Protein 8WWW (pdb70)

Structure (mmCIF, N/CA/C/O backbone):
data_8WWW
#
_entry.id   8WWW
#
_cell.length_a   189.998
_cell.length_b   77.308
_cell.length_c   102.648
_cell.angle_alpha   90.00
_cell.angle_beta   118.86
_cell.angle_gamma   90.00
#
_symmetry.space_group_name_H-M   'C 1 2 1'
#
loop_
_entity.id
_entity.type
_entity.pdbx_description
1 polymer 'Carrier domain-containing protein'
2 non-polymer '[(2R,3S,4R,5R)-5-(6-aminopurin-9-yl)-3,4-bis(oxidanyl)oxolan-2-yl]methyl N-[(2R)-2-azanylpropanoyl]sulfamate'
3 non-polymer 'DIMETHYL SULFOXIDE'
4 non-polymer 'SULFATE ION'
5 non-polymer GLYCEROL
6 water water
#
loop_
_atom_site.group_PDB
_atom_site.id
_atom_site.type_symbol
_atom_site.label_atom_id
_atom_site.label_alt_id
_atom_site.label_comp_id
_atom_site.label_asym_id
_atom_site.label_entity_id
_atom_site.label_seq_id
_atom_site.pdbx_PDB_ins_code
_atom_site.Cartn_x
_atom_site.Cartn_y
_atom_site.Cartn_z
_atom_site.occupancy
_atom_site.B_iso_or_equiv
_atom_site.auth_seq_id
_atom_site.auth_comp_id
_atom_site.auth_asym_id
_atom_site.auth_atom_id
_atom_site.pdbx_PDB_model_num
ATOM 1 N N . VAL A 1 1 ? 18.654 -39.635 -43.997 1.00 80.78 8 VAL A N 1
ATOM 2 C CA . VAL A 1 1 ? 18.219 -38.904 -42.799 1.00 87.82 8 VAL A CA 1
ATOM 3 C C . VAL A 1 1 ? 16.984 -39.565 -42.169 1.00 82.30 8 VAL A C 1
ATOM 4 O O . VAL A 1 1 ? 16.618 -39.260 -41.028 1.00 77.83 8 VAL A O 1
ATOM 8 N N . ASN A 1 2 ? 16.341 -40.466 -42.920 1.00 83.83 9 ASN A N 1
ATOM 9 C CA . ASN A 1 2 ? 15.274 -41.304 -42.370 1.00 77.30 9 ASN A CA 1
ATOM 10 C C . ASN A 1 2 ? 15.946 -42.506 -41.721 1.00 64.76 9 ASN A C 1
ATOM 11 O O . ASN A 1 2 ? 16.189 -43.540 -42.351 1.00 61.10 9 ASN A O 1
ATOM 16 N N . MET A 1 3 ? 16.280 -42.349 -40.446 1.00 63.28 10 MET A N 1
ATOM 17 C CA . MET A 1 3 ? 16.854 -43.455 -39.702 1.00 65.57 10 MET A CA 1
ATOM 18 C C . MET A 1 3 ? 15.820 -44.521 -39.378 1.00 60.53 10 MET A C 1
ATOM 19 O O . MET A 1 3 ? 16.192 -45.676 -39.133 1.00 52.55 10 MET A O 1
ATOM 24 N N . LEU A 1 4 ? 14.534 -44.161 -39.386 1.00 56.80 11 LEU A N 1
ATOM 25 C CA . LEU A 1 4 ? 13.497 -45.129 -39.075 1.00 48.65 11 LEU A CA 1
ATOM 26 C C . LEU A 1 4 ? 13.544 -46.291 -40.049 1.00 49.48 11 LEU A C 1
ATOM 27 O O . LEU A 1 4 ? 13.646 -47.455 -39.638 1.00 50.92 11 LEU A O 1
ATOM 32 N N . VAL A 1 5 ? 13.473 -45.999 -41.350 1.00 44.53 12 VAL A N 1
ATOM 33 C CA . VAL A 1 5 ? 13.437 -47.095 -42.309 1.00 47.08 12 VAL A CA 1
ATOM 34 C C . VAL A 1 5 ? 14.750 -47.854 -42.282 1.00 47.45 12 VAL A C 1
ATOM 35 O O . VAL A 1 5 ? 14.768 -49.092 -42.329 1.00 47.16 12 VAL A O 1
ATOM 39 N N . LYS A 1 6 ? 15.863 -47.130 -42.137 1.00 49.51 13 LYS A N 1
ATOM 40 C CA . LYS A 1 6 ? 17.161 -47.788 -42.053 1.00 51.35 13 LYS A CA 1
ATOM 41 C C . LYS A 1 6 ? 17.241 -48.704 -40.830 1.00 52.16 13 LYS A C 1
ATOM 42 O O . LYS A 1 6 ? 17.747 -49.828 -40.927 1.00 54.49 13 LYS A O 1
ATOM 48 N N . ALA A 1 7 ? 16.713 -48.269 -39.682 1.00 48.43 14 ALA A N 1
ATOM 49 C CA . ALA A 1 7 ? 16.680 -49.155 -38.520 1.00 42.88 14 ALA A CA 1
ATOM 50 C C . ALA A 1 7 ? 15.771 -50.341 -38.767 1.00 45.82 14 ALA A C 1
ATOM 51 O O . ALA A 1 7 ? 16.159 -51.484 -38.517 1.00 50.56 14 ALA A O 1
ATOM 53 N N . LEU A 1 8 ? 14.537 -50.085 -39.228 1.00 44.17 15 LEU A N 1
ATOM 54 C CA . LEU A 1 8 ? 13.628 -51.179 -39.551 1.00 42.45 15 LEU A CA 1
ATOM 55 C C . LEU A 1 8 ? 14.315 -52.209 -40.440 1.00 47.11 15 LEU A C 1
ATOM 56 O O . LEU A 1 8 ? 14.220 -53.421 -40.210 1.00 41.50 15 LEU A O 1
ATOM 61 N N . GLU A 1 9 ? 15.040 -51.738 -41.446 1.00 43.53 16 GLU A N 1
ATOM 62 C CA . GLU A 1 9 ? 15.620 -52.669 -42.392 1.00 47.79 16 GLU A CA 1
ATOM 63 C C . GLU A 1 9 ? 16.872 -53.322 -41.825 1.00 49.42 16 GLU A C 1
ATOM 64 O O . GLU A 1 9 ? 17.084 -54.527 -42.010 1.00 48.84 16 GLU A O 1
ATOM 70 N N . GLU A 1 10 ? 17.697 -52.546 -41.120 1.00 48.62 17 GLU A N 1
ATOM 71 C CA . GLU A 1 10 ? 18.776 -53.130 -40.334 1.00 49.57 17 GLU A CA 1
ATOM 72 C C . GLU A 1 10 ? 18.274 -54.301 -39.505 1.00 47.91 17 GLU A C 1
ATOM 73 O O . GLU A 1 10 ? 18.972 -55.308 -39.349 1.00 50.90 17 GLU A O 1
ATOM 79 N N . ARG A 1 11 ? 17.053 -54.199 -38.980 1.00 46.18 18 ARG A N 1
ATOM 80 C CA . ARG A 1 11 ? 16.529 -55.274 -38.151 1.00 46.42 18 ARG A CA 1
ATOM 81 C C . ARG A 1 11 ? 16.164 -56.488 -38.997 1.00 49.94 18 ARG A C 1
ATOM 82 O O . ARG A 1 11 ? 16.510 -57.624 -38.649 1.00 49.96 18 ARG A O 1
ATOM 90 N N . ALA A 1 12 ? 15.487 -56.262 -40.129 1.00 47.56 19 ALA A N 1
ATOM 91 C CA . ALA A 1 12 ? 15.057 -57.370 -40.973 1.00 44.98 19 ALA A CA 1
ATOM 92 C C . ALA A 1 12 ? 16.234 -58.113 -41.565 1.00 46.01 19 ALA A C 1
ATOM 93 O O . ALA A 1 12 ? 16.130 -59.311 -41.851 1.00 42.15 19 ALA A O 1
ATOM 95 N N . ASP A 1 13 ? 17.344 -57.414 -41.788 1.00 44.61 20 ASP A N 1
ATOM 96 C CA . ASP A 1 13 ? 18.529 -58.060 -42.325 1.00 49.72 20 ASP A CA 1
ATOM 97 C C . ASP A 1 13 ? 19.256 -58.879 -41.272 1.00 48.14 20 ASP A C 1
ATOM 98 O O . ASP A 1 13 ? 20.018 -59.784 -41.620 1.00 52.29 20 ASP A O 1
ATOM 103 N N . ALA A 1 14 ? 19.009 -58.604 -40.002 1.00 43.80 21 ALA A N 1
ATOM 104 C CA . ALA A 1 14 ? 19.669 -59.298 -38.918 1.00 44.16 21 ALA A CA 1
ATOM 105 C C . ALA A 1 14 ? 18.824 -60.411 -38.329 1.00 55.80 21 ALA A C 1
ATOM 106 O O . ALA A 1 14 ? 19.332 -61.167 -37.484 1.00 56.62 21 ALA A O 1
ATOM 108 N N . VAL A 1 15 ? 17.553 -60.508 -38.719 1.00 49.37 22 VAL A N 1
ATOM 109 C CA . VAL A 1 15 ? 16.727 -61.653 -38.347 1.00 45.97 22 VAL A CA 1
ATOM 110 C C . VAL A 1 15 ? 15.844 -62.038 -39.523 1.00 46.82 22 VAL A C 1
ATOM 111 O O . VAL A 1 15 ? 14.625 -62.149 -39.348 1.00 48.15 22 VAL A O 1
ATOM 115 N N . PRO A 1 16 ? 16.391 -62.279 -40.717 1.00 49.84 23 PRO A N 1
ATOM 116 C CA . PRO A 1 16 ? 15.501 -62.487 -41.874 1.00 49.28 23 PRO A CA 1
ATOM 117 C C . PRO A 1 16 ? 14.504 -63.618 -41.674 1.00 49.79 23 PRO A C 1
ATOM 118 O O . PRO A 1 16 ? 13.351 -63.483 -42.092 1.00 49.99 23 PRO A O 1
ATOM 122 N N . ASP A 1 17 ? 14.892 -64.703 -41.001 1.00 50.99 24 ASP A N 1
ATOM 123 C CA . ASP A 1 17 ? 14.089 -65.920 -40.944 1.00 51.26 24 ASP A CA 1
ATOM 124 C C . ASP A 1 17 ? 13.330 -66.090 -39.629 1.00 53.13 24 ASP A C 1
ATOM 125 O O . ASP A 1 17 ? 12.786 -67.170 -39.383 1.00 59.93 24 ASP A O 1
ATOM 130 N N . LEU A 1 18 ? 13.288 -65.073 -38.773 1.00 47.18 25 LEU A N 1
ATOM 131 C CA . LEU A 1 18 ? 12.385 -65.128 -37.634 1.00 42.55 25 LEU A CA 1
ATOM 132 C C . LEU A 1 18 ? 10.967 -64.721 -38.063 1.00 45.02 25 LEU A C 1
ATOM 133 O O . LEU A 1 18 ? 10.734 -64.183 -39.147 1.00 44.24 25 LEU A O 1
ATOM 138 N N . THR A 1 19 ? 9.994 -64.988 -37.214 1.00 43.57 26 THR A N 1
ATOM 139 C CA . THR A 1 19 ? 8.641 -64.551 -37.516 1.00 42.95 26 THR A CA 1
ATOM 140 C C . THR A 1 19 ? 8.420 -63.116 -37.018 1.00 49.69 26 THR A C 1
ATOM 141 O O . THR A 1 19 ? 8.720 -62.787 -35.858 1.00 49.37 26 THR A O 1
ATOM 145 N N . ALA A 1 20 ? 7.910 -62.260 -37.902 1.00 41.57 27 ALA A N 1
ATOM 146 C CA . ALA A 1 20 ? 7.549 -60.904 -37.536 1.00 42.13 27 ALA A CA 1
ATOM 147 C C . ALA A 1 20 ? 6.047 -60.669 -37.413 1.00 46.15 27 ALA A C 1
ATOM 148 O O . ALA A 1 20 ? 5.641 -59.768 -36.672 1.00 47.09 27 ALA A O 1
ATOM 150 N N . LEU A 1 21 ? 5.210 -61.421 -38.135 1.00 42.17 28 LEU A N 1
ATOM 151 C CA . LEU A 1 21 ? 3.758 -61.334 -37.971 1.00 42.32 28 LEU A CA 1
ATOM 152 C C . LEU A 1 21 ? 3.178 -62.730 -37.899 1.00 43.17 28 LEU A C 1
ATOM 153 O O . LEU A 1 21 ? 3.716 -63.679 -38.477 1.00 44.78 28 LEU A O 1
ATOM 158 N N . GLU A 1 22 ? 2.064 -62.831 -37.193 1.00 41.70 29 GLU A N 1
ATOM 159 C CA . GLU A 1 22 ? 1.339 -64.081 -37.034 1.00 40.80 29 GLU A CA 1
ATOM 160 C C . GLU A 1 22 ? -0.133 -63.736 -36.903 1.00 47.32 29 GLU A C 1
ATOM 161 O O . GLU A 1 22 ? -0.512 -62.967 -36.012 1.00 49.90 29 GLU A O 1
ATOM 167 N N . CYS A 1 23 ? -0.967 -64.280 -37.780 1.00 45.63 30 CYS A N 1
ATOM 168 C CA . CYS A 1 23 ? -2.394 -63.997 -37.708 1.00 46.05 30 CYS A CA 1
ATOM 169 C C . CYS A 1 23 ? -3.176 -65.233 -38.096 1.00 46.61 30 CYS A C 1
ATOM 170 O O . CYS A 1 23 ? -3.225 -65.574 -39.282 1.00 45.72 30 CYS A O 1
ATOM 173 N N . GLU A 1 24 ? -3.791 -65.885 -37.097 1.00 53.74 31 GLU A N 1
ATOM 174 C CA . GLU A 1 24 ? -4.712 -67.005 -37.314 1.00 53.12 31 GLU A CA 1
ATOM 175 C C . GLU A 1 24 ? -3.958 -68.209 -37.899 1.00 52.24 31 GLU A C 1
ATOM 176 O O . GLU A 1 24 ? -4.280 -68.723 -38.979 1.00 46.74 31 GLU A O 1
ATOM 182 N N . GLY A 1 25 ? -2.912 -68.628 -37.198 1.00 44.85 32 GLY A N 1
ATOM 183 C CA . GLY A 1 25 ? -2.111 -69.736 -37.672 1.00 43.39 32 GLY A CA 1
ATOM 184 C C . GLY A 1 25 ? -1.290 -69.474 -38.918 1.00 44.60 32 GLY A C 1
ATOM 185 O O . GLY A 1 25 ? -0.698 -70.422 -39.457 1.00 40.02 32 GLY A O 1
ATOM 186 N N . VAL A 1 26 ? -1.251 -68.239 -39.411 1.00 41.36 33 VAL A N 1
ATOM 187 C CA . VAL A 1 26 ? -0.364 -67.853 -40.497 1.00 36.61 33 VAL A CA 1
ATOM 188 C C . VAL A 1 26 ? 0.771 -67.044 -39.908 1.00 43.36 33 VAL A C 1
ATOM 189 O O . VAL A 1 26 ? 0.530 -66.114 -39.135 1.00 48.17 33 VAL A O 1
ATOM 193 N N . GLU A 1 27 ? 2.002 -67.366 -40.283 1.00 44.26 34 GLU A N 1
ATOM 194 C CA . GLU A 1 27 ? 3.143 -66.575 -39.864 1.00 41.28 34 GLU A CA 1
ATOM 195 C C . GLU A 1 27 ? 3.871 -66.077 -41.096 1.00 42.92 34 GLU A C 1
ATOM 196 O O . GLU A 1 27 ? 3.920 -66.760 -42.117 1.00 43.99 34 GLU A O 1
ATOM 202 N N . LEU A 1 28 ? 4.426 -64.875 -40.983 1.00 44.23 35 LEU A N 1
ATOM 203 C CA . LEU A 1 28 ? 5.308 -64.283 -41.973 1.00 40.10 35 LEU A CA 1
ATOM 204 C C . LEU A 1 28 ? 6.683 -64.040 -41.357 1.00 44.81 35 LEU A C 1
ATOM 205 O O . LEU A 1 28 ? 6.805 -63.750 -40.164 1.00 46.91 35 LEU A O 1
ATOM 210 N N . THR A 1 29 ? 7.724 -64.172 -42.168 1.00 42.92 36 THR A N 1
ATOM 211 C CA . THR A 1 29 ? 9.064 -63.919 -41.673 1.00 38.88 36 THR A CA 1
ATOM 212 C C . THR A 1 29 ? 9.414 -62.472 -41.940 1.00 41.12 36 THR A C 1
ATOM 213 O O . THR A 1 29 ? 8.698 -61.753 -42.641 1.00 42.55 36 THR A O 1
ATOM 217 N N . PHE A 1 30 ? 10.531 -62.038 -41.362 1.00 41.98 37 PHE A N 1
ATOM 218 C CA . PHE A 1 30 ? 10.977 -60.675 -41.593 1.00 40.59 37 PHE A CA 1
ATOM 219 C C . PHE A 1 30 ? 11.296 -60.473 -43.063 1.00 42.77 37 PHE A C 1
ATOM 220 O O . PHE A 1 30 ? 10.849 -59.498 -43.680 1.00 46.79 37 PHE A O 1
ATOM 228 N N . ARG A 1 31 ? 12.020 -61.419 -43.661 1.00 44.14 38 ARG A N 1
ATOM 229 C CA . ARG A 1 31 ? 12.302 -61.313 -45.085 1.00 42.70 38 ARG A CA 1
ATOM 230 C C . ARG A 1 31 ? 11.004 -61.254 -45.887 1.00 43.30 38 ARG A C 1
ATOM 231 O O . ARG A 1 31 ? 10.866 -60.420 -46.785 1.00 45.79 38 ARG A O 1
ATOM 239 N N . ALA A 1 32 ? 10.017 -62.089 -45.537 1.00 39.01 39 ALA A N 1
ATOM 240 C CA . ALA A 1 32 ? 8.759 -62.096 -46.283 1.00 37.76 39 ALA A CA 1
ATOM 241 C C . ALA A 1 32 ? 7.999 -60.790 -46.103 1.00 45.03 39 ALA A C 1
ATOM 242 O O . ALA A 1 32 ? 7.488 -60.230 -47.083 1.00 45.88 39 ALA A O 1
ATOM 244 N N . VAL A 1 33 ? 7.909 -60.288 -44.860 1.00 43.69 40 VAL A N 1
ATOM 245 C CA . VAL A 1 33 ? 7.201 -59.030 -44.611 1.00 42.82 40 VAL A CA 1
ATOM 246 C C . VAL A 1 33 ? 7.773 -57.909 -45.467 1.00 45.09 40 VAL A C 1
ATOM 247 O O . VAL A 1 33 ? 7.025 -57.120 -46.063 1.00 42.95 40 VAL A O 1
ATOM 251 N N . HIS A 1 34 ? 9.110 -57.831 -45.555 1.00 44.70 41 HIS A N 1
ATOM 252 C CA . HIS A 1 34 ? 9.764 -56.703 -46.212 1.00 44.63 41 HIS A CA 1
ATOM 253 C C . HIS A 1 34 ? 9.750 -56.816 -47.730 1.00 42.48 41 HIS A C 1
ATOM 254 O O . HIS A 1 34 ? 9.566 -55.811 -48.431 1.00 39.75 41 HIS A O 1
ATOM 261 N N . GLU A 1 35 ? 9.988 -58.016 -48.246 1.00 43.85 42 GLU A N 1
ATOM 262 C CA . GLU A 1 35 ? 9.834 -58.253 -49.670 1.00 44.25 42 GLU A CA 1
ATOM 263 C C . GLU A 1 35 ? 8.448 -57.835 -50.122 1.00 43.83 42 GLU A C 1
ATOM 264 O O . GLU A 1 35 ? 8.287 -57.112 -51.113 1.00 38.29 42 GLU A O 1
ATOM 270 N N . ARG A 1 36 ? 7.435 -58.284 -49.385 1.00 45.15 43 ARG A N 1
ATOM 271 C CA . ARG A 1 36 ? 6.058 -57.924 -49.689 1.00 45.60 43 ARG A CA 1
ATOM 272 C C . ARG A 1 36 ? 5.863 -56.410 -49.624 1.00 43.82 43 ARG A C 1
ATOM 273 O O . ARG A 1 36 ? 5.298 -55.804 -50.543 1.00 40.96 43 ARG A O 1
ATOM 281 N N . ALA A 1 37 ? 6.369 -55.780 -48.554 1.00 40.76 44 ALA A N 1
ATOM 282 C CA . ALA A 1 37 ? 6.244 -54.339 -48.382 1.00 38.29 44 ALA A CA 1
ATOM 283 C C . ALA A 1 37 ? 7.095 -53.567 -49.390 1.00 41.59 44 ALA A C 1
ATOM 284 O O . ALA A 1 37 ? 6.659 -52.529 -49.897 1.00 39.99 44 ALA A O 1
ATOM 286 N N . ASN A 1 38 ? 8.312 -54.037 -49.693 1.00 44.00 45 ASN A N 1
ATOM 287 C CA . ASN A 1 38 ? 9.115 -53.350 -50.712 1.00 43.84 45 ASN A CA 1
ATOM 288 C C . ASN A 1 38 ? 8.384 -53.242 -52.041 1.00 34.15 45 ASN A C 1
ATOM 289 O O . ASN A 1 38 ? 8.449 -52.206 -52.707 1.00 34.47 45 ASN A O 1
ATOM 294 N N . ARG A 1 39 ? 7.697 -54.297 -52.454 1.00 36.65 46 ARG A N 1
ATOM 295 C CA . ARG A 1 39 ? 7.052 -54.262 -53.759 1.00 38.05 46 ARG A CA 1
ATOM 296 C C . ARG A 1 39 ? 5.968 -53.189 -53.803 1.00 41.53 46 ARG A C 1
ATOM 297 O O . ARG A 1 39 ? 5.942 -52.355 -54.722 1.00 35.99 46 ARG A O 1
ATOM 305 N N . LEU A 1 40 ? 5.100 -53.163 -52.777 1.00 38.53 47 LEU A N 1
ATOM 306 C CA . LEU A 1 40 ? 4.113 -52.097 -52.639 1.00 34.46 47 LEU A CA 1
ATOM 307 C C . LEU A 1 40 ? 4.769 -50.717 -52.617 1.00 37.08 47 LEU A C 1
ATOM 308 O O . LEU A 1 40 ? 4.288 -49.781 -53.274 1.00 35.68 47 LEU A O 1
ATOM 313 N N . ALA A 1 41 ? 5.872 -50.577 -51.874 1.00 38.75 48 ALA A N 1
ATOM 314 C CA . ALA A 1 41 ? 6.544 -49.285 -51.759 1.00 35.45 48 ALA A CA 1
ATOM 315 C C . ALA A 1 41 ? 6.978 -48.767 -53.114 1.00 35.42 48 ALA A C 1
ATOM 316 O O . ALA A 1 41 ? 6.930 -47.562 -53.359 1.00 41.36 48 ALA A O 1
ATOM 318 N N . ARG A 1 42 ? 7.408 -49.654 -54.010 1.00 36.09 49 ARG A N 1
ATOM 319 C CA . ARG A 1 42 ? 7.737 -49.223 -55.368 1.00 34.28 49 ARG A CA 1
ATOM 320 C C . ARG A 1 42 ? 6.477 -48.814 -56.122 1.00 35.60 49 ARG A C 1
ATOM 321 O O . ARG A 1 42 ? 6.425 -47.744 -56.750 1.00 31.63 49 ARG A O 1
ATOM 329 N N . HIS A 1 43 ? 5.447 -49.667 -56.063 1.00 35.98 50 HIS A N 1
ATOM 330 C CA . HIS A 1 43 ? 4.170 -49.357 -56.695 1.00 35.89 50 HIS A CA 1
ATOM 331 C C . HIS A 1 43 ? 3.565 -48.068 -56.146 1.00 41.28 50 HIS A C 1
ATOM 332 O O . HIS A 1 43 ? 2.941 -47.296 -56.887 1.00 35.70 50 HIS A O 1
ATOM 339 N N . LEU A 1 44 ? 3.707 -47.836 -54.837 1.00 39.84 51 LEU A N 1
ATOM 340 C CA . LEU A 1 44 ? 3.277 -46.564 -54.280 1.00 38.43 51 LEU A CA 1
ATOM 341 C C . LEU A 1 44 ? 4.060 -45.417 -54.903 1.00 39.03 51 LEU A C 1
ATOM 342 O O . LEU A 1 44 ? 3.478 -44.423 -55.354 1.00 40.31 51 LEU A O 1
ATOM 347 N N . VAL A 1 45 ? 5.387 -45.545 -54.957 1.00 37.25 52 VAL A N 1
ATOM 348 C CA . VAL A 1 45 ? 6.198 -44.446 -55.474 1.00 39.71 52 VAL A CA 1
ATOM 349 C C . VAL A 1 45 ? 5.756 -44.097 -56.888 1.00 35.85 52 VAL A C 1
ATOM 350 O O . VAL A 1 45 ? 5.757 -42.923 -57.281 1.00 33.42 52 VAL A O 1
ATOM 354 N N . ALA A 1 46 ? 5.297 -45.098 -57.638 1.00 38.84 53 ALA A N 1
ATOM 355 C CA . ALA A 1 46 ? 4.708 -44.869 -58.948 1.00 35.35 53 ALA A CA 1
ATOM 356 C C . ALA A 1 46 ? 3.298 -44.286 -58.860 1.00 37.15 53 ALA A C 1
ATOM 357 O O . ALA A 1 46 ? 2.802 -43.733 -59.847 1.00 40.65 53 ALA A O 1
ATOM 359 N N . SER A 1 47 ? 2.639 -44.390 -57.712 1.00 35.23 54 SER A N 1
ATOM 360 C CA . SER A 1 47 ? 1.297 -43.850 -57.549 1.00 36.34 54 SER A CA 1
ATOM 361 C C . SER A 1 47 ? 1.299 -42.431 -56.981 1.00 43.89 54 SER A C 1
ATOM 362 O O . SER A 1 47 ? 0.251 -41.955 -56.531 1.00 45.24 54 SER A O 1
ATOM 365 N N . GLY A 1 48 ? 2.451 -41.759 -56.959 1.00 42.50 55 GLY A N 1
ATOM 366 C CA . GLY A 1 48 ? 2.522 -40.389 -56.504 1.00 43.15 55 GLY A CA 1
ATOM 367 C C . GLY A 1 48 ? 2.889 -40.193 -55.048 1.00 45.41 55 GLY A C 1
ATOM 368 O O . GLY A 1 48 ? 2.656 -39.100 -54.507 1.00 40.87 55 GLY A O 1
ATOM 369 N N . VAL A 1 49 ? 3.450 -41.198 -54.391 1.00 41.42 56 VAL A N 1
ATOM 370 C CA . VAL A 1 49 ? 3.875 -41.009 -53.013 1.00 37.27 56 VAL A CA 1
ATOM 371 C C . VAL A 1 49 ? 5.275 -40.428 -53.006 1.00 39.75 56 VAL A C 1
ATOM 372 O O . VAL A 1 49 ? 6.119 -40.791 -53.832 1.00 42.44 56 VAL A O 1
ATOM 376 N N . GLY A 1 50 ? 5.494 -39.476 -52.110 1.00 42.51 57 GLY A N 1
ATOM 377 C CA . GLY A 1 50 ? 6.772 -38.854 -51.883 1.00 39.61 57 GLY A CA 1
ATOM 378 C C . GLY A 1 50 ? 6.786 -38.340 -50.461 1.00 43.72 57 GLY A C 1
ATOM 379 O O . GLY A 1 50 ? 5.850 -38.595 -49.690 1.00 44.10 57 GLY A O 1
ATOM 380 N N . PRO A 1 51 ? 7.837 -37.615 -50.073 1.00 44.88 58 PRO A N 1
ATOM 381 C CA . PRO A 1 51 ? 7.878 -37.068 -48.713 1.00 49.00 58 PRO A CA 1
ATOM 382 C C . PRO A 1 51 ? 6.709 -36.120 -48.471 1.00 53.08 58 PRO A C 1
ATOM 383 O O . PRO A 1 51 ? 6.277 -35.389 -49.371 1.00 50.38 58 PRO A O 1
ATOM 387 N N . ASP A 1 52 ? 6.175 -36.174 -47.249 1.00 49.28 59 ASP A N 1
ATOM 388 C CA . ASP A 1 52 ? 5.035 -35.353 -46.844 1.00 49.03 59 ASP A CA 1
ATOM 389 C C . ASP A 1 52 ? 3.825 -35.559 -47.763 1.00 52.67 59 ASP A C 1
ATOM 390 O O . ASP A 1 52 ? 3.076 -34.618 -48.055 1.00 49.54 59 ASP A O 1
ATOM 395 N N . ARG A 1 53 ? 3.619 -36.776 -48.252 1.00 46.84 60 ARG A N 1
ATOM 396 C CA . ARG A 1 53 ? 2.403 -37.082 -48.988 1.00 44.85 60 ARG A CA 1
ATOM 397 C C . ARG A 1 53 ? 1.681 -38.231 -48.313 1.00 47.00 60 ARG A C 1
ATOM 398 O O . ARG A 1 53 ? 2.304 -39.183 -47.817 1.00 42.87 60 ARG A O 1
ATOM 406 N N . VAL A 1 54 ? 0.357 -38.117 -48.294 1.00 48.46 61 VAL A N 1
ATOM 407 C CA . VAL A 1 54 ? -0.488 -38.937 -47.442 1.00 49.32 61 VAL A CA 1
ATOM 408 C C . VAL A 1 54 ? -1.078 -40.066 -48.266 1.00 43.43 61 VAL A C 1
ATOM 409 O O . VAL A 1 54 ? -1.631 -39.837 -49.346 1.00 41.97 61 VAL A O 1
ATOM 413 N N . VAL A 1 55 ? -0.947 -41.278 -47.743 1.00 37.46 62 VAL A N 1
ATOM 414 C CA . VAL A 1 55 ? -1.423 -42.500 -48.358 1.00 36.37 62 VAL A CA 1
ATOM 415 C C . VAL A 1 55 ? -2.567 -43.014 -47.497 1.00 40.58 62 VAL A C 1
ATOM 416 O O . VAL A 1 55 ? -2.332 -43.529 -46.393 1.00 37.88 62 VAL A O 1
ATOM 420 N N . ALA A 1 56 ? -3.805 -42.892 -47.979 1.00 31.66 63 ALA A N 1
ATOM 421 C CA . ALA A 1 56 ? -4.917 -43.379 -47.183 1.00 30.60 63 ALA A CA 1
ATOM 422 C C . ALA A 1 56 ? -4.950 -44.907 -47.202 1.00 39.35 63 ALA A C 1
ATOM 423 O O . ALA A 1 56 ? -4.695 -45.541 -48.230 1.00 36.15 63 ALA A O 1
ATOM 425 N N . VAL A 1 57 ? -5.241 -45.508 -46.048 1.00 39.21 64 VAL A N 1
ATOM 426 C CA . VAL A 1 57 ? -5.202 -46.955 -45.903 1.00 34.12 64 VAL A CA 1
ATOM 427 C C . VAL A 1 57 ? -6.482 -47.415 -45.244 1.00 36.96 64 VAL A C 1
ATOM 428 O O . VAL A 1 57 ? -6.759 -47.032 -44.104 1.00 39.74 64 VAL A O 1
ATOM 432 N N . MET A 1 58 ? -7.240 -48.272 -45.933 1.00 41.20 65 MET A N 1
ATOM 433 C CA . MET A 1 58 ? -8.505 -48.806 -45.417 1.00 41.78 65 MET A CA 1
ATOM 434 C C . MET A 1 58 ? -8.476 -50.328 -45.498 1.00 42.63 65 MET A C 1
ATOM 435 O O . MET A 1 58 ? -8.880 -50.919 -46.504 1.00 38.53 65 MET A O 1
ATOM 440 N N . LEU A 1 59 ? -8.007 -50.961 -44.423 1.00 38.73 66 LEU A N 1
ATOM 441 C CA . LEU A 1 59 ? -7.840 -52.389 -44.442 1.00 41.58 66 LEU A CA 1
ATOM 442 C C . LEU A 1 59 ? -8.245 -52.939 -43.087 1.00 44.44 66 LEU A C 1
ATOM 443 O O . LEU A 1 59 ? -7.919 -52.344 -42.053 1.00 50.31 66 LEU A O 1
ATOM 448 N N . PRO A 1 60 ? -8.940 -54.050 -43.062 1.00 42.41 67 PRO A N 1
ATOM 449 C CA . PRO A 1 60 ? -9.161 -54.755 -41.799 1.00 45.78 67 PRO A CA 1
ATOM 450 C C . PRO A 1 60 ? -7.871 -55.041 -41.057 1.00 53.74 67 PRO A C 1
ATOM 451 O O . PRO A 1 60 ? -6.786 -55.064 -41.650 1.00 52.86 67 PRO A O 1
ATOM 455 N N . ARG A 1 61 ? -7.988 -55.242 -39.746 1.00 58.00 68 ARG A N 1
ATOM 456 C CA . ARG A 1 61 ? -6.879 -55.716 -38.929 1.00 55.93 68 ARG A CA 1
ATOM 457 C C . ARG A 1 61 ? -6.433 -57.071 -39.463 1.00 55.15 68 ARG A C 1
ATOM 458 O O . ARG A 1 61 ? -7.203 -58.035 -39.466 1.00 49.98 68 ARG A O 1
ATOM 466 N N . SER A 1 62 ? -5.194 -57.139 -39.935 1.00 52.23 69 SER A N 1
ATOM 467 C CA . SER A 1 62 ? -4.689 -58.271 -40.698 1.00 50.43 69 SER A CA 1
ATOM 468 C C . SER A 1 62 ? -3.204 -58.044 -40.932 1.00 53.07 69 SER A C 1
ATOM 469 O O . SER A 1 62 ? -2.710 -56.922 -40.800 1.00 49.41 69 SER A O 1
ATOM 472 N N . THR A 1 63 ? -2.492 -59.122 -41.286 1.00 53.96 70 THR A N 1
ATOM 473 C CA . THR A 1 63 ? -1.116 -58.949 -41.730 1.00 43.83 70 THR A CA 1
ATOM 474 C C . THR A 1 63 ? -1.069 -58.027 -42.934 1.00 44.49 70 THR A C 1
ATOM 475 O O . THR A 1 63 ? -0.117 -57.258 -43.102 1.00 42.51 70 THR A O 1
ATOM 479 N N . ASP A 1 64 ? -2.115 -58.075 -43.754 1.00 45.03 71 ASP A N 1
ATOM 480 C CA . ASP A 1 64 ? -2.233 -57.198 -44.905 1.00 46.07 71 ASP A CA 1
ATOM 481 C C . ASP A 1 64 ? -2.198 -55.724 -44.506 1.00 45.49 71 ASP A C 1
ATOM 482 O O . ASP A 1 64 ? -1.722 -54.881 -45.280 1.00 44.22 71 ASP A O 1
ATOM 487 N N . LEU A 1 65 ? -2.697 -55.383 -43.313 1.00 43.39 72 LEU A N 1
ATOM 488 C CA . LEU A 1 65 ? -2.614 -53.989 -42.876 1.00 44.50 72 LEU A CA 1
ATOM 489 C C . LEU A 1 65 ? -1.213 -53.646 -42.380 1.00 42.98 72 LEU A C 1
ATOM 490 O O . LEU A 1 65 ? -0.637 -52.630 -42.784 1.00 44.82 72 LEU A O 1
ATOM 495 N N . LEU A 1 66 ? -0.647 -54.494 -41.518 1.00 40.47 73 LEU A N 1
ATOM 496 C CA . LEU A 1 66 ? 0.679 -54.229 -40.968 1.00 43.50 73 LEU A CA 1
ATOM 497 C C . LEU A 1 66 ? 1.750 -54.143 -42.048 1.00 46.20 73 LEU A C 1
ATOM 498 O O . LEU A 1 66 ? 2.728 -53.407 -41.879 1.00 44.75 73 LEU A O 1
ATOM 503 N N . VAL A 1 67 ? 1.588 -54.864 -43.165 1.00 45.51 74 VAL A N 1
ATOM 504 C CA . VAL A 1 67 ? 2.590 -54.801 -44.231 1.00 40.84 74 VAL A CA 1
ATOM 505 C C . VAL A 1 67 ? 2.508 -53.471 -44.955 1.00 38.03 74 VAL A C 1
ATOM 506 O O . VAL A 1 67 ? 3.535 -52.858 -45.268 1.00 38.52 74 VAL A O 1
ATOM 510 N N . THR A 1 68 ? 1.279 -52.992 -45.187 1.00 42.39 75 THR A N 1
ATOM 511 C CA . THR A 1 68 ? 1.017 -51.749 -45.918 1.00 38.93 75 THR A CA 1
ATOM 512 C C . THR A 1 68 ? 1.605 -50.520 -45.219 1.00 41.78 75 THR A C 1
ATOM 513 O O . THR A 1 68 ? 2.261 -49.680 -45.860 1.00 36.83 75 THR A O 1
ATOM 517 N N . LEU A 1 69 ? 1.336 -50.368 -43.911 1.00 37.85 76 LEU A N 1
ATOM 518 C CA . LEU A 1 69 ? 1.901 -49.235 -43.177 1.00 40.54 76 LEU A CA 1
ATOM 519 C C . LEU A 1 69 ? 3.421 -49.207 -43.287 1.00 40.50 76 LEU A C 1
ATOM 520 O O . LEU A 1 69 ? 4.025 -48.150 -43.505 1.00 36.89 76 LEU A O 1
ATOM 525 N N . LEU A 1 70 ? 4.052 -50.368 -43.132 1.00 40.35 77 LEU A N 1
ATOM 526 C CA . LEU A 1 70 ? 5.487 -50.461 -43.337 1.00 39.53 77 LEU A CA 1
ATOM 527 C C . LEU A 1 70 ? 5.857 -50.030 -44.744 1.00 40.32 77 LEU A C 1
ATOM 528 O O . LEU A 1 70 ? 6.861 -49.329 -44.948 1.00 39.40 77 LEU A O 1
ATOM 533 N N . ALA A 1 71 ? 5.061 -50.442 -45.732 1.00 36.57 78 ALA A N 1
ATOM 534 C CA . ALA A 1 71 ? 5.375 -50.050 -47.095 1.00 36.22 78 ALA A CA 1
ATOM 535 C C . ALA A 1 71 ? 5.352 -48.540 -47.227 1.00 37.25 78 ALA A C 1
ATOM 536 O O . ALA A 1 71 ? 6.253 -47.953 -47.840 1.00 36.40 78 ALA A O 1
ATOM 538 N N . VAL A 1 72 ? 4.369 -47.889 -46.589 1.00 37.38 79 VAL A N 1
ATOM 539 C CA . VAL A 1 72 ? 4.189 -46.446 -46.758 1.00 35.82 79 VAL A CA 1
ATOM 540 C C . VAL A 1 72 ? 5.428 -45.697 -46.302 1.00 31.97 79 VAL A C 1
ATOM 541 O O . VAL A 1 72 ? 5.906 -44.786 -46.985 1.00 32.33 79 VAL A O 1
ATOM 545 N N . LEU A 1 73 ? 5.989 -46.101 -45.162 1.00 37.12 80 LEU A N 1
ATOM 546 C CA . LEU A 1 73 ? 7.230 -45.514 -44.663 1.00 35.16 80 LEU A CA 1
ATOM 547 C C . LEU A 1 73 ? 8.383 -45.752 -45.624 1.00 41.73 80 LEU A C 1
ATOM 548 O O . LEU A 1 73 ? 9.140 -44.825 -45.949 1.00 38.78 80 LEU A O 1
ATOM 553 N N . LYS A 1 74 ? 8.546 -47.005 -46.068 1.00 42.81 81 LYS A N 1
ATOM 554 C CA . LYS A 1 74 ? 9.590 -47.330 -47.033 1.00 35.73 81 LYS A CA 1
ATOM 555 C C . LYS A 1 74 ? 9.480 -46.456 -48.268 1.00 34.67 81 LYS A C 1
ATOM 556 O O . LYS A 1 74 ? 10.493 -46.007 -48.819 1.00 36.18 81 LYS A O 1
ATOM 562 N N . ALA A 1 75 ? 8.249 -46.177 -48.697 1.00 32.70 82 ALA A N 1
ATOM 563 C CA . ALA A 1 75 ? 8.003 -45.291 -49.825 1.00 34.44 82 ALA A CA 1
ATOM 564 C C . ALA A 1 75 ? 8.286 -43.833 -49.501 1.00 38.58 82 ALA A C 1
ATOM 565 O O . ALA A 1 75 ? 8.197 -42.987 -50.397 1.00 38.46 82 ALA A O 1
ATOM 567 N N . GLY A 1 76 ? 8.577 -43.511 -48.245 1.00 39.85 83 GLY A N 1
ATOM 568 C CA . GLY A 1 76 ? 8.789 -42.136 -47.857 1.00 42.72 83 GLY A CA 1
ATOM 569 C C . GLY A 1 76 ? 7.532 -41.329 -47.642 1.00 44.15 83 GLY A C 1
ATOM 570 O O . GLY A 1 76 ? 7.623 -40.110 -47.452 1.00 48.60 83 GLY A O 1
ATOM 571 N N . GLY A 1 77 ? 6.363 -41.964 -47.679 1.00 41.02 84 GLY A N 1
ATOM 572 C CA . GLY A 1 77 ? 5.109 -41.273 -47.499 1.00 40.73 84 GLY A CA 1
ATOM 573 C C . GLY A 1 77 ? 4.645 -41.321 -46.062 1.00 44.05 84 GLY A C 1
ATOM 574 O O . GLY A 1 77 ? 5.351 -41.770 -45.156 1.00 48.39 84 GLY A O 1
ATOM 575 N N . ALA A 1 78 ? 3.432 -40.838 -45.856 1.00 40.69 85 ALA A N 1
ATOM 576 C CA . ALA A 1 78 ? 2.821 -40.840 -44.538 1.00 45.15 85 ALA A CA 1
ATOM 577 C C . ALA A 1 78 ? 1.413 -41.389 -44.670 1.00 46.03 85 ALA A C 1
ATOM 578 O O . ALA A 1 78 ? 0.704 -41.075 -45.629 1.00 47.76 85 ALA A O 1
ATOM 580 N N . TYR A 1 79 ? 1.004 -42.201 -43.706 1.00 44.80 86 TYR A N 1
ATOM 581 C CA . TYR A 1 79 ? -0.217 -42.983 -43.837 1.00 43.99 86 TYR A CA 1
ATOM 582 C C . TYR A 1 79 ? -1.344 -42.393 -43.003 1.00 40.47 86 TYR A C 1
ATOM 583 O O . TYR A 1 79 ? -1.131 -41.956 -41.873 1.00 45.84 86 TYR A O 1
ATOM 592 N N . LEU A 1 80 ? -2.541 -42.390 -43.568 1.00 39.04 87 LEU A N 1
ATOM 593 C CA . LEU A 1 80 ? -3.760 -42.049 -42.853 1.00 35.13 87 LEU A CA 1
ATOM 594 C C . LEU A 1 80 ? -4.648 -43.290 -42.845 1.00 38.28 87 LEU A C 1
ATOM 595 O O . LEU A 1 80 ? -5.139 -43.727 -43.897 1.00 32.86 87 LEU A O 1
ATOM 600 N N . ALA A 1 81 ? -4.817 -43.872 -41.658 1.00 37.40 88 ALA A N 1
ATOM 601 C CA . ALA A 1 81 ? -5.595 -45.090 -41.495 1.00 38.86 88 ALA A CA 1
ATOM 602 C C . ALA A 1 81 ? -7.078 -44.753 -41.382 1.00 41.54 88 ALA A C 1
ATOM 603 O O . ALA A 1 81 ? -7.503 -44.071 -40.443 1.00 46.64 88 ALA A O 1
ATOM 605 N N . LEU A 1 82 ? -7.854 -45.226 -42.344 1.00 40.65 89 LEU A N 1
ATOM 606 C CA . LEU A 1 82 ? -9.296 -45.114 -42.349 1.00 40.82 89 LEU A CA 1
ATOM 607 C C . LEU A 1 82 ? -9.905 -46.381 -41.753 1.00 44.60 89 LEU A C 1
ATOM 608 O O . LEU A 1 82 ? -9.237 -47.396 -41.584 1.00 51.40 89 LEU A O 1
ATOM 613 N N . ASP A 1 83 ? -11.197 -46.324 -41.449 1.00 50.53 90 ASP A N 1
ATOM 614 C CA . ASP A 1 83 ? -11.905 -47.422 -40.798 1.00 48.36 90 ASP A CA 1
ATOM 615 C C . ASP A 1 83 ? -13.010 -47.934 -41.712 1.00 53.57 90 ASP A C 1
ATOM 616 O O . ASP A 1 83 ? -13.962 -47.192 -42.010 1.00 52.91 90 ASP A O 1
ATOM 621 N N . PRO A 1 84 ? -12.952 -49.190 -42.159 1.00 56.96 91 PRO A N 1
ATOM 622 C CA . PRO A 1 84 ? -13.934 -49.673 -43.134 1.00 56.30 91 PRO A CA 1
ATOM 623 C C . PRO A 1 84 ? -15.328 -49.888 -42.560 1.00 57.21 91 PRO A C 1
ATOM 624 O O . PRO A 1 84 ? -16.260 -50.194 -43.314 1.00 62.05 91 PRO A O 1
ATOM 628 N N . GLU A 1 85 ? -15.525 -49.730 -41.262 1.00 57.03 92 GLU A N 1
ATOM 629 C CA . GLU A 1 85 ? -16.870 -49.734 -40.718 1.00 60.94 92 GLU A CA 1
ATOM 630 C C . GLU A 1 85 ? -17.358 -48.336 -40.392 1.00 59.38 92 GLU A C 1
ATOM 631 O O . GLU A 1 85 ? -18.473 -48.179 -39.886 1.00 60.16 92 GLU A O 1
ATOM 637 N N . HIS A 1 86 ? -16.571 -47.335 -40.686 1.00 54.30 93 HIS A N 1
ATOM 638 C CA . HIS A 1 86 ? -16.977 -45.992 -40.346 1.00 53.98 93 HIS A CA 1
ATOM 639 C C . HIS A 1 86 ? -17.977 -45.471 -41.370 1.00 58.79 93 HIS A C 1
ATOM 640 O O . HIS A 1 86 ? -17.821 -45.735 -42.566 1.00 60.64 93 HIS A O 1
ATOM 647 N N . PRO A 1 87 ? -19.014 -44.759 -40.912 1.00 58.51 94 PRO A N 1
ATOM 648 C CA . PRO A 1 87 ? -19.903 -44.035 -41.832 1.00 52.84 94 PRO A CA 1
ATOM 649 C C . PRO A 1 87 ? -19.127 -43.227 -42.859 1.00 47.07 94 PRO A C 1
ATOM 650 O O . PRO A 1 87 ? -18.072 -42.665 -42.570 1.00 49.23 94 PRO A O 1
ATOM 654 N N . ALA A 1 88 ? -19.681 -43.150 -44.066 1.00 43.09 95 ALA A N 1
ATOM 655 C CA . ALA A 1 88 ? -18.984 -42.459 -45.143 1.00 48.30 95 ALA A CA 1
ATOM 656 C C . ALA A 1 88 ? -18.520 -41.072 -44.720 1.00 50.40 95 ALA A C 1
ATOM 657 O O . ALA A 1 88 ? -17.468 -40.613 -45.178 1.00 52.26 95 ALA A O 1
ATOM 659 N N . GLU A 1 89 ? -19.252 -40.402 -43.821 1.00 50.03 96 GLU A N 1
ATOM 660 C CA . GLU A 1 89 ? -18.910 -39.013 -43.536 1.00 51.24 96 GLU A CA 1
ATOM 661 C C . GLU A 1 89 ? -17.645 -38.904 -42.684 1.00 48.76 96 GLU A C 1
ATOM 662 O O . GLU A 1 89 ? -16.777 -38.078 -42.983 1.00 48.89 96 GLU A O 1
ATOM 668 N N . ARG A 1 90 ? -17.517 -39.693 -41.606 1.00 47.83 97 ARG A N 1
ATOM 669 C CA . ARG A 1 90 ? -16.262 -39.637 -40.845 1.00 55.88 97 ARG A CA 1
ATOM 670 C C . ARG A 1 90 ? -15.079 -39.779 -41.794 1.00 53.25 97 ARG A C 1
ATOM 671 O O . ARG A 1 90 ? -14.167 -38.944 -41.803 1.00 56.16 97 ARG A O 1
ATOM 679 N N . VAL A 1 91 ? -15.158 -40.758 -42.694 1.00 49.01 98 VAL A N 1
ATOM 680 C CA . VAL A 1 91 ? -14.093 -41.023 -43.650 1.00 50.25 98 VAL A CA 1
ATOM 681 C C . VAL A 1 91 ? -13.982 -39.918 -44.705 1.00 50.86 98 VAL A C 1
ATOM 682 O O . VAL A 1 91 ? -12.875 -39.611 -45.164 1.00 53.79 98 VAL A O 1
ATOM 686 N N . ALA A 1 92 ? -15.103 -39.304 -45.107 1.00 44.91 99 ALA A N 1
ATOM 687 C CA . ALA A 1 92 ? -15.059 -38.280 -46.149 1.00 42.00 99 ALA A CA 1
ATOM 688 C C . ALA A 1 92 ? -14.465 -36.974 -45.647 1.00 49.18 99 ALA A C 1
ATOM 689 O O . ALA A 1 92 ? -13.817 -36.253 -46.418 1.00 50.85 99 ALA A O 1
ATOM 691 N N . PHE A 1 93 ? -14.683 -36.636 -44.376 1.00 52.85 100 PHE A N 1
ATOM 692 C CA . PHE A 1 93 ? -14.010 -35.468 -43.821 1.00 57.85 100 PHE A CA 1
ATOM 693 C C . PHE A 1 93 ? -12.501 -35.645 -43.873 1.00 53.97 100 PHE A C 1
ATOM 694 O O . PHE A 1 93 ? -11.773 -34.758 -44.330 1.00 48.95 100 PHE A O 1
ATOM 702 N N . GLN A 1 94 ? -12.018 -36.801 -43.407 1.00 52.12 101 GLN A N 1
ATOM 703 C CA . GLN A 1 94 ? -10.584 -37.030 -43.331 1.00 48.66 101 GLN A CA 1
ATOM 704 C C . GLN A 1 94 ? -9.950 -36.992 -44.710 1.00 48.36 101 GLN A C 1
ATOM 705 O O . GLN A 1 94 ? -8.857 -36.437 -44.889 1.00 43.53 101 GLN A O 1
ATOM 711 N N . VAL A 1 95 ? -10.626 -37.556 -45.704 1.00 44.28 102 VAL A N 1
ATOM 712 C CA . VAL A 1 95 ? -10.048 -37.531 -47.035 1.00 49.67 102 VAL A CA 1
ATOM 713 C C . VAL A 1 95 ? -10.024 -36.108 -47.574 1.00 49.62 102 VAL A C 1
ATOM 714 O O . VAL A 1 95 ? -9.041 -35.695 -48.198 1.00 51.27 102 VAL A O 1
ATOM 718 N N . ARG A 1 96 ? -11.074 -35.320 -47.325 1.00 53.65 103 ARG A N 1
ATOM 719 C CA . ARG A 1 96 ? -11.048 -33.958 -47.858 1.00 54.89 103 ARG A CA 1
ATOM 720 C C . ARG A 1 96 ? -9.951 -33.142 -47.191 1.00 53.47 103 ARG A C 1
ATOM 721 O O . ARG A 1 96 ? -9.282 -32.338 -47.851 1.00 51.43 103 ARG A O 1
ATOM 729 N N . ASP A 1 97 ? -9.723 -33.370 -45.895 1.00 54.29 104 ASP A N 1
ATOM 730 C CA . ASP A 1 97 ? -8.799 -32.537 -45.140 1.00 47.49 104 ASP A CA 1
ATOM 731 C C . ASP A 1 97 ? -7.351 -32.868 -45.495 1.00 53.07 104 ASP A C 1
ATOM 732 O O . ASP A 1 97 ? -6.546 -31.965 -45.748 1.00 64.09 104 ASP A O 1
ATOM 737 N N . ALA A 1 98 ? -7.007 -34.149 -45.576 1.00 48.62 105 ALA A N 1
ATOM 738 C CA . ALA A 1 98 ? -5.610 -34.546 -45.665 1.00 45.63 105 ALA A CA 1
ATOM 739 C C . ALA A 1 98 ? -5.085 -34.677 -47.092 1.00 47.35 105 ALA A C 1
ATOM 740 O O . ALA A 1 98 ? -3.875 -34.881 -47.272 1.00 46.62 105 ALA A O 1
ATOM 742 N N . ALA A 1 99 ? -5.956 -34.561 -48.100 1.00 46.57 106 ALA A N 1
ATOM 743 C CA . ALA A 1 99 ? -5.691 -34.767 -49.527 1.00 47.13 106 ALA A CA 1
ATOM 744 C C . ALA A 1 99 ? -4.772 -35.961 -49.778 1.00 47.50 106 ALA A C 1
ATOM 745 O O . ALA A 1 99 ? -3.631 -35.783 -50.240 1.00 43.33 106 ALA A O 1
ATOM 747 N N . PRO A 1 100 ? -5.241 -37.189 -49.514 1.00 44.30 107 PRO A N 1
ATOM 748 C CA . PRO A 1 100 ? -4.420 -38.365 -49.806 1.00 43.92 107 PRO A CA 1
ATOM 749 C C . PRO A 1 100 ? -4.217 -38.552 -51.299 1.00 44.04 107 PRO A C 1
ATOM 750 O O . PRO A 1 100 ? -5.116 -38.317 -52.116 1.00 44.18 107 PRO A O 1
ATOM 754 N N . VAL A 1 101 ? -2.996 -38.955 -51.634 1.00 40.16 108 VAL A N 1
ATOM 755 C CA . VAL A 1 101 ? -2.598 -39.204 -53.005 1.00 40.47 108 VAL A CA 1
ATOM 756 C C . VAL A 1 101 ? -3.170 -40.527 -53.505 1.00 42.16 108 VAL A C 1
ATOM 757 O O . VAL A 1 101 ? -3.584 -40.648 -54.665 1.00 42.86 108 VAL A O 1
ATOM 761 N N . VAL A 1 102 ? -3.212 -41.533 -52.638 1.00 37.21 109 VAL A N 1
ATOM 762 C CA . VAL A 1 102 ? -3.619 -42.872 -53.026 1.00 44.04 109 VAL A CA 1
ATOM 763 C C . VAL A 1 102 ? -4.264 -43.505 -51.814 1.00 41.59 109 VAL A C 1
ATOM 764 O O . VAL A 1 102 ? -3.854 -43.253 -50.677 1.00 43.26 109 VAL A O 1
ATOM 768 N N . LEU A 1 103 ? -5.288 -44.317 -52.070 1.00 38.74 110 LEU A N 1
ATOM 769 C CA . LEU A 1 103 ? -5.911 -45.183 -51.080 1.00 37.24 110 LEU A CA 1
ATOM 770 C C . LEU A 1 103 ? -5.480 -46.630 -51.301 1.00 38.71 110 LEU A C 1
ATOM 771 O O . LEU A 1 103 ? -5.802 -47.218 -52.339 1.00 44.25 110 LEU A O 1
ATOM 776 N N . VAL A 1 104 ? -4.788 -47.217 -50.324 1.00 36.39 111 VAL A N 1
ATOM 777 C CA . VAL A 1 104 ? -4.500 -48.651 -50.349 1.00 38.16 111 VAL A CA 1
ATOM 778 C C . VAL A 1 104 ? -5.663 -49.370 -49.696 1.00 36.37 111 VAL A C 1
ATOM 779 O O . VAL A 1 104 ? -6.012 -49.081 -48.553 1.00 39.41 111 VAL A O 1
ATOM 783 N N . THR A 1 105 ? -6.260 -50.322 -50.393 1.00 38.30 112 THR A N 1
ATOM 784 C CA . THR A 1 105 ? -7.442 -50.929 -49.808 1.00 41.46 112 THR A CA 1
ATOM 785 C C . THR A 1 105 ? -7.609 -52.350 -50.349 1.00 43.31 112 THR A C 1
ATOM 786 O O . THR A 1 105 ? -6.694 -52.926 -50.946 1.00 42.47 112 THR A O 1
ATOM 790 N N . SER A 1 106 ? -8.781 -52.920 -50.093 1.00 44.04 113 SER A N 1
ATOM 791 C CA . SER A 1 106 ? -9.084 -54.321 -50.323 1.00 46.75 113 SER A CA 1
ATOM 792 C C . SER A 1 106 ? -10.418 -54.429 -51.035 1.00 52.78 113 SER A C 1
ATOM 793 O O . SER A 1 106 ? -11.346 -53.667 -50.759 1.00 51.88 113 SER A O 1
ATOM 796 N N . ALA A 1 107 ? -10.520 -55.413 -51.926 1.00 56.31 114 ALA A N 1
ATOM 797 C CA . ALA A 1 107 ? -11.715 -55.571 -52.742 1.00 55.81 114 ALA A CA 1
ATOM 798 C C . ALA A 1 107 ? -12.852 -56.308 -52.031 1.00 57.65 114 ALA A C 1
ATOM 799 O O . ALA A 1 107 ? -13.944 -56.407 -52.607 1.00 58.65 114 ALA A O 1
ATOM 801 N N . ARG A 1 108 ? -12.639 -56.806 -50.800 1.00 56.61 115 ARG A N 1
ATOM 802 C CA . ARG A 1 108 ? -13.689 -57.464 -50.016 1.00 53.02 115 ARG A CA 1
ATOM 803 C C . ARG A 1 108 ? -14.507 -56.484 -49.185 1.00 56.76 115 ARG A C 1
ATOM 804 O O . ARG A 1 108 ? -15.597 -56.847 -48.726 1.00 63.45 115 ARG A O 1
ATOM 812 N N . ILE A 1 109 ? -13.991 -55.267 -48.973 1.00 57.91 116 ILE A N 1
ATOM 813 C CA . ILE A 1 109 ? -14.780 -54.140 -48.475 1.00 53.35 116 ILE A CA 1
ATOM 814 C C . ILE A 1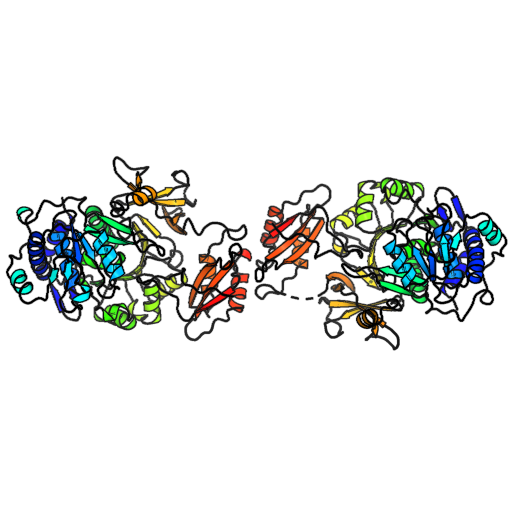 109 ? -15.724 -53.687 -49.580 1.00 54.74 116 ILE A C 1
ATOM 815 O O . ILE A 1 109 ? -15.354 -53.700 -50.761 1.00 59.12 116 ILE A O 1
ATOM 820 N N . ASP A 1 110 ? -16.948 -53.283 -49.216 1.00 59.88 117 ASP A N 1
ATOM 821 C CA . ASP A 1 110 ? -17.927 -52.860 -50.228 1.00 60.35 117 ASP A CA 1
ATOM 822 C C . ASP A 1 110 ? -17.354 -51.732 -51.069 1.00 56.62 117 ASP A C 1
ATOM 823 O O . ASP A 1 110 ? -16.853 -50.741 -50.534 1.00 58.40 117 ASP A O 1
ATOM 828 N N . ALA A 1 111 ? -17.445 -51.880 -52.393 1.00 50.61 118 ALA A N 1
ATOM 829 C CA . ALA A 1 111 ? -16.803 -50.924 -53.295 1.00 61.98 118 ALA A CA 1
ATOM 830 C C . ALA A 1 111 ? -17.253 -49.484 -53.072 1.00 64.09 118 ALA A C 1
ATOM 831 O O . ALA A 1 111 ? -16.551 -48.564 -53.514 1.00 62.55 118 ALA A O 1
ATOM 833 N N . ASP A 1 112 ? -18.402 -49.267 -52.407 1.00 66.20 119 ASP A N 1
ATOM 834 C CA . ASP A 1 112 ? -18.888 -47.919 -52.119 1.00 67.11 119 ASP A CA 1
ATOM 835 C C . ASP A 1 112 ? -18.172 -47.270 -50.948 1.00 59.67 119 ASP A C 1
ATOM 836 O O . ASP A 1 112 ? -18.100 -46.038 -50.889 1.00 55.14 119 ASP A O 1
ATOM 841 N N . ARG A 1 113 ? -17.649 -48.070 -50.024 1.00 54.98 120 ARG A N 1
ATOM 842 C CA . ARG A 1 113 ? -16.848 -47.529 -48.939 1.00 51.93 120 ARG A CA 1
ATOM 843 C C . ARG A 1 113 ? -15.493 -47.039 -49.415 1.00 47.15 120 ARG A C 1
ATOM 844 O O . ARG A 1 113 ? -14.870 -46.231 -48.725 1.00 46.26 120 ARG A O 1
ATOM 852 N N . THR A 1 114 ? -15.022 -47.506 -50.568 1.00 46.13 121 THR A N 1
ATOM 853 C CA . THR A 1 114 ? -13.711 -47.120 -51.061 1.00 49.93 121 THR A CA 1
ATOM 854 C C . THR A 1 114 ? -13.802 -46.141 -52.223 1.00 52.52 121 THR A C 1
ATOM 855 O O . THR A 1 114 ? -12.772 -45.598 -52.649 1.00 48.21 121 THR A O 1
ATOM 859 N N . ASP A 1 115 ? -15.012 -45.886 -52.723 1.00 57.66 122 ASP A N 1
ATOM 860 C CA . ASP A 1 115 ? -15.276 -44.883 -53.755 1.00 56.33 122 ASP A CA 1
ATOM 861 C C . ASP A 1 115 ? -15.217 -43.506 -53.106 1.00 53.23 122 ASP A C 1
ATOM 862 O O . ASP A 1 115 ? -16.238 -42.899 -52.776 1.00 54.46 122 ASP A O 1
ATOM 867 N N . LEU A 1 116 ? -13.993 -43.001 -52.922 1.00 47.46 123 LEU A N 1
ATOM 868 C CA . LEU A 1 116 ? -13.802 -41.750 -52.202 1.00 45.99 123 LEU A CA 1
ATOM 869 C C . LEU A 1 116 ? -13.200 -40.617 -53.027 1.00 46.28 123 LEU A C 1
ATOM 870 O O . LEU A 1 116 ? -12.959 -39.536 -52.479 1.00 49.40 123 LEU A O 1
ATOM 875 N N . GLY A 1 117 ? -12.958 -40.807 -54.314 1.00 47.52 124 GLY A N 1
ATOM 876 C CA . GLY A 1 117 ? -12.350 -39.753 -55.095 1.00 52.19 124 GLY A CA 1
ATOM 877 C C . GLY A 1 117 ? -10.845 -39.835 -55.225 1.00 50.95 124 GLY A C 1
ATOM 878 O O . GLY A 1 117 ? -10.250 -38.990 -55.916 1.00 55.22 124 GLY A O 1
ATOM 879 N N . ILE A 1 118 ? -10.213 -40.827 -54.607 1.00 43.93 125 ILE A N 1
ATOM 880 C CA . ILE A 1 118 ? -8.782 -41.008 -54.706 1.00 49.86 125 ILE A CA 1
ATOM 881 C C . ILE A 1 118 ? -8.505 -42.145 -55.676 1.00 44.59 125 ILE A C 1
ATOM 882 O O . ILE A 1 118 ? -9.333 -43.034 -55.881 1.00 42.45 125 ILE A O 1
ATOM 887 N N . ALA A 1 119 ? -7.299 -42.133 -56.249 1.00 46.09 126 ALA A N 1
ATOM 888 C CA . ALA A 1 119 ? -6.761 -43.318 -56.901 1.00 44.51 126 ALA A CA 1
ATOM 889 C C . ALA A 1 119 ? -6.745 -44.481 -55.920 1.00 47.67 126 ALA A C 1
ATOM 890 O O . ALA A 1 119 ? -6.571 -44.300 -54.713 1.00 46.55 126 ALA A O 1
ATOM 892 N N . ARG A 1 120 ? -6.940 -45.689 -56.436 1.00 51.95 127 ARG A N 1
ATOM 893 C CA . ARG A 1 120 ? -6.985 -46.880 -55.595 1.00 48.42 127 ARG A CA 1
ATOM 894 C C . ARG A 1 120 ? -5.837 -47.813 -55.948 1.00 45.66 127 ARG A C 1
ATOM 895 O O . ARG A 1 120 ? -5.582 -48.077 -57.128 1.00 50.66 127 ARG A O 1
ATOM 903 N N . VAL A 1 121 ? -5.149 -48.306 -54.937 1.00 38.52 128 VAL A N 1
ATOM 904 C CA . VAL A 1 121 ? -4.279 -49.464 -55.079 1.00 42.40 128 VAL A CA 1
ATOM 905 C C . VAL A 1 121 ? -4.925 -50.575 -54.262 1.00 41.45 128 VAL A C 1
ATOM 906 O O . VAL A 1 121 ? -4.894 -50.556 -53.024 1.00 41.21 128 VAL A O 1
ATOM 910 N N . VAL A 1 122 ? -5.546 -51.528 -54.948 1.00 40.99 129 VAL A N 1
ATOM 911 C CA . VAL A 1 122 ? -6.322 -52.577 -54.297 1.00 44.25 129 VAL A CA 1
ATOM 912 C C . VAL A 1 122 ? -5.519 -53.874 -54.314 1.00 49.73 129 VAL A C 1
ATOM 913 O O . VAL A 1 122 ? -5.311 -54.478 -55.370 1.00 52.28 129 VAL A O 1
ATOM 917 N N . LEU A 1 123 ? -5.121 -54.321 -53.118 1.00 46.59 130 LEU A N 1
ATOM 918 C CA . LEU A 1 123 ? -4.138 -55.389 -52.971 1.00 50.88 130 LEU A CA 1
ATOM 919 C C . LEU A 1 123 ? -4.648 -56.719 -53.517 1.00 51.52 130 LEU A C 1
ATOM 920 O O . LEU A 1 123 ? -3.904 -57.444 -54.190 1.00 49.49 130 LEU A O 1
ATOM 925 N N . ASP A 1 124 ? -5.928 -56.996 -53.274 1.00 52.09 131 ASP A N 1
ATOM 926 C CA . ASP A 1 124 ? -6.536 -58.294 -53.664 1.00 51.76 131 ASP A CA 1
ATOM 927 C C . ASP A 1 124 ? -7.183 -58.214 -55.041 1.00 53.07 131 ASP A C 1
ATOM 928 O O . ASP A 1 124 ? -8.041 -59.056 -55.330 1.00 58.43 131 ASP A O 1
ATOM 933 N N . ASP A 1 125 ? -6.785 -57.247 -55.855 1.00 53.24 132 ASP A N 1
ATOM 934 C CA . ASP A 1 125 ? -7.319 -57.211 -57.235 1.00 57.18 132 ASP A CA 1
ATOM 935 C C . ASP A 1 125 ? -6.433 -58.060 -58.131 1.00 60.83 132 ASP A C 1
ATOM 936 O O . ASP A 1 125 ? -5.224 -57.787 -58.212 1.00 54.84 132 ASP A O 1
ATOM 941 N N . PRO A 1 126 ? -6.986 -59.094 -58.786 1.00 64.47 133 PRO A N 1
ATOM 942 C CA . PRO A 1 126 ? -6.210 -59.841 -59.753 1.00 62.03 133 PRO A CA 1
ATOM 943 C C . PRO A 1 126 ? -5.719 -58.808 -60.746 1.00 64.05 133 PRO A C 1
ATOM 944 O O . PRO A 1 126 ? -6.531 -58.234 -61.491 1.00 70.82 133 PRO A O 1
ATOM 948 N N . GLY A 1 127 ? -4.417 -58.547 -60.758 1.00 58.51 134 GLY A N 1
ATOM 949 C CA . GLY A 1 127 ? -3.873 -57.499 -61.637 1.00 55.72 134 GLY A CA 1
ATOM 950 C C . GLY A 1 127 ? -2.989 -56.593 -60.830 1.00 52.35 134 GLY A C 1
ATOM 951 O O . GLY A 1 127 ? -1.796 -56.505 -61.143 1.00 52.31 134 GLY A O 1
ATOM 952 N N . THR A 1 128 ? -3.561 -55.915 -59.847 1.00 48.92 135 THR A N 1
ATOM 953 C CA . THR A 1 128 ? -2.716 -55.144 -58.937 1.00 47.83 135 THR A CA 1
ATOM 954 C C . THR A 1 128 ? -1.846 -56.172 -58.275 1.00 47.50 135 THR A C 1
ATOM 955 O O . THR A 1 128 ? -0.640 -55.949 -58.201 1.00 43.74 135 THR A O 1
ATOM 959 N N . ALA A 1 129 ? -2.433 -57.295 -57.864 1.00 51.92 136 ALA A N 1
ATOM 960 C CA . ALA A 1 129 ? -1.642 -58.399 -57.319 1.00 50.96 136 ALA A CA 1
ATOM 961 C C . ALA A 1 129 ? -0.564 -58.869 -58.286 1.00 51.78 136 ALA A C 1
ATOM 962 O O . ALA A 1 129 ? 0.558 -59.181 -57.867 1.00 48.16 136 ALA A O 1
ATOM 964 N N . GLU A 1 130 ? -0.888 -58.917 -59.569 1.00 53.93 137 GLU A N 1
ATOM 965 C CA . GLU A 1 130 ? 0.102 -59.372 -60.570 1.00 52.13 137 GLU A CA 1
ATOM 966 C C . GLU A 1 130 ? 1.202 -58.312 -60.689 1.00 49.75 137 GLU A C 1
ATOM 967 O O . GLU A 1 130 ? 2.377 -58.674 -60.552 1.00 52.66 137 GLU A O 1
ATOM 973 N N . THR A 1 131 ? 0.823 -57.055 -60.922 1.00 44.87 138 THR A N 1
ATOM 974 C CA . THR A 1 131 ? 1.827 -55.998 -61.010 1.00 47.80 138 THR A CA 1
ATOM 975 C C . THR A 1 131 ? 2.672 -55.945 -59.744 1.00 44.29 138 THR A C 1
ATOM 976 O O . THR A 1 131 ? 3.907 -55.871 -59.805 1.00 36.41 138 THR A O 1
ATOM 980 N N . LEU A 1 132 ? 2.011 -55.986 -58.587 1.00 41.44 139 LEU A N 1
ATOM 981 C CA . LEU A 1 132 ? 2.718 -55.951 -57.318 1.00 41.74 139 LEU A CA 1
ATOM 982 C C . LEU A 1 132 ? 3.718 -57.088 -57.220 1.00 45.33 139 LEU A C 1
ATOM 983 O O . LEU A 1 132 ? 4.922 -56.859 -57.032 1.00 42.04 139 LEU A O 1
ATOM 988 N N . ALA A 1 133 ? 3.237 -58.331 -57.365 1.00 48.75 140 ALA A N 1
ATOM 989 C CA . ALA A 1 133 ? 4.117 -59.478 -57.159 1.00 47.17 140 ALA A CA 1
ATOM 990 C C . ALA A 1 133 ? 5.196 -59.570 -58.220 1.00 48.58 140 ALA A C 1
ATOM 991 O O . ALA A 1 133 ? 6.148 -60.338 -58.038 1.00 51.28 140 ALA A O 1
ATOM 993 N N . ALA A 1 134 ? 5.096 -58.772 -59.287 1.00 48.64 141 ALA A N 1
ATOM 994 C CA . ALA A 1 134 ? 6.107 -58.736 -60.333 1.00 43.86 141 ALA A CA 1
ATOM 995 C C . ALA A 1 134 ? 7.203 -57.709 -60.085 1.00 42.11 141 ALA A C 1
ATOM 996 O O . ALA A 1 134 ? 8.259 -57.806 -60.712 1.00 48.03 141 ALA A O 1
ATOM 998 N N . LEU A 1 135 ? 6.991 -56.729 -59.204 1.00 43.38 142 LEU A N 1
ATOM 999 C CA . LEU A 1 135 ? 7.979 -55.666 -59.027 1.00 44.49 142 LEU A CA 1
ATOM 1000 C C . LEU A 1 135 ? 9.229 -56.209 -58.341 1.00 40.22 142 LEU A C 1
ATOM 1001 O O . LEU A 1 135 ? 9.164 -57.202 -57.616 1.00 41.12 142 LEU A O 1
ATOM 1006 N N . PRO A 1 136 ? 10.382 -55.585 -58.561 1.00 35.75 143 PRO A N 1
ATOM 1007 C CA . PRO A 1 136 ? 11.564 -55.943 -57.764 1.00 36.76 143 PRO A CA 1
ATOM 1008 C C . PRO A 1 136 ? 11.278 -55.758 -56.275 1.00 44.63 143 PRO A C 1
ATOM 1009 O O . PRO A 1 136 ? 10.649 -54.777 -55.859 1.00 45.22 143 PRO A O 1
ATOM 1013 N N . ALA A 1 137 ? 11.749 -56.713 -55.465 1.00 41.61 144 ALA A N 1
ATOM 1014 C CA . ALA A 1 137 ? 11.359 -56.823 -54.062 1.00 41.73 144 ALA A CA 1
ATOM 1015 C C . ALA A 1 137 ? 12.495 -56.513 -53.076 1.00 40.60 144 ALA A C 1
ATOM 1016 O O . ALA A 1 137 ? 12.387 -56.861 -51.893 1.00 39.13 144 ALA A O 1
ATOM 1018 N N . GLY A 1 138 ? 13.577 -55.852 -53.526 1.00 35.04 145 GLY A N 1
ATOM 1019 C CA . GLY A 1 138 ? 14.645 -55.486 -52.613 1.00 44.51 145 GLY A CA 1
ATOM 1020 C C . GLY A 1 138 ? 14.358 -54.202 -51.839 1.00 47.02 145 GLY A C 1
ATOM 1021 O O . GLY A 1 138 ? 13.466 -53.419 -52.184 1.00 48.26 145 GLY A O 1
ATOM 1022 N N . HIS A 1 139 ? 15.113 -53.990 -50.758 1.00 40.10 146 HIS A N 1
ATOM 1023 C CA . HIS A 1 139 ? 15.008 -52.707 -50.075 1.00 42.74 146 HIS A CA 1
ATOM 1024 C C . HIS A 1 139 ? 15.292 -51.581 -51.064 1.00 45.86 146 HIS A C 1
ATOM 1025 O O . HIS A 1 139 ? 16.057 -51.741 -52.020 1.00 48.06 146 HIS A O 1
ATOM 1032 N N . LEU A 1 140 ? 14.643 -50.442 -50.847 1.00 44.16 147 LEU A N 1
ATOM 1033 C CA . LEU A 1 140 ? 14.694 -49.352 -51.809 1.00 42.29 147 LEU A CA 1
ATOM 1034 C C . LEU A 1 140 ? 15.938 -48.515 -51.580 1.00 45.99 147 LEU A C 1
ATOM 1035 O O . LEU A 1 140 ? 16.203 -48.071 -50.458 1.00 44.70 147 LEU A O 1
ATOM 1040 N N . THR A 1 141 ? 16.700 -48.293 -52.639 1.00 48.36 148 THR A N 1
ATOM 1041 C CA . THR A 1 141 ? 17.649 -47.202 -52.580 1.00 44.87 148 THR A CA 1
ATOM 1042 C C . THR A 1 141 ? 16.868 -45.901 -52.635 1.00 48.53 148 THR A C 1
ATOM 1043 O O . THR A 1 141 ? 15.710 -45.876 -53.060 1.00 52.44 148 THR A O 1
ATOM 1047 N N . ASP A 1 142 ? 17.493 -44.808 -52.190 1.00 49.47 149 ASP A N 1
ATOM 1048 C CA . ASP A 1 142 ? 16.835 -43.516 -52.346 1.00 51.18 149 ASP A CA 1
ATOM 1049 C C . ASP A 1 142 ? 16.681 -43.131 -53.812 1.00 48.66 149 ASP A C 1
ATOM 1050 O O . ASP A 1 142 ? 15.842 -42.281 -54.133 1.00 46.89 149 ASP A O 1
ATOM 1055 N N . ALA A 1 143 ? 17.453 -43.755 -54.710 1.00 49.16 150 ALA A N 1
ATOM 1056 C CA . ALA A 1 143 ? 17.219 -43.572 -56.142 1.00 46.76 150 ALA A CA 1
ATOM 1057 C C . ALA A 1 143 ? 15.836 -44.076 -56.551 1.00 48.33 150 ALA A C 1
ATOM 1058 O O . ALA A 1 143 ? 15.187 -43.503 -57.434 1.00 51.02 150 ALA A O 1
ATOM 1060 N N . GLU A 1 144 ? 15.367 -45.143 -55.926 1.00 44.78 151 GLU A N 1
ATOM 1061 C CA . GLU A 1 144 ? 14.043 -45.645 -56.233 1.00 45.26 151 GLU A CA 1
ATOM 1062 C C . GLU A 1 144 ? 12.948 -44.914 -55.476 1.00 43.04 151 GLU A C 1
ATOM 1063 O O . GLU A 1 144 ? 11.764 -45.188 -55.711 1.00 40.39 151 GLU A O 1
ATOM 1069 N N . ARG A 1 145 ? 13.305 -44.008 -54.573 1.00 44.27 152 ARG A N 1
ATOM 1070 C CA . ARG A 1 145 ? 12.294 -43.168 -53.953 1.00 42.81 152 ARG A CA 1
ATOM 1071 C C . ARG A 1 145 ? 11.967 -41.993 -54.875 1.00 41.99 152 ARG A C 1
ATOM 1072 O O . ARG A 1 145 ? 12.566 -41.815 -55.943 1.00 41.26 152 ARG A O 1
ATOM 1080 N N . ALA A 1 146 ? 10.977 -41.201 -54.468 1.00 43.68 153 ALA A N 1
ATOM 1081 C CA . ALA A 1 146 ? 10.691 -39.962 -55.187 1.00 42.69 153 ALA A CA 1
ATOM 1082 C C . ALA A 1 146 ? 11.705 -38.879 -54.833 1.00 45.10 153 ALA A C 1
ATOM 1083 O O . ALA A 1 146 ? 12.092 -38.069 -55.689 1.00 36.76 153 ALA A O 1
ATOM 1085 N N . ALA A 1 147 ? 12.143 -38.870 -53.575 1.00 47.78 154 ALA A N 1
ATOM 1086 C CA . ALA A 1 147 ? 13.117 -37.927 -53.049 1.00 47.76 154 ALA A CA 1
ATOM 1087 C C . ALA A 1 147 ? 13.597 -38.451 -51.713 1.00 49.75 154 ALA A C 1
ATOM 1088 O O . ALA A 1 147 ? 12.886 -39.223 -51.057 1.00 47.07 154 ALA A O 1
ATOM 1090 N N . PRO A 1 148 ? 14.790 -38.055 -51.286 1.00 54.79 155 PRO A N 1
ATOM 1091 C CA . PRO A 1 148 ? 15.275 -38.452 -49.960 1.00 58.51 155 PRO A CA 1
ATOM 1092 C C . PRO A 1 148 ? 14.297 -38.044 -48.870 1.00 61.39 155 PRO A C 1
ATOM 1093 O O . PRO A 1 148 ? 13.632 -37.011 -48.955 1.00 62.30 155 PRO A O 1
ATOM 1097 N N . ALA A 1 149 ? 14.204 -38.874 -47.844 1.00 60.36 156 ALA A N 1
ATOM 1098 C CA . ALA A 1 149 ? 13.266 -38.634 -46.764 1.00 67.06 156 ALA A CA 1
ATOM 1099 C C . ALA A 1 149 ? 13.989 -37.963 -45.606 1.00 69.56 156 ALA A C 1
ATOM 1100 O O . ALA A 1 149 ? 14.998 -38.480 -45.116 1.00 75.03 156 ALA A O 1
ATOM 1102 N N . GLY A 1 150 ? 13.474 -36.811 -45.177 1.00 72.42 157 GLY A N 1
ATOM 1103 C CA . GLY A 1 150 ? 14.032 -36.088 -44.059 1.00 71.61 157 GLY A CA 1
ATOM 1104 C C . GLY A 1 150 ? 13.537 -36.576 -42.704 1.00 75.15 157 GLY A C 1
ATOM 1105 O O . GLY A 1 150 ? 12.656 -37.444 -42.594 1.00 67.00 157 GLY A O 1
ATOM 1106 N N . PRO A 1 151 ? 14.108 -36.014 -41.633 1.00 76.45 158 PRO A N 1
ATOM 1107 C CA . PRO A 1 151 ? 13.617 -36.343 -40.293 1.00 66.66 158 PRO A CA 1
ATOM 1108 C C . PRO A 1 151 ? 12.324 -35.620 -39.981 1.00 66.43 158 PRO A C 1
ATOM 1109 O O . PRO A 1 151 ? 11.551 -36.084 -39.126 1.00 60.26 158 PRO A O 1
ATOM 1113 N N . GLU A 1 152 ? 12.072 -34.502 -40.666 1.00 61.74 159 GLU A N 1
ATOM 1114 C CA . GLU A 1 152 ? 10.834 -33.765 -40.533 1.00 57.62 159 GLU A CA 1
ATOM 1115 C C . GLU A 1 152 ? 9.703 -34.355 -41.351 1.00 57.68 159 GLU A C 1
ATOM 1116 O O . GLU A 1 152 ? 8.552 -33.971 -41.130 1.00 56.89 159 GLU A O 1
ATOM 1122 N N . ASP A 1 153 ? 9.999 -35.265 -42.277 1.00 61.01 160 ASP A N 1
ATOM 1123 C CA . ASP A 1 153 ? 8.963 -35.853 -43.114 1.00 53.00 160 ASP A CA 1
ATOM 1124 C C . ASP A 1 153 ? 7.919 -36.530 -42.240 1.00 50.05 160 ASP A C 1
ATOM 1125 O O . ASP A 1 153 ? 8.243 -37.127 -41.210 1.00 46.83 160 ASP A O 1
ATOM 1130 N N . LEU A 1 154 ? 6.660 -36.406 -42.639 1.00 47.06 161 LEU A N 1
ATOM 1131 C CA . LEU A 1 154 ? 5.577 -37.009 -41.879 1.00 41.46 161 LEU A CA 1
ATOM 1132 C C . LEU A 1 154 ? 5.678 -38.530 -41.886 1.00 41.49 161 LEU A C 1
ATOM 1133 O O . LEU A 1 154 ? 6.046 -39.145 -42.887 1.00 45.18 161 LEU A O 1
ATOM 1138 N N . ALA A 1 155 ? 5.372 -39.139 -40.747 1.00 41.21 162 ALA A N 1
ATOM 1139 C CA . ALA A 1 155 ? 5.157 -40.579 -40.710 1.00 38.86 162 ALA A CA 1
ATOM 1140 C C . ALA A 1 155 ? 3.677 -40.910 -40.878 1.00 43.94 162 ALA A C 1
ATOM 1141 O O . ALA A 1 155 ? 3.309 -41.849 -41.608 1.00 43.25 162 ALA A O 1
ATOM 1143 N N . TYR A 1 156 ? 2.817 -40.143 -40.218 1.00 37.62 163 TYR A N 1
ATOM 1144 C CA . TYR A 1 156 ? 1.408 -40.472 -40.212 1.00 37.60 163 TYR A CA 1
ATOM 1145 C C . TYR A 1 156 ? 0.602 -39.281 -39.746 1.00 40.16 163 TYR A C 1
ATOM 1146 O O . TYR A 1 156 ? 1.107 -38.373 -39.077 1.00 39.96 163 TYR A O 1
ATOM 1155 N N . VAL A 1 157 ? -0.667 -39.309 -40.117 1.00 37.56 164 VAL A N 1
ATOM 1156 C CA . VAL A 1 157 ? -1.626 -38.309 -39.717 1.00 35.84 164 VAL A CA 1
ATOM 1157 C C . VAL A 1 157 ? -2.719 -39.065 -38.995 1.00 39.15 164 VAL A C 1
ATOM 1158 O O . VAL A 1 157 ? -3.428 -39.884 -39.596 1.00 41.90 164 VAL A O 1
ATOM 1162 N N . ILE A 1 158 ? -2.813 -38.842 -37.717 1.00 41.19 165 ILE A N 1
ATOM 1163 C CA . ILE A 1 158 ? -3.904 -39.353 -36.911 1.00 45.87 165 ILE A CA 1
ATOM 1164 C C . ILE A 1 158 ? -4.886 -38.209 -36.713 1.00 45.64 165 ILE A C 1
ATOM 1165 O O . ILE A 1 158 ? -4.494 -37.034 -36.662 1.00 42.90 165 ILE A O 1
ATOM 1170 N N . TYR A 1 159 ? -6.176 -38.534 -36.638 1.00 46.86 166 TYR A N 1
ATOM 1171 C CA . TYR A 1 159 ? -7.189 -37.505 -36.445 1.00 51.01 166 TYR A CA 1
ATOM 1172 C C . TYR A 1 159 ? -7.710 -37.513 -35.013 1.00 51.22 166 TYR A C 1
ATOM 1173 O O . TYR A 1 159 ? -7.783 -38.558 -34.354 1.00 44.29 166 TYR A O 1
ATOM 1182 N N . THR A 1 160 ? -8.036 -36.319 -34.519 1.00 56.82 167 THR A N 1
ATOM 1183 C CA . THR A 1 160 ? -8.405 -36.183 -33.099 1.00 66.40 167 THR A CA 1
ATOM 1184 C C . THR A 1 160 ? -9.884 -36.335 -32.885 1.00 73.59 167 THR A C 1
ATOM 1185 O O . THR A 1 160 ? -10.659 -36.075 -33.822 1.00 71.47 167 THR A O 1
ATOM 1189 N N . SER A 1 161 ? -10.249 -36.769 -31.683 1.00 83.19 168 SER A N 1
ATOM 1190 C CA . SER A 1 161 ? -11.673 -36.909 -31.319 1.00 87.79 168 SER A CA 1
ATOM 1191 C C . SER A 1 161 ? -12.116 -35.606 -30.654 1.00 92.50 168 SER A C 1
ATOM 1192 O O . SER A 1 161 ? -12.026 -35.512 -29.417 1.00 90.18 168 SER A O 1
ATOM 1195 N N . GLY A 1 162 ? -12.544 -34.633 -31.457 1.00 97.27 169 GLY A N 1
ATOM 1196 C CA . GLY A 1 162 ? -12.978 -33.337 -30.912 1.00 98.39 169 GLY A CA 1
ATOM 1197 C C . GLY A 1 162 ? -14.255 -33.481 -30.117 1.00 107.82 169 GLY A C 1
ATOM 1198 O O . GLY A 1 162 ? -15.082 -34.343 -30.473 1.00 102.79 169 GLY A O 1
ATOM 1199 N N . SER A 1 163 ? -14.408 -32.686 -29.060 1.00 114.51 170 SER A N 1
ATOM 1200 C CA . SER A 1 163 ? -15.678 -32.708 -28.296 1.00 115.87 170 SER A CA 1
ATOM 1201 C C . SER A 1 163 ? -16.782 -32.242 -29.244 1.00 123.28 170 SER A C 1
ATOM 1202 O O . SER A 1 163 ? -16.920 -31.014 -29.406 1.00 129.15 170 SER A O 1
ATOM 1205 N N . THR A 1 164 ? -17.498 -33.176 -29.875 1.00 124.66 171 THR A N 1
ATOM 1206 C CA . THR A 1 164 ? -18.528 -32.834 -30.888 1.00 124.50 171 THR A CA 1
ATOM 1207 C C . THR A 1 164 ? -18.067 -31.622 -31.680 1.00 124.21 171 THR A C 1
ATOM 1208 O O . THR A 1 164 ? -18.903 -30.744 -31.984 1.00 123.50 171 THR A O 1
ATOM 1212 N N . GLY A 1 165 ? -16.786 -31.593 -32.054 1.00 119.14 172 GLY A N 1
ATOM 1213 C CA . GLY A 1 165 ? -16.228 -30.445 -32.787 1.00 109.28 172 GLY A CA 1
ATOM 1214 C C . GLY A 1 165 ? -15.411 -30.912 -33.968 1.00 104.05 172 GLY A C 1
ATOM 1215 O O . GLY A 1 165 ? -15.055 -32.106 -34.002 1.00 101.47 172 GLY A O 1
ATOM 1216 N N . THR A 1 166 ? -15.129 -30.010 -34.909 1.00 101.51 173 THR A N 1
ATOM 1217 C CA . THR A 1 166 ? -14.380 -30.391 -36.119 1.00 89.48 173 THR A CA 1
ATOM 1218 C C . THR A 1 166 ? -13.211 -31.247 -35.701 1.00 91.57 173 THR A C 1
ATOM 1219 O O . THR A 1 166 ? -12.416 -30.796 -34.853 1.00 92.43 173 THR A O 1
ATOM 1223 N N . PRO A 1 167 ? -13.072 -32.473 -36.239 1.00 83.87 174 PRO A N 1
ATOM 1224 C CA . PRO A 1 167 ? -11.917 -33.292 -35.931 1.00 79.74 174 PRO A CA 1
ATOM 1225 C C . PRO A 1 167 ? -10.648 -32.580 -36.335 1.00 73.30 174 PRO A C 1
ATOM 1226 O O . PRO A 1 167 ? -10.590 -32.014 -37.436 1.00 66.27 174 PRO A O 1
ATOM 1230 N N . LYS A 1 168 ? -9.646 -32.602 -35.459 1.00 72.75 175 LYS A N 1
ATOM 1231 C CA . LYS A 1 168 ? -8.338 -31.986 -35.782 1.00 67.79 175 LYS A CA 1
ATOM 1232 C C . LYS A 1 168 ? -7.386 -33.083 -36.265 1.00 58.04 175 LYS A C 1
ATOM 1233 O O . LYS A 1 168 ? -7.424 -34.175 -35.698 1.00 61.24 175 LYS A O 1
ATOM 1239 N N . GLY A 1 169 ? -6.567 -32.783 -37.270 1.00 51.69 176 GLY A N 1
ATOM 1240 C CA . GLY A 1 169 ? -5.598 -33.774 -37.758 1.00 49.45 176 GLY A CA 1
ATOM 1241 C C . GLY A 1 169 ? -4.215 -33.505 -37.225 1.00 44.05 176 GLY A C 1
ATOM 1242 O O . GLY A 1 169 ? -3.697 -32.413 -37.471 1.00 45.70 176 GLY A O 1
ATOM 1243 N N . VAL A 1 170 ? -3.635 -34.484 -36.540 1.00 38.24 177 VAL A N 1
ATOM 1244 C CA . VAL A 1 170 ? -2.278 -34.307 -35.955 1.00 41.60 177 VAL A CA 1
ATOM 1245 C C . VAL A 1 170 ? -1.237 -34.865 -36.932 1.00 39.79 177 VAL A C 1
ATOM 1246 O O . VAL A 1 170 ? -1.454 -35.959 -37.455 1.00 43.99 177 VAL A O 1
ATOM 1250 N N . GLU A 1 171 ? -0.169 -34.111 -37.165 1.00 42.12 178 GLU A N 1
ATOM 1251 C CA . GLU A 1 171 ? 0.911 -34.499 -38.083 1.00 41.49 178 GLU A CA 1
ATOM 1252 C C . GLU A 1 171 ? 2.131 -34.930 -37.285 1.00 35.89 178 GLU A C 1
ATOM 1253 O O . GLU A 1 171 ? 2.822 -34.090 -36.715 1.00 39.98 178 GLU A O 1
ATOM 1259 N N . ILE A 1 172 ? 2.442 -36.216 -37.319 1.00 37.94 179 ILE A N 1
ATOM 1260 C CA . ILE A 1 172 ? 3.528 -36.793 -36.536 1.00 33.31 179 ILE A CA 1
ATOM 1261 C C . ILE A 1 172 ? 4.733 -36.986 -37.449 1.00 37.99 179 ILE A C 1
ATOM 1262 O O . ILE A 1 172 ? 4.630 -37.734 -38.433 1.00 38.83 179 ILE A O 1
ATOM 1267 N N . PRO A 1 173 ? 5.878 -36.361 -37.164 1.00 42.87 180 PRO A N 1
ATOM 1268 C CA . PRO A 1 173 ? 7.065 -36.562 -38.003 1.00 43.23 180 PRO A CA 1
ATOM 1269 C C . PRO A 1 173 ? 7.696 -37.932 -37.790 1.00 41.43 180 PRO A C 1
ATOM 1270 O O . PRO A 1 173 ? 7.381 -38.671 -36.859 1.00 42.88 180 PRO A O 1
ATOM 1274 N N . VAL A 1 174 ? 8.627 -38.265 -38.685 1.00 48.23 181 VAL A N 1
ATOM 1275 C CA . VAL A 1 174 ? 9.367 -39.517 -38.540 1.00 44.57 181 VAL A CA 1
ATOM 1276 C C . VAL A 1 174 ? 10.274 -39.460 -37.312 1.00 39.40 181 VAL A C 1
ATOM 1277 O O . VAL A 1 174 ? 10.378 -40.433 -36.563 1.00 39.31 181 VAL A O 1
ATOM 1281 N N . ARG A 1 175 ? 10.937 -38.326 -37.073 1.00 36.72 182 ARG A N 1
ATOM 1282 C CA . ARG A 1 175 ? 11.837 -38.274 -35.925 1.00 44.50 182 ARG A CA 1
ATOM 1283 C C . ARG A 1 175 ? 11.092 -38.503 -34.618 1.00 44.88 182 ARG A C 1
ATOM 1284 O O . ARG A 1 175 ? 11.703 -38.905 -33.614 1.00 37.27 182 ARG A O 1
ATOM 1292 N N . ALA A 1 176 ? 9.781 -38.278 -34.621 1.00 41.09 183 ALA A N 1
ATOM 1293 C CA . ALA A 1 176 ? 8.989 -38.400 -33.410 1.00 41.12 183 ALA A CA 1
ATOM 1294 C C . ALA A 1 176 ? 8.561 -39.846 -33.175 1.00 39.31 183 ALA A C 1
ATOM 1295 O O . ALA A 1 176 ? 8.660 -40.367 -32.054 1.00 37.94 183 ALA A O 1
ATOM 1297 N N . LEU A 1 177 ? 8.066 -40.500 -34.224 1.00 36.81 184 LEU A N 1
ATOM 1298 C CA . LEU A 1 177 ? 7.766 -41.920 -34.133 1.00 38.33 184 LEU A CA 1
ATOM 1299 C C . LEU A 1 177 ? 9.036 -42.746 -33.922 1.00 39.83 184 LEU A C 1
ATOM 1300 O O . LEU A 1 177 ? 9.053 -43.672 -33.101 1.00 38.76 184 LEU A O 1
ATOM 1305 N N . HIS A 1 178 ? 10.109 -42.435 -34.657 1.00 38.72 185 HIS A N 1
ATOM 1306 C CA . HIS A 1 178 ? 11.379 -43.112 -34.407 1.00 40.08 185 HIS A CA 1
ATOM 1307 C C . HIS A 1 178 ? 11.808 -42.943 -32.958 1.00 40.00 185 HIS A C 1
ATOM 1308 O O . HIS A 1 178 ? 12.257 -43.897 -32.317 1.00 39.93 185 HIS A O 1
ATOM 1315 N N . ASN A 1 179 ? 11.649 -41.744 -32.411 1.00 41.32 186 ASN A N 1
ATOM 1316 C CA . ASN A 1 179 ? 12.066 -41.521 -31.031 1.00 43.80 186 ASN A CA 1
ATOM 1317 C C . ASN A 1 179 ? 11.237 -42.344 -30.056 1.00 40.91 186 ASN A C 1
ATOM 1318 O O . ASN A 1 179 ? 11.779 -42.940 -29.118 1.00 40.10 186 ASN A O 1
ATOM 1323 N N . LEU A 1 180 ? 9.920 -42.381 -30.253 1.00 40.18 187 LEU A N 1
ATOM 1324 C CA . LEU A 1 180 ? 9.068 -43.112 -29.326 1.00 41.54 187 LEU A CA 1
ATOM 1325 C C . LEU A 1 180 ? 9.422 -44.599 -29.302 1.00 44.72 187 LEU A C 1
ATOM 1326 O O . LEU A 1 180 ? 9.579 -45.196 -28.226 1.00 43.95 187 LEU A O 1
ATOM 1331 N N . LEU A 1 181 ? 9.568 -45.208 -30.488 1.00 42.06 188 LEU A N 1
ATOM 1332 C CA . LEU A 1 181 ? 9.857 -46.639 -30.575 1.00 42.53 188 LEU A CA 1
ATOM 1333 C C . LEU A 1 181 ? 11.201 -46.975 -29.943 1.00 43.00 188 LEU A C 1
ATOM 1334 O O . LEU A 1 181 ? 11.371 -48.050 -29.356 1.00 42.80 188 LEU A O 1
ATOM 1339 N N . GLU A 1 182 ? 12.185 -46.096 -30.104 1.00 44.19 189 GLU A N 1
ATOM 1340 C CA . GLU A 1 182 ? 13.489 -46.357 -29.507 1.00 48.33 189 GLU A CA 1
ATOM 1341 C C . GLU A 1 182 ? 13.393 -46.338 -27.995 1.00 44.30 189 GLU A C 1
ATOM 1342 O O . GLU A 1 182 ? 13.939 -47.217 -27.326 1.00 46.70 189 GLU A O 1
ATOM 1348 N N . ALA A 1 183 ? 12.661 -45.368 -27.445 1.00 45.01 190 ALA A N 1
ATOM 1349 C CA . ALA A 1 183 ? 12.422 -45.349 -26.007 1.00 47.63 190 ALA A CA 1
ATOM 1350 C C . ALA A 1 183 ? 11.673 -46.593 -25.564 1.00 43.77 190 ALA A C 1
ATOM 1351 O O . ALA A 1 183 ? 11.964 -47.173 -24.513 1.00 45.53 190 ALA A O 1
ATOM 1353 N N . MET A 1 184 ? 10.705 -47.022 -26.353 1.00 44.39 191 MET A N 1
ATOM 1354 C CA . MET A 1 184 ? 9.914 -48.159 -25.928 1.00 44.98 191 MET A CA 1
ATOM 1355 C C . MET A 1 184 ? 10.716 -49.450 -26.005 1.00 45.22 191 MET A C 1
ATOM 1356 O O . MET A 1 184 ? 10.561 -50.321 -25.142 1.00 52.74 191 MET A O 1
ATOM 1361 N N . ARG A 1 185 ? 11.602 -49.582 -26.990 1.00 45.66 192 ARG A N 1
ATOM 1362 C CA . ARG A 1 185 ? 12.495 -50.737 -26.993 1.00 52.20 192 ARG A CA 1
ATOM 1363 C C . ARG A 1 185 ? 13.322 -50.783 -25.725 1.00 53.01 192 ARG A C 1
ATOM 1364 O O . ARG A 1 185 ? 13.505 -51.853 -25.136 1.00 53.91 192 ARG A O 1
ATOM 1372 N N . GLU A 1 186 ? 13.807 -49.618 -25.284 1.00 53.04 193 GLU A N 1
ATOM 1373 C CA . GLU A 1 186 ? 14.705 -49.535 -24.138 1.00 54.59 193 GLU A CA 1
ATOM 1374 C C . GLU A 1 186 ? 13.964 -49.777 -22.827 1.00 59.21 193 GLU A C 1
ATOM 1375 O O . GLU A 1 186 ? 14.466 -50.483 -21.943 1.00 60.00 193 GLU A O 1
ATOM 1381 N N . ARG A 1 187 ? 12.767 -49.205 -22.679 1.00 57.95 194 ARG A N 1
ATOM 1382 C CA . ARG A 1 187 ? 12.037 -49.393 -21.436 1.00 54.75 194 ARG A CA 1
ATOM 1383 C C . ARG A 1 187 ? 11.526 -50.815 -21.285 1.00 51.96 194 ARG A C 1
ATOM 1384 O O . ARG A 1 187 ? 11.390 -51.299 -20.159 1.00 54.63 194 ARG A O 1
ATOM 1392 N N . LEU A 1 188 ? 11.239 -51.501 -22.386 1.00 48.83 195 LEU A N 1
ATOM 1393 C CA . LEU A 1 188 ? 10.621 -52.816 -22.312 1.00 48.29 195 LEU A CA 1
ATOM 1394 C C . LEU A 1 188 ? 11.612 -53.951 -22.499 1.00 51.11 195 LEU A C 1
ATOM 1395 O O . LEU A 1 188 ? 11.261 -55.106 -22.232 1.00 50.29 195 LEU A O 1
ATOM 1400 N N . SER A 1 189 ? 12.832 -53.639 -22.938 1.00 53.70 196 SER A N 1
ATOM 1401 C CA . SER A 1 189 ? 13.849 -54.622 -23.326 1.00 51.22 196 SER A CA 1
ATOM 1402 C C . SER A 1 189 ? 13.327 -55.596 -24.374 1.00 49.28 196 SER A C 1
ATOM 1403 O O . SER A 1 189 ? 13.557 -56.806 -24.309 1.00 55.39 196 SER A O 1
ATOM 1406 N N . LEU A 1 190 ? 12.653 -55.043 -25.377 1.00 48.89 197 LEU A N 1
ATOM 1407 C CA . LEU A 1 190 ? 11.920 -55.844 -26.341 1.00 47.80 197 LEU A CA 1
ATOM 1408 C C . LEU A 1 190 ? 12.849 -56.279 -27.459 1.00 44.76 197 LEU A C 1
ATOM 1409 O O . LEU A 1 190 ? 13.603 -55.471 -28.010 1.00 49.70 197 LEU A O 1
ATOM 1414 N N . GLY A 1 191 ? 12.795 -57.559 -27.786 1.00 48.25 198 GLY A N 1
ATOM 1415 C CA . GLY A 1 191 ? 13.561 -58.081 -28.888 1.00 49.23 198 GLY A CA 1
ATOM 1416 C C . GLY A 1 191 ? 13.065 -59.425 -29.387 1.00 53.99 198 GLY A C 1
ATOM 1417 O O . GLY A 1 191 ? 11.912 -59.843 -29.167 1.00 50.75 198 GLY A O 1
ATOM 1418 N N . PRO A 1 192 ? 13.946 -60.116 -30.103 1.00 48.07 199 PRO A N 1
ATOM 1419 C CA . PRO A 1 192 ? 13.621 -61.455 -30.589 1.00 43.54 199 PRO A CA 1
ATOM 1420 C C . PRO A 1 192 ? 13.240 -62.403 -29.459 1.00 48.64 199 PRO A C 1
ATOM 1421 O O . PRO A 1 192 ? 13.750 -62.327 -28.340 1.00 50.06 199 PRO A O 1
ATOM 1425 N N . GLY A 1 193 ? 12.307 -63.293 -29.764 1.00 49.73 200 GLY A N 1
ATOM 1426 C CA . GLY A 1 193 ? 11.751 -64.165 -28.759 1.00 47.49 200 GLY A CA 1
ATOM 1427 C C . GLY A 1 193 ? 10.429 -63.610 -28.285 1.00 53.67 200 GLY A C 1
ATOM 1428 O O . GLY A 1 193 ? 9.427 -64.328 -28.241 1.00 56.13 200 GLY A O 1
ATOM 1429 N N . ASP A 1 194 ? 10.418 -62.318 -27.965 1.00 52.39 201 ASP A N 1
ATOM 1430 C CA . ASP A 1 194 ? 9.259 -61.692 -27.346 1.00 50.20 201 ASP A CA 1
ATOM 1431 C C . ASP A 1 194 ? 8.078 -61.602 -28.307 1.00 52.85 201 ASP A C 1
ATOM 1432 O O . ASP A 1 194 ? 8.235 -61.346 -29.508 1.00 51.39 201 ASP A O 1
ATOM 1437 N N . ARG A 1 195 ? 6.886 -61.799 -27.764 1.00 45.64 202 ARG A N 1
ATOM 1438 C CA . ARG A 1 195 ? 5.653 -61.657 -28.515 1.00 43.61 202 ARG A CA 1
ATOM 1439 C C . ARG A 1 195 ? 4.846 -60.502 -27.943 1.00 46.03 202 ARG A C 1
ATOM 1440 O O . ARG A 1 195 ? 4.686 -60.381 -26.720 1.00 43.03 202 ARG A O 1
ATOM 1448 N N . MET A 1 196 ? 4.346 -59.651 -28.826 1.00 45.14 203 MET A N 1
ATOM 1449 C CA . MET A 1 196 ? 3.481 -58.557 -28.435 1.00 44.28 203 MET A CA 1
ATOM 1450 C C . MET A 1 196 ? 2.130 -58.765 -29.093 1.00 40.50 203 MET A C 1
ATOM 1451 O O . MET A 1 196 ? 2.039 -59.403 -30.137 1.00 47.93 203 MET A O 1
ATOM 1456 N N . LEU A 1 197 ? 1.067 -58.311 -28.450 1.00 39.79 204 LEU A N 1
ATOM 1457 C CA . LEU A 1 197 ? -0.258 -58.458 -29.035 1.00 42.57 204 LEU A CA 1
ATOM 1458 C C . LEU A 1 197 ? -0.626 -57.181 -29.783 1.00 45.60 204 LEU A C 1
ATOM 1459 O O . LEU A 1 197 ? -0.531 -56.080 -29.231 1.00 49.19 204 LEU A O 1
ATOM 1464 N N . SER A 1 198 ? -1.013 -57.330 -31.046 1.00 44.72 205 SER A N 1
ATOM 1465 C CA . SER A 1 198 ? -1.498 -56.225 -31.867 1.00 44.53 205 SER A CA 1
ATOM 1466 C C . SER A 1 198 ? -3.019 -56.349 -32.003 1.00 53.02 205 SER A C 1
ATOM 1467 O O . SER A 1 198 ? -3.516 -57.199 -32.760 1.00 50.21 205 SER A O 1
ATOM 1470 N N . VAL A 1 199 ? -3.758 -55.496 -31.275 1.00 50.44 206 VAL A N 1
ATOM 1471 C CA . VAL A 1 199 ? -5.222 -55.592 -31.239 1.00 54.15 206 VAL A CA 1
ATOM 1472 C C . VAL A 1 199 ? -5.915 -54.246 -31.466 1.00 47.96 206 VAL A C 1
ATOM 1473 O O . VAL A 1 199 ? -7.029 -54.198 -31.998 1.00 53.48 206 VAL A O 1
ATOM 1477 N N . THR A 1 200 ? -5.260 -53.153 -31.089 1.00 47.31 207 THR A N 1
ATOM 1478 C CA . THR A 1 200 ? -5.894 -51.839 -31.069 1.00 45.63 207 THR A CA 1
ATOM 1479 C C . THR A 1 200 ? -6.145 -51.299 -32.481 1.00 46.21 207 THR A C 1
ATOM 1480 O O . THR A 1 200 ? -5.342 -51.491 -33.400 1.00 47.95 207 THR A O 1
ATOM 1484 N N . THR A 1 201 ? -7.278 -50.629 -32.656 1.00 44.17 208 THR A N 1
ATOM 1485 C CA . THR A 1 201 ? -7.654 -50.107 -33.965 1.00 48.12 208 THR A CA 1
ATOM 1486 C C . THR A 1 201 ? -6.665 -49.037 -34.453 1.00 44.62 208 THR A C 1
ATOM 1487 O O . THR A 1 201 ? -6.211 -48.182 -33.692 1.00 45.04 208 THR A O 1
ATOM 1491 N N . ALA A 1 202 ? -6.349 -49.086 -35.746 1.00 38.62 209 ALA A N 1
ATOM 1492 C CA . ALA A 1 202 ? -5.327 -48.238 -36.341 1.00 39.01 209 ALA A CA 1
ATOM 1493 C C . ALA A 1 202 ? -5.675 -46.754 -36.333 1.00 45.29 209 ALA A C 1
ATOM 1494 O O . ALA A 1 202 ? -4.772 -45.920 -36.482 1.00 41.06 209 ALA A O 1
ATOM 1496 N N . THR A 1 203 ? -6.956 -46.405 -36.204 1.00 46.93 210 THR A N 1
ATOM 1497 C CA . THR A 1 203 ? -7.372 -45.003 -36.134 1.00 49.75 210 THR A CA 1
ATOM 1498 C C . THR A 1 203 ? -7.160 -44.395 -34.750 1.00 51.84 210 THR A C 1
ATOM 1499 O O . THR A 1 203 ? -7.328 -43.180 -34.584 1.00 48.02 210 THR A O 1
ATOM 1503 N N . PHE A 1 204 ? -6.819 -45.231 -33.769 1.00 49.64 211 PHE A N 1
ATOM 1504 C CA . PHE A 1 204 ? -6.433 -44.842 -32.421 1.00 48.70 211 PHE A CA 1
ATOM 1505 C C . PHE A 1 204 ? -4.910 -44.903 -32.343 1.00 54.22 211 PHE A C 1
ATOM 1506 O O . PHE A 1 204 ? -4.313 -45.947 -32.638 1.00 54.24 211 PHE A O 1
ATOM 1514 N N . ASP A 1 205 ? -4.272 -43.794 -31.961 1.00 56.49 212 ASP A N 1
ATOM 1515 C CA . ASP A 1 205 ? -2.811 -43.776 -32.028 1.00 54.22 212 ASP A CA 1
ATOM 1516 C C . ASP A 1 205 ? -2.151 -44.722 -31.017 1.00 49.81 212 ASP A C 1
ATOM 1517 O O . ASP A 1 205 ? -0.954 -44.996 -31.142 1.00 45.50 212 ASP A O 1
ATOM 1522 N N . MET A 1 206 ? -2.890 -45.245 -30.034 1.00 51.21 213 MET A N 1
ATOM 1523 C CA . MET A 1 206 ? -2.311 -46.261 -29.162 1.00 51.36 213 MET A CA 1
ATOM 1524 C C . MET A 1 206 ? -1.917 -47.510 -29.937 1.00 50.67 213 MET A C 1
ATOM 1525 O O . MET A 1 206 ? -1.084 -48.296 -29.466 1.00 49.09 213 MET A O 1
ATOM 1530 N N . SER A 1 207 ? -2.477 -47.694 -31.131 1.00 50.82 214 SER A N 1
ATOM 1531 C CA . SER A 1 207 ? -2.101 -48.831 -31.956 1.00 46.65 214 SER A CA 1
ATOM 1532 C C . SER A 1 207 ? -0.669 -48.710 -32.464 1.00 43.82 214 SER A C 1
ATOM 1533 O O . SER A 1 207 ? 0.019 -49.725 -32.586 1.00 46.05 214 SER A O 1
ATOM 1536 N N . VAL A 1 208 ? -0.203 -47.483 -32.713 1.00 42.98 215 VAL A N 1
ATOM 1537 C CA . VAL A 1 208 ? 1.092 -47.273 -33.372 1.00 43.29 215 VAL A CA 1
ATOM 1538 C C . VAL A 1 208 ? 2.231 -48.091 -32.743 1.00 45.52 215 VAL A C 1
ATOM 1539 O O . VAL A 1 208 ? 2.987 -48.730 -33.490 1.00 42.39 215 VAL A O 1
ATOM 1543 N N . PRO A 1 209 ? 2.408 -48.121 -31.417 1.00 46.30 216 PRO A N 1
ATOM 1544 C CA . PRO A 1 209 ? 3.382 -49.084 -30.863 1.00 40.72 216 PRO A CA 1
ATOM 1545 C C . PRO A 1 209 ? 3.068 -50.539 -31.191 1.00 40.83 216 PRO A C 1
ATOM 1546 O O . PRO A 1 209 ? 3.988 -51.315 -31.458 1.00 46.34 216 PRO A O 1
ATOM 1550 N N . GLU A 1 210 ? 1.805 -50.954 -31.194 1.00 42.64 217 GLU A N 1
ATOM 1551 C CA . GLU A 1 210 ? 1.520 -52.351 -31.524 1.00 45.30 217 GLU A CA 1
ATOM 1552 C C . GLU A 1 210 ? 1.794 -52.688 -32.992 1.00 46.71 217 GLU A C 1
ATOM 1553 O O . GLU A 1 210 ? 1.890 -53.870 -33.346 1.00 43.14 217 GLU A O 1
ATOM 1559 N N . LEU A 1 211 ? 1.926 -51.681 -33.849 1.00 48.29 218 LEU A N 1
ATOM 1560 C CA . LEU A 1 211 ? 2.161 -51.877 -35.273 1.00 43.06 218 LEU A CA 1
ATOM 1561 C C . LEU A 1 211 ? 3.635 -51.861 -35.638 1.00 43.03 218 LEU A C 1
ATOM 1562 O O . LEU A 1 211 ? 4.076 -52.724 -36.399 1.00 51.26 218 LEU A O 1
ATOM 1567 N N . PHE A 1 212 ? 4.424 -50.919 -35.115 1.00 41.62 219 PHE A N 1
ATOM 1568 C CA . PHE A 1 212 ? 5.819 -50.810 -35.538 1.00 40.78 219 PHE A CA 1
ATOM 1569 C C . PHE A 1 212 ? 6.830 -51.333 -34.529 1.00 40.46 219 PHE A C 1
ATOM 1570 O O . PHE A 1 212 ? 7.958 -51.630 -34.928 1.00 39.19 219 PHE A O 1
ATOM 1578 N N . LEU A 1 213 ? 6.466 -51.491 -33.257 1.00 40.27 220 LEU A N 1
ATOM 1579 C CA . LEU A 1 213 ? 7.479 -51.872 -32.275 1.00 46.81 220 LEU A CA 1
ATOM 1580 C C . LEU A 1 213 ? 8.013 -53.294 -32.495 1.00 48.82 220 LEU A C 1
ATOM 1581 O O . LEU A 1 213 ? 9.224 -53.524 -32.333 1.00 44.99 220 LEU A O 1
ATOM 1586 N N . PRO A 1 214 ? 7.176 -54.274 -32.860 1.00 45.97 221 PRO A N 1
ATOM 1587 C CA . PRO A 1 214 ? 7.745 -55.564 -33.276 1.00 48.54 221 PRO A CA 1
ATOM 1588 C C . PRO A 1 214 ? 8.690 -55.444 -34.460 1.00 50.88 221 PRO A C 1
ATOM 1589 O O . PRO A 1 214 ? 9.795 -56.003 -34.407 1.00 52.48 221 PRO A O 1
ATOM 1593 N N . TYR A 1 215 ? 8.310 -54.707 -35.515 1.00 44.08 222 TYR A N 1
ATOM 1594 C CA . TYR A 1 215 ? 9.243 -54.468 -36.616 1.00 41.37 222 TYR A CA 1
ATOM 1595 C C . TYR A 1 215 ? 10.559 -53.881 -36.126 1.00 50.22 222 TYR A C 1
ATOM 1596 O O . TYR A 1 215 ? 11.638 -54.251 -36.605 1.00 50.02 222 TYR A O 1
ATOM 1605 N N . TYR A 1 216 ? 10.482 -52.943 -35.182 1.00 49.94 223 TYR A N 1
ATOM 1606 C CA . TYR A 1 216 ? 11.644 -52.159 -34.791 1.00 46.61 223 TYR A CA 1
ATOM 1607 C C . TYR A 1 216 ? 12.599 -52.959 -33.919 1.00 48.60 223 TYR A C 1
ATOM 1608 O O . TYR A 1 216 ? 13.799 -52.653 -33.859 1.00 45.93 223 TYR A O 1
ATOM 1617 N N . THR A 1 217 ? 12.096 -53.977 -33.233 1.00 48.23 224 THR A N 1
ATOM 1618 C CA . THR A 1 217 ? 12.894 -54.665 -32.235 1.00 47.89 224 THR A CA 1
ATOM 1619 C C . THR A 1 217 ? 13.188 -56.110 -32.585 1.00 51.14 224 THR A C 1
ATOM 1620 O O . THR A 1 217 ? 14.016 -56.733 -31.904 1.00 49.77 224 THR A O 1
ATOM 1624 N N . GLY A 1 218 ? 12.540 -56.652 -33.620 1.00 47.76 225 GLY A N 1
ATOM 1625 C CA . GLY A 1 218 ? 12.634 -58.066 -33.910 1.00 45.43 225 GLY A CA 1
ATOM 1626 C C . GLY A 1 218 ? 11.753 -58.943 -33.054 1.00 43.83 225 GLY A C 1
ATOM 1627 O O . GLY A 1 218 ? 12.010 -60.145 -32.937 1.00 44.36 225 GLY A O 1
ATOM 1628 N N . ALA A 1 219 ? 10.734 -58.373 -32.420 1.00 43.68 226 ALA A N 1
ATOM 1629 C CA . ALA A 1 219 ? 9.768 -59.191 -31.712 1.00 44.53 226 ALA A CA 1
ATOM 1630 C C . ALA A 1 219 ? 8.771 -59.700 -32.736 1.00 47.38 226 ALA A C 1
ATOM 1631 O O . ALA A 1 219 ? 9.036 -59.644 -33.937 1.00 49.49 226 ALA A O 1
ATOM 1633 N N . ARG A 1 220 ? 7.620 -60.181 -32.279 1.00 53.95 227 ARG A N 1
ATOM 1634 C CA . ARG A 1 220 ? 6.599 -60.768 -33.140 1.00 41.71 227 ARG A CA 1
ATOM 1635 C C . ARG A 1 220 ? 5.259 -60.148 -32.787 1.00 38.32 227 ARG A C 1
ATOM 1636 O O . ARG A 1 220 ? 4.773 -60.309 -31.667 1.00 41.13 227 ARG A O 1
ATOM 1644 N N . ALA A 1 221 ? 4.674 -59.430 -33.726 1.00 39.23 228 ALA A N 1
ATOM 1645 C CA . ALA A 1 221 ? 3.279 -59.041 -33.591 1.00 40.91 228 ALA A CA 1
ATOM 1646 C C . ALA A 1 221 ? 2.376 -60.268 -33.747 1.00 38.15 228 ALA A C 1
ATOM 1647 O O . ALA A 1 221 ? 2.375 -60.920 -34.797 1.00 40.00 228 ALA A O 1
ATOM 1649 N N . VAL A 1 222 ? 1.612 -60.592 -32.711 1.00 38.67 229 VAL A N 1
ATOM 1650 C CA . VAL A 1 222 ? 0.560 -61.596 -32.807 1.00 43.80 229 VAL A CA 1
ATOM 1651 C C . VAL A 1 222 ? -0.743 -60.847 -33.077 1.00 46.51 229 VAL A C 1
ATOM 1652 O O . VAL A 1 222 ? -1.376 -60.300 -32.163 1.00 49.58 229 VAL A O 1
ATOM 1656 N N . ILE A 1 223 ? -1.148 -60.802 -34.342 1.00 44.74 230 ILE A N 1
ATOM 1657 C CA . ILE A 1 223 ? -2.319 -60.020 -34.736 1.00 47.66 230 ILE A CA 1
ATOM 1658 C C . ILE A 1 223 ? -3.596 -60.735 -34.305 1.00 47.01 230 ILE A C 1
ATOM 1659 O O . ILE A 1 223 ? -3.857 -61.871 -34.707 1.00 49.03 230 ILE A O 1
ATOM 1664 N N . ALA A 1 224 ? -4.388 -60.078 -33.504 1.00 51.23 231 ALA A N 1
ATOM 1665 C CA . ALA A 1 224 ? -5.710 -60.620 -33.237 1.00 54.92 231 ALA A CA 1
ATOM 1666 C C . ALA A 1 224 ? -6.631 -60.354 -34.427 1.00 64.30 231 ALA A C 1
ATOM 1667 O O . ALA A 1 224 ? -6.631 -59.250 -34.980 1.00 66.52 231 ALA A O 1
ATOM 1669 N N . PRO A 1 225 ? -7.410 -61.343 -34.853 1.00 62.98 232 PRO A N 1
ATOM 1670 C CA . PRO A 1 225 ? -8.364 -61.111 -35.939 1.00 67.58 232 PRO A CA 1
ATOM 1671 C C . PRO A 1 225 ? -9.416 -60.097 -35.521 1.00 80.39 232 PRO A C 1
ATOM 1672 O O . PRO A 1 225 ? -9.582 -59.783 -34.341 1.00 85.70 232 PRO A O 1
ATOM 1676 N N . ARG A 1 226 ? -10.125 -59.564 -36.518 1.00 84.27 233 ARG A N 1
ATOM 1677 C CA . ARG A 1 226 ? -11.036 -58.448 -36.256 1.00 92.50 233 ARG A CA 1
ATOM 1678 C C . ARG A 1 226 ? -12.117 -58.832 -35.249 1.00 93.81 233 ARG A C 1
ATOM 1679 O O . ARG A 1 226 ? -12.490 -58.024 -34.384 1.00 90.99 233 ARG A O 1
ATOM 1687 N N . ALA A 1 227 ? -12.613 -60.073 -35.337 1.00 89.79 234 ALA A N 1
ATOM 1688 C CA . ALA A 1 227 ? -13.657 -60.537 -34.431 1.00 92.43 234 ALA A CA 1
ATOM 1689 C C . ALA A 1 227 ? -13.178 -60.550 -32.980 1.00 95.66 234 ALA A C 1
ATOM 1690 O O . ALA A 1 227 ? -13.927 -60.178 -32.068 1.00 99.90 234 ALA A O 1
ATOM 1692 N N . THR A 1 228 ? -11.935 -60.974 -32.740 1.00 95.97 235 THR A N 1
ATOM 1693 C CA . THR A 1 228 ? -11.408 -60.982 -31.375 1.00 98.20 235 THR A CA 1
ATOM 1694 C C . THR A 1 228 ? -11.206 -59.575 -30.804 1.00 93.13 235 THR A C 1
ATOM 1695 O O . THR A 1 228 ? -10.929 -59.459 -29.604 1.00 86.41 235 THR A O 1
ATOM 1699 N N . GLY A 1 229 ? -11.348 -58.518 -31.624 1.00 90.19 236 GLY A N 1
ATOM 1700 C CA . GLY A 1 229 ? -11.155 -57.161 -31.128 1.00 80.12 236 GLY A CA 1
ATOM 1701 C C . GLY A 1 229 ? -12.086 -56.810 -29.981 1.00 85.71 236 GLY A C 1
ATOM 1702 O O . GLY A 1 229 ? -11.676 -56.183 -29.001 1.00 80.50 236 GLY A O 1
ATOM 1703 N N . GLN A 1 230 ? -13.346 -57.228 -30.074 1.00 97.22 237 GLN A N 1
ATOM 1704 C CA . GLN A 1 230 ? -14.342 -56.890 -29.066 1.00 97.15 237 GLN A CA 1
ATOM 1705 C C . GLN A 1 230 ? -14.685 -58.045 -28.123 1.00 97.23 237 GLN A C 1
ATOM 1706 O O . GLN A 1 230 ? -15.338 -57.798 -27.103 1.00 98.26 237 GLN A O 1
ATOM 1712 N N . ASP A 1 231 ? -14.266 -59.298 -28.427 1.00 89.73 238 ASP A N 1
ATOM 1713 C CA . ASP A 1 231 ? -14.554 -60.420 -27.531 1.00 87.04 238 ASP A CA 1
ATOM 1714 C C . ASP A 1 231 ? -13.433 -60.601 -26.513 1.00 80.44 238 ASP A C 1
ATOM 1715 O O . ASP A 1 231 ? -12.374 -61.158 -26.835 1.00 75.96 238 ASP A O 1
ATOM 1720 N N . PRO A 1 232 ? -13.636 -60.167 -25.269 1.00 74.90 239 PRO A N 1
ATOM 1721 C CA . PRO A 1 232 ? -12.555 -60.262 -24.286 1.00 78.25 239 PRO A CA 1
ATOM 1722 C C . PRO A 1 232 ? -12.264 -61.683 -23.841 1.00 74.01 239 PRO A C 1
ATOM 1723 O O . PRO A 1 232 ? -11.166 -61.931 -23.329 1.00 75.06 239 PRO A O 1
ATOM 1727 N N . ARG A 1 233 ? -13.194 -62.623 -24.011 1.00 78.15 240 ARG A N 1
ATOM 1728 C CA . ARG A 1 233 ? -12.861 -64.024 -23.771 1.00 74.86 240 ARG A CA 1
ATOM 1729 C C . ARG A 1 233 ? -11.854 -64.507 -24.804 1.00 73.41 240 ARG A C 1
ATOM 1730 O O . ARG A 1 233 ? -10.777 -65.010 -24.461 1.00 69.14 240 ARG A O 1
ATOM 1738 N N . GLU A 1 234 ? -12.201 -64.348 -26.084 1.00 73.79 241 GLU A N 1
ATOM 1739 C CA . GLU A 1 234 ? -11.353 -64.818 -27.170 1.00 74.74 241 GLU A CA 1
ATOM 1740 C C . GLU A 1 234 ? -9.948 -64.236 -27.072 1.00 70.89 241 GLU A C 1
ATOM 1741 O O . GLU A 1 234 ? -8.958 -64.956 -27.252 1.00 65.92 241 GLU A O 1
ATOM 1747 N N . LEU A 1 235 ? -9.842 -62.941 -26.751 1.00 71.72 242 LEU A N 1
ATOM 1748 C CA . LEU A 1 235 ? -8.536 -62.322 -26.543 1.00 65.00 242 LEU A CA 1
ATOM 1749 C C . LEU A 1 235 ? -7.773 -63.001 -25.414 1.00 64.27 242 LEU A C 1
ATOM 1750 O O . LEU A 1 235 ? -6.587 -63.320 -25.555 1.00 64.70 242 LEU A O 1
ATOM 1755 N N . GLY A 1 236 ? -8.428 -63.214 -24.277 1.00 63.48 243 GLY A N 1
ATOM 1756 C CA . GLY A 1 236 ? -7.778 -63.952 -23.209 1.00 65.79 243 GLY A CA 1
ATOM 1757 C C . GLY A 1 236 ? -7.265 -65.297 -23.679 1.00 65.50 243 GLY A C 1
ATOM 1758 O O . GLY A 1 236 ? -6.148 -65.702 -23.341 1.00 62.89 243 GLY A O 1
ATOM 1759 N N . ASP A 1 237 ? -8.063 -65.997 -24.491 1.00 64.61 244 ASP A N 1
ATOM 1760 C CA . ASP A 1 237 ? -7.651 -67.305 -24.990 1.00 65.41 244 ASP A CA 1
ATOM 1761 C C . ASP A 1 237 ? -6.495 -67.176 -25.968 1.00 62.98 244 ASP A C 1
ATOM 1762 O O . ASP A 1 237 ? -5.587 -68.012 -25.977 1.00 60.09 244 ASP A O 1
ATOM 1767 N N . LEU A 1 238 ? -6.510 -66.130 -26.798 1.00 63.94 245 LEU A N 1
ATOM 1768 C CA . LEU A 1 238 ? -5.406 -65.886 -27.720 1.00 58.05 245 LEU A CA 1
ATOM 1769 C C . LEU A 1 238 ? -4.126 -65.547 -26.967 1.00 56.22 245 LEU A C 1
ATOM 1770 O O . LEU A 1 238 ? -3.048 -66.063 -27.286 1.00 52.66 245 LEU A O 1
ATOM 1775 N N . ILE A 1 239 ? -4.232 -64.671 -25.963 1.00 55.66 246 ILE A N 1
ATOM 1776 C CA . ILE A 1 239 ? -3.083 -64.318 -25.132 1.00 53.05 246 ILE A CA 1
ATOM 1777 C C . ILE A 1 239 ? -2.447 -65.563 -24.542 1.00 56.00 246 ILE A C 1
ATOM 1778 O O . ILE A 1 239 ? -1.217 -65.695 -24.515 1.00 57.71 246 ILE A O 1
ATOM 1783 N N . VAL A 1 240 ? -3.268 -66.509 -24.089 1.00 57.37 247 VAL A N 1
ATOM 1784 C CA . VAL A 1 240 ? -2.731 -67.711 -23.464 1.00 54.91 247 VAL A CA 1
ATOM 1785 C C . VAL A 1 240 ? -2.246 -68.707 -24.509 1.00 56.31 247 VAL A C 1
ATOM 1786 O O . VAL A 1 240 ? -1.144 -69.257 -24.393 1.00 60.53 247 VAL A O 1
ATOM 1790 N N . ARG A 1 241 ? -3.061 -68.969 -25.535 1.00 65.25 248 ARG A N 1
ATOM 1791 C CA . ARG A 1 241 ? -2.696 -69.984 -26.525 1.00 66.23 248 ARG A CA 1
ATOM 1792 C C . ARG A 1 241 ? -1.368 -69.648 -27.187 1.00 60.36 248 ARG A C 1
ATOM 1793 O O . ARG A 1 241 ? -0.484 -70.503 -27.291 1.00 63.43 248 ARG A O 1
ATOM 1801 N N . ARG A 1 242 ? -1.190 -68.399 -27.611 1.00 56.01 249 ARG A N 1
ATOM 1802 C CA . ARG A 1 242 ? 0.023 -68.042 -28.324 1.00 55.65 249 ARG A CA 1
ATOM 1803 C C . ARG A 1 242 ? 1.057 -67.340 -27.454 1.00 55.09 249 ARG A C 1
ATOM 1804 O O . ARG A 1 242 ? 1.953 -66.690 -27.998 1.00 59.28 249 ARG A O 1
ATOM 1812 N N . GLU A 1 243 ? 0.954 -67.459 -26.126 1.00 55.19 250 GLU A N 1
ATOM 1813 C CA . GLU A 1 243 ? 2.037 -67.113 -25.193 1.00 51.34 250 GLU A CA 1
ATOM 1814 C C . GLU A 1 243 ? 2.522 -65.683 -25.384 1.00 47.88 250 GLU A C 1
ATOM 1815 O O . GLU A 1 243 ? 3.712 -65.420 -25.575 1.00 47.39 250 GLU A O 1
ATOM 1821 N N . ILE A 1 244 ? 1.584 -64.747 -25.325 1.00 49.87 251 ILE A N 1
ATOM 1822 C CA . ILE A 1 244 ? 1.892 -63.344 -25.579 1.00 48.65 251 ILE A CA 1
ATOM 1823 C C . ILE A 1 244 ? 2.438 -62.699 -24.305 1.00 47.58 251 ILE A C 1
ATOM 1824 O O . ILE A 1 244 ? 1.745 -62.615 -23.285 1.00 47.32 251 ILE A O 1
ATOM 1829 N N . GLY A 1 245 ? 3.685 -62.233 -24.364 1.00 40.89 252 GLY A N 1
ATOM 1830 C CA . GLY A 1 245 ? 4.271 -61.602 -23.198 1.00 44.08 252 GLY A CA 1
ATOM 1831 C C . GLY A 1 245 ? 3.702 -60.226 -22.885 1.00 48.62 252 GLY A C 1
ATOM 1832 O O . GLY A 1 245 ? 3.507 -59.879 -21.718 1.00 51.00 252 GLY A O 1
ATOM 1833 N N . THR A 1 246 ? 3.435 -59.418 -23.911 1.00 49.77 253 THR A N 1
ATOM 1834 C CA . THR A 1 246 ? 3.139 -58.001 -23.722 1.00 46.16 253 THR A CA 1
ATOM 1835 C C . THR A 1 246 ? 1.884 -57.582 -24.486 1.00 48.17 253 THR A C 1
ATOM 1836 O O . THR A 1 246 ? 1.738 -57.892 -25.672 1.00 51.22 253 THR A O 1
ATOM 1840 N N . ALA A 1 247 ? 0.981 -56.870 -23.813 1.00 45.77 254 ALA A N 1
ATOM 1841 C CA . ALA A 1 247 ? -0.200 -56.321 -24.464 1.00 44.18 254 ALA A CA 1
ATOM 1842 C C . ALA A 1 247 ? -0.484 -54.935 -23.903 1.00 44.36 254 ALA A C 1
ATOM 1843 O O . ALA A 1 247 ? 0.008 -54.560 -22.840 1.00 46.99 254 ALA A O 1
ATOM 1845 N N . GLN A 1 248 ? -1.297 -54.176 -24.636 1.00 47.25 255 GLN A N 1
ATOM 1846 C CA . GLN A 1 248 ? -1.498 -52.757 -24.374 1.00 44.84 255 GLN A CA 1
ATOM 1847 C C . GLN A 1 248 ? -2.963 -52.422 -24.586 1.00 45.08 255 GLN A C 1
ATOM 1848 O O . GLN A 1 248 ? -3.490 -52.626 -25.680 1.00 44.90 255 GLN A O 1
ATOM 1854 N N . ALA A 1 249 ? -3.623 -51.899 -23.560 1.00 45.79 256 ALA A N 1
ATOM 1855 C CA . ALA A 1 249 ? -5.010 -51.492 -23.727 1.00 46.56 256 ALA A CA 1
ATOM 1856 C C . ALA A 1 249 ? -5.312 -50.338 -22.792 1.00 47.80 256 ALA A C 1
ATOM 1857 O O . ALA A 1 249 ? -4.568 -50.077 -21.841 1.00 47.60 256 ALA A O 1
ATOM 1859 N N . THR A 1 250 ? -6.428 -49.649 -23.080 1.00 48.17 257 THR A N 1
ATOM 1860 C CA . THR A 1 250 ? -7.020 -48.698 -22.138 1.00 47.38 257 THR A CA 1
ATOM 1861 C C . THR A 1 250 ? -7.398 -49.407 -20.841 1.00 46.62 257 THR A C 1
ATOM 1862 O O . THR A 1 250 ? -7.578 -50.627 -20.829 1.00 50.85 257 THR A O 1
ATOM 1866 N N . PRO A 1 251 ? -7.570 -48.660 -19.738 1.00 50.38 258 PRO A N 1
ATOM 1867 C CA . PRO A 1 251 ? -8.050 -49.307 -18.493 1.00 50.32 258 PRO A CA 1
ATOM 1868 C C . PRO A 1 251 ? -9.441 -49.911 -18.606 1.00 50.72 258 PRO A C 1
ATOM 1869 O O . PRO A 1 251 ? -9.678 -50.992 -18.052 1.00 54.66 258 PRO A O 1
ATOM 1873 N N . THR A 1 252 ? -10.370 -49.240 -19.294 1.00 47.21 259 THR A N 1
ATOM 1874 C CA . THR A 1 252 ? -11.680 -49.825 -19.567 1.00 47.03 259 THR A CA 1
ATOM 1875 C C . THR A 1 252 ? -11.553 -51.229 -20.148 1.00 54.81 259 THR A C 1
ATOM 1876 O O . THR A 1 252 ? -12.263 -52.151 -19.724 1.00 57.47 259 THR A O 1
ATOM 1880 N N . HIS A 1 253 ? -10.654 -51.406 -21.139 1.00 52.95 260 HIS A N 1
ATOM 1881 C CA . HIS A 1 253 ? -10.472 -52.719 -21.756 1.00 45.95 260 HIS A CA 1
ATOM 1882 C C . HIS A 1 253 ? -9.735 -53.664 -20.822 1.00 44.53 260 HIS A C 1
ATOM 1883 O O . HIS A 1 253 ? -10.072 -54.847 -20.738 1.00 47.95 260 HIS A O 1
ATOM 1890 N N . TRP A 1 254 ? -8.719 -53.172 -20.115 1.00 46.80 261 TRP A N 1
ATOM 1891 C CA . TRP A 1 254 ? -8.029 -54.046 -19.173 1.00 49.28 261 TRP A CA 1
ATOM 1892 C C . TRP A 1 254 ? -8.985 -54.526 -18.093 1.00 57.73 261 TRP A C 1
ATOM 1893 O O . TRP A 1 254 ? -8.873 -55.668 -17.624 1.00 58.26 261 TRP A O 1
ATOM 1904 N N . HIS A 1 255 ? -9.949 -53.681 -17.713 1.00 56.28 262 HIS A N 1
ATOM 1905 C CA . HIS A 1 255 ? -10.986 -54.103 -16.781 1.00 56.43 262 HIS A CA 1
ATOM 1906 C C . HIS A 1 255 ? -11.749 -55.305 -17.331 1.00 56.91 262 HIS A C 1
ATOM 1907 O O . HIS A 1 255 ? -11.737 -56.384 -16.731 1.00 61.73 262 HIS A O 1
ATOM 1914 N N . MET A 1 256 ? -12.403 -55.137 -18.486 1.00 55.66 263 MET A N 1
ATOM 1915 C CA . MET A 1 256 ? -13.104 -56.236 -19.157 1.00 61.91 263 MET A CA 1
ATOM 1916 C C . MET A 1 256 ? -12.305 -57.539 -19.161 1.00 62.52 263 MET A C 1
ATOM 1917 O O . MET A 1 256 ? -12.837 -58.615 -18.855 1.00 58.55 263 MET A O 1
ATOM 1922 N N . LEU A 1 257 ? -11.015 -57.445 -19.513 1.00 57.77 264 LEU A N 1
ATOM 1923 C CA . LEU A 1 257 ? -10.164 -58.626 -19.581 1.00 59.33 264 LEU A CA 1
ATOM 1924 C C . LEU A 1 257 ? -10.028 -59.300 -18.227 1.00 55.22 264 LEU A C 1
ATOM 1925 O O . LEU A 1 257 ? -9.959 -60.527 -18.151 1.00 58.25 264 LEU A O 1
ATOM 1930 N N . ALA A 1 258 ? -9.954 -58.521 -17.150 1.00 57.41 265 ALA A N 1
ATOM 1931 C CA . ALA A 1 258 ? -9.870 -59.127 -15.824 1.00 61.11 265 ALA A CA 1
ATOM 1932 C C . ALA A 1 258 ? -11.196 -59.773 -15.438 1.00 60.21 265 ALA A C 1
ATOM 1933 O O . ALA A 1 258 ? -11.226 -60.915 -14.967 1.00 60.15 265 ALA A O 1
ATOM 1935 N N . THR A 1 259 ? -12.307 -59.059 -15.662 1.00 61.88 266 THR A N 1
ATOM 1936 C CA . THR A 1 259 ? -13.636 -59.576 -15.337 1.00 58.79 266 THR A CA 1
ATOM 1937 C C . THR A 1 259 ? -13.888 -60.944 -15.957 1.00 60.38 266 THR A C 1
ATOM 1938 O O . THR A 1 259 ? -14.427 -61.837 -15.295 1.00 59.18 266 THR A O 1
ATOM 1942 N N . VAL A 1 260 ? -13.505 -61.134 -17.219 1.00 59.28 267 VAL A N 1
ATOM 1943 C CA . VAL A 1 260 ? -13.870 -62.338 -17.957 1.00 61.74 267 VAL A CA 1
ATOM 1944 C C . VAL A 1 260 ? -12.709 -63.324 -18.073 1.00 64.55 267 VAL A C 1
ATOM 1945 O O . VAL A 1 260 ? -12.931 -64.534 -18.017 1.00 74.15 267 VAL A O 1
ATOM 1949 N N . SER A 1 261 ? -11.466 -62.863 -18.220 1.00 62.97 268 SER A N 1
ATOM 1950 C CA . SER A 1 261 ? -10.314 -63.745 -18.440 1.00 63.71 268 SER A CA 1
ATOM 1951 C C . SER A 1 261 ? -9.230 -63.543 -17.387 1.00 64.02 268 SER A C 1
ATOM 1952 O O . SER A 1 261 ? -8.083 -63.220 -17.723 1.00 63.10 268 SER A O 1
ATOM 1955 N N . PRO A 1 262 ? -9.546 -63.779 -16.108 1.00 64.89 269 PRO A N 1
ATOM 1956 C CA . PRO A 1 262 ? -8.533 -63.565 -15.056 1.00 68.50 269 PRO A CA 1
ATOM 1957 C C . PRO A 1 262 ? -7.233 -64.314 -15.302 1.00 70.31 269 PRO A C 1
ATOM 1958 O O . PRO A 1 262 ? -6.148 -63.784 -15.026 1.00 65.84 269 PRO A O 1
ATOM 1962 N N . GLU A 1 263 ? -7.319 -65.539 -15.828 1.00 67.78 270 GLU A N 1
ATOM 1963 C CA . GLU A 1 263 ? -6.124 -66.358 -15.971 1.00 69.33 270 GLU A CA 1
ATOM 1964 C C . GLU A 1 263 ? -5.147 -65.748 -16.960 1.00 66.21 270 GLU A C 1
ATOM 1965 O O . GLU A 1 263 ? -3.938 -65.981 -16.851 1.00 64.93 270 GLU A O 1
ATOM 1971 N N . ALA A 1 264 ? -5.644 -64.969 -17.925 1.00 62.68 271 ALA A N 1
ATOM 1972 C CA . ALA A 1 264 ? -4.782 -64.485 -18.997 1.00 61.77 271 ALA A CA 1
ATOM 1973 C C . ALA A 1 264 ? -3.718 -63.522 -18.486 1.00 60.48 271 ALA A C 1
ATOM 1974 O O . ALA A 1 264 ? -2.647 -63.405 -19.095 1.00 55.17 271 ALA A O 1
ATOM 1976 N N . LEU A 1 265 ? -3.975 -62.862 -17.363 1.00 56.90 272 LEU A N 1
ATOM 1977 C CA . LEU A 1 265 ? -3.060 -61.859 -16.843 1.00 59.48 272 LEU A CA 1
ATOM 1978 C C . LEU A 1 265 ? -1.923 -62.457 -16.013 1.00 58.96 272 LEU A C 1
ATOM 1979 O O . LEU A 1 265 ? -0.995 -61.718 -15.658 1.00 56.67 272 LEU A O 1
ATOM 1984 N N . ARG A 1 266 ? -1.974 -63.759 -15.696 1.00 58.58 273 ARG A N 1
ATOM 1985 C CA . ARG A 1 266 ? -0.842 -64.463 -15.097 1.00 56.85 273 ARG A CA 1
ATOM 1986 C C . ARG A 1 266 ? 0.409 -64.215 -15.926 1.00 61.06 273 ARG A C 1
ATOM 1987 O O . ARG A 1 266 ? 0.453 -64.567 -17.112 1.00 55.45 273 ARG A O 1
ATOM 1995 N N . GLY A 1 267 ? 1.403 -63.569 -15.304 1.00 63.56 274 GLY A N 1
ATOM 1996 C CA . GLY A 1 267 ? 2.709 -63.350 -15.914 1.00 55.07 274 GLY A CA 1
ATOM 1997 C C . GLY A 1 267 ? 2.694 -62.494 -17.160 1.00 58.55 274 GLY A C 1
ATOM 1998 O O . GLY A 1 267 ? 3.546 -62.669 -18.040 1.00 61.07 274 GLY A O 1
ATOM 1999 N N . LEU A 1 268 ? 1.751 -61.562 -17.253 1.00 58.67 275 LEU A N 1
ATOM 2000 C CA . LEU A 1 268 ? 1.512 -60.773 -18.453 1.00 53.51 275 LEU A CA 1
ATOM 2001 C C . LEU A 1 268 ? 1.929 -59.325 -18.214 1.00 53.91 275 LEU A C 1
ATOM 2002 O O . LEU A 1 268 ? 1.536 -58.714 -17.211 1.00 52.35 275 LEU A O 1
ATOM 2007 N N . ARG A 1 269 ? 2.719 -58.776 -19.135 1.00 51.28 276 ARG A N 1
ATOM 2008 C CA . ARG A 1 269 ? 3.194 -57.400 -19.010 1.00 51.68 276 ARG A CA 1
ATOM 2009 C C . ARG A 1 269 ? 2.157 -56.463 -19.615 1.00 52.06 276 ARG A C 1
ATOM 2010 O O . ARG A 1 269 ? 2.162 -56.169 -20.810 1.00 52.22 276 ARG A O 1
ATOM 2018 N N . ILE A 1 270 ? 1.266 -55.985 -18.783 1.00 49.95 277 ILE A N 1
ATOM 2019 C CA . ILE A 1 270 ? 0.246 -55.057 -19.231 1.00 46.02 277 ILE A CA 1
ATOM 2020 C C . ILE A 1 270 ? 0.870 -53.686 -19.456 1.00 48.28 277 ILE A C 1
ATOM 2021 O O . ILE A 1 270 ? 1.656 -53.203 -18.635 1.00 47.08 277 ILE A O 1
ATOM 2026 N N . LEU A 1 271 ? 0.544 -53.064 -20.582 1.00 46.10 278 LEU A N 1
ATOM 2027 C CA . LEU A 1 271 ? 0.787 -51.640 -20.793 1.00 48.26 278 LEU A CA 1
ATOM 2028 C C . LEU A 1 271 ? -0.570 -50.941 -20.757 1.00 48.53 278 LEU A C 1
ATOM 2029 O O . LEU A 1 271 ? -1.416 -51.165 -21.634 1.00 49.36 278 LEU A O 1
ATOM 2034 N N . ILE A 1 272 ? -0.775 -50.100 -19.743 1.00 43.69 279 ILE A N 1
ATOM 2035 C CA . ILE A 1 272 ? -2.035 -49.403 -19.532 1.00 39.75 279 ILE A CA 1
ATOM 2036 C C . ILE A 1 272 ? -1.810 -47.895 -19.664 1.00 47.19 279 ILE A C 1
ATOM 2037 O O . ILE A 1 272 ? -0.750 -47.372 -19.294 1.00 47.13 279 ILE A O 1
ATOM 2042 N N . GLY A 1 273 ? -2.792 -47.206 -20.232 1.00 47.43 280 GLY A N 1
ATOM 2043 C CA . GLY A 1 273 ? -2.710 -45.765 -20.426 1.00 47.74 280 GLY A CA 1
ATOM 2044 C C . GLY A 1 273 ? -3.906 -45.314 -21.236 1.00 50.11 280 GLY A C 1
ATOM 2045 O O . GLY A 1 273 ? -4.580 -46.121 -21.879 1.00 48.16 280 GLY A O 1
ATOM 2046 N N . GLY A 1 274 ? -4.176 -44.011 -21.175 1.00 52.83 281 GLY A N 1
ATOM 2047 C CA . GLY A 1 274 ? -5.293 -43.472 -21.939 1.00 52.47 281 GLY A CA 1
ATOM 2048 C C . GLY A 1 274 ? -6.387 -42.820 -21.114 1.00 53.78 281 GLY A C 1
ATOM 2049 O O . GLY A 1 274 ? -6.953 -41.791 -21.499 1.00 57.64 281 GLY A O 1
ATOM 2050 N N . GLU A 1 275 ? -6.716 -43.427 -19.984 1.00 51.43 282 GLU A N 1
ATOM 2051 C CA . GLU A 1 275 ? -7.542 -42.805 -18.970 1.00 49.23 282 GLU A CA 1
ATOM 2052 C C . GLU A 1 275 ? -6.839 -42.947 -17.634 1.00 52.54 282 GLU A C 1
ATOM 2053 O O . GLU A 1 275 ? -5.791 -43.589 -17.526 1.00 55.19 282 GLU A O 1
ATOM 2059 N N . ALA A 1 276 ? -7.430 -42.374 -16.595 1.00 51.01 283 ALA A N 1
ATOM 2060 C CA . ALA A 1 276 ? -6.897 -42.612 -15.269 1.00 46.80 283 ALA A CA 1
ATOM 2061 C C . ALA A 1 276 ? -7.070 -44.080 -14.902 1.00 49.43 283 ALA A C 1
ATOM 2062 O O . ALA A 1 276 ? -8.030 -44.740 -15.308 1.00 49.80 283 ALA A O 1
ATOM 2064 N N . LEU A 1 277 ? -6.108 -44.596 -14.156 1.00 48.03 284 LEU A N 1
ATOM 2065 C CA . LEU A 1 277 ? -6.154 -45.950 -13.618 1.00 49.57 284 LEU A CA 1
ATOM 2066 C C . LEU A 1 277 ? -6.606 -45.885 -12.160 1.00 56.90 284 LEU A C 1
ATOM 2067 O O . LEU A 1 277 ? -5.884 -45.352 -11.307 1.00 54.16 284 LEU A O 1
ATOM 2072 N N . SER A 1 278 ? -7.796 -46.416 -11.867 1.00 57.36 285 SER A N 1
ATOM 2073 C CA . SER A 1 278 ? -8.254 -46.421 -10.480 1.00 57.15 285 SER A CA 1
ATOM 2074 C C . SER A 1 278 ? -7.360 -47.327 -9.620 1.00 55.17 285 SER A C 1
ATOM 2075 O O . SER A 1 278 ? -6.675 -48.234 -10.116 1.00 50.62 285 SER A O 1
ATOM 2078 N N . GLU A 1 279 ? -7.346 -47.039 -8.312 1.00 49.98 286 GLU A N 1
ATOM 2079 C CA . GLU A 1 279 ? -6.606 -47.883 -7.380 1.00 54.00 286 GLU A CA 1
ATOM 2080 C C . GLU A 1 279 ? -7.184 -49.289 -7.339 1.00 55.83 286 GLU A C 1
ATOM 2081 O O . GLU A 1 279 ? -6.433 -50.268 -7.231 1.00 54.87 286 GLU A O 1
ATOM 2087 N N . LYS A 1 280 ? -8.521 -49.403 -7.400 1.00 52.44 287 LYS A N 1
ATOM 2088 C CA . LYS A 1 280 ? -9.180 -50.712 -7.416 1.00 55.67 287 LYS A CA 1
ATOM 2089 C C . LYS A 1 280 ? -8.683 -51.555 -8.586 1.00 55.95 287 LYS A C 1
ATOM 2090 O O . LYS A 1 280 ? -8.157 -52.658 -8.392 1.00 58.70 287 LYS A O 1
ATOM 2096 N N . LEU A 1 281 ? -8.836 -51.040 -9.812 1.00 51.46 288 LEU A N 1
ATOM 2097 C CA . LEU A 1 281 ? -8.305 -51.719 -10.990 1.00 52.09 288 LEU A CA 1
ATOM 2098 C C . LEU A 1 281 ? -6.831 -52.082 -10.798 1.00 51.64 288 LEU A C 1
ATOM 2099 O O . LEU A 1 281 ? -6.429 -53.235 -11.002 1.00 48.28 288 LEU A O 1
ATOM 2104 N N . ALA A 1 282 ? -6.020 -51.108 -10.360 1.00 53.07 289 ALA A N 1
ATOM 2105 C CA . ALA A 1 282 ? -4.583 -51.328 -10.202 1.00 53.11 289 ALA A CA 1
ATOM 2106 C C . ALA A 1 282 ? -4.284 -52.503 -9.278 1.00 50.73 289 ALA A C 1
ATOM 2107 O O . ALA A 1 282 ? -3.307 -53.230 -9.490 1.00 41.55 289 ALA A O 1
ATOM 2109 N N . ALA A 1 283 ? -5.108 -52.699 -8.240 1.00 55.37 290 ALA A N 1
ATOM 2110 C CA . ALA A 1 283 ? -4.905 -53.832 -7.337 1.00 60.64 290 ALA A CA 1
ATOM 2111 C C . ALA A 1 283 ? -5.333 -55.137 -7.997 1.00 57.41 290 ALA A C 1
ATOM 2112 O O . ALA A 1 283 ? -4.606 -56.137 -7.940 1.00 56.65 290 ALA A O 1
ATOM 2114 N N . THR A 1 284 ? -6.506 -55.129 -8.642 1.00 50.14 291 THR A N 1
ATOM 2115 C CA . THR A 1 284 ? -6.994 -56.286 -9.382 1.00 50.71 291 THR A CA 1
ATOM 2116 C C . THR A 1 284 ? -5.953 -56.799 -10.368 1.00 52.55 291 THR A C 1
ATOM 2117 O O . THR A 1 284 ? -5.613 -57.987 -10.366 1.00 56.23 291 THR A O 1
ATOM 2121 N N . LEU A 1 285 ? -5.430 -55.910 -11.221 1.00 53.44 292 LEU A N 1
ATOM 2122 C CA . LEU A 1 285 ? -4.386 -56.305 -12.167 1.00 54.11 292 LEU A CA 1
ATOM 2123 C C . LEU A 1 285 ? -3.203 -56.953 -11.464 1.00 52.67 292 LEU A C 1
ATOM 2124 O O . LEU A 1 285 ? -2.638 -57.939 -11.947 1.00 55.07 292 LEU A O 1
ATOM 2129 N N . LEU A 1 286 ? -2.814 -56.413 -10.323 1.00 52.35 293 LEU A N 1
ATOM 2130 C CA . LEU A 1 286 ? -1.650 -56.942 -9.639 1.00 57.52 293 LEU A CA 1
ATOM 2131 C C . LEU A 1 286 ? -1.970 -58.248 -8.936 1.00 61.33 293 LEU A C 1
ATOM 2132 O O . LEU A 1 286 ? -1.103 -59.129 -8.851 1.00 62.78 293 LEU A O 1
ATOM 2137 N N . ASP A 1 287 ? -3.206 -58.384 -8.437 1.00 61.38 294 ASP A N 1
ATOM 2138 C CA . ASP A 1 287 ? -3.627 -59.628 -7.800 1.00 57.73 294 ASP A CA 1
ATOM 2139 C C . ASP A 1 287 ? -3.595 -60.775 -8.790 1.00 58.49 294 ASP A C 1
ATOM 2140 O O . ASP A 1 287 ? -3.157 -61.883 -8.457 1.00 65.95 294 ASP A O 1
ATOM 2145 N N . LEU A 1 288 ? -4.035 -60.523 -10.021 1.00 58.36 295 LEU A N 1
ATOM 2146 C CA . LEU A 1 288 ? -4.051 -61.551 -11.051 1.00 58.17 295 LEU A CA 1
ATOM 2147 C C . LEU A 1 288 ? -2.655 -61.889 -11.583 1.00 61.52 295 LEU A C 1
ATOM 2148 O O . LEU A 1 288 ? -2.543 -62.808 -12.403 1.00 63.69 295 LEU A O 1
ATOM 2153 N N . GLY A 1 289 ? -1.605 -61.200 -11.136 1.00 61.30 296 GLY A N 1
ATOM 2154 C CA . GLY A 1 289 ? -0.239 -61.526 -11.510 1.00 62.82 296 GLY A CA 1
ATOM 2155 C C . GLY A 1 289 ? 0.365 -60.725 -12.651 1.00 57.57 296 GLY A C 1
ATOM 2156 O O . GLY A 1 289 ? 1.397 -61.144 -13.203 1.00 50.81 296 GLY A O 1
ATOM 2157 N N . ALA A 1 290 ? -0.236 -59.599 -13.024 1.00 54.96 297 ALA A N 1
ATOM 2158 C CA . ALA A 1 290 ? 0.248 -58.842 -14.166 1.00 58.62 297 ALA A CA 1
ATOM 2159 C C . ALA A 1 290 ? 1.389 -57.922 -13.760 1.00 53.25 297 ALA A C 1
ATOM 2160 O O . ALA A 1 290 ? 1.439 -57.424 -12.633 1.00 60.87 297 ALA A O 1
ATOM 2162 N N . GLU A 1 291 ? 2.323 -57.717 -14.683 1.00 45.91 298 GLU A N 1
ATOM 2163 C CA . GLU A 1 291 ? 3.293 -56.635 -14.560 1.00 53.22 298 GLU A CA 1
ATOM 2164 C C . GLU A 1 291 ? 2.690 -55.403 -15.217 1.00 53.51 298 GLU A C 1
ATOM 2165 O O . GLU A 1 291 ? 2.346 -55.444 -16.406 1.00 54.86 298 GLU A O 1
ATOM 2171 N N . VAL A 1 292 ? 2.531 -54.319 -14.459 1.00 47.97 299 VAL A N 1
ATOM 2172 C CA . VAL A 1 292 ? 1.807 -53.155 -14.955 1.00 48.49 299 VAL A CA 1
ATOM 2173 C C . VAL A 1 292 ? 2.774 -52.000 -15.187 1.00 46.98 299 VAL A C 1
ATOM 2174 O O . VAL A 1 292 ? 3.551 -51.646 -14.295 1.00 53.10 299 VAL A O 1
ATOM 2178 N N . VAL A 1 293 ? 2.736 -51.431 -16.396 1.00 40.70 300 VAL A N 1
ATOM 2179 C CA . VAL A 1 293 ? 3.565 -50.301 -16.807 1.00 38.74 300 VAL A CA 1
ATOM 2180 C C . VAL A 1 293 ? 2.627 -49.223 -17.362 1.00 46.61 300 VAL A C 1
ATOM 2181 O O . VAL A 1 293 ? 1.858 -49.481 -18.303 1.00 41.36 300 VAL A O 1
ATOM 2185 N N . GLN A 1 294 ? 2.620 -48.068 -16.697 1.00 45.32 301 GLN A N 1
ATOM 2186 C CA . GLN A 1 294 ? 1.649 -47.006 -17.054 1.00 46.11 301 GLN A CA 1
ATOM 2187 C C . GLN A 1 294 ? 2.261 -45.991 -18.009 1.00 46.79 301 GLN A C 1
ATOM 2188 O O . GLN A 1 294 ? 3.387 -45.549 -17.779 1.00 47.32 301 GLN A O 1
ATOM 2194 N N . TRP A 1 295 ? 1.489 -45.629 -19.022 1.00 48.15 302 TRP A N 1
ATOM 2195 C CA . TRP A 1 295 ? 1.982 -44.690 -20.044 1.00 43.79 302 TRP A CA 1
ATOM 2196 C C . TRP A 1 295 ? 1.022 -43.517 -20.143 1.00 47.29 302 TRP A C 1
ATOM 2197 O O . TRP A 1 295 ? -0.193 -43.735 -20.141 1.00 53.99 302 TRP A O 1
ATOM 2208 N N . TYR A 1 296 ? 1.557 -42.304 -20.181 1.00 46.40 303 TYR A N 1
ATOM 2209 C CA . TYR A 1 296 ? 0.701 -41.114 -20.378 1.00 48.73 303 TYR A CA 1
ATOM 2210 C C . TYR A 1 296 ? 1.220 -40.375 -21.577 1.00 51.87 303 TYR A C 1
ATOM 2211 O O . TYR A 1 296 ? 2.436 -40.357 -21.815 1.00 51.93 303 TYR A O 1
ATOM 2220 N N . GLY A 1 297 ? 0.318 -39.774 -22.336 1.00 45.46 304 GLY A N 1
ATOM 2221 C CA . GLY A 1 297 ? 0.803 -38.941 -23.434 1.00 44.39 304 GLY A CA 1
ATOM 2222 C C . GLY A 1 297 ? -0.288 -38.508 -24.366 1.00 52.85 304 GLY A C 1
ATOM 2223 O O . GLY A 1 297 ? -1.166 -39.331 -24.670 1.00 57.00 304 GLY A O 1
ATOM 2224 N N . PRO A 1 298 ? -0.305 -37.235 -24.792 1.00 47.83 305 PRO A N 1
ATOM 2225 C CA . PRO A 1 298 ? -1.240 -36.805 -25.814 1.00 50.57 305 PRO A CA 1
ATOM 2226 C C . PRO A 1 298 ? -0.838 -37.277 -27.204 1.00 51.68 305 PRO A C 1
ATOM 2227 O O . PRO A 1 298 ? 0.339 -37.593 -27.420 1.00 49.37 305 PRO A O 1
ATOM 2231 N N . THR A 1 299 ? -1.793 -37.316 -28.133 1.00 53.22 306 THR A N 1
ATOM 2232 C CA . THR A 1 299 ? -1.503 -37.707 -29.527 1.00 50.54 306 THR A CA 1
ATOM 2233 C C . THR A 1 299 ? -0.672 -36.638 -30.181 1.00 48.47 306 THR A C 1
ATOM 2234 O O . THR A 1 299 ? 0.026 -36.957 -31.149 1.00 49.56 306 THR A O 1
ATOM 2238 N N . GLU A 1 300 ? -0.731 -35.421 -29.654 1.00 48.76 307 GLU A N 1
ATOM 2239 C CA . GLU A 1 300 ? -0.005 -34.269 -30.240 1.00 50.88 307 GLU A CA 1
ATOM 2240 C C . GLU A 1 300 ? 1.467 -34.331 -29.826 1.00 51.60 307 GLU A C 1
ATOM 2241 O O . GLU A 1 300 ? 2.199 -33.375 -30.120 1.00 45.95 307 GLU A O 1
ATOM 2247 N N . THR A 1 301 ? 1.869 -35.416 -29.173 1.00 49.52 308 THR A N 1
ATOM 2248 C CA . THR A 1 301 ? 3.283 -35.625 -28.812 1.00 48.84 308 THR A CA 1
ATOM 2249 C C . THR A 1 301 ? 3.556 -37.089 -29.047 1.00 49.45 308 THR A C 1
ATOM 2250 O O . THR A 1 301 ? 3.956 -37.765 -28.084 1.00 56.61 308 THR A O 1
ATOM 2254 N N . THR A 1 302 ? 3.332 -37.562 -30.276 1.00 51.50 309 THR A N 1
ATOM 2255 C CA . THR A 1 302 ? 3.493 -38.992 -30.655 1.00 56.67 309 THR A CA 1
ATOM 2256 C C . THR A 1 302 ? 2.398 -39.820 -30.016 1.00 54.25 309 THR A C 1
ATOM 2257 O O . THR A 1 302 ? 1.239 -39.647 -30.415 1.00 59.18 309 THR A O 1
ATOM 2261 N N . VAL A 1 303 ? 2.747 -40.723 -29.104 1.00 43.57 310 VAL A N 1
ATOM 2262 C CA . VAL A 1 303 ? 1.735 -41.626 -28.482 1.00 47.71 310 VAL A CA 1
ATOM 2263 C C . VAL A 1 303 ? 1.837 -41.500 -26.958 1.00 48.45 310 VAL A C 1
ATOM 2264 O O . VAL A 1 303 ? 0.852 -41.094 -26.327 1.00 47.92 310 VAL A O 1
ATOM 2268 N N . TRP A 1 304 ? 2.991 -41.849 -26.404 1.00 55.37 311 TRP A N 1
ATOM 2269 C CA . TRP A 1 304 ? 3.225 -41.706 -24.953 1.00 49.68 311 TRP A CA 1
ATOM 2270 C C . TRP A 1 304 ? 4.402 -40.766 -24.757 1.00 51.23 311 TRP A C 1
ATOM 2271 O O . TRP A 1 304 ? 5.236 -40.665 -25.669 1.00 50.75 311 TRP A O 1
ATOM 2282 N N . SER A 1 305 ? 4.463 -40.105 -23.602 1.00 52.72 312 SER A N 1
ATOM 2283 C CA . SER A 1 305 ? 5.574 -39.168 -23.307 1.00 48.65 312 SER A CA 1
ATOM 2284 C C . SER A 1 305 ? 6.161 -39.493 -21.930 1.00 49.02 312 SER A C 1
ATOM 2285 O O . SER A 1 305 ? 7.298 -39.082 -21.672 1.00 51.27 312 SER A O 1
ATOM 2288 N N . THR A 1 306 ? 5.415 -40.220 -21.098 1.00 45.70 313 THR A N 1
ATOM 2289 C CA . THR A 1 306 ? 5.916 -40.578 -19.777 1.00 48.95 313 THR A CA 1
ATOM 2290 C C . THR A 1 306 ? 5.590 -42.035 -19.525 1.00 47.89 313 THR A C 1
ATOM 2291 O O . THR A 1 306 ? 4.655 -42.585 -20.106 1.00 43.53 313 THR A O 1
ATOM 2295 N N . VAL A 1 307 ? 6.368 -42.654 -18.642 1.00 48.46 314 VAL A N 1
ATOM 2296 C CA . VAL A 1 307 ? 6.162 -44.053 -18.290 1.00 50.30 314 VAL A CA 1
ATOM 2297 C C . VAL A 1 307 ? 6.388 -44.212 -16.792 1.00 49.91 314 VAL A C 1
ATOM 2298 O O . VAL A 1 307 ? 7.271 -43.570 -16.218 1.00 56.69 314 VAL A O 1
ATOM 2302 N N . HIS A 1 308 ? 5.559 -45.030 -16.149 1.00 49.85 315 HIS A N 1
ATOM 2303 C CA . HIS A 1 308 ? 5.780 -45.388 -14.754 1.00 50.30 315 HIS A CA 1
ATOM 2304 C C . HIS A 1 308 ? 5.441 -46.848 -14.557 1.00 51.27 315 HIS A C 1
ATOM 2305 O O . HIS A 1 308 ? 4.304 -47.259 -14.828 1.00 55.33 315 HIS A O 1
ATOM 2312 N N . PRO A 1 309 ? 6.385 -47.659 -14.096 1.00 50.80 316 PRO A N 1
ATOM 2313 C CA . PRO A 1 309 ? 6.027 -48.989 -13.575 1.00 50.42 316 PRO A CA 1
ATOM 2314 C C . PRO A 1 309 ? 5.159 -48.850 -12.329 1.00 59.18 316 PRO A C 1
ATOM 2315 O O . PRO A 1 309 ? 5.538 -48.184 -11.355 1.00 62.50 316 PRO A O 1
ATOM 2319 N N . VAL A 1 310 ? 3.978 -49.465 -12.365 1.00 48.21 317 VAL A N 1
ATOM 2320 C CA . VAL A 1 310 ? 3.074 -49.474 -11.212 1.00 56.07 317 VAL A CA 1
ATOM 2321 C C . VAL A 1 310 ? 3.476 -50.635 -10.297 1.00 62.34 317 VAL A C 1
ATOM 2322 O O . VAL A 1 310 ? 3.066 -51.780 -10.504 1.00 60.23 317 VAL A O 1
ATOM 2326 N N . THR A 1 311 ? 4.272 -50.340 -9.260 1.00 67.51 318 THR A N 1
ATOM 2327 C CA . THR A 1 311 ? 4.686 -51.382 -8.314 1.00 68.01 318 THR A CA 1
ATOM 2328 C C . THR A 1 311 ? 3.541 -51.792 -7.387 1.00 65.21 318 THR A C 1
ATOM 2329 O O . THR A 1 311 ? 3.468 -52.952 -6.966 1.00 62.04 318 THR A O 1
ATOM 2333 N N . GLY A 1 312 ? 2.641 -50.868 -7.069 1.00 64.55 319 GLY A N 1
ATOM 2334 C CA . GLY A 1 312 ? 1.513 -51.166 -6.220 1.00 66.11 319 GLY A CA 1
ATOM 2335 C C . GLY A 1 312 ? 0.411 -50.128 -6.346 1.00 64.65 319 GLY A C 1
ATOM 2336 O O . GLY A 1 312 ? 0.587 -49.079 -6.973 1.00 60.12 319 GLY A O 1
ATOM 2337 N N . PRO A 1 313 ? -0.739 -50.388 -5.716 1.00 65.47 320 PRO A N 1
ATOM 2338 C CA . PRO A 1 313 ? -1.910 -49.505 -5.917 1.00 60.80 320 PRO A CA 1
ATOM 2339 C C . PRO A 1 313 ? -1.662 -48.044 -5.597 1.00 61.51 320 PRO A C 1
ATOM 2340 O O . PRO A 1 313 ? -2.429 -47.198 -6.063 1.00 61.18 320 PRO A O 1
ATOM 2344 N N . ALA A 1 314 ? -0.629 -47.711 -4.824 1.00 62.49 321 ALA A N 1
ATOM 2345 C CA . ALA A 1 314 ? -0.325 -46.300 -4.584 1.00 64.32 321 ALA A CA 1
ATOM 2346 C C . ALA A 1 314 ? -0.069 -45.550 -5.890 1.00 67.45 321 ALA A C 1
ATOM 2347 O O . ALA A 1 314 ? -0.535 -44.416 -6.066 1.00 63.69 321 ALA A O 1
ATOM 2349 N N . ASP A 1 315 ? 0.646 -46.183 -6.828 1.00 66.14 322 ASP A N 1
ATOM 2350 C CA . ASP A 1 315 ? 1.203 -45.548 -8.020 1.00 63.52 322 ASP A CA 1
ATOM 2351 C C . ASP A 1 315 ? 0.178 -45.293 -9.127 1.00 54.89 322 ASP A C 1
ATOM 2352 O O . ASP A 1 315 ? 0.563 -44.876 -10.226 1.00 51.47 322 ASP A O 1
ATOM 2357 N N . ALA A 1 316 ? -1.106 -45.482 -8.842 1.00 50.23 323 ALA A N 1
ATOM 2358 C CA . ALA A 1 316 ? -2.116 -45.470 -9.888 1.00 53.87 323 ALA A CA 1
ATOM 2359 C C . ALA A 1 316 ? -2.169 -44.141 -10.638 1.00 57.04 323 ALA A C 1
ATOM 2360 O O . ALA A 1 316 ? -2.458 -44.124 -11.846 1.00 59.72 323 ALA A O 1
ATOM 2362 N N . ALA A 1 317 ? -1.918 -43.021 -9.967 1.00 45.80 324 ALA A N 1
ATOM 2363 C CA . ALA A 1 317 ? -1.896 -41.754 -10.684 1.00 45.61 324 ALA A CA 1
ATOM 2364 C C . ALA A 1 317 ? -0.488 -41.186 -10.811 1.00 49.12 324 ALA A C 1
ATOM 2365 O O . ALA A 1 317 ? -0.328 -40.031 -11.207 1.00 52.30 324 ALA A O 1
ATOM 2367 N N . VAL A 1 318 ? 0.538 -41.974 -10.510 1.00 45.88 325 VAL A N 1
ATOM 2368 C CA . VAL A 1 318 ? 1.908 -41.578 -10.803 1.00 46.20 325 VAL A CA 1
ATOM 2369 C C . VAL A 1 318 ? 2.189 -41.889 -12.269 1.00 54.33 325 VAL A C 1
ATOM 2370 O O . VAL A 1 318 ? 2.325 -43.055 -12.657 1.00 56.51 325 VAL A O 1
ATOM 2374 N N . ILE A 1 319 ? 2.273 -40.850 -13.103 1.00 46.64 326 ILE A N 1
ATOM 2375 C CA . ILE A 1 319 ? 2.546 -41.096 -14.510 1.00 44.35 326 ILE A CA 1
ATOM 2376 C C . ILE A 1 319 ? 4.042 -41.110 -14.802 1.00 51.05 326 ILE A C 1
ATOM 2377 O O . ILE A 1 319 ? 4.440 -41.382 -15.941 1.00 52.59 326 ILE A O 1
ATOM 2382 N N . GLY A 1 320 ? 4.883 -40.862 -13.807 1.00 48.03 327 GLY A N 1
ATOM 2383 C CA . GLY A 1 320 ? 6.246 -41.374 -13.810 1.00 51.89 327 GLY A CA 1
ATOM 2384 C C . GLY A 1 320 ? 7.263 -40.337 -14.277 1.00 55.23 327 GLY A C 1
ATOM 2385 O O . GLY A 1 320 ? 7.339 -39.243 -13.726 1.00 63.50 327 GLY A O 1
ATOM 2386 N N . LYS A 1 321 ? 8.058 -40.701 -15.281 1.00 53.27 328 LYS A N 1
ATOM 2387 C CA . LYS A 1 321 ? 9.181 -39.915 -15.777 1.00 51.21 328 LYS A CA 1
ATOM 2388 C C . LYS A 1 321 ? 9.141 -39.795 -17.295 1.00 47.80 328 LYS A C 1
ATOM 2389 O O . LYS A 1 321 ? 8.610 -40.680 -17.979 1.00 48.00 328 LYS A O 1
ATOM 2395 N N . PRO A 1 322 ? 9.701 -38.713 -17.850 1.00 52.33 329 PRO A N 1
ATOM 2396 C CA . PRO A 1 322 ? 9.643 -38.508 -19.302 1.00 50.24 329 PRO A CA 1
ATOM 2397 C C . PRO A 1 322 ? 10.417 -39.566 -20.065 1.00 50.20 329 PRO A C 1
ATOM 2398 O O . PRO A 1 322 ? 11.461 -40.048 -19.613 1.00 47.37 329 PRO A O 1
ATOM 2402 N N . LEU A 1 323 ? 9.884 -39.919 -21.241 1.00 46.79 330 LEU A N 1
ATOM 2403 C CA . LEU A 1 323 ? 10.572 -40.822 -22.153 1.00 48.69 330 LEU A CA 1
ATOM 2404 C C . LEU A 1 323 ? 11.760 -40.100 -22.777 1.00 54.91 330 LEU A C 1
ATOM 2405 O O . LEU A 1 323 ? 11.972 -38.900 -22.571 1.00 58.03 330 LEU A O 1
ATOM 2410 N N . ARG A 1 324 ? 12.540 -40.844 -23.558 1.00 55.71 331 ARG A N 1
ATOM 2411 C CA . ARG A 1 324 ? 13.765 -40.306 -24.138 1.00 52.18 331 ARG A CA 1
ATOM 2412 C C . ARG A 1 324 ? 13.513 -39.015 -24.906 1.00 52.88 331 ARG A C 1
ATOM 2413 O O . ARG A 1 324 ? 12.497 -38.868 -25.591 1.00 43.85 331 ARG A O 1
ATOM 2421 N N . ASN A 1 325 ? 14.436 -38.057 -24.745 1.00 53.69 332 ASN A N 1
ATOM 2422 C CA . ASN A 1 325 ? 14.417 -36.802 -25.491 1.00 46.50 332 ASN A CA 1
ATOM 2423 C C . ASN A 1 325 ? 13.097 -36.066 -25.354 1.00 46.56 332 ASN A C 1
ATOM 2424 O O . ASN A 1 325 ? 12.766 -35.236 -26.200 1.00 47.95 332 ASN A O 1
ATOM 2429 N N . THR A 1 326 ? 12.312 -36.381 -24.333 1.00 46.95 333 THR A N 1
ATOM 2430 C CA . THR A 1 326 ? 11.142 -35.593 -23.969 1.00 49.44 333 THR A CA 1
ATOM 2431 C C . THR A 1 326 ? 11.492 -34.682 -22.792 1.00 48.31 333 THR A C 1
ATOM 2432 O O . THR A 1 326 ? 12.328 -35.022 -21.951 1.00 51.17 333 THR A O 1
ATOM 2436 N N . ARG A 1 327 ? 10.880 -33.500 -22.757 1.00 47.57 334 ARG A N 1
ATOM 2437 C CA . ARG A 1 327 ? 10.964 -32.607 -21.602 1.00 45.56 334 ARG A CA 1
ATOM 2438 C C . ARG A 1 327 ? 9.562 -32.274 -21.118 1.00 45.54 334 ARG A C 1
ATOM 2439 O O . ARG A 1 327 ? 8.680 -31.942 -21.923 1.00 49.28 334 ARG A O 1
ATOM 2447 N N . LEU A 1 328 ? 9.362 -32.356 -19.809 1.00 42.83 335 LEU A N 1
ATOM 2448 C CA . LEU A 1 328 ? 8.082 -32.048 -19.187 1.00 43.35 335 LEU A CA 1
ATOM 2449 C C . LEU A 1 328 ? 8.228 -30.801 -18.324 1.00 48.31 335 LEU A C 1
ATOM 2450 O O . LEU A 1 328 ? 8.867 -30.844 -17.260 1.00 42.44 335 LEU A O 1
ATOM 2455 N N . TYR A 1 329 ? 7.617 -29.701 -18.771 1.00 47.12 336 TYR A N 1
ATOM 2456 C CA . TYR A 1 329 ? 7.452 -28.509 -17.946 1.00 51.79 336 TYR A CA 1
ATOM 2457 C C . TYR A 1 329 ? 6.069 -28.512 -17.292 1.00 53.61 336 TYR A C 1
ATOM 2458 O O . TYR A 1 329 ? 5.051 -28.706 -17.969 1.00 55.12 336 TYR A O 1
ATOM 2467 N N . VAL A 1 330 ? 6.029 -28.314 -15.981 1.00 50.67 337 VAL A N 1
ATOM 2468 C CA . VAL A 1 330 ? 4.781 -28.026 -15.283 1.00 55.22 337 VAL A CA 1
ATOM 2469 C C . VAL A 1 330 ? 4.855 -26.566 -14.852 1.00 48.49 337 VAL A C 1
ATOM 2470 O O . VAL A 1 330 ? 5.668 -26.196 -13.997 1.00 48.27 337 VAL A O 1
ATOM 2474 N N . LEU A 1 331 ? 4.111 -25.730 -15.569 1.00 46.16 338 LEU A N 1
ATOM 2475 C CA . LEU A 1 331 ? 4.265 -24.275 -15.362 1.00 50.55 338 LEU A CA 1
ATOM 2476 C C . LEU A 1 331 ? 3.011 -23.632 -14.780 1.00 52.72 338 LEU A C 1
ATOM 2477 O O . LEU A 1 331 ? 1.984 -24.315 -14.671 1.00 54.28 338 LEU A O 1
ATOM 2482 N N . ASP A 1 332 ? 3.117 -22.347 -14.450 1.00 55.58 339 ASP A N 1
ATOM 2483 C CA . ASP A 1 332 ? 1.977 -21.597 -13.873 1.00 57.77 339 ASP A CA 1
ATOM 2484 C C . ASP A 1 332 ? 1.189 -20.939 -14.997 1.00 60.44 339 ASP A C 1
ATOM 2485 O O . ASP A 1 332 ? 1.344 -21.356 -16.155 1.00 61.49 339 ASP A O 1
ATOM 2490 N N . GLU A 1 333 ? 0.408 -19.921 -14.660 1.00 60.57 340 GLU A N 1
ATOM 2491 C CA . GLU A 1 333 ? -0.450 -19.249 -15.660 1.00 64.31 340 GLU A CA 1
ATOM 2492 C C . GLU A 1 333 ? 0.383 -18.258 -16.470 1.00 65.99 340 GLU A C 1
ATOM 2493 O O . GLU A 1 333 ? -0.118 -17.766 -17.493 1.00 63.57 340 GLU A O 1
ATOM 2499 N N . ASP A 1 334 ? 1.608 -17.990 -16.025 1.00 67.12 341 ASP A N 1
ATOM 2500 C CA . ASP A 1 334 ? 2.489 -17.020 -16.723 1.00 64.81 341 ASP A CA 1
ATOM 2501 C C . ASP A 1 334 ? 3.672 -17.776 -17.325 1.00 65.77 341 ASP A C 1
ATOM 2502 O O . ASP A 1 334 ? 4.670 -17.109 -17.649 1.00 70.08 341 ASP A O 1
ATOM 2507 N N . LEU A 1 335 ? 3.572 -19.104 -17.438 1.00 63.94 342 LEU A N 1
ATOM 2508 C CA . LEU A 1 335 ? 4.615 -19.937 -18.099 1.00 62.32 342 LEU A CA 1
ATOM 2509 C C . LEU A 1 335 ? 5.896 -19.942 -17.262 1.00 61.89 342 LEU A C 1
ATOM 2510 O O . LEU A 1 335 ? 6.987 -19.990 -17.847 1.00 58.12 342 LEU A O 1
ATOM 2515 N N . VAL A 1 336 ? 5.750 -19.933 -15.943 1.00 59.55 343 VAL A N 1
ATOM 2516 C CA . VAL A 1 336 ? 6.896 -19.940 -15.040 1.00 56.22 343 VAL A CA 1
ATOM 2517 C C . VAL A 1 336 ? 6.873 -21.248 -14.262 1.00 55.22 343 VAL A C 1
ATOM 2518 O O . VAL A 1 336 ? 5.823 -21.610 -13.722 1.00 54.44 343 VAL A O 1
ATOM 2522 N N . PRO A 1 337 ? 7.990 -21.977 -14.185 1.00 53.51 344 PRO A N 1
ATOM 2523 C CA . PRO A 1 337 ? 7.999 -23.265 -13.482 1.00 48.45 344 PRO A CA 1
ATOM 2524 C C . PRO A 1 337 ? 7.670 -23.117 -12.008 1.00 54.22 344 PRO A C 1
ATOM 2525 O O . PRO A 1 337 ? 8.113 -22.182 -11.337 1.00 55.29 344 PRO A O 1
ATOM 2529 N N . VAL A 1 338 ? 6.923 -24.091 -11.506 1.00 53.59 345 VAL A N 1
ATOM 2530 C CA . VAL A 1 338 ? 6.459 -24.119 -10.137 1.00 47.79 345 VAL A CA 1
ATOM 2531 C C . VAL A 1 338 ? 7.452 -24.899 -9.286 1.00 48.81 345 VAL A C 1
ATOM 2532 O O . VAL A 1 338 ? 8.280 -25.658 -9.783 1.00 50.10 345 VAL A O 1
ATOM 2536 N N . GLU A 1 339 ? 7.351 -24.719 -7.974 1.00 55.80 346 GLU A N 1
ATOM 2537 C CA . GLU A 1 339 ? 8.213 -25.417 -7.034 1.00 58.35 346 GLU A CA 1
ATOM 2538 C C . GLU A 1 339 ? 7.716 -26.847 -6.830 1.00 56.86 346 GLU A C 1
ATOM 2539 O O . GLU A 1 339 ? 6.516 -27.123 -6.946 1.00 52.86 346 GLU A O 1
ATOM 2545 N N . GLN A 1 340 ? 8.646 -27.760 -6.519 1.00 51.29 347 GLN A N 1
ATOM 2546 C CA . GLN A 1 340 ? 8.306 -29.182 -6.446 1.00 52.14 347 GLN A CA 1
ATOM 2547 C C . GLN A 1 340 ? 7.198 -29.422 -5.428 1.00 56.49 347 GLN A C 1
ATOM 2548 O O . GLN A 1 340 ? 7.325 -29.041 -4.261 1.00 62.29 347 GLN A O 1
ATOM 2554 N N . GLY A 1 341 ? 6.115 -30.061 -5.871 1.00 55.30 348 GLY A N 1
ATOM 2555 C CA . GLY A 1 341 ? 4.949 -30.294 -5.048 1.00 52.88 348 GLY A CA 1
ATOM 2556 C C . GLY A 1 341 ? 3.773 -29.395 -5.363 1.00 47.27 348 GLY A C 1
ATOM 2557 O O . GLY A 1 341 ? 2.655 -29.686 -4.930 1.00 54.32 348 GLY A O 1
ATOM 2558 N N . THR A 1 342 ? 3.995 -28.305 -6.074 1.00 49.19 349 THR A N 1
ATOM 2559 C CA . THR A 1 342 ? 2.924 -27.392 -6.436 1.00 53.19 349 THR A CA 1
ATOM 2560 C C . THR A 1 342 ? 2.307 -27.849 -7.747 1.00 54.84 349 THR A C 1
ATOM 2561 O O . THR A 1 342 ? 2.989 -28.408 -8.618 1.00 52.55 349 THR A O 1
ATOM 2565 N N . GLU A 1 343 ? 1.003 -27.632 -7.874 1.00 52.68 350 GLU A N 1
ATOM 2566 C CA . GLU A 1 343 ? 0.307 -28.050 -9.077 1.00 52.26 350 GLU A CA 1
ATOM 2567 C C . GLU A 1 343 ? 0.491 -27.031 -10.194 1.00 59.20 350 GLU A C 1
ATOM 2568 O O . GLU A 1 343 ? 0.718 -25.838 -9.951 1.00 59.83 350 GLU A O 1
ATOM 2574 N N . GLY A 1 344 ? 0.402 -27.518 -11.429 1.00 56.97 351 GLY A N 1
ATOM 2575 C CA . GLY A 1 344 ? 0.570 -26.655 -12.586 1.00 56.47 351 GLY A CA 1
ATOM 2576 C C . GLY A 1 344 ? 0.187 -27.396 -13.844 1.00 54.18 351 GLY A C 1
ATOM 2577 O O . GLY A 1 344 ? 0.022 -28.618 -13.845 1.00 55.64 351 GLY A O 1
ATOM 2578 N N . GLU A 1 345 ? 0.025 -26.634 -14.917 1.00 55.22 352 GLU A N 1
ATOM 2579 C CA . GLU A 1 345 ? -0.325 -27.221 -16.202 1.00 57.17 352 GLU A CA 1
ATOM 2580 C C . GLU A 1 345 ? 0.911 -27.852 -16.835 1.00 57.02 352 GLU A C 1
ATOM 2581 O O . GLU A 1 345 ? 2.008 -27.289 -16.784 1.00 54.54 352 GLU A O 1
ATOM 2587 N N . LEU A 1 346 ? 0.732 -29.043 -17.408 1.00 57.45 353 LEU A N 1
ATOM 2588 C CA . LEU A 1 346 ? 1.832 -29.810 -17.986 1.00 52.54 353 LEU A CA 1
ATOM 2589 C C . LEU A 1 346 ? 2.048 -29.391 -19.435 1.00 52.66 353 LEU A C 1
ATOM 2590 O O . LEU A 1 346 ? 1.120 -29.450 -20.253 1.00 51.54 353 LEU A O 1
ATOM 2595 N N . PHE A 1 347 ? 3.264 -28.949 -19.738 1.00 52.15 354 PHE A N 1
ATOM 2596 C CA . PHE A 1 347 ? 3.702 -28.653 -21.093 1.00 49.85 354 PHE A CA 1
ATOM 2597 C C . PHE A 1 347 ? 4.751 -29.680 -21.472 1.00 49.33 354 PHE A C 1
ATOM 2598 O O . PHE A 1 347 ? 5.608 -30.030 -20.652 1.00 52.40 354 PHE A O 1
ATOM 2606 N N . ILE A 1 348 ? 4.668 -30.177 -22.700 1.00 47.25 355 ILE A N 1
ATOM 2607 C CA . ILE A 1 348 ? 5.532 -31.243 -23.184 1.00 45.45 355 ILE A CA 1
ATOM 2608 C C . ILE A 1 348 ? 6.364 -30.690 -24.334 1.00 51.31 355 ILE A C 1
ATOM 2609 O O . ILE A 1 348 ? 5.818 -30.076 -25.265 1.00 47.08 355 ILE A O 1
ATOM 2614 N N . ALA A 1 349 ? 7.687 -30.881 -24.252 1.00 47.94 356 ALA A N 1
ATOM 2615 C CA . ALA A 1 349 ? 8.618 -30.456 -25.293 1.00 45.49 356 ALA A CA 1
ATOM 2616 C C . ALA A 1 349 ? 9.591 -31.586 -25.623 1.00 49.20 356 ALA A C 1
ATOM 2617 O O . ALA A 1 349 ? 9.703 -32.587 -24.904 1.00 44.43 356 ALA A O 1
ATOM 2619 N N . GLY A 1 350 ? 10.298 -31.422 -26.732 1.00 46.44 357 GLY A N 1
ATOM 2620 C CA . GLY A 1 350 ? 11.274 -32.392 -27.156 1.00 36.99 357 GLY A CA 1
ATOM 2621 C C . GLY A 1 350 ? 10.880 -33.106 -28.436 1.00 41.50 357 GLY A C 1
ATOM 2622 O O . GLY A 1 350 ? 10.019 -32.661 -29.211 1.00 41.43 357 GLY A O 1
ATOM 2623 N N . ALA A 1 351 ? 11.525 -34.255 -28.646 1.00 37.21 358 ALA A N 1
ATOM 2624 C CA . ALA A 1 351 ? 11.500 -34.920 -29.943 1.00 40.74 358 ALA A CA 1
ATOM 2625 C C . ALA A 1 351 ? 10.104 -35.385 -30.342 1.00 46.92 358 ALA A C 1
ATOM 2626 O O . ALA A 1 351 ? 9.792 -35.433 -31.538 1.00 49.69 358 ALA A O 1
ATOM 2628 N N . GLY A 1 352 ? 9.261 -35.744 -29.377 1.00 41.80 359 GLY A N 1
ATOM 2629 C CA . GLY A 1 352 ? 7.984 -36.323 -29.725 1.00 42.48 359 GLY A CA 1
ATOM 2630 C C . GLY A 1 352 ? 6.915 -35.345 -30.169 1.00 49.63 359 GLY A C 1
ATOM 2631 O O . GLY A 1 352 ? 5.900 -35.786 -30.718 1.00 49.25 359 GLY A O 1
ATOM 2632 N N . VAL A 1 353 ? 7.120 -34.037 -29.958 1.00 48.83 360 VAL A N 1
ATOM 2633 C CA . VAL A 1 353 ? 6.109 -33.038 -30.298 1.00 40.14 360 VAL A CA 1
ATOM 2634 C C . VAL A 1 353 ? 5.771 -33.085 -31.781 1.00 38.58 360 VAL A C 1
ATOM 2635 O O . VAL A 1 353 ? 6.654 -33.138 -32.648 1.00 37.34 360 VAL A O 1
ATOM 2639 N N . ALA A 1 354 ? 4.473 -33.038 -32.073 1.00 41.27 361 ALA A N 1
ATOM 2640 C CA . ALA A 1 354 ? 3.984 -33.061 -33.440 1.00 39.50 361 ALA A CA 1
ATOM 2641 C C . ALA A 1 354 ? 4.383 -31.792 -34.183 1.00 44.82 361 ALA A C 1
ATOM 2642 O O . ALA A 1 354 ? 4.913 -30.827 -33.619 1.00 41.87 361 ALA A O 1
ATOM 2644 N N . ARG A 1 355 ? 4.121 -31.810 -35.483 1.00 47.55 362 ARG A N 1
ATOM 2645 C CA . ARG A 1 355 ? 4.394 -30.660 -36.318 1.00 47.03 362 ARG A CA 1
ATOM 2646 C C . ARG A 1 355 ? 3.299 -29.604 -36.195 1.00 50.63 362 ARG A C 1
ATOM 2647 O O . ARG A 1 355 ? 3.514 -28.445 -36.563 1.00 58.11 362 ARG A O 1
ATOM 2655 N N . GLY A 1 356 ? 2.164 -29.947 -35.603 1.00 47.04 363 GLY A N 1
ATOM 2656 C CA . GLY A 1 356 ? 1.020 -29.063 -35.561 1.00 48.41 363 GLY A CA 1
ATOM 2657 C C . GLY A 1 356 ? -0.209 -29.757 -36.106 1.00 51.89 363 GLY A C 1
ATOM 2658 O O . GLY A 1 356 ? -0.159 -30.886 -36.585 1.00 49.61 363 GLY A O 1
ATOM 2659 N N . TYR A 1 357 ? -1.336 -29.060 -35.988 1.00 53.40 364 TYR A N 1
ATOM 2660 C CA . TYR A 1 357 ? -2.576 -29.551 -36.567 1.00 50.25 364 TYR A CA 1
ATOM 2661 C C . TYR A 1 357 ? -2.603 -29.295 -38.073 1.00 57.66 364 TYR A C 1
ATOM 2662 O O . TYR A 1 357 ? -1.968 -28.368 -38.585 1.00 59.58 364 TYR A O 1
ATOM 2671 N N . LEU A 1 358 ? -3.344 -30.141 -38.784 1.00 57.91 365 LEU A N 1
ATOM 2672 C CA . LEU A 1 358 ? -3.339 -30.145 -40.245 1.00 61.55 365 LEU A CA 1
ATOM 2673 C C . LEU A 1 358 ? -4.257 -29.044 -40.760 1.00 65.59 365 LEU A C 1
ATOM 2674 O O . LEU A 1 358 ? -5.484 -29.125 -40.598 1.00 69.18 365 LEU A O 1
ATOM 2679 N N . ASN A 1 359 ? -3.665 -28.025 -41.394 1.00 62.18 366 ASN A N 1
ATOM 2680 C CA . ASN A 1 359 ? -4.402 -26.949 -42.070 1.00 73.72 366 ASN A CA 1
ATOM 2681 C C . ASN A 1 359 ? -5.445 -26.299 -41.159 1.00 77.76 366 ASN A C 1
ATOM 2682 O O . ASN A 1 359 ? -6.394 -25.666 -41.642 1.00 80.11 366 ASN A O 1
ATOM 2687 N N . ARG A 1 360 ? -5.302 -26.480 -39.844 1.00 74.03 367 ARG A N 1
ATOM 2688 C CA . ARG A 1 360 ? -6.002 -25.672 -38.859 1.00 72.08 367 ARG A CA 1
ATOM 2689 C C . ARG A 1 360 ? -4.954 -24.800 -38.183 1.00 77.88 367 ARG A C 1
ATOM 2690 O O . ARG A 1 360 ? -4.680 -24.983 -36.989 1.00 75.12 367 ARG A O 1
ATOM 2698 N N . PRO A 1 361 ? -4.345 -23.845 -38.908 1.00 75.74 368 PRO A N 1
ATOM 2699 C CA . PRO A 1 361 ? -3.174 -23.143 -38.361 1.00 71.83 368 PRO A CA 1
ATOM 2700 C C . PRO A 1 361 ? -3.517 -22.154 -37.258 1.00 72.99 368 PRO A C 1
ATOM 2701 O O . PRO A 1 361 ? -2.593 -21.633 -36.612 1.00 72.26 368 PRO A O 1
ATOM 2705 N N . GLU A 1 362 ? -4.806 -21.890 -37.007 1.00 70.58 369 GLU A N 1
ATOM 2706 C CA . GLU A 1 362 ? -5.167 -21.010 -35.900 1.00 69.64 369 GLU A CA 1
ATOM 2707 C C . GLU A 1 362 ? -5.033 -21.735 -34.568 1.00 61.64 369 GLU A C 1
ATOM 2708 O O . GLU A 1 362 ? -4.277 -21.301 -33.693 1.00 57.89 369 GLU A O 1
ATOM 2714 N N . LEU A 1 363 ? -5.719 -22.875 -34.425 1.00 67.71 370 LEU A N 1
ATOM 2715 C CA . LEU A 1 363 ? -5.660 -23.683 -33.213 1.00 64.02 370 LEU A CA 1
ATOM 2716 C C . LEU A 1 363 ? -4.266 -24.260 -32.983 1.00 61.11 370 LEU A C 1
ATOM 2717 O O . LEU A 1 363 ? -3.913 -24.558 -31.840 1.00 58.83 370 LEU A O 1
ATOM 2722 N N . THR A 1 364 ? -3.465 -24.420 -34.041 1.00 60.92 371 THR A N 1
ATOM 2723 C CA . THR A 1 364 ? -2.058 -24.755 -33.860 1.00 59.86 371 THR A CA 1
ATOM 2724 C C . THR A 1 364 ? -1.392 -23.769 -32.914 1.00 60.03 371 THR A C 1
ATOM 2725 O O . THR A 1 364 ? -0.737 -24.162 -31.942 1.00 55.25 371 THR A O 1
ATOM 2729 N N . ALA A 1 365 ? -1.575 -22.474 -33.175 1.00 62.51 372 ALA A N 1
ATOM 2730 C CA . ALA A 1 365 ? -0.875 -21.460 -32.400 1.00 60.25 372 ALA A CA 1
ATOM 2731 C C . ALA A 1 365 ? -1.315 -21.445 -30.939 1.00 59.18 372 ALA A C 1
ATOM 2732 O O . ALA A 1 365 ? -0.508 -21.122 -30.059 1.00 59.60 372 ALA A O 1
ATOM 2734 N N . GLU A 1 366 ? -2.565 -21.828 -30.659 1.00 56.86 373 GLU A N 1
ATOM 2735 C CA . GLU A 1 366 ? -3.100 -21.800 -29.298 1.00 53.57 373 GLU A CA 1
ATOM 2736 C C . GLU A 1 366 ? -2.628 -22.989 -28.431 1.00 58.26 373 GLU A C 1
ATOM 2737 O O . GLU A 1 366 ? -2.503 -22.843 -27.206 1.00 61.04 373 GLU A O 1
ATOM 2743 N N . ARG A 1 367 ? -2.314 -24.148 -29.028 1.00 58.72 374 ARG A N 1
ATOM 2744 C CA . ARG A 1 367 ? -1.886 -25.329 -28.272 1.00 55.54 374 ARG A CA 1
ATOM 2745 C C . ARG A 1 367 ? -0.409 -25.703 -28.445 1.00 52.04 374 ARG A C 1
ATOM 2746 O O . ARG A 1 367 ? 0.166 -26.300 -27.532 1.00 47.03 374 ARG A O 1
ATOM 2754 N N . PHE A 1 368 ? 0.219 -25.374 -29.584 1.00 52.56 375 PHE A N 1
ATOM 2755 C CA . PHE A 1 368 ? 1.661 -25.578 -29.804 1.00 49.01 375 PHE A CA 1
ATOM 2756 C C . PHE A 1 368 ? 2.376 -24.238 -29.656 1.00 51.55 375 PHE A C 1
ATOM 2757 O O . PHE A 1 368 ? 2.656 -23.533 -30.627 1.00 52.71 375 PHE A O 1
ATOM 2765 N N . LEU A 1 369 ? 2.667 -23.885 -28.413 1.00 49.10 376 LEU A N 1
ATOM 2766 C CA . LEU A 1 369 ? 3.351 -22.645 -28.131 1.00 45.35 376 LEU A CA 1
ATOM 2767 C C . LEU A 1 369 ? 4.818 -22.769 -28.534 1.00 52.74 376 LEU A C 1
ATOM 2768 O O . LEU A 1 369 ? 5.332 -23.879 -28.719 1.00 54.82 376 LEU A O 1
ATOM 2773 N N . PRO A 1 370 ? 5.505 -21.645 -28.729 1.00 49.89 377 PRO A N 1
ATOM 2774 C CA . PRO A 1 370 ? 6.966 -21.703 -28.860 1.00 50.56 377 PRO A CA 1
ATOM 2775 C C . PRO A 1 370 ? 7.578 -22.298 -27.603 1.00 49.14 377 PRO A C 1
ATOM 2776 O O . PRO A 1 370 ? 7.206 -21.928 -26.492 1.00 55.50 377 PRO A O 1
ATOM 2780 N N . ASP A 1 371 ? 8.495 -23.252 -27.778 1.00 51.88 378 ASP A N 1
ATOM 2781 C CA . ASP A 1 371 ? 9.143 -23.871 -26.623 1.00 53.71 378 ASP A CA 1
ATOM 2782 C C . ASP A 1 371 ? 9.917 -22.820 -25.835 1.00 57.40 378 ASP A C 1
ATOM 2783 O O . ASP A 1 371 ? 11.007 -22.400 -26.251 1.00 51.36 378 ASP A O 1
ATOM 2788 N N . ARG A 1 372 ? 9.343 -22.420 -24.685 1.00 55.26 379 ARG A N 1
ATOM 2789 C CA . ARG A 1 372 ? 9.889 -21.342 -23.862 1.00 62.36 379 ARG A CA 1
ATOM 2790 C C . ARG A 1 372 ? 11.278 -21.677 -23.339 1.00 61.34 379 ARG A C 1
ATOM 2791 O O . ARG A 1 372 ? 12.096 -20.776 -23.106 1.00 64.09 379 ARG A O 1
ATOM 2799 N N . PHE A 1 373 ? 11.569 -22.955 -23.141 1.00 54.49 380 PHE A N 1
ATOM 2800 C CA . PHE A 1 373 ? 12.906 -23.347 -22.731 1.00 58.19 380 PHE A CA 1
ATOM 2801 C C . PHE A 1 373 ? 13.630 -24.088 -23.850 1.00 56.62 380 PHE A C 1
ATOM 2802 O O . PHE A 1 373 ? 14.551 -24.862 -23.586 1.00 51.72 380 PHE A O 1
ATOM 2810 N N . GLY A 1 374 ? 13.226 -23.845 -25.103 1.00 60.84 381 GLY A N 1
ATOM 2811 C CA . GLY A 1 374 ? 13.900 -24.357 -26.285 1.00 64.45 381 GLY A CA 1
ATOM 2812 C C . GLY A 1 374 ? 14.407 -23.261 -27.211 1.00 65.47 381 GLY A C 1
ATOM 2813 O O . GLY A 1 374 ? 14.387 -22.079 -26.853 1.00 61.64 381 GLY A O 1
ATOM 2814 N N . THR A 1 375 ? 14.857 -23.633 -28.407 1.00 68.44 382 THR A N 1
ATOM 2815 C CA . THR A 1 375 ? 15.518 -22.700 -29.308 1.00 73.78 382 THR A CA 1
ATOM 2816 C C . THR A 1 375 ? 14.906 -22.756 -30.699 1.00 71.24 382 THR A C 1
ATOM 2817 O O . THR A 1 375 ? 14.342 -23.776 -31.111 1.00 71.02 382 THR A O 1
ATOM 2821 N N . GLY A 1 376 ? 15.048 -21.645 -31.417 1.00 68.77 383 GLY A N 1
ATOM 2822 C CA . GLY A 1 376 ? 14.686 -21.604 -32.821 1.00 66.01 383 GLY A CA 1
ATOM 2823 C C . GLY A 1 376 ? 13.216 -21.899 -33.007 1.00 67.58 383 GLY A C 1
ATOM 2824 O O . GLY A 1 376 ? 12.339 -21.237 -32.440 1.00 63.44 383 GLY A O 1
ATOM 2825 N N . ASP A 1 377 ? 12.923 -22.926 -33.794 1.00 72.67 384 ASP A N 1
ATOM 2826 C CA . ASP A 1 377 ? 11.547 -23.227 -34.154 1.00 71.00 384 ASP A CA 1
ATOM 2827 C C . ASP A 1 377 ? 10.935 -24.306 -33.276 1.00 62.69 384 ASP A C 1
ATOM 2828 O O . ASP A 1 377 ? 9.804 -24.724 -33.536 1.00 58.99 384 ASP A O 1
ATOM 2833 N N . ALA A 1 378 ? 11.646 -24.751 -32.232 1.00 58.06 385 ALA A N 1
ATOM 2834 C CA . ALA A 1 378 ? 11.116 -25.755 -31.312 1.00 55.15 385 ALA A CA 1
ATOM 2835 C C . ALA A 1 378 ? 9.765 -25.326 -30.756 1.00 57.84 385 ALA A C 1
ATOM 2836 O O . ALA A 1 378 ? 9.442 -24.131 -30.723 1.00 62.64 385 ALA A O 1
ATOM 2838 N N . LEU A 1 379 ? 8.966 -26.294 -30.329 1.00 54.33 386 LEU A N 1
ATOM 2839 C CA . LEU A 1 379 ? 7.584 -26.059 -29.939 1.00 53.33 386 LEU A CA 1
ATOM 2840 C C . LEU A 1 379 ? 7.266 -26.924 -28.721 1.00 51.44 386 LEU A C 1
ATOM 2841 O O . LEU A 1 379 ? 7.923 -27.937 -28.469 1.00 51.18 386 LEU A O 1
ATOM 2846 N N . MET A 1 380 ? 6.271 -26.512 -27.939 1.00 50.47 387 MET A N 1
ATOM 2847 C CA . MET A 1 380 ? 5.871 -27.278 -26.760 1.00 49.46 387 MET A CA 1
ATOM 2848 C C . MET A 1 380 ? 4.363 -27.438 -26.772 1.00 49.77 387 MET A C 1
ATOM 2849 O O . MET A 1 380 ? 3.645 -26.515 -27.159 1.00 51.41 387 MET A O 1
ATOM 2854 N N . TYR A 1 381 ? 3.874 -28.616 -26.393 1.00 51.11 388 TYR A N 1
ATOM 2855 C CA . TYR A 1 381 ? 2.442 -28.867 -26.463 1.00 44.28 388 TYR A CA 1
ATOM 2856 C C . TYR A 1 381 ? 1.818 -28.524 -25.128 1.00 51.51 388 TYR A C 1
ATOM 2857 O O . TYR A 1 381 ? 2.305 -28.955 -24.075 1.00 51.00 388 TYR A O 1
ATOM 2866 N N . ARG A 1 382 ? 0.700 -27.805 -25.183 1.00 50.86 389 ARG A N 1
ATOM 2867 C CA . ARG A 1 382 ? -0.068 -27.497 -23.958 1.00 49.54 389 ARG A CA 1
ATOM 2868 C C . ARG A 1 382 ? -1.070 -28.633 -23.768 1.00 54.58 389 ARG A C 1
ATOM 2869 O O . ARG A 1 382 ? -2.103 -28.630 -24.457 1.00 54.59 389 ARG A O 1
ATOM 2877 N N . THR A 1 383 ? -0.770 -29.565 -22.870 1.00 52.25 390 THR A N 1
ATOM 2878 C CA . THR A 1 383 ? -1.611 -30.758 -22.672 1.00 54.12 390 THR A CA 1
ATOM 2879 C C . THR A 1 383 ? -2.992 -30.393 -22.204 1.00 59.05 390 THR A C 1
ATOM 2880 O O . THR A 1 383 ? -3.960 -31.007 -22.689 1.00 62.36 390 THR A O 1
ATOM 2884 N N . GLY A 1 384 ? -3.093 -29.456 -21.271 1.00 60.03 391 GLY A N 1
ATOM 2885 C CA . GLY A 1 384 ? -4.405 -29.149 -20.689 1.00 62.06 391 GLY A CA 1
ATOM 2886 C C . GLY A 1 384 ? -4.625 -30.068 -19.520 1.00 61.65 391 GLY A C 1
ATOM 2887 O O . GLY A 1 384 ? -5.788 -30.303 -19.158 1.00 64.11 391 GLY A O 1
ATOM 2888 N N . ASP A 1 385 ? -3.533 -30.578 -18.958 1.00 62.86 392 ASP A N 1
ATOM 2889 C CA . ASP A 1 385 ? -3.625 -31.528 -17.823 1.00 66.09 392 ASP A CA 1
ATOM 2890 C C . ASP A 1 385 ? -2.811 -30.977 -16.654 1.00 59.23 392 ASP A C 1
ATOM 2891 O O . ASP A 1 385 ? -1.700 -30.481 -16.885 1.00 54.30 392 ASP A O 1
ATOM 2896 N N . VAL A 1 386 ? -3.363 -31.070 -15.447 1.00 61.83 393 VAL A N 1
ATOM 2897 C CA . VAL A 1 386 ? -2.673 -30.527 -14.243 1.00 59.50 393 VAL A CA 1
ATOM 2898 C C . VAL A 1 386 ? -1.884 -31.659 -13.582 1.00 54.68 393 VAL A C 1
ATOM 2899 O O . VAL A 1 386 ? -2.438 -32.759 -13.447 1.00 51.42 393 VAL A O 1
ATOM 2903 N N . VAL A 1 387 ? -0.637 -31.376 -13.203 1.00 57.56 394 VAL A N 1
ATOM 2904 C CA . VAL A 1 387 ? 0.247 -32.411 -12.602 1.00 53.76 394 VAL A CA 1
ATOM 2905 C C . VAL A 1 387 ? 1.009 -31.818 -11.412 1.00 45.35 394 VAL A C 1
ATOM 2906 O O . VAL A 1 387 ? 1.078 -30.589 -11.314 1.00 51.52 394 VAL A O 1
ATOM 2910 N N . ARG A 1 388 ? 1.540 -32.675 -10.548 1.00 44.86 395 ARG A N 1
ATOM 2911 C CA . ARG A 1 388 ? 2.372 -32.230 -9.403 1.00 50.18 395 ARG A CA 1
ATOM 2912 C C . ARG A 1 388 ? 3.597 -33.149 -9.381 1.00 53.49 395 ARG A C 1
ATOM 2913 O O . ARG A 1 388 ? 3.449 -34.321 -9.761 1.00 52.14 395 ARG A O 1
ATOM 2921 N N . MET A 1 389 ? 4.761 -32.624 -8.998 1.00 53.09 396 MET A N 1
ATOM 2922 C CA . MET A 1 389 ? 5.972 -33.471 -8.901 1.00 49.03 396 MET A CA 1
ATOM 2923 C C . MET A 1 389 ? 6.159 -33.909 -7.454 1.00 52.40 396 MET A C 1
ATOM 2924 O O . MET A 1 389 ? 6.124 -33.048 -6.567 1.00 58.44 396 MET A O 1
ATOM 2929 N N . ARG A 1 390 ? 6.327 -35.209 -7.249 1.00 49.30 397 ARG A N 1
ATOM 2930 C CA . ARG A 1 390 ? 6.597 -35.729 -5.894 1.00 54.94 397 ARG A CA 1
ATOM 2931 C C . ARG A 1 390 ? 8.100 -35.617 -5.660 1.00 54.33 397 ARG A C 1
ATOM 2932 O O . ARG A 1 390 ? 8.845 -35.474 -6.639 1.00 55.00 397 ARG A O 1
ATOM 2940 N N . PRO A 1 391 ? 8.578 -35.665 -4.407 1.00 58.80 398 PRO A N 1
ATOM 2941 C CA . PRO A 1 391 ? 9.996 -35.484 -4.151 1.00 62.36 398 PRO A CA 1
ATOM 2942 C C . PRO A 1 391 ? 10.919 -36.386 -4.957 1.00 65.80 398 PRO A C 1
ATOM 2943 O O . PRO A 1 391 ? 12.069 -35.981 -5.187 1.00 63.94 398 PRO A O 1
ATOM 2947 N N . ASP A 1 392 ? 10.435 -37.548 -5.403 1.00 62.28 399 ASP A N 1
ATOM 2948 C CA . ASP A 1 392 ? 11.293 -38.536 -6.112 1.00 58.34 399 ASP A CA 1
ATOM 2949 C C . ASP A 1 392 ? 11.473 -38.167 -7.588 1.00 59.56 399 ASP A C 1
ATOM 2950 O O . ASP A 1 392 ? 12.143 -38.926 -8.308 1.00 64.31 399 ASP A O 1
ATOM 2955 N N . GLY A 1 393 ? 10.885 -37.061 -8.029 1.00 55.03 400 GLY A N 1
ATOM 2956 C CA . GLY A 1 393 ? 11.037 -36.628 -9.427 1.00 53.80 400 GLY A CA 1
ATOM 2957 C C . GLY A 1 393 ? 9.928 -37.174 -10.292 1.00 55.91 400 GLY A C 1
ATOM 2958 O O . GLY A 1 393 ? 9.764 -36.692 -11.424 1.00 61.29 400 GLY A O 1
ATOM 2959 N N . ASP A 1 394 ? 9.192 -38.153 -9.781 1.00 56.89 401 ASP A N 1
ATOM 2960 C CA . ASP A 1 394 ? 8.048 -38.724 -10.531 1.00 57.40 401 ASP A CA 1
ATOM 2961 C C . ASP A 1 394 ? 6.937 -37.675 -10.572 1.00 52.30 401 ASP A C 1
ATOM 2962 O O . ASP A 1 394 ? 6.964 -36.741 -9.762 1.00 52.37 401 ASP A O 1
ATOM 2967 N N . LEU A 1 395 ? 5.993 -37.837 -11.488 1.00 52.42 402 LEU A N 1
ATOM 2968 C CA . LEU A 1 395 ? 4.886 -36.865 -11.614 1.00 47.16 402 LEU A CA 1
ATOM 2969 C C . LEU A 1 395 ? 3.561 -37.564 -11.299 1.00 52.21 402 LEU A C 1
ATOM 2970 O O . LEU A 1 395 ? 3.464 -38.773 -11.534 1.00 53.22 402 LEU A O 1
ATOM 2975 N N . GLU A 1 396 ? 2.593 -36.819 -10.772 1.00 52.91 403 GLU A N 1
ATOM 2976 C CA . GLU A 1 396 ? 1.252 -37.390 -10.499 1.00 52.16 403 GLU A CA 1
ATOM 2977 C C . GLU A 1 396 ? 0.202 -36.556 -11.237 1.00 50.60 403 GLU A C 1
ATOM 2978 O O . GLU A 1 396 ? 0.225 -35.325 -11.112 1.00 49.64 403 GLU A O 1
ATOM 2984 N N . TYR A 1 397 ? -0.675 -37.222 -11.982 1.00 52.20 404 TYR A N 1
ATOM 2985 C CA . TYR A 1 397 ? -1.770 -36.505 -12.676 1.00 53.73 404 TYR A CA 1
ATOM 2986 C C . TYR A 1 397 ? -2.761 -36.058 -11.635 1.00 58.38 404 TYR A C 1
ATOM 2987 O O . TYR A 1 397 ? -3.086 -36.827 -10.720 1.00 62.70 404 TYR A O 1
ATOM 2996 N N . VAL A 1 398 ? -3.222 -34.821 -11.767 1.00 61.06 405 VAL A N 1
ATOM 2997 C CA . VAL A 1 398 ? -4.188 -34.261 -10.786 1.00 62.61 405 VAL A CA 1
ATOM 2998 C C . VAL A 1 398 ? -5.540 -34.134 -11.496 1.00 63.35 405 VAL A C 1
ATOM 2999 O O . VAL A 1 398 ? -6.559 -34.536 -10.913 1.00 72.23 405 VAL A O 1
ATOM 3003 N N . GLY A 1 399 ? -5.534 -33.614 -12.716 1.00 57.65 406 GLY A N 1
ATOM 3004 C CA . GLY A 1 399 ? -6.800 -33.528 -13.452 1.00 61.77 406 GLY A CA 1
ATOM 3005 C C . GLY A 1 399 ? -6.719 -32.586 -14.623 1.00 67.43 406 GLY A C 1
ATOM 3006 O O . GLY A 1 399 ? -5.607 -32.175 -14.979 1.00 68.10 406 GLY A O 1
ATOM 3007 N N . ARG A 1 400 ? -7.868 -32.261 -15.203 1.00 69.33 407 ARG A N 1
ATOM 3008 C CA . ARG A 1 400 ? -7.876 -31.402 -16.407 1.00 77.42 407 ARG A CA 1
ATOM 3009 C C . ARG A 1 400 ? -8.040 -29.942 -15.981 1.00 78.60 407 ARG A C 1
ATOM 3010 O O . ARG A 1 400 ? -8.954 -29.643 -15.195 1.00 80.37 407 ARG A O 1
ATOM 3018 N N . ALA A 1 401 ? -7.176 -29.079 -16.499 1.00 81.87 408 ALA A N 1
ATOM 3019 C CA . ALA A 1 401 ? -7.198 -27.652 -16.127 1.00 75.35 408 ALA A CA 1
ATOM 3020 C C . ALA A 1 401 ? -8.626 -27.123 -16.090 1.00 86.35 408 ALA A C 1
ATOM 3021 O O . ALA A 1 401 ? -8.927 -26.299 -15.213 1.00 96.59 408 ALA A O 1
ATOM 3023 N N . ASP A 1 402 ? -9.477 -27.571 -17.007 1.00 91.28 409 ASP A N 1
ATOM 3024 C CA . ASP A 1 402 ? -10.821 -26.999 -17.077 1.00 96.94 409 ASP A CA 1
ATOM 3025 C C . ASP A 1 402 ? -11.698 -27.467 -15.922 1.00 98.35 409 ASP A C 1
ATOM 3026 O O . ASP A 1 402 ? -12.308 -26.651 -15.219 1.00 91.69 409 ASP A O 1
ATOM 3031 N N . HIS A 1 403 ? -11.782 -28.782 -15.729 1.00 101.96 410 HIS A N 1
ATOM 3032 C CA . HIS A 1 403 ? -12.637 -29.375 -14.704 1.00 100.89 410 HIS A CA 1
ATOM 3033 C C . HIS A 1 403 ? -11.997 -29.232 -13.320 1.00 101.15 410 HIS A C 1
ATOM 3034 O O . HIS A 1 403 ? -11.766 -30.199 -12.592 1.00 101.21 410 HIS A O 1
ATOM 3041 N N . GLN A 1 404 ? -11.733 -27.973 -12.958 1.00 102.25 411 GLN A N 1
ATOM 3042 C CA . GLN A 1 404 ? -11.056 -27.670 -11.707 1.00 106.62 411 GLN A CA 1
ATOM 3043 C C . GLN A 1 404 ? -11.603 -26.449 -10.971 1.00 110.09 411 GLN A C 1
ATOM 3044 O O . GLN A 1 404 ? -11.158 -26.194 -9.845 1.00 107.91 411 GLN A O 1
ATOM 3050 N N . VAL A 1 405 ? -12.547 -25.693 -11.544 1.00 106.20 412 VAL A N 1
ATOM 3051 C CA . VAL A 1 405 ? -13.190 -24.618 -10.792 1.00 107.23 412 VAL A CA 1
ATOM 3052 C C . VAL A 1 405 ? -14.052 -25.222 -9.687 1.00 106.84 412 VAL A C 1
ATOM 3053 O O . VAL A 1 405 ? -14.697 -26.266 -9.866 1.00 106.37 412 VAL A O 1
ATOM 3057 N N . LYS A 1 406 ? -14.046 -24.571 -8.527 1.00 99.02 413 LYS A N 1
ATOM 3058 C CA . LYS A 1 406 ? -14.626 -25.131 -7.316 1.00 88.26 413 LYS A CA 1
ATOM 3059 C C . LYS A 1 406 ? -16.130 -25.335 -7.463 1.00 83.93 413 LYS A C 1
ATOM 3060 O O . LYS A 1 406 ? -16.807 -24.621 -8.205 1.00 89.19 413 LYS A O 1
ATOM 3066 N N . LEU A 1 407 ? -16.651 -26.327 -6.746 1.00 76.58 414 LEU A N 1
ATOM 3067 C CA . LEU A 1 407 ? -18.088 -26.592 -6.675 1.00 77.91 414 LEU A CA 1
ATOM 3068 C C . LEU A 1 407 ? -18.602 -26.113 -5.316 1.00 78.19 414 LEU A C 1
ATOM 3069 O O . LEU A 1 407 ? -18.352 -26.752 -4.284 1.00 75.91 414 LEU A O 1
ATOM 3074 N N . HIS A 1 408 ? -19.315 -24.980 -5.327 1.00 77.00 415 HIS A N 1
ATOM 3075 C CA . HIS A 1 408 ? -19.923 -24.376 -4.129 1.00 76.09 415 HIS A CA 1
ATOM 3076 C C . HIS A 1 408 ? -18.875 -23.921 -3.109 1.00 68.67 415 HIS A C 1
ATOM 3077 O O . HIS A 1 408 ? -19.021 -24.156 -1.911 1.00 62.44 415 HIS A O 1
ATOM 3084 N N . GLY A 1 409 ? -17.828 -23.249 -3.582 1.00 67.31 416 GLY A N 1
ATOM 3085 C CA . GLY A 1 409 ? -16.773 -22.762 -2.722 1.00 64.17 416 GLY A CA 1
ATOM 3086 C C . GLY A 1 409 ? -15.729 -23.784 -2.326 1.00 71.17 416 GLY A C 1
ATOM 3087 O O . GLY A 1 409 ? -14.900 -23.497 -1.454 1.00 70.51 416 GLY A O 1
ATOM 3088 N N . PHE A 1 410 ? -15.736 -24.969 -2.926 1.00 70.16 417 PHE A N 1
ATOM 3089 C CA . PHE A 1 410 ? -14.814 -26.011 -2.503 1.00 74.32 417 PHE A CA 1
ATOM 3090 C C . PHE A 1 410 ? -14.245 -26.747 -3.703 1.00 74.38 417 PHE A C 1
ATOM 3091 O O . PHE A 1 410 ? -14.964 -27.040 -4.660 1.00 73.48 417 PHE A O 1
ATOM 3099 N N . ARG A 1 411 ? -12.949 -27.045 -3.630 1.00 75.13 418 ARG A N 1
ATOM 3100 C CA . ARG A 1 411 ? -12.309 -27.906 -4.612 1.00 78.20 418 ARG A CA 1
ATOM 3101 C C . ARG A 1 411 ? -12.772 -29.340 -4.408 1.00 76.59 418 ARG A C 1
ATOM 3102 O O . ARG A 1 411 ? -12.690 -29.879 -3.296 1.00 72.62 418 ARG A O 1
ATOM 3110 N N . VAL A 1 412 ? -13.263 -29.959 -5.479 1.00 73.27 419 VAL A N 1
ATOM 3111 C CA . VAL A 1 412 ? -13.749 -31.331 -5.439 1.00 74.98 419 VAL A CA 1
ATOM 3112 C C . VAL A 1 412 ? -12.794 -32.197 -6.239 1.00 72.93 419 VAL A C 1
ATOM 3113 O O . VAL A 1 412 ? -12.494 -31.896 -7.400 1.00 72.09 419 VAL A O 1
ATOM 3117 N N . GLU A 1 413 ? -12.302 -33.257 -5.614 1.00 73.94 420 GLU A N 1
ATOM 3118 C CA . GLU A 1 413 ? -11.484 -34.249 -6.303 1.00 76.50 420 GLU A CA 1
ATOM 3119 C C . GLU A 1 413 ? -12.420 -35.389 -6.685 1.00 66.90 420 GLU A C 1
ATOM 3120 O O . GLU A 1 413 ? -12.748 -36.241 -5.856 1.00 65.71 420 GLU A O 1
ATOM 3126 N N . LEU A 1 414 ? -12.869 -35.395 -7.939 1.00 61.27 421 LEU A N 1
ATOM 3127 C CA . LEU A 1 414 ? -13.871 -36.375 -8.335 1.00 57.29 421 LEU A CA 1
ATOM 3128 C C . LEU A 1 414 ? -13.338 -37.803 -8.324 1.00 65.25 421 LEU A C 1
ATOM 3129 O O . LEU A 1 414 ? -14.141 -38.743 -8.403 1.00 63.04 421 LEU A O 1
ATOM 3134 N N . GLY A 1 415 ? -12.017 -37.988 -8.230 1.00 63.24 422 GLY A N 1
ATOM 3135 C CA . GLY A 1 415 ? -11.437 -39.306 -8.088 1.00 58.62 422 GLY A CA 1
ATOM 3136 C C . GLY A 1 415 ? -11.617 -39.852 -6.686 1.00 61.86 422 GLY A C 1
ATOM 3137 O O . GLY A 1 415 ? -11.980 -41.020 -6.516 1.00 60.84 422 GLY A O 1
ATOM 3138 N N . GLU A 1 416 ? -11.360 -39.006 -5.679 1.00 67.21 423 GLU A N 1
ATOM 3139 C CA . GLU A 1 416 ? -11.592 -39.371 -4.280 1.00 64.38 423 GLU A CA 1
ATOM 3140 C C . GLU A 1 416 ? -12.985 -39.958 -4.082 1.00 58.73 423 GLU A C 1
ATOM 3141 O O . GLU A 1 416 ? -13.155 -40.969 -3.391 1.00 54.20 423 GLU A O 1
ATOM 3147 N N . ILE A 1 417 ? -13.998 -39.316 -4.671 1.00 58.40 424 ILE A N 1
ATOM 3148 C CA . ILE A 1 417 ? -15.364 -39.828 -4.590 1.00 55.18 424 ILE A CA 1
ATOM 3149 C C . ILE A 1 417 ? -15.454 -41.219 -5.203 1.00 57.85 424 ILE A C 1
ATOM 3150 O O . ILE A 1 417 ? -16.124 -42.109 -4.664 1.00 55.69 424 ILE A O 1
ATOM 3155 N N . GLU A 1 418 ? -14.800 -41.428 -6.350 1.00 56.68 425 GLU A N 1
ATOM 3156 C CA . GLU A 1 418 ? -14.887 -42.730 -6.991 1.00 51.47 425 GLU A CA 1
ATOM 3157 C C . GLU A 1 418 ? -14.202 -43.783 -6.143 1.00 51.66 425 GLU A C 1
ATOM 3158 O O . GLU A 1 418 ? -14.767 -44.852 -5.901 1.00 59.02 425 GLU A O 1
ATOM 3164 N N . ALA A 1 419 ? -12.999 -43.477 -5.646 1.00 51.88 426 ALA A N 1
ATOM 3165 C CA . ALA A 1 419 ? -12.286 -44.403 -4.764 1.00 53.29 426 ALA A CA 1
ATOM 3166 C C . ALA A 1 419 ? -13.095 -44.709 -3.509 1.00 58.02 426 ALA A C 1
ATOM 3167 O O . ALA A 1 419 ? -13.081 -45.842 -3.008 1.00 55.58 426 ALA A O 1
ATOM 3169 N N . ALA A 1 420 ? -13.792 -43.698 -2.983 1.00 56.94 427 ALA A N 1
ATOM 3170 C CA . ALA A 1 420 ? -14.742 -43.910 -1.902 1.00 53.54 427 ALA A CA 1
ATOM 3171 C C . ALA A 1 420 ? -15.827 -44.878 -2.328 1.00 55.76 427 ALA A C 1
ATOM 3172 O O . ALA A 1 420 ? -16.042 -45.914 -1.693 1.00 61.43 427 ALA A O 1
ATOM 3174 N N . LEU A 1 421 ? -16.520 -44.550 -3.415 1.00 56.99 428 LEU A N 1
ATOM 3175 C CA . LEU A 1 421 ? -17.603 -45.396 -3.895 1.00 53.97 428 LEU A CA 1
ATOM 3176 C C . LEU A 1 421 ? -17.116 -46.803 -4.191 1.00 57.80 428 LEU A C 1
ATOM 3177 O O . LEU A 1 421 ? -17.774 -47.782 -3.826 1.00 61.44 428 LEU A O 1
ATOM 3182 N N . GLU A 1 422 ? -15.946 -46.924 -4.820 1.00 62.07 429 GLU A N 1
ATOM 3183 C CA . GLU A 1 422 ? -15.403 -48.218 -5.217 1.00 60.88 429 GLU A CA 1
ATOM 3184 C C . GLU A 1 422 ? -14.938 -49.069 -4.036 1.00 61.44 429 GLU A C 1
ATOM 3185 O O . GLU A 1 422 ? -14.494 -50.199 -4.249 1.00 60.73 429 GLU A O 1
ATOM 3191 N N . ARG A 1 423 ? -15.048 -48.578 -2.802 1.00 61.54 430 ARG A N 1
ATOM 3192 C CA . ARG A 1 423 ? -14.757 -49.398 -1.635 1.00 60.41 430 ARG A CA 1
ATOM 3193 C C . ARG A 1 423 ? -15.963 -50.206 -1.156 1.00 64.90 430 ARG A C 1
ATOM 3194 O O . ARG A 1 423 ? -15.788 -51.163 -0.394 1.00 64.45 430 ARG A O 1
ATOM 3202 N N . SER A 1 424 ? -17.174 -49.860 -1.589 1.00 67.65 431 SER A N 1
ATOM 3203 C CA . SER A 1 424 ? -18.363 -50.618 -1.228 1.00 65.32 431 SER A CA 1
ATOM 3204 C C . SER A 1 424 ? -18.434 -51.893 -2.055 1.00 71.38 431 SER A C 1
ATOM 3205 O O . SER A 1 424 ? -18.283 -51.853 -3.280 1.00 70.56 431 SER A O 1
ATOM 3208 N N . GLU A 1 425 ? -18.683 -53.027 -1.389 1.00 78.13 432 GLU A N 1
ATOM 3209 C CA . GLU A 1 425 ? -18.603 -54.316 -2.070 1.00 78.22 432 GLU A CA 1
ATOM 3210 C C . GLU A 1 425 ? -19.736 -54.539 -3.067 1.00 75.65 432 GLU A C 1
ATOM 3211 O O . GLU A 1 425 ? -19.707 -55.535 -3.793 1.00 78.10 432 GLU A O 1
ATOM 3217 N N . ASP A 1 426 ? -20.715 -53.640 -3.131 1.00 77.35 433 ASP A N 1
ATOM 3218 C CA . ASP A 1 426 ? -21.828 -53.736 -4.072 1.00 79.63 433 ASP A CA 1
ATOM 3219 C C . ASP A 1 426 ? -21.546 -53.033 -5.392 1.00 71.10 433 ASP A C 1
ATOM 3220 O O . ASP A 1 426 ? -22.440 -52.944 -6.235 1.00 68.34 433 ASP A O 1
ATOM 3225 N N . VAL A 1 427 ? -20.339 -52.519 -5.586 1.00 72.69 434 VAL A N 1
ATOM 3226 C CA . VAL A 1 427 ? -20.039 -51.663 -6.722 1.00 68.89 434 VAL A CA 1
ATOM 3227 C C . VAL A 1 427 ? -18.775 -52.163 -7.408 1.00 65.20 434 VAL A C 1
ATOM 3228 O O . VAL A 1 427 ? -17.830 -52.621 -6.752 1.00 65.94 434 VAL A O 1
ATOM 3232 N N . ASP A 1 428 ? -18.779 -52.108 -8.738 1.00 61.29 435 ASP A N 1
ATOM 3233 C CA . ASP A 1 428 ? -17.595 -52.449 -9.509 1.00 63.66 435 ASP A CA 1
ATOM 3234 C C . ASP A 1 428 ? -16.822 -51.197 -9.890 1.00 68.01 435 ASP A C 1
ATOM 3235 O O . ASP A 1 428 ? -15.674 -51.001 -9.465 1.00 64.76 435 ASP A O 1
ATOM 3240 N N . GLN A 1 429 ? -17.448 -50.357 -10.708 1.00 59.88 436 GLN A N 1
ATOM 3241 C CA . GLN A 1 429 ? -16.852 -49.122 -11.170 1.00 56.26 436 GLN A CA 1
ATOM 3242 C C . GLN A 1 429 ? -17.714 -47.943 -10.758 1.00 60.14 436 GLN A C 1
ATOM 3243 O O . GLN A 1 429 ? -18.937 -48.054 -10.623 1.00 61.61 436 GLN A O 1
ATOM 3249 N N . ALA A 1 430 ? -17.056 -46.806 -10.582 1.00 58.96 437 ALA A N 1
ATOM 3250 C CA . ALA A 1 430 ? -17.709 -45.561 -10.232 1.00 52.78 437 ALA A CA 1
ATOM 3251 C C . ALA A 1 430 ? -17.199 -44.463 -11.153 1.00 52.48 437 ALA A C 1
ATOM 3252 O O . ALA A 1 430 ? -16.012 -44.421 -11.480 1.00 53.65 437 ALA A O 1
ATOM 3254 N N . SER A 1 431 ? -18.097 -43.586 -11.582 1.00 49.04 438 SER A N 1
ATOM 3255 C CA . SER A 1 431 ? -17.708 -42.363 -12.267 1.00 55.08 438 SER A CA 1
ATOM 3256 C C . SER A 1 431 ? -18.468 -41.204 -11.638 1.00 55.07 438 SER A C 1
ATOM 3257 O O . SER A 1 431 ? -19.685 -41.295 -11.446 1.00 54.91 438 SER A O 1
ATOM 3260 N N . ALA A 1 432 ? -17.750 -40.133 -11.303 1.00 52.88 439 ALA A N 1
ATOM 3261 C CA . ALA A 1 432 ? -18.332 -38.907 -10.776 1.00 54.28 439 ALA A CA 1
ATOM 3262 C C . ALA A 1 432 ? -18.234 -37.795 -11.814 1.00 60.64 439 ALA A C 1
ATOM 3263 O O . ALA A 1 432 ? -17.345 -37.806 -12.670 1.00 64.41 439 ALA A O 1
ATOM 3265 N N . THR A 1 433 ? -19.147 -36.826 -11.728 1.00 61.77 440 THR A N 1
ATOM 3266 C CA . THR A 1 433 ? -19.163 -35.718 -12.677 1.00 64.15 440 THR A CA 1
ATOM 3267 C C . THR A 1 433 ? -19.964 -34.555 -12.097 1.00 60.58 440 THR A C 1
ATOM 3268 O O . THR A 1 433 ? -20.951 -34.767 -11.391 1.00 67.15 440 THR A O 1
ATOM 3272 N N . VAL A 1 434 ? -19.527 -33.332 -12.376 1.00 58.07 441 VAL A N 1
ATOM 3273 C CA . VAL A 1 434 ? -20.318 -32.149 -12.049 1.00 63.07 441 VAL A CA 1
ATOM 3274 C C . VAL A 1 434 ? -21.255 -31.875 -13.227 1.00 68.35 441 VAL A C 1
ATOM 3275 O O . VAL A 1 434 ? -20.798 -31.609 -14.346 1.00 64.37 441 VAL A O 1
ATOM 3279 N N . ARG A 1 435 ? -22.566 -31.959 -12.973 1.00 74.49 442 ARG A N 1
ATOM 3280 C CA . ARG A 1 435 ? -23.637 -31.768 -13.946 1.00 66.21 442 A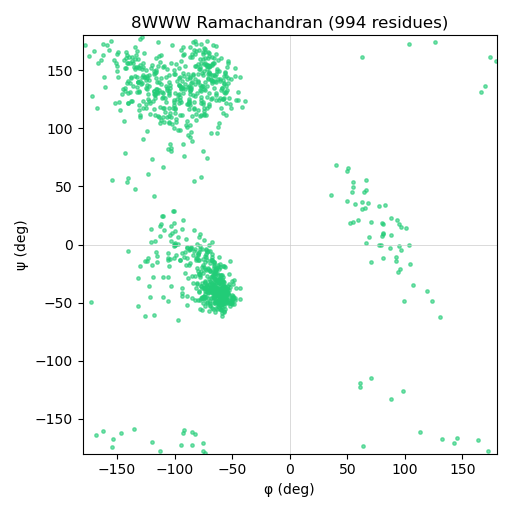RG A CA 1
ATOM 3281 C C . ARG A 1 435 ? -24.136 -30.326 -13.928 1.00 71.92 442 ARG A C 1
ATOM 3282 O O . ARG A 1 435 ? -23.981 -29.607 -12.945 1.00 73.05 442 ARG A O 1
ATOM 3290 N N . GLU A 1 436 ? -24.764 -29.906 -15.041 1.00 82.93 443 GLU A N 1
ATOM 3291 C CA . GLU A 1 436 ? -25.481 -28.621 -15.112 1.00 84.70 443 GLU A CA 1
ATOM 3292 C C . GLU A 1 436 ? -26.731 -28.834 -15.973 1.00 90.81 443 GLU A C 1
ATOM 3293 O O . GLU A 1 436 ? -26.776 -28.464 -17.148 1.00 93.80 443 GLU A O 1
ATOM 3299 N N . ASP A 1 437 ? -27.764 -29.436 -15.371 1.00 92.14 444 ASP A N 1
ATOM 3300 C CA . ASP A 1 437 ? -28.968 -29.782 -16.126 1.00 96.92 444 ASP A CA 1
ATOM 3301 C C . ASP A 1 437 ? -29.940 -28.610 -16.247 1.00 100.65 444 ASP A C 1
ATOM 3302 O O . ASP A 1 437 ? -30.650 -28.497 -17.252 1.00 103.78 444 ASP A O 1
ATOM 3307 N N . ARG A 1 438 ? -30.009 -27.756 -15.243 1.00 100.15 445 ARG A N 1
ATOM 3308 C CA . ARG A 1 438 ? -30.524 -26.408 -15.401 1.00 103.13 445 ARG A CA 1
ATOM 3309 C C . ARG A 1 438 ? -29.362 -25.459 -15.179 1.00 106.03 445 ARG A C 1
ATOM 3310 O O . ARG A 1 438 ? -28.603 -25.657 -14.222 1.00 104.21 445 ARG A O 1
ATOM 3318 N N . PRO A 1 439 ? -29.152 -24.457 -16.028 1.00 107.88 446 PRO A N 1
ATOM 3319 C CA . PRO A 1 439 ? -27.957 -23.613 -15.867 1.00 107.62 446 PRO A CA 1
ATOM 3320 C C . PRO A 1 439 ? -27.996 -22.856 -14.545 1.00 104.05 446 PRO A C 1
ATOM 3321 O O . PRO A 1 439 ? -28.996 -22.217 -14.200 1.00 104.78 446 PRO A O 1
ATOM 3325 N N . GLY A 1 440 ? -26.898 -22.964 -13.785 1.00 102.00 447 GLY A N 1
ATOM 3326 C CA . GLY A 1 440 ? -26.780 -22.392 -12.451 1.00 100.28 447 GLY A CA 1
ATOM 3327 C C . GLY A 1 440 ? -26.826 -23.418 -11.328 1.00 96.36 447 GLY A C 1
ATOM 3328 O O . GLY A 1 440 ? -26.156 -23.231 -10.304 1.00 90.42 447 GLY A O 1
ATOM 3329 N N . ASP A 1 441 ? -27.610 -24.488 -11.492 1.00 97.17 448 ASP A N 1
ATOM 3330 C CA . ASP A 1 441 ? -27.685 -25.557 -10.497 1.00 90.04 448 ASP A CA 1
ATOM 3331 C C . ASP A 1 441 ? -26.663 -26.624 -10.863 1.00 86.59 448 ASP A C 1
ATOM 3332 O O . ASP A 1 441 ? -26.984 -27.688 -11.396 1.00 91.11 448 ASP A O 1
ATOM 3337 N N . ARG A 1 442 ? -25.401 -26.315 -10.582 1.00 85.90 449 ARG A N 1
ATOM 3338 C CA . ARG A 1 442 ? -24.343 -27.311 -10.680 1.00 80.87 449 ARG A CA 1
ATOM 3339 C C . ARG A 1 442 ? -24.451 -28.290 -9.516 1.00 74.76 449 ARG A C 1
ATOM 3340 O O . ARG A 1 442 ? -24.648 -27.880 -8.372 1.00 81.26 449 ARG A O 1
ATOM 3348 N N . ARG A 1 443 ? -24.365 -29.591 -9.806 1.00 71.73 450 ARG A N 1
ATOM 3349 C CA . ARG A 1 443 ? -24.504 -30.608 -8.770 1.00 75.78 450 ARG A CA 1
ATOM 3350 C C . ARG A 1 443 ? -23.565 -31.777 -9.024 1.00 69.42 450 ARG A C 1
ATOM 3351 O O . ARG A 1 443 ? -23.218 -32.081 -10.165 1.00 67.01 450 ARG A O 1
ATOM 3359 N N . LEU A 1 444 ? -23.166 -32.436 -7.939 1.00 69.03 451 LEU A N 1
ATOM 3360 C CA . LEU A 1 444 ? -22.402 -33.674 -8.032 1.00 67.24 451 LEU A CA 1
ATOM 3361 C C . LEU A 1 444 ? -23.321 -34.867 -8.256 1.00 63.77 451 LEU A C 1
ATOM 3362 O O . LEU A 1 444 ? -24.273 -35.082 -7.505 1.00 65.24 451 LEU A O 1
ATOM 3367 N N . VAL A 1 445 ? -23.026 -35.648 -9.284 1.00 60.01 452 VAL A N 1
ATOM 3368 C CA . VAL A 1 445 ? -23.673 -36.931 -9.504 1.00 58.79 452 VAL A CA 1
ATOM 3369 C C . VAL A 1 445 ? -22.590 -37.983 -9.645 1.00 56.15 452 VAL A C 1
ATOM 3370 O O . VAL A 1 445 ? -21.524 -37.719 -10.208 1.00 57.96 452 VAL A O 1
ATOM 3374 N N . ALA A 1 446 ? -22.861 -39.174 -9.141 1.00 56.94 453 ALA A N 1
ATOM 3375 C CA . ALA A 1 446 ? -21.932 -40.277 -9.259 1.00 50.22 453 ALA A CA 1
ATOM 3376 C C . ALA A 1 446 ? -22.644 -41.454 -9.904 1.00 56.28 453 ALA A C 1
ATOM 3377 O O . ALA A 1 446 ? -23.861 -41.613 -9.776 1.00 58.01 453 ALA A O 1
ATOM 3379 N N . TYR A 1 447 ? -21.880 -42.267 -10.619 1.00 55.09 454 TYR A N 1
ATOM 3380 C CA . TYR A 1 447 ? -22.432 -43.397 -11.341 1.00 50.32 454 TYR A CA 1
ATOM 3381 C C . TYR A 1 447 ? -21.700 -44.659 -10.923 1.00 52.79 454 TYR A C 1
ATOM 3382 O O . TYR A 1 447 ? -20.504 -44.636 -10.623 1.00 51.52 454 TYR A O 1
ATOM 3391 N N . VAL A 1 448 ? -22.438 -45.752 -10.851 1.00 57.61 455 VAL A N 1
ATOM 3392 C CA . VAL A 1 448 ? -21.915 -46.988 -10.295 1.00 57.82 455 VAL A CA 1
ATOM 3393 C C . VAL A 1 448 ? -22.382 -48.139 -11.167 1.00 58.39 455 VAL A C 1
ATOM 3394 O O . VAL A 1 448 ? -23.486 -48.115 -11.725 1.00 54.24 455 VAL A O 1
ATOM 3398 N N . THR A 1 449 ? -21.519 -49.127 -11.318 1.00 63.27 456 THR A N 1
ATOM 3399 C CA . THR A 1 449 ? -21.922 -50.420 -11.837 1.00 66.06 456 THR A CA 1
ATOM 3400 C C . THR A 1 449 ? -22.035 -51.369 -10.664 1.00 62.40 456 THR A C 1
ATOM 3401 O O . THR A 1 449 ? -21.667 -51.037 -9.537 1.00 65.67 456 THR A O 1
ATOM 3405 N N . ALA A 1 450 ? -22.554 -52.556 -10.935 1.00 63.79 457 ALA A N 1
ATOM 3406 C CA . ALA A 1 450 ? -22.712 -53.563 -9.901 1.00 64.77 457 ALA A CA 1
ATOM 3407 C C . ALA A 1 450 ? -21.509 -54.488 -9.878 1.00 60.56 457 ALA A C 1
ATOM 3408 O O . ALA A 1 450 ? -20.975 -54.858 -10.927 1.00 57.97 457 ALA A O 1
ATOM 3410 N N . ALA A 1 451 ? -21.083 -54.852 -8.674 1.00 63.49 458 ALA A N 1
ATOM 3411 C CA . ALA A 1 451 ? -20.218 -56.006 -8.537 1.00 69.44 458 ALA A CA 1
ATOM 3412 C C . ALA A 1 451 ? -20.997 -57.267 -8.917 1.00 74.58 458 ALA A C 1
ATOM 3413 O O . ALA A 1 451 ? -22.232 -57.301 -8.885 1.00 69.81 458 ALA A O 1
ATOM 3415 N N . THR A 1 452 ? -20.261 -58.305 -9.316 1.00 83.81 459 THR A N 1
ATOM 3416 C CA . THR A 1 452 ? -20.898 -59.531 -9.788 1.00 86.51 459 THR A CA 1
ATOM 3417 C C . THR A 1 452 ? -21.816 -60.103 -8.715 1.00 80.75 459 THR A C 1
ATOM 3418 O O . THR A 1 452 ? -21.395 -60.323 -7.572 1.00 75.24 459 THR A O 1
ATOM 3422 N N . GLY A 1 453 ? -23.076 -60.319 -9.089 1.00 78.92 460 GLY A N 1
ATOM 3423 C CA . GLY A 1 453 ? -24.054 -60.868 -8.172 1.00 79.75 460 GLY A CA 1
ATOM 3424 C C . GLY A 1 453 ? -24.386 -59.981 -6.994 1.00 78.23 460 GLY A C 1
ATOM 3425 O O . GLY A 1 453 ? -24.684 -60.489 -5.908 1.00 80.19 460 GLY A O 1
ATOM 3426 N N . ARG A 1 454 ? -24.322 -58.665 -7.164 1.00 79.05 461 ARG A N 1
ATOM 3427 C CA . ARG A 1 454 ? -24.773 -57.750 -6.127 1.00 80.76 461 ARG A CA 1
ATOM 3428 C C . ARG A 1 454 ? -25.626 -56.668 -6.773 1.00 77.72 461 ARG A C 1
ATOM 3429 O O . ARG A 1 454 ? -25.573 -56.441 -7.987 1.00 69.59 461 ARG A O 1
ATOM 3437 N N . VAL A 1 455 ? -26.445 -56.026 -5.950 1.00 79.50 462 VAL A N 1
ATOM 3438 C CA . VAL A 1 455 ? -27.258 -54.898 -6.380 1.00 81.63 462 VAL A CA 1
ATOM 3439 C C . VAL A 1 455 ? -26.892 -53.699 -5.517 1.00 81.58 462 VAL A C 1
ATOM 3440 O O . VAL A 1 455 ? -27.010 -53.762 -4.289 1.00 80.61 462 VAL A O 1
ATOM 3444 N N . PRO A 1 456 ? -26.440 -52.591 -6.110 1.00 79.69 463 PRO A N 1
ATOM 3445 C CA . PRO A 1 456 ? -26.099 -51.401 -5.319 1.00 78.69 463 PRO A CA 1
ATOM 3446 C C . PRO A 1 456 ? -27.355 -50.628 -4.940 1.00 75.23 463 PRO A C 1
ATOM 3447 O O . PRO A 1 456 ? -28.064 -50.114 -5.807 1.00 71.00 463 PRO A O 1
ATOM 3451 N N . ASP A 1 457 ? -27.641 -50.552 -3.643 1.00 72.42 464 ASP A N 1
ATOM 3452 C CA . ASP A 1 457 ? -28.677 -49.631 -3.199 1.00 73.91 464 ASP A CA 1
ATOM 3453 C C . ASP A 1 457 ? -28.107 -48.231 -3.280 1.00 71.54 464 ASP A C 1
ATOM 3454 O O . ASP A 1 457 ? -27.215 -47.863 -2.514 1.00 71.30 464 ASP A O 1
ATOM 3459 N N . VAL A 1 458 ? -28.634 -47.443 -4.213 1.00 72.18 465 VAL A N 1
ATOM 3460 C CA . VAL A 1 458 ? -28.011 -46.176 -4.574 1.00 73.36 465 VAL A CA 1
ATOM 3461 C C . VAL A 1 458 ? -28.294 -45.078 -3.555 1.00 74.29 465 VAL A C 1
ATOM 3462 O O . VAL A 1 458 ? -27.754 -43.968 -3.682 1.00 69.22 465 VAL A O 1
ATOM 3466 N N . ARG A 1 459 ? -29.112 -45.354 -2.532 1.00 78.41 466 ARG A N 1
ATOM 3467 C CA . ARG A 1 459 ? -29.233 -44.434 -1.406 1.00 78.11 466 ARG A CA 1
ATOM 3468 C C . ARG A 1 459 ? -28.216 -44.735 -0.306 1.00 77.56 466 ARG A C 1
ATOM 3469 O O . ARG A 1 459 ? -27.581 -43.804 0.207 1.00 75.99 466 ARG A O 1
ATOM 3477 N N . GLU A 1 460 ? -28.027 -46.013 0.060 1.00 76.63 467 GLU A N 1
ATOM 3478 C CA . GLU A 1 460 ? -26.976 -46.351 1.022 1.00 78.98 467 GLU A CA 1
ATOM 3479 C C . GLU A 1 460 ? -25.586 -46.040 0.489 1.00 74.15 467 GLU A C 1
ATOM 3480 O O . GLU A 1 460 ? -24.643 -45.926 1.282 1.00 74.33 467 GLU A O 1
ATOM 3486 N N . LEU A 1 461 ? -25.434 -45.922 -0.833 1.00 70.67 468 LEU A N 1
ATOM 3487 C CA . LEU A 1 461 ? -24.157 -45.508 -1.401 1.00 69.41 468 LEU A CA 1
ATOM 3488 C C . LEU A 1 461 ? -23.778 -44.111 -0.917 1.00 71.33 468 LEU A C 1
ATOM 3489 O O . LEU A 1 461 ? -22.631 -43.875 -0.510 1.00 66.46 468 LEU A O 1
ATOM 3494 N N . ARG A 1 462 ? -24.745 -43.181 -0.923 1.00 71.74 469 ARG A N 1
ATOM 3495 C CA . ARG A 1 462 ? -24.503 -41.846 -0.385 1.00 65.17 469 ARG A CA 1
ATOM 3496 C C . ARG A 1 462 ? -24.188 -41.898 1.102 1.00 71.62 469 ARG A C 1
ATOM 3497 O O . ARG A 1 462 ? -23.333 -41.153 1.591 1.00 71.42 469 ARG A O 1
ATOM 3505 N N . ASN A 1 463 ? -24.869 -42.771 1.840 1.00 71.60 470 ASN A N 1
ATOM 3506 C CA . ASN A 1 463 ? -24.480 -42.994 3.223 1.00 67.90 470 ASN A CA 1
ATOM 3507 C C . ASN A 1 463 ? -23.029 -43.448 3.315 1.00 68.85 470 ASN A C 1
ATOM 3508 O O . ASN A 1 463 ? -22.237 -42.880 4.076 1.00 71.79 470 ASN A O 1
ATOM 3513 N N . PHE A 1 464 ? -22.660 -44.470 2.537 1.00 69.72 471 PHE A N 1
ATOM 3514 C CA . PHE A 1 464 ? -21.308 -45.013 2.623 1.00 68.60 471 PHE A CA 1
ATOM 3515 C C . PHE A 1 464 ? -20.267 -43.944 2.341 1.00 70.02 471 PHE A C 1
ATOM 3516 O O . PHE A 1 464 ? -19.217 -43.890 2.993 1.00 69.43 471 PHE A O 1
ATOM 3524 N N . VAL A 1 465 ? -20.547 -43.081 1.372 1.00 71.84 472 VAL A N 1
ATOM 3525 C CA . VAL A 1 465 ? -19.608 -42.028 1.021 1.00 67.10 472 VAL A CA 1
ATOM 3526 C C . VAL A 1 465 ? -19.553 -40.972 2.123 1.00 65.17 472 VAL A C 1
ATOM 3527 O O . VAL A 1 465 ? -18.466 -40.532 2.525 1.00 63.27 472 VAL A O 1
ATOM 3531 N N . ALA A 1 466 ? -20.719 -40.603 2.674 1.00 67.45 473 ALA A N 1
ATOM 3532 C CA . ALA A 1 466 ? -20.828 -39.471 3.590 1.00 64.38 473 ALA A CA 1
ATOM 3533 C C . ALA A 1 466 ? -19.989 -39.643 4.856 1.00 62.43 473 ALA A C 1
ATOM 3534 O O . ALA A 1 466 ? -19.715 -38.654 5.549 1.00 57.21 473 ALA A O 1
ATOM 3536 N N . GLN A 1 467 ? -19.543 -40.853 5.163 1.00 57.03 474 GLN A N 1
ATOM 3537 C CA . GLN A 1 467 ? -18.718 -41.048 6.338 1.00 63.84 474 GLN A CA 1
ATOM 3538 C C . GLN A 1 467 ? -17.234 -41.060 6.020 1.00 63.89 474 GLN A C 1
ATOM 3539 O O . GLN A 1 467 ? -16.417 -41.208 6.934 1.00 66.94 474 GLN A O 1
ATOM 3545 N N . THR A 1 468 ? -16.861 -40.891 4.758 1.00 62.89 475 THR A N 1
ATOM 3546 C CA . THR A 1 468 ? -15.457 -40.887 4.371 1.00 64.00 475 THR A CA 1
ATOM 3547 C C . THR A 1 468 ? -15.017 -39.575 3.742 1.00 63.79 475 THR A C 1
ATOM 3548 O O . THR A 1 468 ? -13.845 -39.198 3.884 1.00 61.83 475 THR A O 1
ATOM 3552 N N . LEU A 1 469 ? -15.929 -38.847 3.098 1.00 56.18 476 LEU A N 1
ATOM 3553 C CA . LEU A 1 469 ? -15.527 -37.621 2.436 1.00 58.56 476 LEU A CA 1
ATOM 3554 C C . LEU A 1 469 ? -16.161 -36.408 3.097 1.00 57.90 476 LEU A C 1
ATOM 3555 O O . LEU A 1 469 ? -17.248 -36.505 3.683 1.00 55.21 476 LEU A O 1
ATOM 3560 N N . PRO A 1 470 ? -15.508 -35.240 2.992 1.00 54.43 477 PRO A N 1
ATOM 3561 C CA . PRO A 1 470 ? -16.185 -33.981 3.306 1.00 52.14 477 PRO A CA 1
ATOM 3562 C C . PRO A 1 470 ? -17.593 -33.944 2.735 1.00 50.11 477 PRO A C 1
ATOM 3563 O O . PRO A 1 470 ? -17.849 -34.496 1.669 1.00 52.86 477 PRO A O 1
ATOM 3567 N N . LEU A 1 471 ? -18.519 -33.330 3.460 1.00 54.78 478 LEU A N 1
ATOM 3568 C CA . LEU A 1 471 ? -19.917 -33.330 3.049 1.00 54.62 478 LEU A CA 1
ATOM 3569 C C . LEU A 1 471 ? -20.114 -32.653 1.697 1.00 54.49 478 LEU A C 1
ATOM 3570 O O . LEU A 1 471 ? -21.004 -33.044 0.927 1.00 55.32 478 LEU A O 1
ATOM 3575 N N . TYR A 1 472 ? -19.299 -31.643 1.386 1.00 53.20 479 TYR A N 1
ATOM 3576 C CA . TYR A 1 472 ? -19.443 -30.947 0.118 1.00 52.95 479 TYR A CA 1
ATOM 3577 C C . TYR A 1 472 ? -19.073 -31.824 -1.069 1.00 57.52 479 TYR A C 1
ATOM 3578 O O . TYR A 1 472 ? -19.385 -31.470 -2.212 1.00 55.58 479 TYR A O 1
ATOM 3587 N N . MET A 1 473 ? -18.430 -32.957 -0.814 1.00 59.37 480 MET A N 1
ATOM 3588 C CA . MET A 1 473 ? -18.022 -33.916 -1.824 1.00 52.88 480 MET A CA 1
ATOM 3589 C C . MET A 1 473 ? -18.976 -35.094 -1.932 1.00 55.00 480 MET A C 1
ATOM 3590 O O . MET A 1 473 ? -18.737 -35.997 -2.741 1.00 64.75 480 MET A O 1
ATOM 3595 N N . VAL A 1 474 ? -20.026 -35.139 -1.131 1.00 52.32 481 VAL A N 1
ATOM 3596 C CA . VAL A 1 474 ? -20.965 -36.256 -1.233 1.00 58.04 481 VAL A CA 1
ATOM 3597 C C . VAL A 1 474 ? -21.910 -35.990 -2.400 1.00 58.08 481 VAL A C 1
ATOM 3598 O O . VAL A 1 474 ? -22.451 -34.878 -2.506 1.00 58.47 481 VAL A O 1
ATOM 3602 N N . PRO A 1 475 ? -22.097 -36.948 -3.302 1.00 58.46 482 PRO A N 1
ATOM 3603 C CA . PRO A 1 475 ? -22.899 -36.685 -4.502 1.00 62.18 482 PRO A CA 1
ATOM 3604 C C . PRO A 1 475 ? -24.362 -36.465 -4.168 1.00 65.32 482 PRO A C 1
ATOM 3605 O O . PRO A 1 475 ? -24.933 -37.148 -3.315 1.00 63.16 482 PRO A O 1
ATOM 3609 N N . THR A 1 476 ? -24.961 -35.486 -4.852 1.00 70.07 483 THR A N 1
ATOM 3610 C CA . THR A 1 476 ? -26.384 -35.212 -4.682 1.00 67.67 483 THR A CA 1
ATOM 3611 C C . THR A 1 476 ? -27.199 -36.459 -4.953 1.00 71.77 483 THR A C 1
ATOM 3612 O O . THR A 1 476 ? -28.122 -36.791 -4.198 1.00 80.77 483 THR A O 1
ATOM 3616 N N . ALA A 1 477 ? -26.872 -37.160 -6.033 1.00 67.49 484 ALA A N 1
ATOM 3617 C CA . ALA A 1 477 ? -27.588 -38.356 -6.434 1.00 67.08 484 ALA A CA 1
ATOM 3618 C C . ALA A 1 477 ? -26.595 -39.344 -7.007 1.00 63.94 484 ALA A C 1
ATOM 3619 O O . ALA A 1 477 ? -25.723 -38.970 -7.795 1.00 60.72 484 ALA A O 1
ATOM 3621 N N . VAL A 1 478 ? -26.720 -40.591 -6.600 1.00 67.41 485 VAL A N 1
ATOM 3622 C CA . VAL A 1 478 ? -25.976 -41.665 -7.237 1.00 66.57 485 VAL A CA 1
ATOM 3623 C C . VAL A 1 478 ? -26.935 -42.373 -8.187 1.00 66.68 485 VAL A C 1
ATOM 3624 O O . VAL A 1 478 ? -28.155 -42.373 -7.976 1.00 64.84 485 VAL A O 1
ATOM 3628 N N . VAL A 1 479 ? -26.386 -42.938 -9.269 1.00 63.94 486 VAL A N 1
ATOM 3629 C CA . VAL A 1 479 ? -27.152 -43.529 -10.361 1.00 54.28 486 VAL A CA 1
ATOM 3630 C C . VAL A 1 479 ? -26.476 -44.835 -10.744 1.00 56.77 486 VAL A C 1
ATOM 3631 O O . VAL A 1 479 ? -25.290 -44.837 -11.091 1.00 60.22 486 VAL A O 1
ATOM 3635 N N . ALA A 1 480 ? -27.211 -45.939 -10.698 1.00 59.21 487 ALA A N 1
ATOM 3636 C CA . ALA A 1 480 ? -26.645 -47.235 -11.057 1.00 61.40 487 ALA A CA 1
ATOM 3637 C C . ALA A 1 480 ? -26.956 -47.582 -12.516 1.00 63.17 487 ALA A C 1
ATOM 3638 O O . ALA A 1 480 ? -28.080 -47.379 -12.991 1.00 64.33 487 ALA A O 1
ATOM 3640 N N . LEU A 1 481 ? -25.946 -48.106 -13.222 1.00 57.49 488 LEU A N 1
ATOM 3641 C CA . LEU A 1 481 ? -26.028 -48.387 -14.645 1.00 49.20 488 LEU A CA 1
ATOM 3642 C C . LEU A 1 481 ? -25.628 -49.827 -14.909 1.00 54.39 488 LEU A C 1
ATOM 3643 O O . LEU A 1 481 ? -24.851 -50.424 -14.157 1.00 62.08 488 LEU A O 1
ATOM 3648 N N . GLU A 1 482 ? -26.171 -50.377 -15.997 1.00 59.18 489 GLU A N 1
ATOM 3649 C CA . GLU A 1 482 ? -25.825 -51.734 -16.415 1.00 66.15 489 GLU A CA 1
ATOM 3650 C C . GLU A 1 482 ? -24.409 -51.785 -16.981 1.00 67.21 489 GLU A C 1
ATOM 3651 O O . GLU A 1 482 ? -23.600 -52.639 -16.600 1.00 64.53 489 GLU A O 1
ATOM 3657 N N . GLU A 1 483 ? -24.094 -50.882 -17.900 1.00 64.99 490 GLU A N 1
ATOM 3658 C CA . GLU A 1 483 ? -22.726 -50.709 -18.345 1.00 61.57 490 GLU A CA 1
ATOM 3659 C C . GLU A 1 483 ? -22.477 -49.224 -18.509 1.00 55.95 490 GLU A C 1
ATOM 3660 O O . GLU A 1 483 ? -23.413 -48.426 -18.606 1.00 52.68 490 GLU A O 1
ATOM 3666 N N . PHE A 1 484 ? -21.208 -48.866 -18.529 1.00 57.00 491 PHE A N 1
ATOM 3667 C CA . PHE A 1 484 ? -20.844 -47.487 -18.802 1.00 53.71 491 PHE A CA 1
ATOM 3668 C C . PHE A 1 484 ? -20.840 -47.224 -20.308 1.00 49.45 491 PHE A C 1
ATOM 3669 O O . PHE A 1 484 ? -20.433 -48.085 -21.088 1.00 46.36 491 PHE A O 1
ATOM 3677 N N . PRO A 1 485 ? -21.283 -46.049 -20.742 1.00 48.22 492 PRO A N 1
ATOM 3678 C CA . PRO A 1 485 ? -21.118 -45.689 -22.154 1.00 50.54 492 PRO A CA 1
ATOM 3679 C C . PRO A 1 485 ? -19.638 -45.568 -22.501 1.00 58.20 492 PRO A C 1
ATOM 3680 O O . PRO A 1 485 ? -18.815 -45.173 -21.668 1.00 53.61 492 PRO A O 1
ATOM 3684 N N . LEU A 1 486 ? -19.294 -45.921 -23.746 1.00 58.88 493 LEU A N 1
ATOM 3685 C CA . LEU A 1 486 ? -17.898 -45.932 -24.181 1.00 57.29 493 LEU A CA 1
ATOM 3686 C C . LEU A 1 486 ? -17.710 -45.131 -25.470 1.00 56.39 493 LEU A C 1
ATOM 3687 O O . LEU A 1 486 ? -18.652 -44.931 -26.245 1.00 58.53 493 LEU A O 1
ATOM 3692 N N . THR A 1 487 ? -16.475 -44.656 -25.686 1.00 56.59 494 THR A N 1
ATOM 3693 C CA . THR A 1 487 ? -16.107 -44.004 -26.946 1.00 58.97 494 THR A CA 1
ATOM 3694 C C . THR A 1 487 ? -15.751 -45.057 -27.991 1.00 58.92 494 THR A C 1
ATOM 3695 O O . THR A 1 487 ? -15.596 -46.239 -27.669 1.00 59.07 494 THR A O 1
ATOM 3699 N N . PRO A 1 488 ? -15.642 -44.668 -29.266 1.00 58.31 495 PRO A N 1
ATOM 3700 C CA . PRO A 1 488 ? -15.128 -45.619 -30.264 1.00 56.81 495 PRO A CA 1
ATOM 3701 C C . PRO A 1 488 ? -13.793 -46.232 -29.867 1.00 58.63 495 PRO A C 1
ATOM 3702 O O . PRO A 1 488 ? -13.528 -47.401 -30.178 1.00 61.64 495 PRO A O 1
ATOM 3706 N N . ASN A 1 489 ? -12.939 -45.473 -29.185 1.00 60.83 496 ASN A N 1
ATOM 3707 C CA . ASN A 1 489 ? -11.641 -45.973 -28.755 1.00 55.56 496 ASN A CA 1
ATOM 3708 C C . ASN A 1 489 ? -11.732 -46.862 -27.532 1.00 57.64 496 ASN A C 1
ATOM 3709 O O . ASN A 1 489 ? -10.694 -47.354 -27.082 1.00 71.06 496 ASN A O 1
ATOM 3714 N N . GLY A 1 490 ? -12.923 -47.067 -26.975 1.00 52.62 497 GLY A N 1
ATOM 3715 C CA . GLY A 1 490 ? -13.052 -47.924 -25.815 1.00 53.57 497 GLY A CA 1
ATOM 3716 C C . GLY A 1 490 ? -12.629 -47.280 -24.520 1.00 57.98 497 GLY A C 1
ATOM 3717 O O . GLY A 1 490 ? -12.087 -47.963 -23.640 1.00 55.13 497 GLY A O 1
ATOM 3718 N N . LYS A 1 491 ? -12.838 -45.971 -24.389 1.00 62.67 498 LYS A N 1
ATOM 3719 C CA . LYS A 1 491 ? -12.646 -45.233 -23.148 1.00 57.34 498 LYS A CA 1
ATOM 3720 C C . LYS A 1 491 ? -14.000 -44.794 -22.596 1.00 61.22 498 LYS A C 1
ATOM 3721 O O . LYS A 1 491 ? -14.973 -44.626 -23.345 1.00 58.78 498 LYS A O 1
ATOM 3727 N N . LEU A 1 492 ? -14.057 -44.624 -21.275 1.00 58.49 499 LEU A N 1
ATOM 3728 C CA . LEU A 1 492 ? -15.270 -44.130 -20.640 1.00 54.96 499 LEU A CA 1
ATOM 3729 C C . LEU A 1 492 ? -15.661 -42.777 -21.227 1.00 55.99 499 LEU A C 1
ATOM 3730 O O . LEU A 1 492 ? -14.829 -41.872 -21.362 1.00 59.07 499 LEU A O 1
ATOM 3735 N N . ASP A 1 493 ? -16.935 -42.649 -21.588 1.00 60.70 500 ASP A N 1
ATOM 3736 C CA . ASP A 1 493 ? -17.493 -41.441 -22.198 1.00 60.58 500 ASP A CA 1
ATOM 3737 C C . ASP A 1 493 ? -18.318 -40.678 -21.168 1.00 62.58 500 ASP A C 1
ATOM 3738 O O . ASP A 1 493 ? -19.538 -40.842 -21.094 1.00 60.87 500 ASP A O 1
ATOM 3743 N N . ARG A 1 494 ? -17.650 -39.812 -20.398 1.00 66.58 501 ARG A N 1
ATOM 3744 C CA . ARG A 1 494 ? -18.340 -39.067 -19.348 1.00 67.87 501 ARG A CA 1
ATOM 3745 C C . ARG A 1 494 ? -19.393 -38.101 -19.904 1.00 71.50 501 ARG A C 1
ATOM 3746 O O . ARG A 1 494 ? -20.316 -37.732 -19.168 1.00 72.23 501 ARG A O 1
ATOM 3754 N N . LYS A 1 495 ? -19.289 -37.698 -21.180 1.00 68.37 502 LYS A N 1
ATOM 3755 C CA . LYS A 1 495 ? -20.245 -36.768 -21.777 1.00 68.19 502 LYS A CA 1
ATOM 3756 C C . LYS A 1 495 ? -21.602 -37.410 -22.057 1.00 70.84 502 LYS A C 1
ATOM 3757 O O . LYS A 1 495 ? -22.559 -36.686 -22.368 1.00 71.59 502 LYS A O 1
ATOM 3763 N N . ALA A 1 496 ? -21.714 -38.737 -21.946 1.00 64.30 503 ALA A N 1
ATOM 3764 C CA . ALA A 1 496 ? -22.939 -39.456 -22.271 1.00 60.48 503 ALA A CA 1
ATOM 3765 C C . ALA A 1 496 ? -23.602 -40.088 -21.056 1.00 65.92 503 ALA A C 1
ATOM 3766 O O . ALA A 1 496 ? -24.565 -40.842 -21.214 1.00 71.72 503 ALA A O 1
ATOM 3768 N N . LEU A 1 497 ? -23.114 -39.818 -19.858 1.00 65.92 504 LEU A N 1
ATOM 3769 C CA . LEU A 1 497 ? -23.762 -40.353 -18.675 1.00 63.96 504 LEU A CA 1
ATOM 3770 C C . LEU A 1 497 ? -25.098 -39.646 -18.478 1.00 68.30 504 LEU A C 1
ATOM 3771 O O . LEU A 1 497 ? -25.151 -38.407 -18.521 1.00 67.55 504 LEU A O 1
ATOM 3776 N N . PRO A 1 498 ? -26.189 -40.386 -18.273 1.00 62.42 505 PRO A N 1
ATOM 3777 C CA . PRO A 1 498 ? -27.516 -39.763 -18.256 1.00 68.87 505 PRO A CA 1
ATOM 3778 C C . PRO A 1 498 ? -27.741 -38.932 -16.999 1.00 71.77 505 PRO A C 1
ATOM 3779 O O . PRO A 1 498 ? -27.132 -39.165 -15.951 1.00 72.48 505 PRO A O 1
ATOM 3783 N N . ALA A 1 499 ? -28.635 -37.946 -17.117 1.00 67.57 506 ALA A N 1
ATOM 3784 C CA . ALA A 1 499 ? -28.861 -37.090 -15.954 1.00 74.94 506 ALA A CA 1
ATOM 3785 C C . ALA A 1 499 ? -29.922 -37.698 -15.034 1.00 81.61 506 ALA A C 1
ATOM 3786 O O . ALA A 1 499 ? -30.889 -38.305 -15.518 1.00 78.60 506 ALA A O 1
ATOM 3788 N N . PRO A 1 500 ? -29.755 -37.561 -13.714 1.00 82.42 507 PRO A N 1
ATOM 3789 C CA . PRO A 1 500 ? -30.823 -37.929 -12.781 1.00 76.55 507 PRO A CA 1
ATOM 3790 C C . PRO A 1 500 ? -31.776 -36.758 -12.577 1.00 79.60 507 PRO A C 1
ATOM 3791 O O . PRO A 1 500 ? -31.454 -35.601 -12.861 1.00 79.65 507 PRO A O 1
ATOM 3795 N N . VAL A 1 501 ? -32.966 -37.085 -12.081 1.00 82.50 508 VAL A N 1
ATOM 3796 C CA . VAL A 1 501 ? -34.054 -36.102 -11.955 1.00 84.73 508 VAL A CA 1
ATOM 3797 C C . VAL A 1 501 ? -33.688 -34.879 -11.111 1.00 79.36 508 VAL A C 1
ATOM 3798 O O . VAL A 1 501 ? -34.475 -33.932 -10.996 1.00 76.51 508 VAL A O 1
ATOM 3802 N N . VAL B 1 1 ? -65.938 -16.303 46.862 1.00 70.96 8 VAL B N 1
ATOM 3803 C CA . VAL B 1 1 ? -65.620 -17.091 45.671 1.00 79.40 8 VAL B CA 1
ATOM 3804 C C . VAL B 1 1 ? -64.282 -16.688 45.060 1.00 80.85 8 VAL B C 1
ATOM 3805 O O . VAL B 1 1 ? -63.539 -17.530 44.533 1.00 81.33 8 VAL B O 1
ATOM 3809 N N . ASN B 1 2 ? -63.960 -15.400 45.111 1.00 73.45 9 ASN B N 1
ATOM 3810 C CA . ASN B 1 2 ? -62.744 -14.942 44.444 1.00 70.88 9 ASN B CA 1
ATOM 3811 C C . ASN B 1 2 ? -61.581 -15.069 45.408 1.00 63.39 9 ASN B C 1
ATOM 3812 O O . ASN B 1 2 ? -61.288 -14.150 46.175 1.00 58.69 9 ASN B O 1
ATOM 3817 N N . MET B 1 3 ? -60.885 -16.197 45.328 1.00 56.06 10 MET B N 1
ATOM 3818 C CA . MET B 1 3 ? -59.727 -16.395 46.173 1.00 54.13 10 MET B CA 1
ATOM 3819 C C . MET B 1 3 ? -58.666 -15.349 45.907 1.00 51.51 10 MET B C 1
ATOM 3820 O O . MET B 1 3 ? -57.965 -14.936 46.838 1.00 46.89 10 MET B O 1
ATOM 3825 N N . LEU B 1 4 ? -58.563 -14.876 44.660 1.00 51.49 11 LEU B N 1
ATOM 3826 C CA . LEU B 1 4 ? -57.483 -13.959 44.304 1.00 48.53 11 LEU B CA 1
ATOM 3827 C C . LEU B 1 4 ? -57.719 -12.559 44.864 1.00 50.11 11 LEU B C 1
ATOM 3828 O O . LEU B 1 4 ? -56.793 -11.950 45.410 1.00 48.19 11 LEU B O 1
ATOM 3833 N N . VAL B 1 5 ? -58.935 -12.013 44.712 1.00 44.31 12 VAL B N 1
ATOM 3834 C CA . VAL B 1 5 ? -59.202 -10.722 45.340 1.00 44.27 12 VAL B CA 1
ATOM 3835 C C . VAL B 1 5 ? -59.211 -10.861 46.856 1.00 47.34 12 VAL B C 1
ATOM 3836 O O . VAL B 1 5 ? -58.778 -9.941 47.568 1.00 49.12 12 VAL B O 1
ATOM 3840 N N . LYS B 1 6 ? -59.652 -12.004 47.388 1.00 47.25 13 LYS B N 1
ATOM 3841 C CA . LYS B 1 6 ? -59.589 -12.166 48.836 1.00 51.21 13 LYS B CA 1
ATOM 3842 C C . LYS B 1 6 ? -58.140 -12.216 49.317 1.00 48.15 13 LYS B C 1
ATOM 3843 O O . LYS B 1 6 ? -57.790 -11.557 50.301 1.00 49.25 13 LYS B O 1
ATOM 3849 N N . ALA B 1 7 ? -57.273 -12.942 48.610 1.00 42.07 14 ALA B N 1
ATOM 3850 C CA . ALA B 1 7 ? -55.857 -12.972 48.985 1.00 43.88 14 ALA B CA 1
ATOM 3851 C C . ALA B 1 7 ? -55.231 -11.580 48.933 1.00 44.62 14 ALA B C 1
ATOM 3852 O O . ALA B 1 7 ? -54.503 -11.176 49.847 1.00 43.70 14 ALA B O 1
ATOM 3854 N N . LEU B 1 8 ? -55.473 -10.849 47.844 1.00 42.48 15 LEU B N 1
ATOM 3855 C CA . LEU B 1 8 ? -54.915 -9.513 47.691 1.00 41.77 15 LEU B CA 1
ATOM 3856 C C . LEU B 1 8 ? -55.357 -8.596 48.813 1.00 42.22 15 LEU B C 1
ATOM 3857 O O . LEU B 1 8 ? -54.544 -7.854 49.374 1.00 41.44 15 LEU B O 1
ATOM 3862 N N . GLU B 1 9 ? -56.649 -8.621 49.143 1.00 42.61 16 GLU B N 1
ATOM 3863 C CA . GLU B 1 9 ? -57.158 -7.716 50.166 1.00 48.16 16 GLU B CA 1
ATOM 3864 C C . GLU B 1 9 ? -56.624 -8.072 51.563 1.00 48.70 16 GLU B C 1
ATOM 3865 O O . GLU B 1 9 ? -56.272 -7.175 52.344 1.00 44.46 16 GLU B O 1
ATOM 3871 N N . GLU B 1 10 ? -56.553 -9.365 51.898 1.00 47.10 17 GLU B N 1
ATOM 3872 C CA . GLU B 1 10 ? -55.966 -9.752 53.176 1.00 43.30 17 GLU B CA 1
ATOM 3873 C C . GLU B 1 10 ? -54.571 -9.180 53.325 1.00 42.19 17 GLU B C 1
ATOM 3874 O O . GLU B 1 10 ? -54.239 -8.601 54.362 1.00 46.46 17 GLU B O 1
ATOM 3880 N N . ARG B 1 11 ? -53.746 -9.314 52.287 1.00 39.80 18 ARG B N 1
ATOM 3881 C CA . ARG B 1 11 ? -52.436 -8.675 52.309 1.00 41.01 18 ARG B CA 1
ATOM 3882 C C . ARG B 1 11 ? -52.551 -7.177 52.581 1.00 40.88 18 ARG B C 1
ATOM 3883 O O . ARG B 1 11 ? -51.746 -6.602 53.320 1.00 42.13 18 ARG B O 1
ATOM 3891 N N . ALA B 1 12 ? -53.548 -6.521 52.004 1.00 43.73 19 ALA B N 1
ATOM 3892 C CA . ALA B 1 12 ? -53.643 -5.081 52.207 1.00 44.58 19 ALA B CA 1
ATOM 3893 C C . ALA B 1 12 ? -54.013 -4.744 53.646 1.00 44.96 19 ALA B C 1
ATOM 3894 O O . ALA B 1 12 ? -53.592 -3.704 54.169 1.00 46.96 19 ALA B O 1
ATOM 3896 N N . ASP B 1 13 ? -54.777 -5.604 54.305 1.00 44.12 20 ASP B N 1
ATOM 3897 C CA . ASP B 1 13 ? -55.094 -5.365 55.704 1.00 46.75 20 ASP B CA 1
ATOM 3898 C C . ASP B 1 13 ? -53.943 -5.756 56.632 1.00 49.89 20 ASP B C 1
ATOM 3899 O O . ASP B 1 13 ? -53.799 -5.167 57.708 1.00 50.55 20 ASP B O 1
ATOM 3904 N N . ALA B 1 14 ? -53.082 -6.681 56.200 1.00 49.72 21 ALA B N 1
ATOM 3905 C CA . ALA B 1 14 ? -51.876 -7.017 56.951 1.00 46.68 21 ALA B CA 1
ATOM 3906 C C . ALA B 1 14 ? -50.833 -5.894 56.922 1.00 50.27 21 ALA B C 1
ATOM 3907 O O . ALA B 1 14 ? -50.096 -5.709 57.899 1.00 53.93 21 ALA B O 1
ATOM 3909 N N . VAL B 1 15 ? -50.718 -5.153 55.819 1.00 45.08 22 VAL B N 1
ATOM 3910 C CA . VAL B 1 15 ? -49.657 -4.143 55.733 1.00 48.82 22 VAL B CA 1
ATOM 3911 C C . VAL B 1 15 ? -50.180 -2.817 55.183 1.00 49.57 22 VAL B C 1
ATOM 3912 O O . VAL B 1 15 ? -49.535 -2.224 54.304 1.00 51.12 22 VAL B O 1
ATOM 3916 N N . PRO B 1 16 ? -51.301 -2.288 55.683 1.00 48.50 23 PRO B N 1
ATOM 3917 C CA . PRO B 1 16 ? -51.899 -1.110 55.029 1.00 45.89 23 PRO B CA 1
ATOM 3918 C C . PRO B 1 16 ? -50.978 0.080 54.955 1.00 44.70 23 PRO B C 1
ATOM 3919 O O . PRO B 1 16 ? -51.093 0.893 54.028 1.00 43.01 23 PRO B O 1
ATOM 3923 N N . ASP B 1 17 ? -50.065 0.224 55.900 1.00 45.28 24 ASP B N 1
ATOM 3924 C CA . ASP B 1 17 ? -49.286 1.447 55.912 1.00 47.55 24 ASP B CA 1
ATOM 3925 C C . ASP B 1 17 ? -47.982 1.319 55.154 1.00 45.60 24 ASP B C 1
ATOM 3926 O O . ASP B 1 17 ? -47.311 2.333 54.924 1.00 46.11 24 ASP B O 1
ATOM 3931 N N . LEU B 1 18 ? -47.642 0.111 54.724 1.00 43.02 25 LEU B N 1
ATOM 3932 C CA . LEU B 1 18 ? -46.486 -0.078 53.873 1.00 39.10 25 LEU B CA 1
ATOM 3933 C C . LEU B 1 18 ? -46.744 0.485 52.482 1.00 42.49 25 LEU B C 1
ATOM 3934 O O . LEU B 1 18 ? -47.885 0.599 52.026 1.00 40.76 25 LEU B O 1
ATOM 3939 N N . THR B 1 19 ? -45.661 0.843 51.810 1.00 44.47 26 THR B N 1
ATOM 3940 C CA . THR B 1 19 ? -45.755 1.373 50.458 1.00 43.68 26 THR B CA 1
ATOM 3941 C C . THR B 1 19 ? -46.008 0.234 49.476 1.00 43.29 26 THR B C 1
ATOM 3942 O O . THR B 1 19 ? -45.239 -0.735 49.420 1.00 44.46 26 THR B O 1
ATOM 3946 N N . ALA B 1 20 ? -47.088 0.350 48.704 1.00 41.27 27 ALA B N 1
ATOM 3947 C CA . ALA B 1 20 ? -47.371 -0.623 47.665 1.00 35.74 27 ALA B CA 1
ATOM 3948 C C . ALA B 1 20 ? -46.812 -0.169 46.327 1.00 33.98 27 ALA B C 1
ATOM 3949 O O . ALA B 1 20 ? -46.307 -0.998 45.566 1.00 37.89 27 ALA B O 1
ATOM 3951 N N . LEU B 1 21 ? -46.859 1.124 46.017 1.00 30.80 28 LEU B N 1
ATOM 3952 C CA . LEU B 1 21 ? -46.336 1.591 44.735 1.00 35.36 28 LEU B CA 1
ATOM 3953 C C . LEU B 1 21 ? -45.362 2.741 44.942 1.00 40.57 28 LEU B C 1
ATOM 3954 O O . LEU B 1 21 ? -45.145 3.240 46.048 1.00 42.94 28 LEU B O 1
ATOM 3959 N N . GLU B 1 22 ? -44.824 3.199 43.832 1.00 38.64 29 GLU B N 1
ATOM 3960 C CA . GLU B 1 22 ? -43.821 4.243 43.802 1.00 35.98 29 GLU B CA 1
ATOM 3961 C C . GLU B 1 22 ? -43.692 4.538 42.327 1.00 39.25 29 GLU B C 1
ATOM 3962 O O . GLU B 1 22 ? -43.574 3.602 41.532 1.00 43.43 29 GLU B O 1
ATOM 3968 N N . CYS B 1 23 ? -43.805 5.799 41.933 1.00 35.76 30 CYS B N 1
ATOM 3969 C CA . CYS B 1 23 ? -43.415 6.209 40.591 1.00 33.93 30 CYS B CA 1
ATOM 3970 C C . CYS B 1 23 ? -42.997 7.660 40.693 1.00 38.29 30 CYS B C 1
ATOM 3971 O O . CYS B 1 23 ? -43.783 8.482 41.176 1.00 39.22 30 CYS B O 1
ATOM 3974 N N . GLU B 1 24 ? -41.746 7.954 40.313 1.00 42.60 31 GLU B N 1
ATOM 3975 C CA . GLU B 1 24 ? -41.265 9.334 40.134 1.00 41.56 31 GLU B CA 1
ATOM 3976 C C . GLU B 1 24 ? -41.306 10.148 41.435 1.00 45.18 31 GLU B C 1
ATOM 3977 O O . GLU B 1 24 ? -41.595 11.353 41.428 1.00 42.13 31 GLU B O 1
ATOM 3983 N N . GLY B 1 25 ? -41.019 9.498 42.563 1.00 33.56 32 GLY B N 1
ATOM 3984 C CA . GLY B 1 25 ? -41.000 10.197 43.822 1.00 26.01 32 GLY B CA 1
ATOM 3985 C C . GLY B 1 25 ? -42.323 10.271 44.532 1.00 33.82 32 GLY B C 1
ATOM 3986 O O . GLY B 1 25 ? -42.421 10.985 45.535 1.00 38.07 32 GLY B O 1
ATOM 3987 N N . VAL B 1 26 ? -43.346 9.565 44.050 1.00 34.21 33 VAL B N 1
ATOM 3988 C CA . VAL B 1 26 ? -44.670 9.558 44.664 1.00 34.08 33 VAL B CA 1
ATOM 3989 C C . VAL B 1 26 ? -44.980 8.144 45.136 1.00 37.87 33 VAL B C 1
ATOM 3990 O O . VAL B 1 26 ? -44.897 7.196 44.353 1.00 39.99 33 VAL B O 1
ATOM 3994 N N . GLU B 1 27 ? -45.331 7.999 46.410 1.00 39.52 34 GLU B N 1
ATOM 3995 C CA . GLU B 1 27 ? -45.495 6.692 47.029 1.00 41.11 34 GLU B CA 1
ATOM 3996 C C . GLU B 1 27 ? -46.939 6.522 47.494 1.00 40.64 34 GLU B C 1
ATOM 3997 O O . GLU B 1 27 ? -47.495 7.424 48.121 1.00 45.10 34 GLU B O 1
ATOM 4003 N N . LEU B 1 28 ? -47.549 5.382 47.176 1.00 33.40 35 LEU B N 1
ATOM 4004 C CA . LEU B 1 28 ? -48.912 5.059 47.589 1.00 35.41 35 LEU B CA 1
ATOM 4005 C C . LEU B 1 28 ? -48.886 3.873 48.542 1.00 37.55 35 LEU B C 1
ATOM 4006 O O . LEU B 1 28 ? -48.273 2.849 48.228 1.00 43.53 35 LEU B O 1
ATOM 4011 N N . THR B 1 29 ? -49.565 3.990 49.685 1.00 34.34 36 THR B N 1
ATOM 4012 C CA . THR B 1 29 ? -49.580 2.862 50.606 1.00 40.33 36 THR B CA 1
ATOM 4013 C C . THR B 1 29 ? -50.570 1.800 50.138 1.00 38.28 36 THR B C 1
ATOM 4014 O O . THR B 1 29 ? -51.427 2.043 49.289 1.00 37.59 36 THR B O 1
ATOM 4018 N N . PHE B 1 30 ? -50.478 0.615 50.749 1.00 36.27 37 PHE B N 1
ATOM 4019 C CA . PHE B 1 30 ? -51.416 -0.443 50.408 1.00 37.02 37 PHE B CA 1
ATOM 4020 C C . PHE B 1 30 ? -52.854 0.013 50.627 1.00 40.40 37 PHE B C 1
ATOM 4021 O O . PHE B 1 30 ? -53.719 -0.192 49.763 1.00 40.04 37 PHE B O 1
ATOM 4029 N N . ARG B 1 31 ? -53.120 0.677 51.756 1.00 39.02 38 ARG B N 1
ATOM 4030 C CA . ARG B 1 31 ? -54.476 1.134 52.025 1.00 38.37 38 ARG B CA 1
ATOM 4031 C C . ARG B 1 31 ? -54.912 2.166 51.003 1.00 43.88 38 ARG B C 1
ATOM 4032 O O . ARG B 1 31 ? -56.080 2.178 50.590 1.00 45.63 38 ARG B O 1
ATOM 4040 N N . ALA B 1 32 ? -53.989 3.039 50.578 1.00 37.27 39 ALA B N 1
ATOM 4041 C CA . ALA B 1 32 ? -54.355 4.039 49.588 1.00 36.14 39 ALA B CA 1
ATOM 4042 C C . ALA B 1 32 ? -54.681 3.398 48.239 1.00 41.43 39 ALA B C 1
ATOM 4043 O O . ALA B 1 32 ? -55.560 3.886 47.518 1.00 41.53 39 ALA B O 1
ATOM 4045 N N . VAL B 1 33 ? -53.999 2.304 47.886 1.00 38.94 40 VAL B N 1
ATOM 4046 C CA . VAL B 1 33 ? -54.173 1.735 46.557 1.00 37.14 40 VAL B CA 1
ATOM 4047 C C . VAL B 1 33 ? -55.483 0.979 46.476 1.00 38.00 40 VAL B C 1
ATOM 4048 O O . VAL B 1 33 ? -56.239 1.127 45.507 1.00 38.57 40 VAL B O 1
ATOM 4052 N N . HIS B 1 34 ? -55.784 0.167 47.490 1.00 34.60 41 HIS B N 1
ATOM 4053 C CA . HIS B 1 34 ? -57.073 -0.516 47.479 1.00 40.65 41 HIS B CA 1
ATOM 4054 C C . HIS B 1 34 ? -58.231 0.478 47.603 1.00 41.47 41 HIS B C 1
ATOM 4055 O O . HIS B 1 34 ? -59.283 0.291 46.981 1.00 38.03 41 HIS B O 1
ATOM 4062 N N . GLU B 1 35 ? -58.044 1.556 48.364 1.00 39.55 42 GLU B N 1
ATOM 4063 C CA . GLU B 1 35 ? -59.068 2.580 48.453 1.00 35.86 42 GLU B CA 1
ATOM 4064 C C . GLU B 1 35 ? -59.343 3.186 47.093 1.00 40.73 42 GLU B C 1
ATOM 4065 O O . GLU B 1 35 ? -60.488 3.222 46.638 1.00 46.39 42 GLU B O 1
ATOM 4071 N N . ARG B 1 36 ? -58.301 3.699 46.443 1.00 40.07 43 ARG B N 1
ATOM 4072 C CA . ARG B 1 36 ? -58.451 4.215 45.088 1.00 41.16 43 ARG B CA 1
ATOM 4073 C C . ARG B 1 36 ? -59.064 3.158 44.168 1.00 43.83 43 ARG B C 1
ATOM 4074 O O . ARG B 1 36 ? -59.948 3.466 43.363 1.00 42.56 43 ARG B O 1
ATOM 4082 N N . ALA B 1 37 ? -58.629 1.899 44.298 1.00 40.52 44 ALA B N 1
ATOM 4083 C CA . ALA B 1 37 ? -59.073 0.864 43.377 1.00 33.64 44 ALA B CA 1
ATOM 4084 C C . ALA B 1 37 ? -60.503 0.439 43.662 1.00 37.96 44 ALA B C 1
ATOM 4085 O O . ALA B 1 37 ? -61.261 0.158 42.733 1.00 40.76 44 ALA B O 1
ATOM 4087 N N . ASN B 1 38 ? -60.894 0.370 44.938 1.00 43.15 45 ASN B N 1
ATOM 4088 C CA . ASN B 1 38 ? -62.256 -0.052 45.270 1.00 40.21 45 ASN B CA 1
ATOM 4089 C C . ASN B 1 38 ? -63.288 0.948 44.769 1.00 42.45 45 ASN B C 1
ATOM 4090 O O . ASN B 1 38 ? -64.392 0.558 44.370 1.00 43.47 45 ASN B O 1
ATOM 4095 N N . ARG B 1 39 ? -62.954 2.238 44.792 1.00 37.92 46 ARG B N 1
ATOM 4096 C CA . ARG B 1 39 ? -63.832 3.241 44.206 1.00 41.30 46 ARG B CA 1
ATOM 4097 C C . ARG B 1 39 ? -63.982 3.024 42.707 1.00 45.53 46 ARG B C 1
ATOM 4098 O O . ARG B 1 39 ? -65.099 2.873 42.192 1.00 49.18 46 ARG B O 1
ATOM 4106 N N . LEU B 1 40 ? -62.866 2.982 41.990 1.00 38.99 47 LEU B N 1
ATOM 4107 C CA . LEU B 1 40 ? -62.934 2.606 40.587 1.00 40.31 47 LEU B CA 1
ATOM 4108 C C . LEU B 1 40 ? -63.673 1.282 40.396 1.00 45.82 47 LEU B C 1
ATOM 4109 O O . LEU B 1 40 ? -64.449 1.132 39.443 1.00 49.62 47 LEU B O 1
ATOM 4114 N N . ALA B 1 41 ? -63.461 0.308 41.292 1.00 46.09 48 ALA B N 1
ATOM 4115 C CA . ALA B 1 41 ? -64.103 -0.995 41.112 1.00 44.66 48 ALA B CA 1
ATOM 4116 C C . ALA B 1 41 ? -65.616 -0.865 41.162 1.00 45.91 48 ALA B C 1
ATOM 4117 O O . ALA B 1 41 ? -66.325 -1.447 40.332 1.00 45.29 48 ALA B O 1
ATOM 4119 N N . ARG B 1 42 ? -66.122 -0.085 42.124 1.00 46.15 49 ARG B N 1
ATOM 4120 C CA . ARG B 1 42 ? -67.562 0.105 42.270 1.00 42.38 49 ARG B CA 1
ATOM 4121 C C . ARG B 1 42 ? -68.140 0.756 41.035 1.00 44.93 49 ARG B C 1
ATOM 4122 O O . ARG B 1 42 ? -69.119 0.269 40.466 1.00 48.03 49 ARG B O 1
ATOM 4130 N N . HIS B 1 43 ? -67.538 1.866 40.609 1.00 46.13 50 HIS B N 1
ATOM 4131 C CA . HIS B 1 43 ? -67.957 2.530 39.383 1.00 45.42 50 HIS B CA 1
ATOM 4132 C C . HIS B 1 43 ? -67.885 1.585 38.185 1.00 50.51 50 HIS B C 1
ATOM 4133 O O . HIS B 1 43 ? -68.781 1.582 37.332 1.00 48.02 50 HIS B O 1
ATOM 4140 N N . LEU B 1 44 ? -66.832 0.757 38.116 1.00 52.39 51 LEU B N 1
ATOM 4141 C CA . LEU B 1 44 ? -66.719 -0.197 37.015 1.00 49.71 51 LEU B CA 1
ATOM 4142 C C . LEU B 1 44 ? -67.912 -1.133 36.989 1.00 47.20 51 LEU B C 1
ATOM 4143 O O . LEU B 1 44 ? -68.446 -1.431 35.917 1.00 53.91 51 LEU B O 1
ATOM 4148 N N . VAL B 1 45 ? -68.354 -1.596 38.164 1.00 47.84 52 VAL B N 1
ATOM 4149 C CA . VAL B 1 45 ? -69.543 -2.448 38.248 1.00 49.85 52 VAL B CA 1
ATOM 4150 C C . VAL B 1 45 ? -70.775 -1.685 37.777 1.00 47.01 52 VAL B C 1
ATOM 4151 O O . VAL B 1 45 ? -71.549 -2.165 36.937 1.00 48.41 52 VAL B O 1
ATOM 4155 N N . ALA B 1 46 ? -70.966 -0.475 38.308 1.00 44.49 53 ALA B N 1
ATOM 4156 C CA . ALA B 1 46 ? -72.009 0.420 37.831 1.00 44.20 53 ALA B CA 1
ATOM 4157 C C . ALA B 1 46 ? -71.953 0.623 36.313 1.00 46.80 53 ALA B C 1
ATOM 4158 O O . ALA B 1 46 ? -72.933 1.101 35.723 1.00 43.43 53 ALA B O 1
ATOM 4160 N N . SER B 1 47 ? -70.854 0.241 35.665 1.00 40.94 54 SER B N 1
ATOM 4161 C CA . SER B 1 47 ? -70.705 0.376 34.230 1.00 40.19 54 SER B CA 1
ATOM 4162 C C . SER B 1 47 ? -70.871 -0.949 33.498 1.00 56.92 54 SER B C 1
ATOM 4163 O O . SER B 1 47 ? -70.620 -1.010 32.284 1.00 59.80 54 SER B O 1
ATOM 4166 N N . GLY B 1 48 ? -71.284 -2.006 34.202 1.00 53.12 55 GLY B N 1
ATOM 4167 C CA . GLY B 1 48 ? -71.644 -3.262 33.579 1.00 49.37 55 GLY B CA 1
ATOM 4168 C C . GLY B 1 48 ? -70.595 -4.341 33.653 1.00 52.66 55 GLY B C 1
ATOM 4169 O O . GLY B 1 48 ? -70.706 -5.340 32.933 1.00 53.78 55 GLY B O 1
ATOM 4170 N N . VAL B 1 49 ? -69.597 -4.186 34.491 1.00 51.33 56 VAL B N 1
ATOM 4171 C CA . VAL B 1 49 ? -68.506 -5.148 34.556 1.00 54.76 56 VAL B CA 1
ATOM 4172 C C . VAL B 1 49 ? -68.870 -6.270 35.517 1.00 57.03 56 VAL B C 1
ATOM 4173 O O . VAL B 1 49 ? -69.415 -6.037 36.607 1.00 59.28 56 VAL B O 1
ATOM 4177 N N . GLY B 1 50 ? -68.576 -7.497 35.107 1.00 50.78 57 GLY B N 1
ATOM 4178 C CA . GLY B 1 50 ? -68.648 -8.618 36.003 1.00 49.38 57 GLY B CA 1
ATOM 4179 C C . GLY B 1 50 ? -68.008 -9.834 35.380 1.00 50.07 57 GLY B C 1
ATOM 4180 O O . GLY B 1 50 ? -67.262 -9.734 34.405 1.00 47.33 57 GLY B O 1
ATOM 4181 N N . PRO B 1 51 ? -68.293 -11.011 35.943 1.00 54.28 58 PRO B N 1
ATOM 4182 C CA . PRO B 1 51 ? -67.776 -12.272 35.388 1.00 50.30 58 PRO B CA 1
ATOM 4183 C C . PRO B 1 51 ? -67.756 -12.354 33.875 1.00 48.18 58 PRO B C 1
ATOM 4184 O O . PRO B 1 51 ? -68.783 -12.169 33.215 1.00 54.98 58 PRO B O 1
ATOM 4188 N N . ASP B 1 52 ? -66.563 -12.609 33.336 1.00 52.38 59 ASP B N 1
ATOM 4189 C CA . ASP B 1 52 ? -66.261 -12.786 31.913 1.00 53.00 59 ASP B CA 1
ATOM 4190 C C . ASP B 1 52 ? -66.455 -11.542 31.046 1.00 54.69 59 ASP B C 1
ATOM 4191 O O . ASP B 1 52 ? -66.239 -11.600 29.828 1.00 61.67 59 ASP B O 1
ATOM 4196 N N . ARG B 1 53 ? -66.844 -10.417 31.635 1.00 48.55 60 ARG B N 1
ATOM 4197 C CA . ARG B 1 53 ? -66.872 -9.168 30.888 1.00 51.03 60 ARG B CA 1
ATOM 4198 C C . ARG B 1 53 ? -65.467 -8.556 30.852 1.00 52.39 60 ARG B C 1
ATOM 4199 O O . ARG B 1 53 ? -64.731 -8.566 31.852 1.00 46.13 60 ARG B O 1
ATOM 4207 N N . VAL B 1 54 ? -65.078 -8.040 29.684 1.00 49.98 61 VAL B N 1
ATOM 4208 C CA . VAL B 1 54 ? -63.728 -7.512 29.499 1.00 46.46 61 VAL B CA 1
ATOM 4209 C C . VAL B 1 54 ? -63.739 -6.001 29.702 1.00 45.26 61 VAL B C 1
ATOM 4210 O O . VAL B 1 54 ? -64.678 -5.310 29.287 1.00 49.41 61 VAL B O 1
ATOM 4214 N N . VAL B 1 55 ? -62.725 -5.503 30.409 1.00 41.94 62 VAL B N 1
ATOM 4215 C CA . VAL B 1 55 ? -62.454 -4.079 30.577 1.00 37.87 62 VAL B CA 1
ATOM 4216 C C . VAL B 1 55 ? -61.203 -3.783 29.777 1.00 41.49 62 VAL B C 1
ATOM 4217 O O . VAL B 1 55 ? -60.133 -4.337 30.071 1.00 38.72 62 VAL B O 1
ATOM 4221 N N . ALA B 1 56 ? -61.323 -2.923 28.768 1.00 40.85 63 ALA B N 1
ATOM 4222 C CA . ALA B 1 56 ? -60.153 -2.548 27.989 1.00 36.78 63 ALA B CA 1
ATOM 4223 C C . ALA B 1 56 ? -59.437 -1.386 28.672 1.00 39.70 63 ALA B C 1
ATOM 4224 O O . ALA B 1 56 ? -60.073 -0.433 29.140 1.00 41.98 63 ALA B O 1
ATOM 4226 N N . VAL B 1 57 ? -58.116 -1.473 28.758 1.00 35.06 64 VAL B N 1
ATOM 4227 C CA . VAL B 1 57 ? -57.333 -0.513 29.522 1.00 36.23 64 VAL B CA 1
ATOM 4228 C C . VAL B 1 57 ? -56.276 0.090 28.612 1.00 38.79 64 VAL B C 1
ATOM 4229 O O . VAL B 1 57 ? -55.393 -0.617 28.107 1.00 39.75 64 VAL B O 1
ATOM 4233 N N . MET B 1 58 ? -56.357 1.394 28.407 1.00 43.51 65 MET B N 1
ATOM 4234 C CA . MET B 1 58 ? -55.362 2.106 27.608 1.00 46.55 65 MET B CA 1
ATOM 4235 C C . MET B 1 58 ? -54.763 3.245 28.429 1.00 44.29 65 MET B C 1
ATOM 4236 O O . MET B 1 58 ? -55.337 4.333 28.523 1.00 45.53 65 MET B O 1
ATOM 4241 N N . LEU B 1 59 ? -53.600 2.989 29.011 1.00 43.13 66 LEU B N 1
ATOM 4242 C CA . LEU B 1 59 ? -53.010 3.883 29.986 1.00 42.25 66 LEU B CA 1
ATOM 4243 C C . LEU B 1 59 ? -51.499 3.767 29.914 1.00 40.50 66 LEU B C 1
ATOM 4244 O O . LEU B 1 59 ? -50.973 2.705 29.562 1.00 46.83 66 LEU B O 1
ATOM 4249 N N . PRO B 1 60 ? -50.748 4.826 30.296 1.00 40.18 67 PRO B N 1
ATOM 4250 C CA . PRO B 1 60 ? -49.308 4.706 30.336 1.00 40.77 67 PRO B CA 1
ATOM 4251 C C . PRO B 1 60 ? -48.825 3.907 31.514 1.00 41.92 67 PRO B C 1
ATOM 4252 O O . PRO B 1 60 ? -49.578 3.669 32.466 1.00 43.50 67 PRO B O 1
ATOM 4256 N N . ARG B 1 61 ? -47.571 3.483 31.448 1.00 48.36 68 ARG B N 1
ATOM 4257 C CA . ARG B 1 61 ? -46.971 2.802 32.611 1.00 44.11 68 ARG B CA 1
ATOM 4258 C C . ARG B 1 61 ? -46.978 3.825 33.746 1.00 43.76 68 ARG B C 1
ATOM 4259 O O . ARG B 1 61 ? -46.110 4.714 33.743 1.00 48.08 68 ARG B O 1
ATOM 4267 N N . SER B 1 62 ? -47.935 3.707 34.663 1.00 42.72 69 SER B N 1
ATOM 4268 C CA . SER B 1 62 ? -48.088 4.714 35.734 1.00 41.05 69 SER B CA 1
ATOM 4269 C C . SER B 1 62 ? -48.808 4.104 36.929 1.00 44.92 69 SER B C 1
ATOM 4270 O O . SER B 1 62 ? -49.348 3.006 36.787 1.00 47.91 69 SER B O 1
ATOM 4273 N N . THR B 1 63 ? -48.806 4.791 38.065 1.00 40.46 70 THR B N 1
ATOM 4274 C CA . THR B 1 63 ? -49.638 4.319 39.172 1.00 43.85 70 THR B CA 1
ATOM 4275 C C . THR B 1 63 ? -51.090 4.120 38.743 1.00 41.96 70 THR B C 1
ATOM 4276 O O . THR B 1 63 ? -51.768 3.206 39.225 1.00 39.27 70 THR B O 1
ATOM 4280 N N . ASP B 1 64 ? -51.590 4.985 37.858 1.00 43.80 71 ASP B N 1
ATOM 4281 C CA . ASP B 1 64 ? -52.945 4.821 37.333 1.00 44.23 71 ASP B CA 1
ATOM 4282 C C . ASP B 1 64 ? -53.128 3.463 36.668 1.00 41.85 71 ASP B C 1
ATOM 4283 O O . ASP B 1 64 ? -54.186 2.835 36.790 1.00 40.05 71 ASP B O 1
ATOM 4288 N N . LEU B 1 65 ? -52.099 2.982 35.969 1.00 44.60 72 LEU B N 1
ATOM 4289 C CA . LEU B 1 65 ? -52.192 1.665 35.353 1.00 44.95 72 LEU B CA 1
ATOM 4290 C C . LEU B 1 65 ? -52.335 0.574 36.408 1.00 36.33 72 LEU B C 1
ATOM 4291 O O . LEU B 1 65 ? -53.275 -0.216 36.363 1.00 36.14 72 LEU B O 1
ATOM 4296 N N . LEU B 1 66 ? -51.418 0.520 37.374 1.00 37.59 73 LEU B N 1
ATOM 4297 C CA . LEU B 1 66 ? -51.453 -0.587 38.326 1.00 38.14 73 LEU B CA 1
ATOM 4298 C C . LEU B 1 66 ? -52.653 -0.501 39.252 1.00 34.60 73 LEU B C 1
ATOM 4299 O O . LEU B 1 66 ? -53.072 -1.530 39.786 1.00 33.78 73 LEU B O 1
ATOM 4304 N N . VAL B 1 67 ? -53.226 0.690 39.423 1.00 35.52 74 VAL B N 1
ATOM 4305 C CA . VAL B 1 67 ? -54.456 0.835 40.199 1.00 39.46 74 VAL B CA 1
ATOM 4306 C C . VAL B 1 67 ? -55.664 0.375 39.389 1.00 41.65 74 VAL B C 1
ATOM 4307 O O . VAL B 1 67 ? -56.547 -0.329 39.900 1.00 45.19 74 VAL B O 1
ATOM 4311 N N . THR B 1 68 ? -55.750 0.792 38.127 1.00 37.75 75 THR B N 1
ATOM 4312 C CA . THR B 1 68 ? -56.864 0.344 37.300 1.00 39.04 75 THR B CA 1
ATOM 4313 C C . THR B 1 68 ? -56.968 -1.179 37.288 1.00 39.65 75 THR B C 1
ATOM 4314 O O . THR B 1 68 ? -58.052 -1.741 37.493 1.00 42.05 75 THR B O 1
ATOM 4318 N N . LEU B 1 69 ? -55.839 -1.863 37.066 1.00 37.80 76 LEU B N 1
ATOM 4319 C CA . LEU B 1 69 ? -55.866 -3.313 36.914 1.00 38.57 76 LEU B CA 1
ATOM 4320 C C . LEU B 1 69 ? -56.312 -3.975 38.204 1.00 38.56 76 LEU B C 1
ATOM 4321 O O . LEU B 1 69 ? -57.055 -4.964 38.182 1.00 37.23 76 LEU B O 1
ATOM 4326 N N . LEU B 1 70 ? -55.889 -3.424 39.337 1.00 33.77 77 LEU B N 1
ATOM 4327 C CA . LEU B 1 70 ? -56.428 -3.888 40.605 1.00 39.39 77 LEU B CA 1
ATOM 4328 C C . LEU B 1 70 ? -57.949 -3.720 40.644 1.00 42.84 77 LEU B C 1
ATOM 4329 O O . LEU B 1 70 ? -58.670 -4.637 41.050 1.00 43.05 77 LEU B O 1
ATOM 4334 N N . ALA B 1 71 ? -58.457 -2.567 40.191 1.00 42.95 78 ALA B N 1
ATOM 4335 C CA . ALA B 1 71 ? -59.893 -2.307 40.239 1.00 38.67 78 ALA B CA 1
ATOM 4336 C C . ALA B 1 71 ? -60.670 -3.246 39.342 1.00 39.97 78 ALA B C 1
ATOM 4337 O O . ALA B 1 71 ? -61.818 -3.572 39.646 1.00 41.80 78 ALA B O 1
ATOM 4339 N N . VAL B 1 72 ? -60.083 -3.677 38.230 1.00 40.21 79 VAL B N 1
ATOM 4340 C CA . VAL B 1 72 ? -60.817 -4.558 37.330 1.00 43.19 79 VAL B CA 1
ATOM 4341 C C . VAL B 1 72 ? -61.029 -5.909 37.987 1.00 45.56 79 VAL B C 1
ATOM 4342 O O . VAL B 1 72 ? -62.133 -6.468 37.965 1.00 49.00 79 VAL B O 1
ATOM 4346 N N . LEU B 1 73 ? -59.970 -6.456 38.580 1.00 44.57 80 LEU B N 1
ATOM 4347 C CA . LEU B 1 73 ? -60.108 -7.716 39.289 1.00 39.65 80 LEU B CA 1
ATOM 4348 C C . LEU B 1 73 ? -61.098 -7.589 40.440 1.00 43.07 80 LEU B C 1
ATOM 4349 O O . LEU B 1 73 ? -61.885 -8.508 40.683 1.00 46.62 80 LEU B O 1
ATOM 4354 N N . LYS B 1 74 ? -61.093 -6.453 41.149 1.00 41.54 81 LYS B N 1
ATOM 4355 C CA . LYS B 1 74 ? -61.988 -6.305 42.292 1.00 37.46 81 LYS B CA 1
ATOM 4356 C C . LYS B 1 74 ? -63.441 -6.237 41.838 1.00 47.58 81 LYS B C 1
ATOM 4357 O O . LYS B 1 74 ? -64.338 -6.764 42.509 1.00 49.69 81 LYS B O 1
ATOM 4363 N N . ALA B 1 75 ? -63.695 -5.602 40.694 1.00 49.54 82 ALA B N 1
ATOM 4364 C CA . ALA B 1 75 ? -65.034 -5.617 40.118 1.00 44.52 82 ALA B CA 1
ATOM 4365 C C . ALA B 1 75 ? -65.467 -7.014 39.699 1.00 47.83 82 ALA B C 1
ATOM 4366 O O . ALA B 1 75 ? -66.671 -7.262 39.571 1.00 53.78 82 ALA B O 1
ATOM 4368 N N . GLY B 1 76 ? -64.519 -7.919 39.458 1.00 45.14 83 GLY B N 1
ATOM 4369 C CA . GLY B 1 76 ? -64.842 -9.233 38.948 1.00 44.36 83 GLY B CA 1
ATOM 4370 C C . GLY B 1 76 ? -64.790 -9.387 37.442 1.00 44.32 83 GLY B C 1
ATOM 4371 O O . GLY B 1 76 ? -65.400 -10.321 36.911 1.00 46.09 83 GLY B O 1
ATOM 4372 N N . GLY B 1 77 ? -64.078 -8.515 36.732 1.00 44.46 84 GLY B N 1
ATOM 4373 C CA . GLY B 1 77 ? -63.958 -8.598 35.295 1.00 39.79 84 GLY B CA 1
ATOM 4374 C C . GLY B 1 77 ? -62.541 -8.946 34.878 1.00 42.14 84 GLY B C 1
ATOM 4375 O O . GLY B 1 77 ? -61.655 -9.161 35.701 1.00 44.80 84 GLY B O 1
ATOM 4376 N N . ALA B 1 78 ? -62.337 -8.994 33.563 1.00 41.34 85 ALA B N 1
ATOM 4377 C CA . ALA B 1 78 ? -61.039 -9.334 32.990 1.00 39.85 85 ALA B CA 1
ATOM 4378 C C . ALA B 1 78 ? -60.512 -8.153 32.200 1.00 41.81 85 ALA B C 1
ATOM 4379 O O . ALA B 1 78 ? -61.227 -7.607 31.355 1.00 45.22 85 ALA B O 1
ATOM 4381 N N . TYR B 1 79 ? -59.266 -7.765 32.461 1.00 39.01 86 TYR B N 1
ATOM 4382 C CA . TYR B 1 79 ? -58.694 -6.635 31.747 1.00 37.73 86 TYR B CA 1
ATOM 4383 C C . TYR B 1 79 ? -58.122 -7.091 30.417 1.00 39.66 86 TYR B C 1
ATOM 4384 O O . TYR B 1 79 ? -57.627 -8.213 30.282 1.00 40.06 86 TYR B O 1
ATOM 4393 N N . LEU B 1 80 ? -58.226 -6.212 29.424 1.00 38.37 87 LEU B N 1
ATOM 4394 C CA . LEU B 1 80 ? -57.477 -6.315 28.181 1.00 33.65 87 LEU B CA 1
ATOM 4395 C C . LEU B 1 80 ? -56.724 -5.008 28.019 1.00 36.84 87 LEU B C 1
ATOM 4396 O O . LEU B 1 80 ? -57.339 -3.933 27.998 1.00 35.35 87 LEU B O 1
ATOM 4401 N N . ALA B 1 81 ? -55.399 -5.093 27.944 1.00 38.28 88 ALA B N 1
ATOM 4402 C CA . ALA B 1 81 ? -54.550 -3.911 27.975 1.00 34.26 88 ALA B CA 1
ATOM 4403 C C . ALA B 1 81 ? -54.225 -3.497 26.555 1.00 36.12 88 ALA B C 1
ATOM 4404 O O . ALA B 1 81 ? -53.720 -4.300 25.764 1.00 38.55 88 ALA B O 1
ATOM 4406 N N . LEU B 1 82 ? -54.526 -2.250 26.233 1.00 40.77 89 LEU B N 1
ATOM 4407 C CA . LEU B 1 82 ? -54.212 -1.690 24.936 1.00 41.64 89 LEU B CA 1
ATOM 4408 C C . LEU B 1 82 ? -53.052 -0.730 25.104 1.00 50.20 89 LEU B C 1
ATOM 4409 O O . LEU B 1 82 ? -53.017 0.055 26.058 1.00 51.60 89 LEU B O 1
ATOM 4414 N N . ASP B 1 83 ? -52.087 -0.832 24.206 1.00 62.43 90 ASP B N 1
ATOM 4415 C CA . ASP B 1 83 ? -50.976 0.104 24.198 1.00 69.27 90 ASP B CA 1
ATOM 4416 C C . ASP B 1 83 ? -51.395 1.367 23.457 1.00 70.50 90 ASP B C 1
ATOM 4417 O O . ASP B 1 83 ? -51.812 1.276 22.294 1.00 67.05 90 ASP B O 1
ATOM 4422 N N . PRO B 1 84 ? -51.323 2.548 24.093 1.00 68.91 91 PRO B N 1
ATOM 4423 C CA . PRO B 1 84 ? -51.635 3.808 23.386 1.00 70.79 91 PRO B CA 1
ATOM 4424 C C . PRO B 1 84 ? -50.936 3.944 22.044 1.00 77.03 91 PRO B C 1
ATOM 4425 O O . PRO B 1 84 ? -51.488 4.546 21.113 1.00 73.13 91 PRO B O 1
ATOM 4429 N N . GLU B 1 85 ? -49.743 3.359 21.917 1.00 82.17 92 GLU B N 1
ATOM 4430 C CA . GLU B 1 85 ? -48.815 3.621 20.827 1.00 84.77 92 GLU B CA 1
ATOM 4431 C C . GLU B 1 85 ? -48.973 2.672 19.638 1.00 82.47 92 GLU B C 1
ATOM 4432 O O . GLU B 1 85 ? -48.391 2.936 18.578 1.00 82.41 92 GLU B O 1
ATOM 4438 N N . HIS B 1 86 ? -49.744 1.593 19.779 1.00 78.53 93 HIS B N 1
ATOM 4439 C CA . HIS B 1 86 ? -49.834 0.574 18.741 1.00 82.15 93 HIS B CA 1
ATOM 4440 C C . HIS B 1 86 ? -50.583 1.095 17.503 1.00 85.36 93 HIS B C 1
ATOM 4441 O O . HIS B 1 86 ? -51.250 2.135 17.558 1.00 78.72 93 HIS B O 1
ATOM 4448 N N . PRO B 1 87 ? -50.482 0.390 16.367 1.00 86.60 94 PRO B N 1
ATOM 4449 C CA . PRO B 1 87 ? -51.241 0.803 15.179 1.00 87.03 94 PRO B CA 1
ATOM 4450 C C . PRO B 1 87 ? -52.739 0.591 15.357 1.00 85.12 94 PRO B C 1
ATOM 4451 O O . PRO B 1 87 ? -53.186 -0.298 16.089 1.00 84.81 94 PRO B O 1
ATOM 4455 N N . ALA B 1 88 ? -53.510 1.406 14.624 1.00 86.07 95 ALA B N 1
ATOM 4456 C CA . ALA B 1 88 ? -54.949 1.531 14.856 1.00 79.13 95 ALA B CA 1
ATOM 4457 C C . ALA B 1 88 ? -55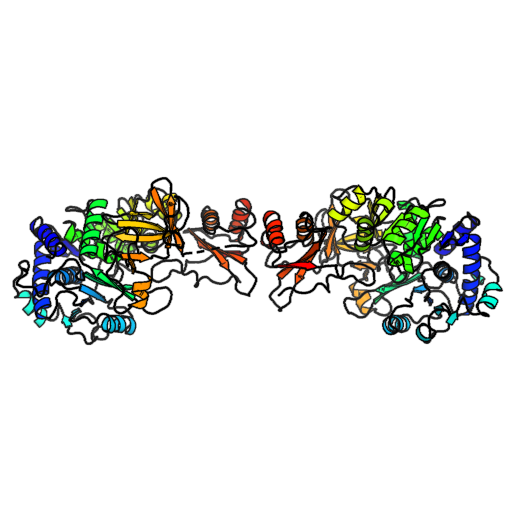.685 0.211 14.647 1.00 76.31 95 ALA B C 1
ATOM 4458 O O . ALA B 1 88 ? -56.464 -0.210 15.511 1.00 70.45 95 ALA B O 1
ATOM 4460 N N . GLU B 1 89 ? -55.480 -0.450 13.496 1.00 79.18 96 GLU B N 1
ATOM 4461 C CA . GLU B 1 89 ? -56.200 -1.703 13.257 1.00 76.94 96 GLU B CA 1
ATOM 4462 C C . GLU B 1 89 ? -55.744 -2.811 14.191 1.00 72.52 96 GLU B C 1
ATOM 4463 O O . GLU B 1 89 ? -56.535 -3.719 14.479 1.00 66.18 96 GLU B O 1
ATOM 4469 N N . ARG B 1 90 ? -54.497 -2.752 14.671 1.00 75.78 97 ARG B N 1
ATOM 4470 C CA . ARG B 1 90 ? -54.052 -3.713 15.675 1.00 76.23 97 ARG B CA 1
ATOM 4471 C C . ARG B 1 90 ? -54.974 -3.702 16.884 1.00 67.38 97 ARG B C 1
ATOM 4472 O O . ARG B 1 90 ? -55.347 -4.760 17.404 1.00 64.56 97 ARG B O 1
ATOM 4480 N N . VAL B 1 91 ? -55.374 -2.507 17.317 1.00 65.23 98 VAL B N 1
ATOM 4481 C CA . VAL B 1 91 ? -56.252 -2.337 18.466 1.00 59.74 98 VAL B CA 1
ATOM 4482 C C . VAL B 1 91 ? -57.728 -2.561 18.108 1.00 60.91 98 VAL B C 1
ATOM 4483 O O . VAL B 1 91 ? -58.495 -3.083 18.931 1.00 62.17 98 VAL B O 1
ATOM 4487 N N . ALA B 1 92 ? -58.151 -2.194 16.891 1.00 58.40 99 ALA B N 1
ATOM 4488 C CA . ALA B 1 92 ? -59.548 -2.378 16.499 1.00 57.04 99 ALA B CA 1
ATOM 4489 C C . ALA B 1 92 ? -59.928 -3.852 16.400 1.00 60.66 99 ALA B C 1
ATOM 4490 O O . ALA B 1 92 ? -61.103 -4.196 16.581 1.00 55.63 99 ALA B O 1
ATOM 4492 N N . PHE B 1 93 ? -58.961 -4.730 16.101 1.00 62.99 100 PHE B N 1
ATOM 4493 C CA . PHE B 1 93 ? -59.238 -6.164 16.098 1.00 56.79 100 PHE B CA 1
ATOM 4494 C C . PHE B 1 93 ? -59.521 -6.662 17.507 1.00 56.09 100 PHE B C 1
ATOM 4495 O O . PHE B 1 93 ? -60.562 -7.280 17.763 1.00 53.31 100 PHE B O 1
ATOM 4503 N N . GLN B 1 94 ? -58.591 -6.398 18.430 1.00 57.12 101 GLN B N 1
ATOM 4504 C CA . GLN B 1 94 ? -58.785 -6.701 19.843 1.00 51.25 101 GLN B CA 1
ATOM 4505 C C . GLN B 1 94 ? -60.115 -6.164 20.367 1.00 55.01 101 GLN B C 1
ATOM 4506 O O . GLN B 1 94 ? -60.831 -6.864 21.101 1.00 53.16 101 GLN B O 1
ATOM 4512 N N . VAL B 1 95 ? -60.479 -4.934 19.998 1.00 44.60 102 VAL B N 1
ATOM 4513 C CA . VAL B 1 95 ? -61.744 -4.406 20.496 1.00 48.83 102 VAL B CA 1
ATOM 4514 C C . VAL B 1 95 ? -62.928 -5.139 19.862 1.00 57.32 102 VAL B C 1
ATOM 4515 O O . VAL B 1 95 ? -63.958 -5.379 20.511 1.00 57.09 102 VAL B O 1
ATOM 4519 N N . ARG B 1 96 ? -62.810 -5.493 18.586 1.00 53.64 103 ARG B N 1
ATOM 4520 C CA . ARG B 1 96 ? -63.902 -6.172 17.911 1.00 49.48 103 ARG B CA 1
ATOM 4521 C C . ARG B 1 96 ? -64.024 -7.607 18.401 1.00 55.19 103 ARG B C 1
ATOM 4522 O O . ARG B 1 96 ? -65.134 -8.130 18.567 1.00 53.22 103 ARG B O 1
ATOM 4530 N N . ASP B 1 97 ? -62.885 -8.241 18.675 1.00 56.82 104 ASP B N 1
ATOM 4531 C CA . ASP B 1 97 ? -62.864 -9.651 19.040 1.00 56.34 104 ASP B CA 1
ATOM 4532 C C . ASP B 1 97 ? -63.170 -9.871 20.521 1.00 56.35 104 ASP B C 1
ATOM 4533 O O . ASP B 1 97 ? -63.984 -10.732 20.870 1.00 55.88 104 ASP B O 1
ATOM 4538 N N . ALA B 1 98 ? -62.528 -9.112 21.411 1.00 57.21 105 ALA B N 1
ATOM 4539 C CA . ALA B 1 98 ? -62.762 -9.303 22.840 1.00 56.48 105 ALA B CA 1
ATOM 4540 C C . ALA B 1 98 ? -64.038 -8.621 23.334 1.00 55.86 105 ALA B C 1
ATOM 4541 O O . ALA B 1 98 ? -64.568 -9.004 24.391 1.00 50.57 105 ALA B O 1
ATOM 4543 N N . ALA B 1 99 ? -64.543 -7.631 22.593 1.00 54.69 106 ALA B N 1
ATOM 4544 C CA . ALA B 1 99 ? -65.753 -6.891 22.950 1.00 59.79 106 ALA B CA 1
ATOM 4545 C C . ALA B 1 99 ? -65.702 -6.373 24.381 1.00 53.11 106 ALA B C 1
ATOM 4546 O O . ALA B 1 99 ? -66.480 -6.823 25.229 1.00 52.30 106 ALA B O 1
ATOM 4548 N N . PRO B 1 100 ? -64.803 -5.448 24.696 1.00 49.07 107 PRO B N 1
ATOM 4549 C CA . PRO B 1 100 ? -64.833 -4.841 26.028 1.00 50.34 107 PRO B CA 1
ATOM 4550 C C . PRO B 1 100 ? -66.146 -4.106 26.258 1.00 51.33 107 PRO B C 1
ATOM 4551 O O . PRO B 1 100 ? -66.733 -3.534 25.334 1.00 47.30 107 PRO B O 1
ATOM 4555 N N . VAL B 1 101 ? -66.571 -4.075 27.517 1.00 47.59 108 VAL B N 1
ATOM 4556 C CA . VAL B 1 101 ? -67.839 -3.387 27.878 1.00 49.85 108 VAL B CA 1
ATOM 4557 C C . VAL B 1 101 ? -67.493 -1.972 28.347 1.00 52.33 108 VAL B C 1
ATOM 4558 O O . VAL B 1 101 ? -68.414 -1.146 28.447 1.00 56.24 108 VAL B O 1
ATOM 4562 N N . VAL B 1 102 ? -66.212 -1.717 28.608 1.00 49.26 109 VAL B N 1
ATOM 4563 C CA . VAL B 1 102 ? -65.781 -0.382 29.105 1.00 47.22 109 VAL B CA 1
ATOM 4564 C C . VAL B 1 102 ? -64.279 -0.190 28.874 1.00 46.45 109 VAL B C 1
ATOM 4565 O O . VAL B 1 102 ? -63.512 -1.127 29.130 1.00 43.78 109 VAL B O 1
ATOM 4569 N N . LEU B 1 103 ? -63.899 0.986 28.381 1.00 51.41 110 LEU B N 1
ATOM 4570 C CA . LEU B 1 103 ? -62.464 1.316 28.227 1.00 45.71 110 LEU B CA 1
ATOM 4571 C C . LEU B 1 103 ? -62.095 2.286 29.348 1.00 45.15 110 LEU B C 1
ATOM 4572 O O . LEU B 1 103 ? -62.833 3.250 29.558 1.00 44.16 110 LEU B O 1
ATOM 4577 N N . VAL B 1 104 ? -61.015 2.000 30.064 1.00 44.76 111 VAL B N 1
ATOM 4578 C CA . VAL B 1 104 ? -60.535 2.932 31.119 1.00 42.91 111 VAL B CA 1
ATOM 4579 C C . VAL B 1 104 ? -59.279 3.607 30.570 1.00 39.68 111 VAL B C 1
ATOM 4580 O O . VAL B 1 104 ? -58.261 2.924 30.414 1.00 46.97 111 VAL B O 1
ATOM 4584 N N . THR B 1 105 ? -59.383 4.894 30.267 1.00 41.51 112 THR B N 1
ATOM 4585 C CA . THR B 1 105 ? -58.242 5.597 29.663 1.00 42.99 112 THR B CA 1
ATOM 4586 C C . THR B 1 105 ? -58.034 6.936 30.316 1.00 45.51 112 THR B C 1
ATOM 4587 O O . THR B 1 105 ? -58.483 7.127 31.456 1.00 42.81 112 THR B O 1
ATOM 4591 N N . SER B 1 106 ? -57.361 7.828 29.607 1.00 48.82 113 SER B N 1
ATOM 4592 C CA . SER B 1 106 ? -57.003 9.137 30.128 1.00 55.69 113 SER B CA 1
ATOM 4593 C C . SER B 1 106 ? -57.227 10.199 29.062 1.00 58.16 113 SER B C 1
ATOM 4594 O O . SER B 1 106 ? -56.978 9.967 27.876 1.00 55.29 113 SER B O 1
ATOM 4597 N N . ALA B 1 107 ? -57.681 11.375 29.510 1.00 60.62 114 ALA B N 1
ATOM 4598 C CA . ALA B 1 107 ? -57.892 12.504 28.615 1.00 56.77 114 ALA B CA 1
ATOM 4599 C C . ALA B 1 107 ? -56.593 12.941 27.973 1.00 62.78 114 ALA B C 1
ATOM 4600 O O . ALA B 1 107 ? -56.578 13.359 26.808 1.00 62.39 114 ALA B O 1
ATOM 4602 N N . ARG B 1 108 ? -55.497 12.777 28.704 1.00 67.26 115 ARG B N 1
ATOM 4603 C CA . ARG B 1 108 ? -54.164 13.129 28.165 1.00 66.78 115 ARG B CA 1
ATOM 4604 C C . ARG B 1 108 ? -53.901 12.345 26.875 1.00 72.41 115 ARG B C 1
ATOM 4605 O O . ARG B 1 108 ? -53.360 12.937 25.928 1.00 83.56 115 ARG B O 1
ATOM 4613 N N . ILE B 1 109 ? -54.265 11.066 26.842 1.00 71.84 116 ILE B N 1
ATOM 4614 C CA . ILE B 1 109 ? -53.962 10.233 25.641 1.00 76.13 116 ILE B CA 1
ATOM 4615 C C . ILE B 1 109 ? -54.735 10.795 24.443 1.00 77.72 116 ILE B C 1
ATOM 4616 O O . ILE B 1 109 ? -55.952 11.017 24.579 1.00 81.24 116 ILE B O 1
ATOM 4621 N N . ASP B 1 110 ? -54.040 11.012 23.325 1.00 81.45 117 ASP B N 1
ATOM 4622 C CA . ASP B 1 110 ? -54.675 11.551 22.093 1.00 91.95 117 ASP B CA 1
ATOM 4623 C C . ASP B 1 110 ? -56.002 10.842 21.827 1.00 91.32 117 ASP B C 1
ATOM 4624 O O . ASP B 1 110 ? -56.032 9.601 21.824 1.00 92.08 117 ASP B O 1
ATOM 4629 N N . ALA B 1 111 ? -57.051 11.615 21.572 1.00 87.39 118 ALA B N 1
ATOM 4630 C CA . ALA B 1 111 ? -58.374 11.029 21.275 1.00 90.69 118 ALA B CA 1
ATOM 4631 C C . ALA B 1 111 ? -58.283 10.161 20.024 1.00 90.64 118 ALA B C 1
ATOM 4632 O O . ALA B 1 111 ? -59.052 9.193 19.893 1.00 85.56 118 ALA B O 1
ATOM 4634 N N . ASP B 1 112 ? -57.376 10.520 19.122 1.00 93.49 119 ASP B N 1
ATOM 4635 C CA . ASP B 1 112 ? -57.238 9.761 17.854 1.00 96.57 119 ASP B CA 1
ATOM 4636 C C . ASP B 1 112 ? -56.840 8.323 18.186 1.00 90.29 119 ASP B C 1
ATOM 4637 O O . ASP B 1 112 ? -56.873 7.482 17.271 1.00 86.07 119 ASP B O 1
ATOM 4642 N N . ARG B 1 113 ? -56.480 8.055 19.442 1.00 89.59 120 ARG B N 1
ATOM 4643 C CA . ARG B 1 113 ? -56.177 6.678 19.815 1.00 84.95 120 ARG B CA 1
ATOM 4644 C C . ARG B 1 113 ? -57.079 6.166 20.933 1.00 81.84 120 ARG B C 1
ATOM 4645 O O . ARG B 1 113 ? -56.785 5.116 21.510 1.00 77.47 120 ARG B O 1
ATOM 4653 N N . THR B 1 114 ? -58.171 6.878 21.243 1.00 81.26 121 THR B N 1
ATOM 4654 C CA . THR B 1 114 ? -59.086 6.571 22.340 1.00 77.88 121 THR B CA 1
ATOM 4655 C C . THR B 1 114 ? -60.536 6.417 21.858 1.00 80.91 121 THR B C 1
ATOM 4656 O O . THR B 1 114 ? -61.369 5.834 22.577 1.00 71.56 121 THR B O 1
ATOM 4660 N N . ASP B 1 115 ? -60.832 6.853 20.628 1.00 85.96 122 ASP B N 1
ATOM 4661 C CA . ASP B 1 115 ? -62.179 6.847 20.049 1.00 84.65 122 ASP B CA 1
ATOM 4662 C C . ASP B 1 115 ? -62.528 5.479 19.456 1.00 79.86 122 ASP B C 1
ATOM 4663 O O . ASP B 1 115 ? -62.899 5.337 18.290 1.00 76.67 122 ASP B O 1
ATOM 4668 N N . LEU B 1 116 ? -62.409 4.456 20.291 1.00 76.68 123 LEU B N 1
ATOM 4669 C CA . LEU B 1 116 ? -62.569 3.088 19.827 1.00 70.40 123 LEU B CA 1
ATOM 4670 C C . LEU B 1 116 ? -64.016 2.638 19.836 1.00 61.40 123 LEU B C 1
ATOM 4671 O O . LEU B 1 116 ? -64.308 1.520 19.396 1.00 60.47 123 LEU B O 1
ATOM 4676 N N . GLY B 1 117 ? -64.918 3.483 20.323 1.00 56.63 124 GLY B N 1
ATOM 4677 C CA . GLY B 1 117 ? -66.321 3.168 20.330 1.00 58.29 124 GLY B CA 1
ATOM 4678 C C . GLY B 1 117 ? -66.805 2.389 21.529 1.00 58.55 124 GLY B C 1
ATOM 4679 O O . GLY B 1 117 ? -68.013 2.114 21.610 1.00 63.53 124 GLY B O 1
ATOM 4680 N N . ILE B 1 118 ? -65.901 1.998 22.454 1.00 57.58 125 ILE B N 1
ATOM 4681 C CA . ILE B 1 118 ? -66.300 1.449 23.745 1.00 48.30 125 ILE B CA 1
ATOM 4682 C C . ILE B 1 118 ? -66.685 2.594 24.675 1.00 48.15 125 ILE B C 1
ATOM 4683 O O . ILE B 1 118 ? -66.130 3.698 24.607 1.00 50.00 125 ILE B O 1
ATOM 4688 N N . ALA B 1 119 ? -67.652 2.334 25.553 1.00 42.21 126 ALA B N 1
ATOM 4689 C CA . ALA B 1 119 ? -67.941 3.278 26.619 1.00 45.46 126 ALA B CA 1
ATOM 4690 C C . ALA B 1 119 ? -66.669 3.547 27.423 1.00 51.89 126 ALA B C 1
ATOM 4691 O O . ALA B 1 119 ? -65.947 2.620 27.807 1.00 49.50 126 ALA B O 1
ATOM 4693 N N . ARG B 1 120 ? -66.376 4.821 27.651 1.00 49.89 127 ARG B N 1
ATOM 4694 C CA . ARG B 1 120 ? -65.109 5.187 28.254 1.00 46.27 127 ARG B CA 1
ATOM 4695 C C . ARG B 1 120 ? -65.282 5.430 29.746 1.00 46.05 127 ARG B C 1
ATOM 4696 O O . ARG B 1 120 ? -66.376 5.697 30.236 1.00 43.71 127 ARG B O 1
ATOM 4704 N N . VAL B 1 121 ? -64.183 5.274 30.473 1.00 49.59 128 VAL B N 1
ATOM 4705 C CA . VAL B 1 121 ? -64.013 5.826 31.811 1.00 45.53 128 VAL B CA 1
ATOM 4706 C C . VAL B 1 121 ? -62.673 6.558 31.786 1.00 48.68 128 VAL B C 1
ATOM 4707 O O . VAL B 1 121 ? -61.620 5.924 31.630 1.00 49.91 128 VAL B O 1
ATOM 4711 N N . VAL B 1 122 ? -62.711 7.887 31.878 1.00 45.25 129 VAL B N 1
ATOM 4712 C CA . VAL B 1 122 ? -61.515 8.714 31.784 1.00 43.33 129 VAL B CA 1
ATOM 4713 C C . VAL B 1 122 ? -61.142 9.156 33.195 1.00 50.83 129 VAL B C 1
ATOM 4714 O O . VAL B 1 122 ? -61.844 9.967 33.813 1.00 47.87 129 VAL B O 1
ATOM 4718 N N . LEU B 1 123 ? -60.031 8.617 33.715 1.00 49.29 130 LEU B N 1
ATOM 4719 C CA . LEU B 1 123 ? -59.771 8.716 35.148 1.00 50.33 130 LEU B CA 1
ATOM 4720 C C . LEU B 1 123 ? -59.539 10.146 35.584 1.00 54.60 130 LEU B C 1
ATOM 4721 O O . LEU B 1 123 ? -59.799 10.489 36.746 1.00 54.66 130 LEU B O 1
ATOM 4726 N N . ASP B 1 124 ? -59.038 10.978 34.670 1.00 56.66 131 ASP B N 1
ATOM 4727 C CA . ASP B 1 124 ? -58.594 12.332 34.956 1.00 57.03 131 ASP B CA 1
ATOM 4728 C C . ASP B 1 124 ? -59.560 13.377 34.451 1.00 58.62 131 ASP B C 1
ATOM 4729 O O . ASP B 1 124 ? -59.385 14.560 34.761 1.00 68.91 131 ASP B O 1
ATOM 4734 N N . ASP B 1 125 ? -60.528 12.984 33.639 1.00 58.52 132 ASP B N 1
ATOM 4735 C CA . ASP B 1 125 ? -61.640 13.863 33.344 1.00 56.81 132 ASP B CA 1
ATOM 4736 C C . ASP B 1 125 ? -62.253 14.357 34.656 1.00 56.77 132 ASP B C 1
ATOM 4737 O O . ASP B 1 125 ? -62.589 13.539 35.533 1.00 51.90 132 ASP B O 1
ATOM 4742 N N . PRO B 1 126 ? -62.383 15.670 34.838 1.00 59.56 133 PRO B N 1
ATOM 4743 C CA . PRO B 1 126 ? -62.841 16.201 36.134 1.00 57.21 133 PRO B CA 1
ATOM 4744 C C . PRO B 1 126 ? -64.116 15.571 36.665 1.00 54.23 133 PRO B C 1
ATOM 4745 O O . PRO B 1 126 ? -64.143 15.155 37.829 1.00 56.88 133 PRO B O 1
ATOM 4749 N N . GLY B 1 127 ? -65.171 15.486 35.851 1.00 52.31 134 GLY B N 1
ATOM 4750 C CA . GLY B 1 127 ? -66.413 14.908 36.340 1.00 48.73 134 GLY B CA 1
ATOM 4751 C C . GLY B 1 127 ? -66.244 13.481 36.834 1.00 55.01 134 GLY B C 1
ATOM 4752 O O . GLY B 1 127 ? -66.677 13.141 37.939 1.00 50.30 134 GLY B O 1
ATOM 4753 N N . THR B 1 128 ? -65.608 12.625 36.016 1.00 52.69 135 THR B N 1
ATOM 4754 C CA . THR B 1 128 ? -65.366 11.241 36.416 1.00 45.33 135 THR B CA 1
ATOM 4755 C C . THR B 1 128 ? -64.518 11.177 37.680 1.00 52.77 135 THR B C 1
ATOM 4756 O O . THR B 1 128 ? -64.834 10.431 38.618 1.00 52.54 135 THR B O 1
ATOM 4760 N N . ALA B 1 129 ? -63.413 11.936 37.709 1.00 48.61 136 ALA B N 1
ATOM 4761 C CA . ALA B 1 129 ? -62.596 12.008 38.915 1.00 47.11 136 ALA B CA 1
ATOM 4762 C C . ALA B 1 129 ? -63.461 12.284 40.142 1.00 50.98 136 ALA B C 1
ATOM 4763 O O . ALA B 1 129 ? -63.340 11.603 41.171 1.00 48.56 136 ALA B O 1
ATOM 4765 N N . GLU B 1 130 ? -64.379 13.256 40.013 1.00 56.86 137 GLU B N 1
ATOM 4766 C CA . GLU B 1 130 ? -65.292 13.657 41.086 1.00 52.87 137 GLU B CA 1
ATOM 4767 C C . GLU B 1 130 ? -66.171 12.510 41.564 1.00 53.35 137 GLU B C 1
ATOM 4768 O O . GLU B 1 130 ? -66.278 12.264 42.772 1.00 50.93 137 GLU B O 1
ATOM 4774 N N . THR B 1 131 ? -66.877 11.853 40.631 1.00 49.89 138 THR B N 1
ATOM 4775 C CA . THR B 1 131 ? -67.812 10.794 40.998 1.00 45.30 138 THR B CA 1
ATOM 4776 C C . THR B 1 131 ? -67.089 9.632 41.636 1.00 52.00 138 THR B C 1
ATOM 4777 O O . THR B 1 131 ? -67.593 9.019 42.587 1.00 54.40 138 THR B O 1
ATOM 4781 N N . LEU B 1 132 ? -65.933 9.273 41.069 1.00 54.22 139 LEU B N 1
ATOM 4782 C CA . LEU B 1 132 ? -65.113 8.222 41.644 1.00 48.68 139 LEU B CA 1
ATOM 4783 C C . LEU B 1 132 ? -64.765 8.556 43.080 1.00 48.07 139 LEU B C 1
ATOM 4784 O O . LEU B 1 132 ? -64.980 7.744 43.983 1.00 52.46 139 LEU B O 1
ATOM 4789 N N . ALA B 1 133 ? -64.297 9.783 43.316 1.00 49.58 140 ALA B N 1
ATOM 4790 C CA . ALA B 1 133 ? -63.765 10.151 44.621 1.00 48.32 140 ALA B CA 1
ATOM 4791 C C . ALA B 1 133 ? -64.823 10.144 45.717 1.00 49.49 140 ALA B C 1
ATOM 4792 O O . ALA B 1 133 ? -64.469 10.110 46.900 1.00 47.20 140 ALA B O 1
ATOM 4794 N N . ALA B 1 134 ? -66.104 10.152 45.349 1.00 51.65 141 ALA B N 1
ATOM 4795 C CA . ALA B 1 134 ? -67.217 10.196 46.283 1.00 46.40 141 ALA B CA 1
ATOM 4796 C C . ALA B 1 134 ? -67.858 8.838 46.503 1.00 52.82 141 ALA B C 1
ATOM 4797 O O . ALA B 1 134 ? -68.833 8.745 47.257 1.00 58.99 141 ALA B O 1
ATOM 4799 N N . LEU B 1 135 ? -67.372 7.798 45.830 1.00 51.31 142 LEU B N 1
ATOM 4800 C CA . LEU B 1 135 ? -67.806 6.445 46.114 1.00 46.40 142 LEU B CA 1
ATOM 4801 C C . LEU B 1 135 ? -67.185 5.978 47.426 1.00 48.82 142 LEU B C 1
ATOM 4802 O O . LEU B 1 135 ? -66.140 6.481 47.842 1.00 54.15 142 LEU B O 1
ATOM 4807 N N . PRO B 1 136 ? -67.801 5.019 48.108 1.00 45.53 143 PRO B N 1
ATOM 4808 C CA . PRO B 1 136 ? -67.160 4.465 49.307 1.00 45.62 143 PRO B CA 1
ATOM 4809 C C . PRO B 1 136 ? -65.950 3.629 48.904 1.00 47.85 143 PRO B C 1
ATOM 4810 O O . PRO B 1 136 ? -65.868 3.114 47.789 1.00 44.78 143 PRO B O 1
ATOM 4814 N N . ALA B 1 137 ? -64.983 3.510 49.811 1.00 46.73 144 ALA B N 1
ATOM 4815 C CA . ALA B 1 137 ? -63.685 2.997 49.401 1.00 42.29 144 ALA B CA 1
ATOM 4816 C C . ALA B 1 137 ? -63.240 1.735 50.127 1.00 43.33 144 ALA B C 1
ATOM 4817 O O . ALA B 1 137 ? -62.132 1.257 49.865 1.00 45.76 144 ALA B O 1
ATOM 4819 N N . GLY B 1 138 ? -64.052 1.173 51.015 1.00 45.17 145 GLY B N 1
ATOM 4820 C CA . GLY B 1 138 ? -63.717 -0.109 51.602 1.00 43.03 145 GLY B CA 1
ATOM 4821 C C . GLY B 1 138 ? -63.844 -1.242 50.597 1.00 44.46 145 GLY B C 1
ATOM 4822 O O . GLY B 1 138 ? -64.411 -1.107 49.509 1.00 44.88 145 GLY B O 1
ATOM 4823 N N . HIS B 1 139 ? -63.284 -2.390 50.962 1.00 44.15 146 HIS B N 1
ATOM 4824 C CA . HIS B 1 139 ? -63.338 -3.529 50.057 1.00 47.50 146 HIS B CA 1
ATOM 4825 C C . HIS B 1 139 ? -64.782 -3.864 49.712 1.00 45.97 146 HIS B C 1
ATOM 4826 O O . HIS B 1 139 ? -65.668 -3.831 50.566 1.00 43.96 146 HIS B O 1
ATOM 4833 N N . LEU B 1 140 ? -65.011 -4.162 48.442 1.00 45.44 147 LEU B N 1
ATOM 4834 C CA . LEU B 1 140 ? -66.325 -4.580 47.993 1.00 45.42 147 LEU B CA 1
ATOM 4835 C C . LEU B 1 140 ? -66.679 -5.930 48.609 1.00 51.50 147 LEU B C 1
ATOM 4836 O O . LEU B 1 140 ? -65.850 -6.848 48.644 1.00 52.11 147 LEU B O 1
ATOM 4841 N N . THR B 1 141 ? -67.914 -6.040 49.112 1.00 51.59 148 THR B N 1
ATOM 4842 C CA . THR B 1 141 ? -68.519 -7.341 49.376 1.00 50.41 148 THR B CA 1
ATOM 4843 C C . THR B 1 141 ? -68.915 -8.007 48.063 1.00 48.53 148 THR B C 1
ATOM 4844 O O . THR B 1 141 ? -68.708 -7.481 46.975 1.00 52.62 148 THR B O 1
ATOM 4848 N N . ASP B 1 142 ? -69.497 -9.190 48.173 1.00 53.39 149 ASP B N 1
ATOM 4849 C CA . ASP B 1 142 ? -69.982 -9.869 46.987 1.00 52.07 149 ASP B CA 1
ATOM 4850 C C . ASP B 1 142 ? -71.376 -9.394 46.626 1.00 53.91 149 ASP B C 1
ATOM 4851 O O . ASP B 1 142 ? -71.746 -9.405 45.449 1.00 56.16 149 ASP B O 1
ATOM 4856 N N . ALA B 1 143 ? -72.151 -8.938 47.610 1.00 54.52 150 ALA B N 1
ATOM 4857 C CA . ALA B 1 143 ? -73.436 -8.336 47.282 1.00 54.11 150 ALA B CA 1
ATOM 4858 C C . ALA B 1 143 ? -73.265 -7.109 46.399 1.00 54.24 150 ALA B C 1
ATOM 4859 O O . ALA B 1 143 ? -74.176 -6.774 45.632 1.00 59.03 150 ALA B O 1
ATOM 4861 N N . GLU B 1 144 ? -72.105 -6.436 46.479 1.00 53.26 151 GLU B N 1
ATOM 4862 C CA . GLU B 1 144 ? -71.813 -5.259 45.652 1.00 51.46 151 GLU B CA 1
ATOM 4863 C C . GLU B 1 144 ? -71.382 -5.626 44.240 1.00 47.86 151 GLU B C 1
ATOM 4864 O O . GLU B 1 144 ? -71.473 -4.793 43.327 1.00 45.11 151 GLU B O 1
ATOM 4870 N N . ARG B 1 145 ? -70.879 -6.835 44.074 1.00 50.36 152 ARG B N 1
ATOM 4871 C CA . ARG B 1 145 ? -70.461 -7.287 42.734 1.00 51.06 152 ARG B CA 1
ATOM 4872 C C . ARG B 1 145 ? -71.695 -7.832 42.016 1.00 53.53 152 ARG B C 1
ATOM 4873 O O . ARG B 1 145 ? -72.819 -7.538 42.443 1.00 59.74 152 ARG B O 1
ATOM 4881 N N . ALA B 1 146 ? -71.476 -8.624 40.979 1.00 59.11 153 ALA B N 1
ATOM 4882 C CA . ALA B 1 146 ? -72.621 -9.133 40.203 1.00 63.28 153 ALA B CA 1
ATOM 4883 C C . ALA B 1 146 ? -72.386 -10.565 39.751 1.00 71.68 153 ALA B C 1
ATOM 4884 O O . ALA B 1 146 ? -71.208 -10.937 39.618 1.00 75.71 153 ALA B O 1
ATOM 4886 N N . ALA B 1 147 ? -73.461 -11.330 39.567 1.00 78.23 154 ALA B N 1
ATOM 4887 C CA . ALA B 1 147 ? -73.382 -12.686 38.972 1.00 82.09 154 ALA B CA 1
ATOM 4888 C C . ALA B 1 147 ? -72.560 -13.681 39.786 1.00 83.00 154 ALA B C 1
ATOM 4889 O O . ALA B 1 147 ? -71.773 -13.318 40.674 1.00 85.10 154 ALA B O 1
ATOM 4891 N N . PRO B 1 148 ? -72.757 -14.987 39.538 1.00 83.54 155 PRO B N 1
ATOM 4892 C CA . PRO B 1 148 ? -71.936 -15.981 40.196 1.00 79.63 155 PRO B CA 1
ATOM 4893 C C . PRO B 1 148 ? -70.470 -15.766 39.890 1.00 74.26 155 PRO B C 1
ATOM 4894 O O . PRO B 1 148 ? -70.043 -15.924 38.734 1.00 67.36 155 PRO B O 1
ATOM 4898 N N . ALA B 1 149 ? -69.700 -15.399 40.910 1.00 71.24 156 ALA B N 1
ATOM 4899 C CA . ALA B 1 149 ? -68.242 -15.287 40.722 1.00 72.06 156 ALA B CA 1
ATOM 4900 C C . ALA B 1 149 ? -67.658 -16.697 40.733 1.00 73.79 156 ALA B C 1
ATOM 4901 O O . ALA B 1 149 ? -68.393 -17.657 41.022 1.00 75.95 156 ALA B O 1
ATOM 4903 N N . GLY B 1 150 ? -66.370 -16.827 40.432 1.00 70.72 157 GLY B N 1
ATOM 4904 C CA . GLY B 1 150 ? -65.793 -18.174 40.347 1.00 62.47 157 GLY B CA 1
ATOM 4905 C C . GLY B 1 150 ? -64.334 -18.157 39.978 1.00 59.33 157 GLY B C 1
ATOM 4906 O O . GLY B 1 150 ? -63.876 -17.168 39.385 1.00 58.48 157 GLY B O 1
ATOM 4907 N N . PRO B 1 151 ? -63.584 -19.228 40.290 1.00 58.55 158 PRO B N 1
ATOM 4908 C CA . PRO B 1 151 ? -62.170 -19.326 39.904 1.00 55.31 158 PRO B CA 1
ATOM 4909 C C . PRO B 1 151 ? -61.963 -19.612 38.420 1.00 56.42 158 PRO B C 1
ATOM 4910 O O . PRO B 1 151 ? -60.859 -19.378 37.902 1.00 52.54 158 PRO B O 1
ATOM 4914 N N . GLU B 1 152 ? -62.973 -20.115 37.714 1.00 53.64 159 GLU B N 1
ATOM 4915 C CA . GLU B 1 152 ? -62.842 -20.281 36.279 1.00 53.40 159 GLU B CA 1
ATOM 4916 C C . GLU B 1 152 ? -63.197 -19.021 35.498 1.00 50.25 159 GLU B C 1
ATOM 4917 O O . GLU B 1 152 ? -63.060 -19.014 34.268 1.00 51.01 159 GLU B O 1
ATOM 4923 N N . ASP B 1 153 ? -63.627 -17.960 36.173 1.00 48.94 160 ASP B N 1
ATOM 4924 C CA . ASP B 1 153 ? -63.873 -16.689 35.505 1.00 51.14 160 ASP B CA 1
ATOM 4925 C C . ASP B 1 153 ? -62.558 -16.092 35.011 1.00 49.08 160 ASP B C 1
ATOM 4926 O O . ASP B 1 153 ? -61.488 -16.383 35.547 1.00 45.95 160 ASP B O 1
ATOM 4931 N N . LEU B 1 154 ? -62.644 -15.257 33.974 1.00 49.90 161 LEU B N 1
ATOM 4932 C CA . LEU B 1 154 ? -61.454 -14.677 33.353 1.00 43.08 161 LEU B CA 1
ATOM 4933 C C . LEU B 1 154 ? -60.764 -13.642 34.241 1.00 41.36 161 LEU B C 1
ATOM 4934 O O . LEU B 1 154 ? -61.396 -12.911 35.006 1.00 43.92 161 LEU B O 1
ATOM 4939 N N . ALA B 1 155 ? -59.439 -13.575 34.110 1.00 42.96 162 ALA B N 1
ATOM 4940 C CA . ALA B 1 155 ? -58.611 -12.561 34.755 1.00 40.57 162 ALA B CA 1
ATOM 4941 C C . ALA B 1 155 ? -58.124 -11.513 33.769 1.00 37.21 162 ALA B C 1
ATOM 4942 O O . ALA B 1 155 ? -58.219 -10.310 34.032 1.00 38.65 162 ALA B O 1
ATOM 4944 N N . TYR B 1 156 ? -57.585 -11.952 32.640 1.00 34.99 163 TYR B N 1
ATOM 4945 C CA . TYR B 1 156 ? -57.284 -11.034 31.560 1.00 38.65 163 TYR B CA 1
ATOM 4946 C C . TYR B 1 156 ? -57.432 -11.771 30.233 1.00 39.37 163 TYR B C 1
ATOM 4947 O O . TYR B 1 156 ? -57.530 -13.003 30.191 1.00 40.53 163 TYR B O 1
ATOM 4956 N N . VAL B 1 157 ? -57.483 -10.993 29.152 1.00 34.87 164 VAL B N 1
ATOM 4957 C CA . VAL B 1 157 ? -57.357 -11.491 27.788 1.00 34.01 164 VAL B CA 1
ATOM 4958 C C . VAL B 1 157 ? -56.140 -10.821 27.194 1.00 36.79 164 VAL B C 1
ATOM 4959 O O . VAL B 1 157 ? -56.066 -9.589 27.159 1.00 43.90 164 VAL B O 1
ATOM 4963 N N . ILE B 1 158 ? -55.197 -11.613 26.725 1.00 38.27 165 ILE B N 1
ATOM 4964 C CA . ILE B 1 158 ? -53.991 -11.100 26.097 1.00 41.07 165 ILE B CA 1
ATOM 4965 C C . ILE B 1 158 ? -53.916 -11.689 24.696 1.00 45.18 165 ILE B C 1
ATOM 4966 O O . ILE B 1 158 ? -54.196 -12.877 24.505 1.00 43.28 165 ILE B O 1
ATOM 4971 N N . TYR B 1 159 ? -53.571 -10.857 23.710 1.00 47.34 166 TYR B N 1
ATOM 4972 C CA . TYR B 1 159 ? -53.429 -11.360 22.350 1.00 48.83 166 TYR B CA 1
ATOM 4973 C C . TYR B 1 159 ? -51.975 -11.690 22.065 1.00 49.96 166 TYR B C 1
ATOM 4974 O O . TYR B 1 159 ? -51.054 -11.022 22.544 1.00 41.19 166 TYR B O 1
ATOM 4983 N N . THR B 1 160 ? -51.792 -12.745 21.286 1.00 61.72 167 THR B N 1
ATOM 4984 C CA . THR B 1 160 ? -50.500 -13.312 20.959 1.00 59.98 167 THR B CA 1
ATOM 4985 C C . THR B 1 160 ? -50.524 -13.598 19.464 1.00 61.79 167 THR B C 1
ATOM 4986 O O . THR B 1 160 ? -51.540 -14.049 18.924 1.00 62.22 167 THR B O 1
ATOM 4990 N N . SER B 1 161 ? -49.437 -13.267 18.781 1.00 71.40 168 SER B N 1
ATOM 4991 C CA . SER B 1 161 ? -49.315 -13.552 17.358 1.00 81.55 168 SER B CA 1
ATOM 4992 C C . SER B 1 161 ? -48.212 -14.581 17.137 1.00 86.00 168 SER B C 1
ATOM 4993 O O . SER B 1 161 ? -47.172 -14.551 17.809 1.00 82.43 168 SER B O 1
ATOM 4996 N N . GLY B 1 162 ? -48.460 -15.511 16.221 1.00 85.96 169 GLY B N 1
ATOM 4997 C CA . GLY B 1 162 ? -47.417 -16.376 15.721 1.00 88.29 169 GLY B CA 1
ATOM 4998 C C . GLY B 1 162 ? -46.523 -15.630 14.748 1.00 89.18 169 GLY B C 1
ATOM 4999 O O . GLY B 1 162 ? -46.600 -14.411 14.586 1.00 89.02 169 GLY B O 1
ATOM 5000 N N . SER B 1 163 ? -45.650 -16.391 14.088 1.00 91.57 170 SER B N 1
ATOM 5001 C CA . SER B 1 163 ? -44.837 -15.815 13.020 1.00 95.62 170 SER B CA 1
ATOM 5002 C C . SER B 1 163 ? -45.714 -15.222 11.914 1.00 95.27 170 SER B C 1
ATOM 5003 O O . SER B 1 163 ? -45.461 -14.106 11.435 1.00 81.90 170 SER B O 1
ATOM 5006 N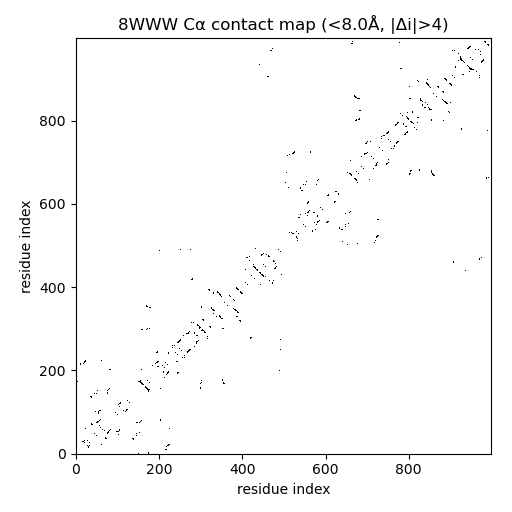 N . THR B 1 164 ? -46.770 -15.940 11.526 1.00 100.52 171 THR B N 1
ATOM 5007 C CA . THR B 1 164 ? -47.705 -15.508 10.494 1.00 98.42 171 THR B CA 1
ATOM 5008 C C . THR B 1 164 ? -49.125 -15.846 10.933 1.00 94.17 171 THR B C 1
ATOM 5009 O O . THR B 1 164 ? -49.347 -16.739 11.755 1.00 92.78 171 THR B O 1
ATOM 5013 N N . GLY B 1 165 ? -50.084 -15.112 10.380 1.00 90.42 172 GLY B N 1
ATOM 5014 C CA . GLY B 1 165 ? -51.481 -15.272 10.727 1.00 95.28 172 GLY B CA 1
ATOM 5015 C C . GLY B 1 165 ? -51.992 -14.172 11.655 1.00 98.93 172 GLY B C 1
ATOM 5016 O O . GLY B 1 165 ? -51.246 -13.329 12.168 1.00 92.93 172 GLY B O 1
ATOM 5017 N N . THR B 1 166 ? -53.308 -14.203 11.869 1.00 97.83 173 THR B N 1
ATOM 5018 C CA . THR B 1 166 ? -53.990 -13.213 12.688 1.00 84.92 173 THR B CA 1
ATOM 5019 C C . THR B 1 166 ? -53.686 -13.444 14.174 1.00 87.12 173 THR B C 1
ATOM 5020 O O . THR B 1 166 ? -53.168 -14.503 14.552 1.00 85.07 173 THR B O 1
ATOM 5024 N N . PRO B 1 167 ? -53.991 -12.464 15.037 1.00 85.37 174 PRO B N 1
ATOM 5025 C CA . PRO B 1 167 ? -53.729 -12.637 16.475 1.00 73.44 174 PRO B CA 1
ATOM 5026 C C . PRO B 1 167 ? -54.717 -13.581 17.152 1.00 60.52 174 PRO B C 1
ATOM 5027 O O . PRO B 1 167 ? -55.885 -13.689 16.768 1.00 58.93 174 PRO B O 1
ATOM 5031 N N . LYS B 1 168 ? -54.229 -14.262 18.189 1.00 55.21 175 LYS B N 1
ATOM 5032 C CA . LYS B 1 168 ? -55.042 -15.146 19.019 1.00 53.84 175 LYS B CA 1
ATOM 5033 C C . LYS B 1 168 ? -55.224 -14.523 20.399 1.00 52.26 175 LYS B C 1
ATOM 5034 O O . LYS B 1 168 ? -54.248 -14.322 21.134 1.00 44.63 175 LYS B O 1
ATOM 5040 N N . GLY B 1 169 ? -56.473 -14.234 20.752 1.00 50.63 176 GLY B N 1
ATOM 5041 C CA . GLY B 1 169 ? -56.781 -13.807 22.100 1.00 49.27 176 GLY B CA 1
ATOM 5042 C C . GLY B 1 169 ? -56.796 -14.962 23.077 1.00 43.54 176 GLY B C 1
ATOM 5043 O O . GLY B 1 169 ? -57.672 -15.819 23.003 1.00 46.13 176 GLY B O 1
ATOM 5044 N N . VAL B 1 170 ? -55.824 -14.994 23.986 1.00 46.28 177 VAL B N 1
ATOM 5045 C CA . VAL B 1 170 ? -55.710 -16.030 25.008 1.00 44.91 177 VAL B CA 1
ATOM 5046 C C . VAL B 1 170 ? -56.551 -15.642 26.219 1.00 43.46 177 VAL B C 1
ATOM 5047 O O . VAL B 1 170 ? -56.473 -14.511 26.704 1.00 44.58 177 VAL B O 1
ATOM 5051 N N . GLU B 1 171 ? -57.345 -16.582 26.719 1.00 41.48 178 GLU B N 1
ATOM 5052 C CA . GLU B 1 171 ? -58.217 -16.351 27.867 1.00 47.69 178 GLU B CA 1
ATOM 5053 C C . GLU B 1 171 ? -57.585 -16.942 29.133 1.00 44.44 178 GLU B C 1
ATOM 5054 O O . GLU B 1 171 ? -57.406 -18.163 29.224 1.00 44.11 178 GLU B O 1
ATOM 5060 N N . ILE B 1 172 ? -57.272 -16.094 30.111 1.00 38.63 179 ILE B N 1
ATOM 5061 C CA . ILE B 1 172 ? -56.532 -16.532 31.289 1.00 39.66 179 ILE B CA 1
ATOM 5062 C C . ILE B 1 172 ? -57.442 -16.413 32.511 1.00 41.05 179 ILE B C 1
ATOM 5063 O O . ILE B 1 172 ? -57.737 -15.293 32.959 1.00 40.88 179 ILE B O 1
ATOM 5068 N N . PRO B 1 173 ? -57.866 -17.522 33.107 1.00 40.30 180 PRO B N 1
ATOM 5069 C CA . PRO B 1 173 ? -58.775 -17.463 34.255 1.00 41.24 180 PRO B CA 1
ATOM 5070 C C . PRO B 1 173 ? -58.072 -17.041 35.543 1.00 42.13 180 PRO B C 1
ATOM 5071 O O . PRO B 1 173 ? -56.847 -17.080 35.670 1.00 41.38 180 PRO B O 1
ATOM 5075 N N . VAL B 1 174 ? -58.901 -16.691 36.528 1.00 39.81 181 VAL B N 1
ATOM 5076 C CA . VAL B 1 174 ? -58.405 -16.239 37.818 1.00 34.93 181 VAL B CA 1
ATOM 5077 C C . VAL B 1 174 ? -57.611 -17.339 38.510 1.00 38.45 181 VAL B C 1
ATOM 5078 O O . VAL B 1 174 ? -56.584 -17.073 39.143 1.00 39.35 181 VAL B O 1
ATOM 5082 N N . ARG B 1 175 ? -58.066 -18.591 38.413 1.00 39.19 182 ARG B N 1
ATOM 5083 C CA . ARG B 1 175 ? -57.356 -19.646 39.128 1.00 36.38 182 ARG B CA 1
ATOM 5084 C C . ARG B 1 175 ? -55.923 -19.771 38.644 1.00 38.01 182 ARG B C 1
ATOM 5085 O O . ARG B 1 175 ? -55.031 -20.143 39.418 1.00 40.23 182 ARG B O 1
ATOM 5093 N N . ALA B 1 176 ? -55.673 -19.453 37.380 1.00 35.18 183 ALA B N 1
ATOM 5094 C CA . ALA B 1 176 ? -54.332 -19.638 36.851 1.00 37.59 183 ALA B CA 1
ATOM 5095 C C . ALA B 1 176 ? -53.410 -18.468 37.228 1.00 37.90 183 ALA B C 1
ATOM 5096 O O . ALA B 1 176 ? -52.211 -18.659 37.492 1.00 33.70 183 ALA B O 1
ATOM 5098 N N . LEU B 1 177 ? -53.958 -17.254 37.235 1.00 34.80 184 LEU B N 1
ATOM 5099 C CA . LEU B 1 177 ? -53.221 -16.095 37.704 1.00 34.09 184 LEU B CA 1
ATOM 5100 C C . LEU B 1 177 ? -52.904 -16.230 39.189 1.00 36.34 184 LEU B C 1
ATOM 5101 O O . LEU B 1 177 ? -51.760 -16.036 39.616 1.00 35.81 184 LEU B O 1
ATOM 5106 N N . HIS B 1 178 ? -53.917 -16.553 39.990 1.00 35.96 185 HIS B N 1
ATOM 5107 C CA . HIS B 1 178 ? -53.711 -16.792 41.412 1.00 37.49 185 HIS B CA 1
ATOM 5108 C C . HIS B 1 178 ? -52.528 -17.723 41.655 1.00 36.87 185 HIS B C 1
ATOM 5109 O O . HIS B 1 178 ? -51.649 -17.443 42.486 1.00 31.71 185 HIS B O 1
ATOM 5116 N N . ASN B 1 179 ? -52.480 -18.817 40.883 1.00 35.28 186 ASN B N 1
ATOM 5117 C CA . ASN B 1 179 ? -51.489 -19.873 41.068 1.00 36.55 186 ASN B CA 1
ATOM 5118 C C . ASN B 1 179 ? -50.100 -19.405 40.650 1.00 36.94 186 ASN B C 1
ATOM 5119 O O . ASN B 1 179 ? -49.102 -19.720 41.312 1.00 38.72 186 ASN B O 1
ATOM 5124 N N . LEU B 1 180 ? -50.016 -18.662 39.552 1.00 33.30 187 LEU B N 1
ATOM 5125 C CA . LEU B 1 180 ? -48.745 -18.076 39.176 1.00 32.03 187 LEU B CA 1
ATOM 5126 C C . LEU B 1 180 ? -48.217 -17.194 40.290 1.00 32.25 187 LEU B C 1
ATOM 5127 O O . LEU B 1 180 ? -47.065 -17.327 40.707 1.00 33.75 187 LEU B O 1
ATOM 5132 N N . LEU B 1 181 ? -49.064 -16.292 40.792 1.00 35.43 188 LEU B N 1
ATOM 5133 C CA . LEU B 1 181 ? -48.672 -15.367 41.852 1.00 33.78 188 LEU B CA 1
ATOM 5134 C C . LEU B 1 181 ? -48.123 -16.113 43.058 1.00 34.65 188 LEU B C 1
ATOM 5135 O O . LEU B 1 181 ? -47.043 -15.791 43.554 1.00 36.59 188 LEU B O 1
ATOM 5140 N N . GLU B 1 182 ? -48.840 -17.137 43.531 1.00 37.12 189 GLU B N 1
ATOM 5141 C CA . GLU B 1 182 ? -48.356 -17.885 44.686 1.00 37.91 189 GLU B CA 1
ATOM 5142 C C . GLU B 1 182 ? -47.026 -18.566 44.389 1.00 37.48 189 GLU B C 1
ATOM 5143 O O . GLU B 1 182 ? -46.102 -18.515 45.210 1.00 40.68 189 GLU B O 1
ATOM 5149 N N . ALA B 1 183 ? -46.900 -19.188 43.214 1.00 36.76 190 ALA B N 1
ATOM 5150 C CA . ALA B 1 183 ? -45.659 -19.871 42.853 1.00 35.42 190 ALA B CA 1
ATOM 5151 C C . ALA B 1 183 ? -44.466 -18.927 42.887 1.00 37.24 190 ALA B C 1
ATOM 5152 O O . ALA B 1 183 ? -43.416 -19.256 43.460 1.00 32.00 190 ALA B O 1
ATOM 5154 N N . MET B 1 184 ? -44.607 -17.750 42.255 1.00 34.72 191 MET B N 1
ATOM 5155 C CA . MET B 1 184 ? -43.509 -16.797 42.201 1.00 29.27 191 MET B CA 1
ATOM 5156 C C . MET B 1 184 ? -43.199 -16.265 43.577 1.00 36.67 191 MET B C 1
ATOM 5157 O O . MET B 1 184 ? -42.028 -16.090 43.934 1.00 38.95 191 MET B O 1
ATOM 5162 N N . ARG B 1 185 ? -44.237 -16.011 44.365 1.00 34.19 192 ARG B N 1
ATOM 5163 C CA . ARG B 1 185 ? -44.031 -15.593 45.737 1.00 34.79 192 ARG B CA 1
ATOM 5164 C C . ARG B 1 185 ? -43.199 -16.621 46.483 1.00 37.98 192 ARG B C 1
ATOM 5165 O O . ARG B 1 185 ? -42.226 -16.279 47.161 1.00 35.75 192 ARG B O 1
ATOM 5173 N N . GLU B 1 186 ? -43.565 -17.897 46.329 1.00 40.07 193 GLU B N 1
ATOM 5174 C CA . GLU B 1 186 ? -42.862 -19.005 46.972 1.00 42.65 193 GLU B CA 1
ATOM 5175 C C . GLU B 1 186 ? -41.404 -19.078 46.523 1.00 47.73 193 GLU B C 1
ATOM 5176 O O . GLU B 1 186 ? -40.487 -19.137 47.354 1.00 51.21 193 GLU B O 1
ATOM 5182 N N . ARG B 1 187 ? -41.175 -19.099 45.205 1.00 41.12 194 ARG B N 1
ATOM 5183 C CA . ARG B 1 187 ? -39.821 -19.245 44.687 1.00 35.21 194 ARG B CA 1
ATOM 5184 C C . ARG B 1 187 ? -38.941 -18.075 45.103 1.00 38.92 194 ARG B C 1
ATOM 5185 O O . ARG B 1 187 ? -37.843 -18.267 45.635 1.00 43.68 194 ARG B O 1
ATOM 5193 N N . LEU B 1 188 ? -39.411 -16.852 44.895 1.00 39.89 195 LEU B N 1
ATOM 5194 C CA . LEU B 1 188 ? -38.586 -15.687 45.189 1.00 38.95 195 LEU B CA 1
ATOM 5195 C C . LEU B 1 188 ? -38.576 -15.297 46.658 1.00 39.78 195 LEU B C 1
ATOM 5196 O O . LEU B 1 188 ? -37.738 -14.476 47.048 1.00 43.80 195 LEU B O 1
ATOM 5201 N N . SER B 1 189 ? -39.466 -15.858 47.476 1.00 44.70 196 SER B N 1
ATOM 5202 C CA . SER B 1 189 ? -39.695 -15.390 48.848 1.00 41.52 196 SER B CA 1
ATOM 5203 C C . SER B 1 189 ? -39.903 -13.877 48.870 1.00 41.46 196 SER B C 1
ATOM 5204 O O . SER B 1 189 ? -39.118 -13.116 49.436 1.00 43.45 196 SER B O 1
ATOM 5207 N N . LEU B 1 190 ? -40.971 -13.447 48.207 1.00 45.10 197 LEU B N 1
ATOM 5208 C CA . LEU B 1 190 ? -41.264 -12.028 48.104 1.00 42.38 197 LEU B CA 1
ATOM 5209 C C . LEU B 1 190 ? -42.187 -11.622 49.236 1.00 40.06 197 LEU B C 1
ATOM 5210 O O . LEU B 1 190 ? -43.008 -12.417 49.709 1.00 42.50 197 LEU B O 1
ATOM 5215 N N . GLY B 1 191 ? -42.017 -10.379 49.692 1.00 40.04 198 GLY B N 1
ATOM 5216 C CA . GLY B 1 191 ? -42.710 -9.889 50.864 1.00 42.14 198 GLY B CA 1
ATOM 5217 C C . GLY B 1 191 ? -42.224 -8.524 51.312 1.00 41.54 198 GLY B C 1
ATOM 5218 O O . GLY B 1 191 ? -41.356 -7.910 50.679 1.00 41.46 198 GLY B O 1
ATOM 5219 N N . PRO B 1 192 ? -42.780 -8.019 52.414 1.00 38.53 199 PRO B N 1
ATOM 5220 C CA . PRO B 1 192 ? -42.508 -6.632 52.812 1.00 37.22 199 PRO B CA 1
ATOM 5221 C C . PRO B 1 192 ? -41.026 -6.398 53.076 1.00 44.68 199 PRO B C 1
ATOM 5222 O O . PRO B 1 192 ? -40.395 -7.100 53.879 1.00 44.27 199 PRO B O 1
ATOM 5226 N N . GLY B 1 193 ? -40.479 -5.389 52.393 1.00 42.20 200 GLY B N 1
ATOM 5227 C CA . GLY B 1 193 ? -39.055 -5.143 52.376 1.00 32.50 200 GLY B CA 1
ATOM 5228 C C . GLY B 1 193 ? -38.587 -5.139 50.942 1.00 38.71 200 GLY B C 1
ATOM 5229 O O . GLY B 1 193 ? -37.897 -4.223 50.496 1.00 41.29 200 GLY B O 1
ATOM 5230 N N . ASP B 1 194 ? -38.991 -6.154 50.194 1.00 40.70 201 ASP B N 1
ATOM 5231 C CA . ASP B 1 194 ? -38.548 -6.281 48.816 1.00 39.38 201 ASP B CA 1
ATOM 5232 C C . ASP B 1 194 ? -39.156 -5.215 47.907 1.00 35.55 201 ASP B C 1
ATOM 5233 O O . ASP B 1 194 ? -40.277 -4.735 48.117 1.00 40.30 201 ASP B O 1
ATOM 5238 N N . ARG B 1 195 ? -38.385 -4.841 46.891 1.00 35.02 202 ARG B N 1
ATOM 5239 C CA . ARG B 1 195 ? -38.806 -3.921 45.840 1.00 35.94 202 ARG B CA 1
ATOM 5240 C C . ARG B 1 195 ? -38.547 -4.577 44.482 1.00 38.04 202 ARG B C 1
ATOM 5241 O O . ARG B 1 195 ? -37.421 -4.994 44.173 1.00 39.20 202 ARG B O 1
ATOM 5249 N N . MET B 1 196 ? -39.594 -4.682 43.681 1.00 40.64 203 MET B N 1
ATOM 5250 C CA . MET B 1 196 ? -39.503 -5.166 42.318 1.00 35.35 203 MET B CA 1
ATOM 5251 C C . MET B 1 196 ? -39.667 -4.009 41.349 1.00 36.75 203 MET B C 1
ATOM 5252 O O . MET B 1 196 ? -40.381 -3.035 41.623 1.00 35.81 203 MET B O 1
ATOM 5257 N N . LEU B 1 197 ? -39.056 -4.133 40.173 1.00 37.20 204 LEU B N 1
ATOM 5258 C CA . LEU B 1 197 ? -39.180 -3.093 39.122 1.00 41.77 204 LEU B CA 1
ATOM 5259 C C . LEU B 1 197 ? -40.354 -3.418 38.191 1.00 40.11 204 LEU B C 1
ATOM 5260 O O . LEU B 1 197 ? -40.594 -4.602 37.961 1.00 36.15 204 LEU B O 1
ATOM 5265 N N . SER B 1 198 ? -41.052 -2.393 37.698 1.00 37.40 205 SER B N 1
ATOM 5266 C CA . SER B 1 198 ? -42.156 -2.583 36.724 1.00 40.58 205 SER B CA 1
ATOM 5267 C C . SER B 1 198 ? -41.732 -2.038 35.349 1.00 40.08 205 SER B C 1
ATOM 5268 O O . SER B 1 198 ? -41.628 -0.809 35.236 1.00 41.35 205 SER B O 1
ATOM 5271 N N . VAL B 1 199 ? -41.500 -2.917 34.355 1.00 38.39 206 VAL B N 1
ATOM 5272 C CA . VAL B 1 199 ? -40.993 -2.493 33.004 1.00 40.60 206 VAL B CA 1
ATOM 5273 C C . VAL B 1 199 ? -41.805 -3.106 31.869 1.00 45.03 206 VAL B C 1
ATOM 5274 O O . VAL B 1 199 ? -42.306 -2.343 31.032 1.00 47.23 206 VAL B O 1
ATOM 5278 N N . THR B 1 200 ? -41.959 -4.415 31.889 1.00 38.88 207 THR B N 1
ATOM 5279 C CA . THR B 1 200 ? -42.612 -5.017 30.735 1.00 40.71 207 THR B CA 1
ATOM 5280 C C . THR B 1 200 ? -43.913 -4.314 30.459 1.00 42.38 207 THR B C 1
ATOM 5281 O O . THR B 1 200 ? -44.744 -4.219 31.372 1.00 39.92 207 THR B O 1
ATOM 5285 N N . THR B 1 201 ? -44.042 -3.755 29.263 1.00 41.69 208 THR B N 1
ATOM 5286 C CA . THR B 1 201 ? -45.300 -3.200 28.804 1.00 44.67 208 THR B CA 1
ATOM 5287 C C . THR B 1 201 ? -46.426 -4.184 29.062 1.00 45.81 208 THR B C 1
ATOM 5288 O O . THR B 1 201 ? -46.215 -5.401 29.095 1.00 44.35 208 THR B O 1
ATOM 5292 N N . ALA B 1 202 ? -47.638 -3.640 29.240 1.00 44.08 209 ALA B N 1
ATOM 5293 C CA . ALA B 1 202 ? -48.757 -4.432 29.739 1.00 41.57 209 ALA B CA 1
ATOM 5294 C C . ALA B 1 202 ? -49.281 -5.437 28.720 1.00 43.76 209 ALA B C 1
ATOM 5295 O O . ALA B 1 202 ? -50.034 -6.348 29.093 1.00 45.62 209 ALA B O 1
ATOM 5297 N N . THR B 1 203 ? -48.883 -5.306 27.460 1.00 44.62 210 THR B N 1
ATOM 5298 C CA . THR B 1 203 ? -49.372 -6.154 26.385 1.00 44.86 210 THR B CA 1
ATOM 5299 C C . THR B 1 203 ? -48.583 -7.458 26.243 1.00 41.67 210 THR B C 1
ATOM 5300 O O . THR B 1 203 ? -48.945 -8.279 25.393 1.00 43.99 210 THR B O 1
ATOM 5304 N N . PHE B 1 204 ? -47.535 -7.664 27.049 1.00 40.73 211 PHE B N 1
ATOM 5305 C CA . PHE B 1 204 ? -46.799 -8.923 27.163 1.00 41.63 211 PHE B CA 1
ATOM 5306 C C . PHE B 1 204 ? -47.141 -9.550 28.497 1.00 41.70 211 PHE B C 1
ATOM 5307 O O . PHE B 1 204 ? -47.141 -8.854 29.513 1.00 43.51 211 PHE B O 1
ATOM 5315 N N . ASP B 1 205 ? -47.389 -10.861 28.520 1.00 42.86 212 ASP B N 1
ATOM 5316 C CA . ASP B 1 205 ? -47.748 -11.431 29.818 1.00 48.35 212 ASP B CA 1
ATOM 5317 C C . ASP B 1 205 ? -46.584 -11.447 30.807 1.00 47.76 212 ASP B C 1
ATOM 5318 O O . ASP B 1 205 ? -46.831 -11.638 32.005 1.00 44.54 212 ASP B O 1
ATOM 5323 N N . MET B 1 206 ? -45.381 -11.078 30.390 1.00 43.62 213 MET B N 1
ATOM 5324 C CA . MET B 1 206 ? -44.266 -10.962 31.366 1.00 49.30 213 MET B CA 1
ATOM 5325 C C . MET B 1 206 ? -44.595 -9.823 32.338 1.00 46.46 213 MET B C 1
ATOM 5326 O O . MET B 1 206 ? -43.964 -9.743 33.407 1.00 43.06 213 MET B O 1
ATOM 5331 N N . SER B 1 207 ? -45.566 -8.991 31.980 1.00 40.57 214 SER B N 1
ATOM 5332 C CA . SER B 1 207 ? -45.958 -7.831 32.812 1.00 40.52 214 SER B CA 1
ATOM 5333 C C . SER B 1 207 ? -46.748 -8.272 34.043 1.00 43.77 214 SER B C 1
ATOM 5334 O O . SER B 1 207 ? -46.557 -7.660 35.097 1.00 40.35 214 SER B O 1
ATOM 5337 N N . VAL B 1 208 ? -47.597 -9.288 33.909 1.00 40.27 215 VAL B N 1
ATOM 5338 C CA . VAL B 1 208 ? -48.512 -9.702 35.017 1.00 38.88 215 VAL B CA 1
ATOM 5339 C C . VAL B 1 208 ? -47.750 -9.846 36.340 1.00 39.38 215 VAL B C 1
ATOM 5340 O O . VAL B 1 208 ? -48.203 -9.268 37.337 1.00 35.52 215 VAL B O 1
ATOM 5344 N N . PRO B 1 209 ? -46.634 -10.590 36.421 1.00 42.39 216 PRO B N 1
ATOM 5345 C CA . PRO B 1 209 ? -45.870 -10.610 37.652 1.00 38.33 216 PRO B CA 1
ATOM 5346 C C . PRO B 1 209 ? -45.568 -9.209 38.172 1.00 37.38 216 PRO B C 1
ATOM 5347 O O . PRO B 1 209 ? -45.856 -8.933 39.335 1.00 41.36 216 PRO B O 1
ATOM 5351 N N . GLU B 1 210 ? -45.029 -8.327 37.336 1.00 32.86 217 GLU B N 1
ATOM 5352 C CA . GLU B 1 210 ? -44.604 -6.981 37.795 1.00 34.89 217 GLU B CA 1
ATOM 5353 C C . GLU B 1 210 ? -45.803 -6.103 38.167 1.00 38.23 217 GLU B C 1
ATOM 5354 O O . GLU B 1 210 ? -45.610 -5.143 38.923 1.00 44.82 217 GLU B O 1
ATOM 5360 N N . LEU B 1 211 ? -46.983 -6.401 37.632 1.00 38.16 218 LEU B N 1
ATOM 5361 C CA . LEU B 1 211 ? -48.174 -5.625 37.932 1.00 35.66 218 LEU B CA 1
ATOM 5362 C C . LEU B 1 211 ? -48.905 -6.137 39.157 1.00 39.05 218 LEU B C 1
ATOM 5363 O O . LEU B 1 211 ? -49.540 -5.342 39.861 1.00 42.21 218 LEU B O 1
ATOM 5368 N N . PHE B 1 212 ? -48.813 -7.438 39.450 1.00 38.91 219 PHE B N 1
ATOM 5369 C CA . PHE B 1 212 ? -49.591 -8.018 40.530 1.00 34.89 219 PHE B CA 1
ATOM 5370 C C . PHE B 1 212 ? -48.800 -8.728 41.622 1.00 36.20 219 PHE B C 1
ATOM 5371 O O . PHE B 1 212 ? -49.392 -9.040 42.659 1.00 36.41 219 PHE B O 1
ATOM 5379 N N . LEU B 1 213 ? -47.502 -8.995 41.446 1.00 38.30 220 LEU B N 1
ATOM 5380 C CA . LEU B 1 213 ? -46.780 -9.719 42.498 1.00 37.53 220 LEU B CA 1
ATOM 5381 C C . LEU B 1 213 ? -46.563 -8.897 43.769 1.00 35.60 220 LEU B C 1
ATOM 5382 O O . LEU B 1 213 ? -46.694 -9.454 44.864 1.00 33.02 220 LEU B O 1
ATOM 5387 N N . PRO B 1 214 ? -46.231 -7.595 43.695 1.00 40.69 221 PRO B N 1
ATOM 5388 C CA . PRO B 1 214 ? -46.051 -6.845 44.949 1.00 34.75 221 PRO B CA 1
ATOM 5389 C C . PRO B 1 214 ? -47.329 -6.632 45.737 1.00 39.54 221 PRO B C 1
ATOM 5390 O O . PRO B 1 214 ? -47.256 -6.651 46.975 1.00 40.93 221 PRO B O 1
ATOM 5394 N N . TYR B 1 215 ? -48.487 -6.412 45.074 1.00 39.08 222 TYR B N 1
ATOM 5395 C CA . TYR B 1 215 ? -49.773 -6.434 45.783 1.00 31.88 222 TYR B CA 1
ATOM 5396 C C . TYR B 1 215 ? -49.982 -7.767 46.493 1.00 33.28 222 TYR B C 1
ATOM 5397 O O . TYR B 1 215 ? -50.461 -7.820 47.628 1.00 34.21 222 TYR B O 1
ATOM 5406 N N . TYR B 1 216 ? -49.674 -8.863 45.818 1.00 35.27 223 TYR B N 1
ATOM 5407 C CA . TYR B 1 216 ? -49.991 -10.171 46.371 1.00 35.38 223 TYR B CA 1
ATOM 5408 C C . TYR B 1 216 ? -49.088 -10.523 47.535 1.00 32.36 223 TYR B C 1
ATOM 5409 O O . TYR B 1 216 ? -49.486 -11.284 48.421 1.00 33.69 223 TYR B O 1
ATOM 5418 N N . THR B 1 217 ? -47.879 -9.977 47.559 1.00 34.42 224 THR B N 1
ATOM 5419 C CA . THR B 1 217 ? -46.868 -10.396 48.510 1.00 36.53 224 THR B CA 1
ATOM 5420 C C . THR B 1 217 ? -46.615 -9.411 49.639 1.00 37.72 224 THR B C 1
ATOM 5421 O O . THR B 1 217 ? -45.962 -9.786 50.618 1.00 38.90 224 THR B O 1
ATOM 5425 N N . GLY B 1 218 ? -47.106 -8.173 49.542 1.00 39.24 225 GLY B N 1
ATOM 5426 C CA . GLY B 1 218 ? -46.702 -7.148 50.484 1.00 37.21 225 GLY B CA 1
ATOM 5427 C C . GLY B 1 218 ? -45.372 -6.517 50.148 1.00 39.80 225 GLY B C 1
ATOM 5428 O O . GLY B 1 218 ? -44.820 -5.778 50.970 1.00 34.48 225 GLY B O 1
ATOM 5429 N N . ALA B 1 219 ? -44.840 -6.803 48.961 1.00 41.52 226 ALA B N 1
ATOM 5430 C CA . ALA B 1 219 ? -43.673 -6.132 48.423 1.00 40.82 226 ALA B CA 1
ATOM 5431 C C . ALA B 1 219 ? -44.078 -4.802 47.785 1.00 43.10 226 ALA B C 1
ATOM 5432 O O . ALA B 1 219 ? -45.266 -4.484 47.649 1.00 44.04 226 ALA B O 1
ATOM 5434 N N . ARG B 1 220 ? -43.074 -4.018 47.392 1.00 41.95 227 ARG B N 1
ATOM 5435 C CA . ARG B 1 220 ? -43.276 -2.702 46.799 1.00 36.52 227 ARG B CA 1
ATOM 5436 C C . ARG B 1 220 ? -42.874 -2.742 45.330 1.00 38.52 227 ARG B C 1
ATOM 5437 O O . ARG B 1 220 ? -41.790 -3.225 44.994 1.00 38.20 227 ARG B O 1
ATOM 5445 N N . ALA B 1 221 ? -43.745 -2.228 44.462 1.00 37.79 228 ALA B N 1
ATOM 5446 C CA . ALA B 1 221 ? -43.491 -2.125 43.033 1.00 32.01 228 ALA B CA 1
ATOM 5447 C C . ALA B 1 221 ? -42.974 -0.730 42.701 1.00 39.10 228 ALA B C 1
ATOM 5448 O O . ALA B 1 221 ? -43.666 0.264 42.958 1.00 37.91 228 ALA B O 1
ATOM 5450 N N . VAL B 1 222 ? -41.774 -0.659 42.116 1.00 40.07 229 VAL B N 1
ATOM 5451 C CA . VAL B 1 222 ? -41.157 0.601 41.691 1.00 39.07 229 VAL B CA 1
ATOM 5452 C C . VAL B 1 222 ? -41.397 0.762 40.183 1.00 40.35 229 VAL B C 1
ATOM 5453 O O . VAL B 1 222 ? -40.756 0.093 39.355 1.00 37.77 229 VAL B O 1
ATOM 5457 N N . ILE B 1 223 ? -42.317 1.660 39.819 1.00 41.66 230 ILE B N 1
ATOM 5458 C CA . ILE B 1 223 ? -42.745 1.825 38.433 1.00 38.93 230 ILE B CA 1
ATOM 5459 C C . ILE B 1 223 ? -41.788 2.755 37.707 1.00 41.92 230 ILE B C 1
ATOM 5460 O O . ILE B 1 223 ? -41.310 3.755 38.267 1.00 45.34 230 ILE B O 1
ATOM 5465 N N . ALA B 1 224 ? -41.503 2.433 36.535 1.00 46.41 231 ALA B N 1
ATOM 5466 C CA . ALA B 1 224 ? -40.651 3.370 35.840 1.00 50.55 231 ALA B CA 1
ATOM 5467 C C . ALA B 1 224 ? -41.494 4.314 34.998 1.00 52.18 231 ALA B C 1
ATOM 5468 O O . ALA B 1 224 ? -42.508 3.906 34.428 1.00 57.80 231 ALA B O 1
ATOM 5470 N N . PRO B 1 225 ? -41.115 5.582 34.906 1.00 55.99 232 PRO B N 1
ATOM 5471 C CA . PRO B 1 225 ? -41.845 6.515 34.027 1.00 68.69 232 PRO B CA 1
ATOM 5472 C C . PRO B 1 225 ? -41.751 6.077 32.568 1.00 75.01 232 PRO B C 1
ATOM 5473 O O . PRO B 1 225 ? -40.872 5.299 32.182 1.00 74.81 232 PRO B O 1
ATOM 5477 N N . ARG B 1 226 ? -42.695 6.556 31.758 1.00 80.29 233 ARG B N 1
ATOM 5478 C CA . ARG B 1 226 ? -42.792 6.121 30.341 1.00 86.37 233 ARG B CA 1
ATOM 5479 C C . ARG B 1 226 ? -41.536 6.450 29.533 1.00 90.51 233 ARG B C 1
ATOM 5480 O O . ARG B 1 226 ? -41.356 5.842 28.461 1.00 87.70 233 ARG B O 1
ATOM 5488 N N . ALA B 1 227 ? -40.716 7.376 30.015 1.00 86.53 234 ALA B N 1
ATOM 5489 C CA . ALA B 1 227 ? -39.541 7.799 29.228 1.00 89.19 234 ALA B CA 1
ATOM 5490 C C . ALA B 1 227 ? -38.275 7.135 29.762 1.00 86.80 234 ALA B C 1
ATOM 5491 O O . ALA B 1 227 ? -37.189 7.722 29.613 1.00 80.65 234 ALA B O 1
ATOM 5493 N N . THR B 1 228 ? -38.405 5.945 30.344 1.00 85.27 235 THR B N 1
ATOM 5494 C CA . THR B 1 228 ? -37.230 5.300 30.965 1.00 87.72 235 THR B CA 1
ATOM 5495 C C . THR B 1 228 ? -37.000 3.948 30.326 1.00 84.01 235 THR B C 1
ATOM 5496 O O . THR B 1 228 ? -35.831 3.572 30.147 1.00 76.33 235 THR B O 1
ATOM 5500 N N . GLY B 1 229 ? -38.069 3.246 29.961 1.00 79.02 236 GLY B N 1
ATOM 5501 C CA . GLY B 1 229 ? -37.901 1.889 29.417 1.00 76.35 236 GLY B CA 1
ATOM 5502 C C . GLY B 1 229 ? -36.995 1.913 28.212 1.00 84.45 236 GLY B C 1
ATOM 5503 O O . GLY B 1 229 ? -36.190 0.978 28.055 1.00 78.69 236 GLY B O 1
ATOM 5504 N N . GLN B 1 230 ? -37.115 2.955 27.396 1.00 91.62 237 GLN B N 1
ATOM 5505 C CA . GLN B 1 230 ? -36.288 3.088 26.173 1.00 86.67 237 GLN B CA 1
ATOM 5506 C C . GLN B 1 230 ? -34.803 3.182 26.555 1.00 90.94 237 GLN B C 1
ATOM 5507 O O . GLN B 1 230 ? -34.017 2.397 26.002 1.00 95.02 237 GLN B O 1
ATOM 5513 N N . ASP B 1 231 ? -34.438 4.097 27.457 1.00 81.48 238 ASP B N 1
ATOM 5514 C CA . ASP B 1 231 ? -33.005 4.297 27.804 1.00 73.34 238 ASP B CA 1
ATOM 5515 C C . ASP B 1 231 ? -32.610 3.368 28.950 1.00 73.98 238 ASP B C 1
ATOM 5516 O O . ASP B 1 231 ? -32.959 3.669 30.102 1.00 72.54 238 ASP B O 1
ATOM 5521 N N . PRO B 1 232 ? -31.843 2.290 28.701 1.00 67.91 239 PRO B N 1
ATOM 5522 C CA . PRO B 1 232 ? -31.363 1.434 29.800 1.00 66.33 239 PRO B CA 1
ATOM 5523 C C . PRO B 1 232 ? -30.458 2.147 30.800 1.00 67.18 239 PRO B C 1
ATOM 5524 O O . PRO B 1 232 ? -30.264 1.621 31.906 1.00 61.52 239 PRO B O 1
ATOM 5528 N N . ARG B 1 233 ? -29.894 3.313 30.455 1.00 65.70 240 ARG B N 1
ATOM 5529 C CA . ARG B 1 233 ? -29.105 4.048 31.433 1.00 63.38 240 ARG B CA 1
ATOM 5530 C C . ARG B 1 233 ? -29.993 4.700 32.477 1.00 59.26 240 ARG B C 1
ATOM 5531 O O . ARG B 1 233 ? -29.594 4.831 33.637 1.00 56.23 240 ARG B O 1
ATOM 5539 N N . GLU B 1 234 ? -31.199 5.107 32.090 1.00 64.82 241 GLU B N 1
ATOM 5540 C CA . GLU B 1 234 ? -32.123 5.659 33.071 1.00 63.04 241 GLU B CA 1
ATOM 5541 C C . GLU B 1 234 ? -32.679 4.569 33.974 1.00 54.39 241 GLU B C 1
ATOM 5542 O O . GLU B 1 234 ? -32.871 4.799 35.171 1.00 54.26 241 GLU B O 1
ATOM 5548 N N . LEU B 1 235 ? -32.911 3.373 33.429 1.00 56.66 242 LEU B N 1
ATOM 5549 C CA . LEU B 1 235 ? -33.388 2.247 34.229 1.00 47.58 242 LEU B CA 1
ATOM 5550 C C . LEU B 1 235 ? -32.347 1.800 35.248 1.00 49.33 242 LEU B C 1
ATOM 5551 O O . LEU B 1 235 ? -32.683 1.472 36.398 1.00 44.31 242 LEU B O 1
ATOM 5556 N N . GLY B 1 236 ? -31.078 1.758 34.843 1.00 48.41 243 GLY B N 1
ATOM 5557 C CA . GLY B 1 236 ? -30.037 1.388 35.783 1.00 45.59 243 GLY B CA 1
ATOM 5558 C C . GLY B 1 236 ? -29.868 2.417 36.885 1.00 46.99 243 GLY B C 1
ATOM 5559 O O . GLY B 1 236 ? -29.610 2.069 38.045 1.00 43.44 243 GLY B O 1
ATOM 5560 N N . ASP B 1 237 ? -30.001 3.701 36.544 1.00 46.80 244 ASP B N 1
ATOM 5561 C CA . ASP B 1 237 ? -29.962 4.715 37.585 1.00 41.15 244 ASP B CA 1
ATOM 5562 C C . ASP B 1 237 ? -31.080 4.462 38.574 1.00 40.59 244 ASP B C 1
ATOM 5563 O O . ASP B 1 237 ? -30.838 4.299 39.775 1.00 42.79 244 ASP B O 1
ATOM 5568 N N . LEU B 1 238 ? -32.303 4.331 38.055 1.00 39.04 245 LEU B N 1
ATOM 5569 C CA . LEU B 1 238 ? -33.471 3.966 38.849 1.00 41.14 245 LEU B CA 1
ATOM 5570 C C . LEU B 1 238 ? -33.224 2.738 39.715 1.00 38.45 245 LEU B C 1
ATOM 5571 O O . LEU B 1 238 ? -33.520 2.743 40.914 1.00 39.76 245 LEU B O 1
ATOM 5576 N N . ILE B 1 239 ? -32.699 1.666 39.120 1.00 36.20 246 ILE B N 1
ATOM 5577 C CA . ILE B 1 239 ? -32.479 0.445 39.888 1.00 40.41 246 ILE B CA 1
ATOM 5578 C C . ILE B 1 239 ? -31.544 0.714 41.055 1.00 40.15 246 ILE B C 1
ATOM 5579 O O . ILE B 1 239 ? -31.774 0.252 42.176 1.00 44.55 246 ILE B O 1
ATOM 5584 N N . VAL B 1 240 ? -30.474 1.461 40.813 1.00 42.45 247 VAL B N 1
ATOM 5585 C CA . VAL B 1 240 ? -29.512 1.721 41.876 1.00 47.43 247 VAL B CA 1
ATOM 5586 C C . VAL B 1 240 ? -30.047 2.766 42.837 1.00 45.82 247 VAL B C 1
ATOM 5587 O O . VAL B 1 240 ? -29.982 2.587 44.059 1.00 51.32 247 VAL B O 1
ATOM 5591 N N . ARG B 1 241 ? -30.599 3.864 42.302 1.00 42.02 248 ARG B N 1
ATOM 5592 C CA . ARG B 1 241 ? -31.040 4.966 43.160 1.00 46.74 248 ARG B CA 1
ATOM 5593 C C . ARG B 1 241 ? -32.172 4.547 44.105 1.00 45.80 248 ARG B C 1
ATOM 5594 O O . ARG B 1 241 ? -32.244 5.036 45.232 1.00 45.50 248 ARG B O 1
ATOM 5602 N N . ARG B 1 242 ? -33.037 3.620 43.692 1.00 45.78 249 ARG B N 1
ATOM 5603 C CA . ARG B 1 242 ? -34.137 3.159 44.530 1.00 39.81 249 ARG B CA 1
ATOM 5604 C C . ARG B 1 242 ? -33.868 1.818 45.207 1.00 46.30 249 ARG B C 1
ATOM 5605 O O . ARG B 1 242 ? -34.735 1.337 45.951 1.00 41.25 249 ARG B O 1
ATOM 5613 N N . GLU B 1 243 ? -32.693 1.213 44.986 1.00 44.90 250 GLU B N 1
ATOM 5614 C CA . GLU B 1 243 ? -32.328 -0.066 45.605 1.00 46.38 250 GLU B CA 1
ATOM 5615 C C . GLU B 1 243 ? -33.380 -1.144 45.324 1.00 43.42 250 GLU B C 1
ATOM 5616 O O . GLU B 1 243 ? -33.874 -1.842 46.211 1.00 38.00 250 GLU B O 1
ATOM 5622 N N . ILE B 1 244 ? -33.728 -1.250 44.047 1.00 43.45 251 ILE B N 1
ATOM 5623 C CA . ILE B 1 244 ? -34.569 -2.323 43.546 1.00 43.08 251 ILE B CA 1
ATOM 5624 C C . ILE B 1 244 ? -33.789 -3.620 43.651 1.00 40.35 251 ILE B C 1
ATOM 5625 O O . ILE B 1 244 ? -32.668 -3.725 43.145 1.00 45.04 251 ILE B O 1
ATOM 5630 N N . GLY B 1 245 ? -34.373 -4.610 44.306 1.00 41.04 252 GLY B N 1
ATOM 5631 C CA . GLY B 1 245 ? -33.667 -5.856 44.508 1.00 42.16 252 GLY B CA 1
ATOM 5632 C C . GLY B 1 245 ? -33.911 -6.857 43.402 1.00 40.17 252 GLY B C 1
ATOM 5633 O O . GLY B 1 245 ? -33.092 -7.755 43.162 1.00 38.87 252 GLY B O 1
ATOM 5634 N N . THR B 1 246 ? -35.041 -6.706 42.717 1.00 38.93 253 THR B N 1
ATOM 5635 C CA . THR B 1 246 ? -35.498 -7.695 41.752 1.00 37.11 253 THR B CA 1
ATOM 5636 C C . THR B 1 246 ? -36.057 -6.995 40.519 1.00 36.21 253 THR B C 1
ATOM 5637 O O . THR B 1 246 ? -36.858 -6.065 40.649 1.00 41.83 253 THR B O 1
ATOM 5641 N N . ALA B 1 247 ? -35.623 -7.425 39.331 1.00 36.10 254 ALA B N 1
ATOM 5642 C CA . ALA B 1 247 ? -36.089 -6.869 38.059 1.00 37.33 254 ALA B CA 1
ATOM 5643 C C . ALA B 1 247 ? -36.178 -8.001 37.049 1.00 38.30 254 ALA B C 1
ATOM 5644 O O . ALA B 1 247 ? -35.544 -9.043 37.207 1.00 39.57 254 ALA B O 1
ATOM 5646 N N . GLN B 1 248 ? -36.979 -7.797 36.006 1.00 41.64 255 GLN B N 1
ATOM 5647 C CA . GLN B 1 248 ? -37.286 -8.881 35.083 1.00 37.50 255 GLN B CA 1
ATOM 5648 C C . GLN B 1 248 ? -37.385 -8.359 33.653 1.00 39.81 255 GLN B C 1
ATOM 5649 O O . GLN B 1 248 ? -38.057 -7.354 33.389 1.00 39.76 255 GLN B O 1
ATOM 5655 N N . ALA B 1 249 ? -36.714 -9.045 32.735 1.00 38.56 256 ALA B N 1
ATOM 5656 C CA . ALA B 1 249 ? -36.681 -8.626 31.341 1.00 43.12 256 ALA B CA 1
ATOM 5657 C C . ALA B 1 249 ? -36.317 -9.816 30.461 1.00 42.20 256 ALA B C 1
ATOM 5658 O O . ALA B 1 249 ? -35.955 -10.892 30.947 1.00 37.11 256 ALA B O 1
ATOM 5660 N N . THR B 1 250 ? -36.416 -9.598 29.145 1.00 42.36 257 THR B N 1
ATOM 5661 C CA . THR B 1 250 ? -35.896 -10.535 28.164 1.00 40.69 257 THR B CA 1
ATOM 5662 C C . THR B 1 250 ? -34.382 -10.474 28.103 1.00 42.83 257 THR B C 1
ATOM 5663 O O . THR B 1 250 ? -33.774 -9.452 28.443 1.00 41.74 257 THR B O 1
ATOM 5667 N N . PRO B 1 251 ? -33.746 -11.557 27.644 1.00 45.71 258 PRO B N 1
ATOM 5668 C CA . PRO B 1 251 ? -32.274 -11.527 27.499 1.00 45.99 258 PRO B CA 1
ATOM 5669 C C . PRO B 1 251 ? -31.776 -10.348 26.672 1.00 42.73 258 PRO B C 1
ATOM 5670 O O . PRO B 1 251 ? -30.795 -9.702 27.057 1.00 49.25 258 PRO B O 1
ATOM 5674 N N . THR B 1 252 ? -32.447 -10.043 25.560 1.00 43.57 259 THR B N 1
ATOM 5675 C CA . THR B 1 252 ? -32.158 -8.841 24.781 1.00 43.18 259 THR B CA 1
ATOM 5676 C C . THR B 1 252 ? -32.063 -7.609 25.673 1.00 46.05 259 THR B C 1
ATOM 5677 O O . THR B 1 252 ? -31.111 -6.823 25.563 1.00 45.76 259 THR B O 1
ATOM 5681 N N . HIS B 1 253 ? -33.042 -7.422 26.571 1.00 42.68 260 HIS B N 1
ATOM 5682 C CA . HIS B 1 253 ? -33.053 -6.201 27.372 1.00 44.09 260 HIS B CA 1
ATOM 5683 C C . HIS B 1 253 ? -31.938 -6.222 28.404 1.00 44.56 260 HIS B C 1
ATOM 5684 O O . HIS B 1 253 ? -31.311 -5.192 28.678 1.00 44.72 260 HIS B O 1
ATOM 5691 N N . TRP B 1 254 ? -31.684 -7.382 28.995 1.00 43.62 261 TRP B N 1
ATOM 5692 C CA . TRP B 1 254 ? -30.577 -7.483 29.926 1.00 46.52 261 TRP B CA 1
ATOM 5693 C C . TRP B 1 254 ? -29.235 -7.313 29.234 1.00 53.12 261 TRP B C 1
ATOM 5694 O O . TRP B 1 254 ? -28.266 -6.904 29.889 1.00 51.94 261 TRP B O 1
ATOM 5705 N N . HIS B 1 255 ? -29.161 -7.630 27.933 1.00 47.79 262 HIS B N 1
ATOM 5706 C CA . HIS B 1 255 ? -27.982 -7.291 27.144 1.00 49.10 262 HIS B CA 1
ATOM 5707 C C . HIS B 1 255 ? -27.710 -5.795 27.184 1.00 52.07 262 HIS B C 1
ATOM 5708 O O . HIS B 1 255 ? -26.591 -5.369 27.502 1.00 56.13 262 HIS B O 1
ATOM 5715 N N . MET B 1 256 ? -28.723 -4.984 26.849 1.00 45.34 263 MET B N 1
ATOM 5716 C CA . MET B 1 256 ? -28.573 -3.532 26.877 1.00 47.20 263 MET B CA 1
ATOM 5717 C C . MET B 1 256 ? -28.135 -3.056 28.255 1.00 55.21 263 MET B C 1
ATOM 5718 O O . MET B 1 256 ? -27.109 -2.375 28.393 1.00 57.55 263 MET B O 1
ATOM 5723 N N . LEU B 1 257 ? -28.895 -3.419 29.292 1.00 48.77 264 LEU B N 1
ATOM 5724 C CA . LEU B 1 257 ? -28.595 -2.929 30.633 1.00 47.18 264 LEU B CA 1
ATOM 5725 C C . LEU B 1 257 ? -27.171 -3.265 31.040 1.00 53.84 264 LEU B C 1
ATOM 5726 O O . LEU B 1 257 ? -26.430 -2.390 31.504 1.00 56.42 264 LEU B O 1
ATOM 5731 N N . ALA B 1 258 ? -26.766 -4.532 30.882 1.00 51.82 265 ALA B N 1
ATOM 5732 C CA . ALA B 1 258 ? -25.411 -4.913 31.277 1.00 50.41 265 ALA B CA 1
ATOM 5733 C C . ALA B 1 258 ? -24.357 -4.112 30.521 1.00 53.35 265 ALA B C 1
ATOM 5734 O O . ALA B 1 258 ? -23.243 -3.917 31.027 1.00 49.77 265 ALA B O 1
ATOM 5736 N N . THR B 1 259 ? -24.693 -3.627 29.322 1.00 54.23 266 THR B N 1
ATOM 5737 C CA . THR B 1 259 ? -23.738 -2.860 28.525 1.00 55.55 266 THR B CA 1
ATOM 5738 C C . THR B 1 259 ? -23.612 -1.424 29.033 1.00 53.27 266 THR B C 1
ATOM 5739 O O . THR B 1 259 ? -22.518 -0.971 29.372 1.00 57.78 266 THR B O 1
ATOM 5743 N N . VAL B 1 260 ? -24.728 -0.700 29.127 1.00 54.48 267 VAL B N 1
ATOM 5744 C CA . VAL B 1 260 ? -24.680 0.712 29.483 1.00 54.40 267 VAL B CA 1
ATOM 5745 C C . VAL B 1 260 ? -24.753 0.945 30.985 1.00 55.70 267 VAL B C 1
ATOM 5746 O O . VAL B 1 260 ? -24.687 2.101 31.427 1.00 62.16 267 VAL B O 1
ATOM 5750 N N . SER B 1 261 ? -24.913 -0.106 31.785 1.00 58.34 268 SER B N 1
ATOM 5751 C CA . SER B 1 261 ? -25.093 0.071 33.225 1.00 60.35 268 SER B CA 1
ATOM 5752 C C . SER B 1 261 ? -24.651 -1.145 34.028 1.00 60.60 268 SER B C 1
ATOM 5753 O O . SER B 1 261 ? -25.443 -1.676 34.818 1.00 56.88 268 SER B O 1
ATOM 5756 N N . PRO B 1 262 ? -23.401 -1.598 33.880 1.00 63.59 269 PRO B N 1
ATOM 5757 C CA . PRO B 1 262 ? -22.963 -2.802 34.615 1.00 57.02 269 PRO B CA 1
ATOM 5758 C C . PRO B 1 262 ? -23.064 -2.666 36.125 1.00 57.56 269 PRO B C 1
ATOM 5759 O O . PRO B 1 262 ? -23.206 -3.671 36.829 1.00 55.63 269 PRO B O 1
ATOM 5763 N N . GLU B 1 263 ? -22.985 -1.445 36.647 1.00 61.18 270 GLU B N 1
ATOM 5764 C CA . GLU B 1 263 ? -23.126 -1.220 38.080 1.00 59.67 270 GLU B CA 1
ATOM 5765 C C . GLU B 1 263 ? -24.513 -1.583 38.590 1.00 55.05 270 GLU B C 1
ATOM 5766 O O . GLU B 1 263 ? -24.671 -1.840 39.790 1.00 52.57 270 GLU B O 1
ATOM 5772 N N . ALA B 1 264 ? -25.522 -1.612 37.712 1.00 49.54 271 ALA B N 1
ATOM 5773 C CA . ALA B 1 264 ? -26.892 -1.805 38.168 1.00 47.67 271 ALA B CA 1
ATOM 5774 C C . ALA B 1 264 ? -27.196 -3.262 38.485 1.00 47.22 271 ALA B C 1
ATOM 5775 O O . ALA B 1 264 ? -28.048 -3.545 39.339 1.00 47.41 271 ALA B O 1
ATOM 5777 N N . LEU B 1 265 ? -26.468 -4.181 37.870 1.00 44.95 272 LEU B N 1
ATOM 5778 C CA . LEU B 1 265 ? -26.627 -5.608 38.095 1.00 43.33 272 LEU B CA 1
ATOM 5779 C C . LEU B 1 265 ? -25.950 -6.125 39.367 1.00 49.51 272 LEU B C 1
ATOM 5780 O O . LEU B 1 265 ? -26.173 -7.286 39.714 1.00 49.27 272 LEU B O 1
ATOM 5785 N N . ARG B 1 266 ? -25.148 -5.315 40.079 1.00 52.69 273 ARG B N 1
ATOM 5786 C CA . ARG B 1 266 ? -24.407 -5.806 41.252 1.00 53.82 273 ARG B CA 1
ATOM 5787 C C . ARG B 1 266 ? -25.361 -6.043 42.416 1.00 53.28 273 ARG B C 1
ATOM 5788 O O . ARG B 1 266 ? -25.885 -5.094 43.009 1.00 57.49 273 ARG B O 1
ATOM 5796 N N . GLY B 1 267 ? -25.560 -7.305 42.773 1.00 51.73 274 GLY B N 1
ATOM 5797 C CA . GLY B 1 267 ? -26.502 -7.644 43.811 1.00 55.19 274 GLY B CA 1
ATOM 5798 C C . GLY B 1 267 ? -27.947 -7.611 43.386 1.00 48.27 274 GLY B C 1
ATOM 5799 O O . GLY B 1 267 ? -28.826 -7.859 44.214 1.00 52.31 274 GLY B O 1
ATOM 5800 N N . LEU B 1 268 ? -28.221 -7.284 42.138 1.00 47.72 275 LEU B N 1
ATOM 5801 C CA . LEU B 1 268 ? -29.561 -7.350 41.604 1.00 43.73 275 LEU B CA 1
ATOM 5802 C C . LEU B 1 268 ? -29.934 -8.801 41.334 1.00 44.38 275 LEU B C 1
ATOM 5803 O O . LEU B 1 268 ? -29.092 -9.629 40.980 1.00 43.50 275 LEU B O 1
ATOM 5808 N N . ARG B 1 269 ? -31.206 -9.117 41.529 1.00 46.00 276 ARG B N 1
ATOM 5809 C CA . ARG B 1 269 ? -31.724 -10.430 41.177 1.00 40.29 276 ARG B CA 1
ATOM 5810 C C . ARG B 1 269 ? -32.433 -10.337 39.832 1.00 42.10 276 ARG B C 1
ATOM 5811 O O . ARG B 1 269 ? -33.448 -9.644 39.701 1.00 39.30 276 ARG B O 1
ATOM 5819 N N . ILE B 1 270 ? -31.909 -11.056 38.849 1.00 46.66 277 ILE B N 1
ATOM 5820 C CA . ILE B 1 270 ? -32.382 -10.996 37.474 1.00 40.16 277 ILE B CA 1
ATOM 5821 C C . ILE B 1 270 ? -33.307 -12.170 37.202 1.00 35.61 277 ILE B C 1
ATOM 5822 O O . ILE B 1 270 ? -32.893 -13.333 37.263 1.00 39.17 277 ILE B O 1
ATOM 5827 N N . LEU B 1 271 ? -34.560 -11.869 36.886 1.00 38.35 278 LEU B N 1
ATOM 5828 C CA . LEU B 1 271 ? -35.484 -12.846 36.307 1.00 39.39 278 LEU B CA 1
ATOM 5829 C C . LEU B 1 271 ? -35.446 -12.695 34.793 1.00 38.94 278 LEU B C 1
ATOM 5830 O O . LEU B 1 271 ? -35.686 -11.599 34.272 1.00 40.48 278 LEU B O 1
ATOM 5835 N N . ILE B 1 272 ? -35.124 -13.779 34.096 1.00 36.08 279 ILE B N 1
ATOM 5836 C CA . ILE B 1 272 ? -34.887 -13.740 32.661 1.00 35.30 279 ILE B CA 1
ATOM 5837 C C . ILE B 1 272 ? -35.744 -14.806 31.991 1.00 37.93 279 ILE B C 1
ATOM 5838 O O . ILE B 1 272 ? -35.902 -15.920 32.507 1.00 37.61 279 ILE B O 1
ATOM 5843 N N . GLY B 1 273 ? -36.323 -14.452 30.857 1.00 36.90 280 GLY B N 1
ATOM 5844 C CA . GLY B 1 273 ? -37.228 -15.357 30.175 1.00 38.58 280 GLY B CA 1
ATOM 5845 C C . GLY B 1 273 ? -37.688 -14.701 28.900 1.00 42.16 280 GLY B C 1
ATOM 5846 O O . GLY B 1 273 ? -37.395 -13.534 28.640 1.00 47.25 280 GLY B O 1
ATOM 5847 N N . GLY B 1 274 ? -38.389 -15.475 28.085 1.00 45.50 281 GLY B N 1
ATOM 5848 C CA . GLY B 1 274 ? -39.118 -14.928 26.968 1.00 43.65 281 GLY B CA 1
ATOM 5849 C C . GLY B 1 274 ? -38.388 -14.967 25.652 1.00 46.46 281 GLY B C 1
ATOM 5850 O O . GLY B 1 274 ? -39.029 -14.855 24.602 1.00 51.86 281 GLY B O 1
ATOM 5851 N N . GLU B 1 275 ? -37.064 -15.069 25.687 1.00 52.05 282 GLU B N 1
ATOM 5852 C CA . GLU B 1 275 ? -36.237 -15.394 24.538 1.00 49.69 282 GLU B CA 1
ATOM 5853 C C . GLU B 1 275 ? -35.125 -16.293 25.034 1.00 45.11 282 GLU B C 1
ATOM 5854 O O . GLU B 1 275 ? -34.881 -16.409 26.237 1.00 48.12 282 GLU B O 1
ATOM 5860 N N . ALA B 1 276 ? -34.446 -16.918 24.085 1.00 47.21 283 ALA B N 1
ATOM 5861 C CA . ALA B 1 276 ? -33.310 -17.773 24.389 1.00 42.15 283 ALA B CA 1
ATOM 5862 C C . ALA B 1 276 ? -32.147 -16.969 24.957 1.00 44.83 283 ALA B C 1
ATOM 5863 O O . ALA B 1 276 ? -31.854 -15.856 24.506 1.00 46.10 283 ALA B O 1
ATOM 5865 N N . LEU B 1 277 ? -31.478 -17.554 25.950 1.00 46.72 284 LEU B N 1
ATOM 5866 C CA . LEU B 1 277 ? -30.361 -16.936 26.656 1.00 41.04 284 LEU B CA 1
ATOM 5867 C C . LEU B 1 277 ? -29.061 -17.614 26.238 1.00 43.64 284 LEU B C 1
ATOM 5868 O O . LEU B 1 277 ? -28.929 -18.837 26.371 1.00 44.55 284 LEU B O 1
ATOM 5873 N N . SER B 1 278 ? -28.113 -16.828 25.720 1.00 46.33 285 SER B N 1
ATOM 5874 C CA . SER B 1 278 ? -26.809 -17.364 25.333 1.00 44.75 285 SER B CA 1
ATOM 5875 C C . SER B 1 278 ? -25.961 -17.698 26.561 1.00 44.82 285 SER B C 1
ATOM 5876 O O . SER B 1 278 ? -26.130 -17.122 27.640 1.00 41.13 285 SER B O 1
ATOM 5879 N N . GLU B 1 279 ? -25.030 -18.643 26.387 1.00 49.73 286 GLU B N 1
ATOM 5880 C CA . GLU B 1 279 ? -24.050 -18.899 27.445 1.00 54.35 286 GLU B CA 1
ATOM 5881 C C . GLU B 1 279 ? -23.203 -17.663 27.713 1.00 50.54 286 GLU B C 1
ATOM 5882 O O . GLU B 1 279 ? -22.791 -17.420 28.856 1.00 48.49 286 GLU B O 1
ATOM 5888 N N . LYS B 1 280 ? -22.936 -16.871 26.678 1.00 42.51 287 LYS B N 1
ATOM 5889 C CA . LYS B 1 280 ? -22.092 -15.712 26.889 1.00 46.20 287 LYS B CA 1
ATOM 5890 C C . LYS B 1 280 ? -22.820 -14.647 27.692 1.00 43.50 287 LYS B C 1
ATOM 5891 O O . LYS B 1 280 ? -22.224 -14.006 28.564 1.00 42.88 287 LYS B O 1
ATOM 5897 N N . LEU B 1 281 ? -24.113 -14.456 27.437 1.00 42.89 288 LEU B N 1
ATOM 5898 C CA . LEU B 1 281 ? -24.846 -13.477 28.226 1.00 45.38 288 LEU B CA 1
ATOM 5899 C C . LEU B 1 281 ? -24.933 -13.917 29.683 1.00 47.16 288 LEU B C 1
ATOM 5900 O O . LEU B 1 281 ? -24.703 -13.121 30.600 1.00 45.87 288 LEU B O 1
ATOM 5905 N N . ALA B 1 282 ? -25.272 -15.191 29.907 1.00 49.26 289 ALA B N 1
ATOM 5906 C CA . ALA B 1 282 ? -25.338 -15.743 31.254 1.00 44.01 289 ALA B CA 1
ATOM 5907 C C . ALA B 1 282 ? -24.069 -15.449 32.027 1.00 43.64 289 ALA B C 1
ATOM 5908 O O . ALA B 1 282 ? -24.120 -14.967 33.164 1.00 42.41 289 ALA B O 1
ATOM 5910 N N . ALA B 1 283 ? -22.916 -15.725 31.408 1.00 48.53 290 ALA B N 1
ATOM 5911 C CA . ALA B 1 283 ? -21.633 -15.496 32.065 1.00 45.92 290 ALA B CA 1
ATOM 5912 C C . ALA B 1 283 ? -21.466 -14.030 32.445 1.00 43.87 290 ALA B C 1
ATOM 5913 O O . ALA B 1 283 ? -21.094 -13.721 33.580 1.00 47.69 290 ALA B O 1
ATOM 5915 N N . THR B 1 284 ? -21.752 -13.114 31.507 1.00 44.06 291 THR B N 1
ATOM 5916 C CA . THR B 1 284 ? -21.757 -11.672 31.786 1.00 43.92 29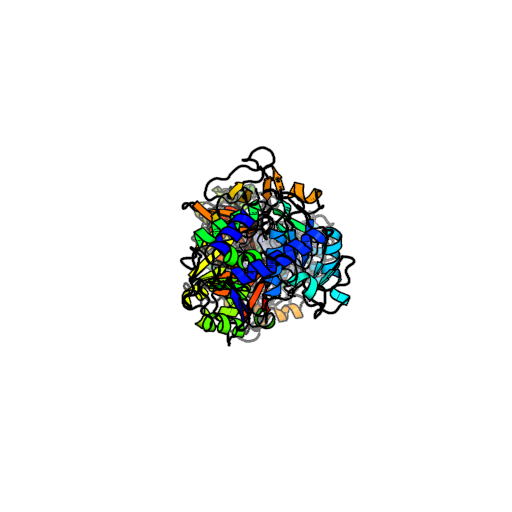1 THR B CA 1
ATOM 5917 C C . THR B 1 284 ? -22.601 -11.326 33.021 1.00 46.33 291 THR B C 1
ATOM 5918 O O . THR B 1 284 ? -22.150 -10.600 33.919 1.00 43.78 291 THR B O 1
ATOM 5922 N N . LEU B 1 285 ? -23.839 -11.829 33.074 1.00 42.65 292 LEU B N 1
ATOM 5923 C CA . LEU B 1 285 ? -24.732 -11.496 34.175 1.00 40.17 292 LEU B CA 1
ATOM 5924 C C . LEU B 1 285 ? -24.194 -12.034 35.490 1.00 45.84 292 LEU B C 1
ATOM 5925 O O . LEU B 1 285 ? -24.122 -11.309 36.491 1.00 49.98 292 LEU B O 1
ATOM 5930 N N . LEU B 1 286 ? -23.797 -13.305 35.509 1.00 44.34 293 LEU B N 1
ATOM 5931 C CA . LEU B 1 286 ? -23.125 -13.836 36.690 1.00 40.50 293 LEU B CA 1
ATOM 5932 C C . LEU B 1 286 ? -21.905 -13.007 37.053 1.00 41.02 293 LEU B C 1
ATOM 5933 O O . LEU B 1 286 ? -21.692 -12.684 38.226 1.00 47.52 293 LEU B O 1
ATOM 5938 N N . ASP B 1 287 ? -21.068 -12.670 36.078 1.00 44.67 294 ASP B N 1
ATOM 5939 C CA . ASP B 1 287 ? -19.802 -11.958 36.403 1.00 50.29 294 ASP B CA 1
ATOM 5940 C C . ASP B 1 287 ? -20.094 -10.592 37.017 1.00 51.93 294 ASP B C 1
ATOM 5941 O O . ASP B 1 287 ? -19.290 -10.135 37.847 1.00 51.08 294 ASP B O 1
ATOM 5946 N N . LEU B 1 288 ? -21.204 -9.971 36.639 1.00 47.91 295 LEU B N 1
ATOM 5947 C CA . LEU B 1 288 ? -21.490 -8.601 37.127 1.00 45.16 295 LEU B CA 1
ATOM 5948 C C . LEU B 1 288 ? -22.141 -8.634 38.517 1.00 50.16 295 LEU B C 1
ATOM 5949 O O . LEU B 1 288 ? -22.639 -7.586 38.939 1.00 55.66 295 LEU B O 1
ATOM 5954 N N . GLY B 1 289 ? -22.131 -9.782 39.191 1.00 46.98 296 GLY B N 1
ATOM 5955 C CA . GLY B 1 289 ? -22.630 -9.872 40.574 1.00 47.33 296 GLY B CA 1
ATOM 5956 C C . GLY B 1 289 ? -24.126 -10.028 40.627 1.00 49.76 296 GLY B C 1
ATOM 5957 O O . GLY B 1 289 ? -24.738 -9.549 41.595 1.00 49.53 296 GLY B O 1
ATOM 5958 N N . ALA B 1 290 ? -24.695 -10.720 39.653 1.00 46.03 297 ALA B N 1
ATOM 5959 C CA . ALA B 1 290 ? -26.166 -10.791 39.594 1.00 41.58 297 ALA B CA 1
ATOM 5960 C C . ALA B 1 290 ? -26.665 -12.205 39.816 1.00 43.51 297 ALA B C 1
ATOM 5961 O O . ALA B 1 290 ? -26.111 -13.139 39.223 1.00 46.51 297 ALA B O 1
ATOM 5963 N N . GLU B 1 291 ? -27.644 -12.353 40.701 1.00 39.88 298 GLU B N 1
ATOM 5964 C CA . GLU B 1 291 ? -28.293 -13.654 40.803 1.00 38.69 298 GLU B CA 1
ATOM 5965 C C . GLU B 1 291 ? -29.217 -13.821 39.604 1.00 42.84 298 GLU B C 1
ATOM 5966 O O . GLU B 1 291 ? -30.094 -12.984 39.365 1.00 45.48 298 GLU B O 1
ATOM 5972 N N . VAL B 1 292 ? -29.008 -14.864 38.827 1.00 39.50 299 VAL B N 1
ATOM 5973 C CA . VAL B 1 292 ? -29.806 -15.083 37.635 1.00 42.17 299 VAL B CA 1
ATOM 5974 C C . VAL B 1 292 ? -30.806 -16.187 37.945 1.00 46.38 299 VAL B C 1
ATOM 5975 O O . VAL B 1 292 ? -30.446 -17.192 38.581 1.00 43.59 299 VAL B O 1
ATOM 5979 N N . VAL B 1 293 ? -32.069 -15.974 37.545 1.00 37.12 300 VAL B N 1
ATOM 5980 C CA . VAL B 1 293 ? -33.124 -16.973 37.667 1.00 35.74 300 VAL B CA 1
ATOM 5981 C C . VAL B 1 293 ? -33.921 -16.927 36.381 1.00 36.74 300 VAL B C 1
ATOM 5982 O O . VAL B 1 293 ? -34.440 -15.868 36.017 1.00 40.10 300 VAL B O 1
ATOM 5986 N N . GLN B 1 294 ? -34.031 -18.069 35.699 1.00 37.22 301 GLN B N 1
ATOM 5987 C CA . GLN B 1 294 ? -34.588 -18.147 34.359 1.00 35.64 301 GLN B CA 1
ATOM 5988 C C . GLN B 1 294 ? -35.972 -18.785 34.372 1.00 38.10 301 GLN B C 1
ATOM 5989 O O . GLN B 1 294 ? -36.233 -19.710 35.149 1.00 36.79 301 GLN B O 1
ATOM 5995 N N . TRP B 1 295 ? -36.849 -18.295 33.486 1.00 36.50 302 TRP B N 1
ATOM 5996 C CA . TRP B 1 295 ? -38.269 -18.640 33.493 1.00 39.79 302 TRP B CA 1
ATOM 5997 C C . TRP B 1 295 ? -38.723 -18.991 32.083 1.00 40.56 302 TRP B C 1
ATOM 5998 O O . TRP B 1 295 ? -38.379 -18.299 31.118 1.00 47.48 302 TRP B O 1
ATOM 6009 N N . TYR B 1 296 ? -39.491 -20.063 31.958 1.00 36.54 303 TYR B N 1
ATOM 6010 C CA . TYR B 1 296 ? -39.995 -20.475 30.657 1.00 42.76 303 TYR B CA 1
ATOM 6011 C C . TYR B 1 296 ? -41.498 -20.666 30.756 1.00 41.12 303 TYR B C 1
ATOM 6012 O O . TYR B 1 296 ? -42.000 -21.128 31.784 1.00 41.83 303 TYR B O 1
ATOM 6021 N N . GLY B 1 297 ? -42.211 -20.328 29.688 1.00 39.85 304 GLY B N 1
ATOM 6022 C CA . GLY B 1 297 ? -43.627 -20.599 29.637 1.00 45.46 304 GLY B CA 1
ATOM 6023 C C . GLY B 1 297 ? -44.364 -19.873 28.533 1.00 47.73 304 GLY B C 1
ATOM 6024 O O . GLY B 1 297 ? -44.239 -18.658 28.345 1.00 50.99 304 GLY B O 1
ATOM 6025 N N . PRO B 1 298 ? -45.162 -20.621 27.784 1.00 45.01 305 PRO B N 1
ATOM 6026 C CA . PRO B 1 298 ? -45.978 -20.017 26.729 1.00 42.25 305 PRO B CA 1
ATOM 6027 C C . PRO B 1 298 ? -47.090 -19.174 27.318 1.00 46.24 305 PRO B C 1
ATOM 6028 O O . PRO B 1 298 ? -47.564 -19.414 28.430 1.00 42.54 305 PRO B O 1
ATOM 6032 N N . THR B 1 299 ? -47.514 -18.174 26.544 1.00 51.18 306 THR B N 1
ATOM 6033 C CA . THR B 1 299 ? -48.572 -17.281 26.992 1.00 43.61 306 THR B CA 1
ATOM 6034 C C . THR B 1 299 ? -49.837 -18.052 27.313 1.00 42.89 306 THR B C 1
ATOM 6035 O O . THR B 1 299 ? -50.654 -17.608 28.129 1.00 42.49 306 THR B O 1
ATOM 6039 N N . GLU B 1 300 ? -49.956 -19.270 26.813 1.00 45.05 307 GLU B N 1
ATOM 6040 C CA . GLU B 1 300 ? -51.218 -20.025 26.999 1.00 47.08 307 GLU B CA 1
ATOM 6041 C C . GLU B 1 300 ? -51.208 -20.813 28.313 1.00 45.28 307 GLU B C 1
ATOM 6042 O O . GLU B 1 300 ? -52.218 -21.467 28.609 1.00 43.03 307 GLU B O 1
ATOM 6048 N N . THR B 1 301 ? -50.097 -20.817 29.039 1.00 46.13 308 THR B N 1
ATOM 6049 C CA . THR B 1 301 ? -50.024 -21.523 30.332 1.00 44.42 308 THR B CA 1
ATOM 6050 C C . THR B 1 301 ? -49.738 -20.494 31.387 1.00 45.99 308 THR B C 1
ATOM 6051 O O . THR B 1 301 ? -48.931 -20.791 32.284 1.00 46.67 308 THR B O 1
ATOM 6055 N N . THR B 1 302 ? -50.394 -19.341 31.300 1.00 43.50 309 THR B N 1
ATOM 6056 C CA . THR B 1 302 ? -50.109 -18.196 32.193 1.00 42.26 309 THR B CA 1
ATOM 6057 C C . THR B 1 302 ? -48.683 -17.731 31.930 1.00 45.99 309 THR B C 1
ATOM 6058 O O . THR B 1 302 ? -48.089 -18.196 30.953 1.00 59.64 309 THR B O 1
ATOM 6062 N N . VAL B 1 303 ? -48.150 -16.803 32.712 1.00 41.90 310 VAL B N 1
ATOM 6063 C CA . VAL B 1 303 ? -46.834 -16.177 32.381 1.00 42.65 310 VAL B CA 1
ATOM 6064 C C . VAL B 1 303 ? -45.703 -17.205 32.293 1.00 43.55 310 VAL B C 1
ATOM 6065 O O . VAL B 1 303 ? -45.057 -17.284 31.249 1.00 46.31 310 VAL B O 1
ATOM 6069 N N . TRP B 1 304 ? -45.459 -17.927 33.371 1.00 40.61 311 TRP B N 1
ATOM 6070 C CA . TRP B 1 304 ? -44.346 -18.892 33.374 1.00 39.07 311 TRP B CA 1
ATOM 6071 C C . TRP B 1 304 ? -44.854 -20.241 33.833 1.00 42.72 311 TRP B C 1
ATOM 6072 O O . TRP B 1 304 ? -45.848 -20.275 34.565 1.00 46.53 311 TRP B O 1
ATOM 6083 N N . SER B 1 305 ? -44.221 -21.313 33.373 1.00 44.51 312 SER B N 1
ATOM 6084 C CA . SER B 1 305 ? -44.538 -22.649 33.854 1.00 38.35 312 SER B CA 1
ATOM 6085 C C . SER B 1 305 ? -43.337 -23.414 34.371 1.00 36.97 312 SER B C 1
ATOM 6086 O O . SER B 1 305 ? -43.532 -24.441 35.027 1.00 40.03 312 SER B O 1
ATOM 6089 N N . THR B 1 306 ? -42.115 -22.967 34.089 1.00 33.89 313 THR B N 1
ATOM 6090 C CA . THR B 1 306 ? -40.909 -23.637 34.549 1.00 35.47 313 THR B CA 1
ATOM 6091 C C . THR B 1 306 ? -39.929 -22.586 35.048 1.00 34.59 313 THR B C 1
ATOM 6092 O O . THR B 1 306 ? -40.009 -21.411 34.686 1.00 34.35 313 THR B O 1
ATOM 6096 N N . VAL B 1 307 ? -39.005 -23.011 35.896 1.00 33.38 314 VAL B N 1
ATOM 6097 C CA . VAL B 1 307 ? -38.079 -22.076 36.525 1.00 39.21 314 VAL B CA 1
ATOM 6098 C C . VAL B 1 307 ? -36.775 -22.808 36.792 1.00 39.15 314 VAL B C 1
ATOM 6099 O O . VAL B 1 307 ? -36.762 -24.021 37.024 1.00 39.20 314 VAL B O 1
ATOM 6103 N N . HIS B 1 308 ? -35.666 -22.061 36.751 1.00 36.41 315 HIS B N 1
ATOM 6104 C CA . HIS B 1 308 ? -34.350 -22.670 36.941 1.00 42.75 315 HIS B CA 1
ATOM 6105 C C . HIS B 1 308 ? -33.252 -21.644 37.174 1.00 39.49 315 HIS B C 1
ATOM 6106 O O . HIS B 1 308 ? -32.935 -20.849 36.280 1.00 41.75 315 HIS B O 1
ATOM 6113 N N . PRO B 1 309 ? -32.611 -21.671 38.340 1.00 39.37 316 PRO B N 1
ATOM 6114 C CA . PRO B 1 309 ? -31.561 -20.686 38.646 1.00 42.68 316 PRO B CA 1
ATOM 6115 C C . PRO B 1 309 ? -30.290 -20.936 37.835 1.00 49.10 316 PRO B C 1
ATOM 6116 O O . PRO B 1 309 ? -29.637 -21.980 37.966 1.00 44.68 316 PRO B O 1
ATOM 6120 N N . VAL B 1 310 ? -29.941 -19.962 36.995 1.00 45.94 317 VAL B N 1
ATOM 6121 C CA . VAL B 1 310 ? -28.717 -20.013 36.203 1.00 43.70 317 VAL B CA 1
ATOM 6122 C C . VAL B 1 310 ? -27.520 -19.742 37.110 1.00 50.63 317 VAL B C 1
ATOM 6123 O O . VAL B 1 310 ? -27.387 -18.649 37.674 1.00 55.10 317 VAL B O 1
ATOM 6127 N N . THR B 1 311 ? -26.632 -20.724 37.239 1.00 48.41 318 THR B N 1
ATOM 6128 C CA . THR B 1 311 ? -25.439 -20.545 38.055 1.00 50.25 318 THR B CA 1
ATOM 6129 C C . THR B 1 311 ? -24.127 -20.615 37.279 1.00 51.97 318 THR B C 1
ATOM 6130 O O . THR B 1 311 ? -23.068 -20.353 37.864 1.00 50.35 318 THR B O 1
ATOM 6134 N N . GLY B 1 312 ? -24.169 -20.947 35.990 1.00 52.09 319 GLY B N 1
ATOM 6135 C CA . GLY B 1 312 ? -23.005 -20.983 35.141 1.00 60.09 319 GLY B CA 1
ATOM 6136 C C . GLY B 1 312 ? -23.423 -20.967 33.682 1.00 59.90 319 GLY B C 1
ATOM 6137 O O . GLY B 1 312 ? -24.582 -21.228 33.352 1.00 51.86 319 G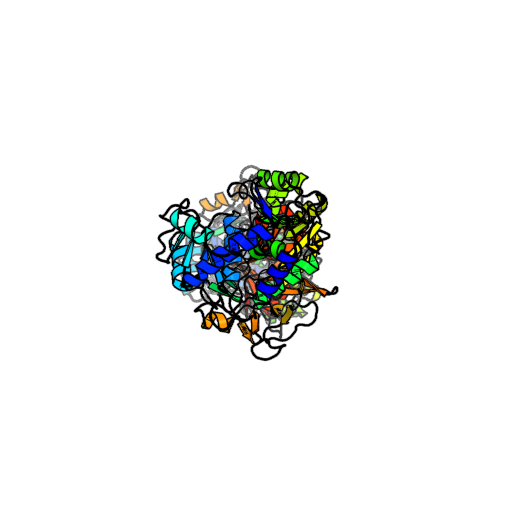LY B O 1
ATOM 6138 N N . PRO B 1 313 ? -22.486 -20.645 32.782 1.00 64.10 320 PRO B N 1
ATOM 6139 C CA . PRO B 1 313 ? -22.832 -20.572 31.351 1.00 62.58 320 PRO B CA 1
ATOM 6140 C C . PRO B 1 313 ? -23.596 -21.780 30.825 1.00 65.57 320 PRO B C 1
ATOM 6141 O O . PRO B 1 313 ? -24.455 -21.617 29.948 1.00 61.27 320 PRO B O 1
ATOM 6145 N N . ALA B 1 314 ? -23.324 -22.987 31.342 1.00 62.98 321 ALA B N 1
ATOM 6146 C CA . ALA B 1 314 ? -23.967 -24.180 30.801 1.00 50.04 321 ALA B CA 1
ATOM 6147 C C . ALA B 1 314 ? -25.433 -24.294 31.208 1.00 58.35 321 ALA B C 1
ATOM 6148 O O . ALA B 1 314 ? -26.176 -25.077 30.599 1.00 56.58 321 ALA B O 1
ATOM 6150 N N . ASP B 1 315 ? -25.870 -23.523 32.212 1.00 59.29 322 ASP B N 1
ATOM 6151 C CA . ASP B 1 315 ? -27.259 -23.489 32.664 1.00 47.40 322 ASP B CA 1
ATOM 6152 C C . ASP B 1 315 ? -28.184 -22.745 31.716 1.00 48.25 322 ASP B C 1
ATOM 6153 O O . ASP B 1 315 ? -29.375 -22.621 32.026 1.00 50.05 322 ASP B O 1
ATOM 6158 N N . ALA B 1 316 ? -27.695 -22.279 30.563 1.00 51.23 323 ALA B N 1
ATOM 6159 C CA . ALA B 1 316 ? -28.400 -21.223 29.839 1.00 43.42 323 ALA B CA 1
ATOM 6160 C C . ALA B 1 316 ? -29.647 -21.749 29.146 1.00 41.35 323 ALA B C 1
ATOM 6161 O O . ALA B 1 316 ? -30.657 -21.040 29.065 1.00 45.36 323 ALA B O 1
ATOM 6163 N N . ALA B 1 317 ? -29.608 -22.970 28.619 1.00 42.15 324 ALA B N 1
ATOM 6164 C CA . ALA B 1 317 ? -30.788 -23.509 27.947 1.00 44.61 324 ALA B CA 1
ATOM 6165 C C . ALA B 1 317 ? -31.589 -24.450 28.833 1.00 46.51 324 ALA B C 1
ATOM 6166 O O . ALA B 1 317 ? -32.599 -24.997 28.374 1.00 44.43 324 ALA B O 1
ATOM 6168 N N . VAL B 1 318 ? -31.159 -24.645 30.078 1.00 43.73 325 VAL B N 1
ATOM 6169 C CA . VAL B 1 318 ? -31.910 -25.428 31.050 1.00 47.77 325 VAL B CA 1
ATOM 6170 C C . VAL B 1 318 ? -33.107 -24.612 31.532 1.00 48.15 325 VAL B C 1
ATOM 6171 O O . VAL B 1 318 ? -32.935 -23.570 32.179 1.00 44.56 325 VAL B O 1
ATOM 6175 N N . ILE B 1 319 ? -34.323 -25.092 31.219 1.00 43.94 326 ILE B N 1
ATOM 6176 C CA . ILE B 1 319 ? -35.562 -24.445 31.663 1.00 42.99 326 ILE B CA 1
ATOM 6177 C C . ILE B 1 319 ? -36.127 -25.068 32.945 1.00 44.76 326 ILE B C 1
ATOM 6178 O O . ILE B 1 319 ? -37.018 -24.473 33.574 1.00 43.38 326 ILE B O 1
ATOM 6183 N N . GLY B 1 320 ? -35.635 -26.228 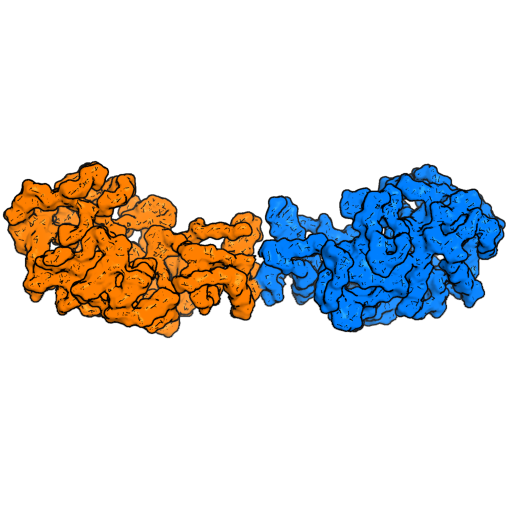33.357 1.00 49.38 327 GLY B N 1
ATOM 6184 C CA . GLY B 1 320 ? -35.725 -26.621 34.746 1.00 45.11 327 GLY B CA 1
ATOM 6185 C C . GLY B 1 320 ? -36.960 -27.362 35.202 1.00 44.18 327 GLY B C 1
ATOM 6186 O O . GLY B 1 320 ? -37.399 -28.336 34.582 1.00 45.51 327 GLY B O 1
ATOM 6187 N N . LYS B 1 321 ? -37.511 -26.922 36.319 1.00 49.87 328 LYS B N 1
ATOM 6188 C CA . LYS B 1 321 ? -38.550 -27.666 37.004 1.00 44.73 328 LYS B CA 1
ATOM 6189 C C . LYS B 1 321 ? -39.873 -26.930 36.937 1.00 38.59 328 LYS B C 1
ATOM 6190 O O . LYS B 1 321 ? -39.914 -25.704 36.761 1.00 37.28 328 LYS B O 1
ATOM 6196 N N . PRO B 1 322 ? -40.981 -27.650 37.080 1.00 37.44 329 PRO B N 1
ATOM 6197 C CA . PRO B 1 322 ? -42.293 -26.998 37.054 1.00 37.47 329 PRO B CA 1
ATOM 6198 C C . PRO B 1 322 ? -42.525 -26.050 38.227 1.00 37.24 329 PRO B C 1
ATOM 6199 O O . PRO B 1 322 ? -41.877 -26.089 39.282 1.00 36.58 329 PRO B O 1
ATOM 6203 N N . LEU B 1 323 ? -43.488 -25.176 38.016 1.00 36.67 330 LEU B N 1
ATOM 6204 C CA . LEU B 1 323 ? -43.970 -24.331 39.087 1.00 38.93 330 LEU B CA 1
ATOM 6205 C C . LEU B 1 323 ? -45.060 -25.075 39.856 1.00 39.66 330 LEU B C 1
ATOM 6206 O O . LEU B 1 323 ? -45.494 -26.166 39.473 1.00 40.87 330 LEU B O 1
ATOM 6211 N N . ARG B 1 324 ? -45.449 -24.495 40.987 1.00 38.10 331 ARG B N 1
ATOM 6212 C CA . ARG B 1 324 ? -46.579 -24.935 41.797 1.00 41.11 331 ARG B CA 1
ATOM 6213 C C . ARG B 1 324 ? -47.772 -25.316 40.927 1.00 41.77 331 ARG B C 1
ATOM 6214 O O . ARG B 1 324 ? -48.293 -24.488 40.165 1.00 38.69 331 ARG B O 1
ATOM 6222 N N . ASN B 1 325 ? -48.169 -26.593 41.018 1.00 41.67 332 ASN B N 1
ATOM 6223 C CA . ASN B 1 325 ? -49.304 -27.199 40.317 1.00 41.05 332 ASN B CA 1
ATOM 6224 C C . ASN B 1 325 ? -49.091 -27.366 38.812 1.00 39.98 332 ASN B C 1
ATOM 6225 O O . ASN B 1 325 ? -50.072 -27.534 38.070 1.00 40.68 332 ASN B O 1
ATOM 6230 N N . THR B 1 326 ? -47.853 -27.345 38.324 1.00 38.39 333 THR B N 1
ATOM 6231 C CA . THR B 1 326 ? -47.593 -27.558 36.903 1.00 40.97 333 THR B CA 1
ATOM 6232 C C . THR B 1 326 ? -47.038 -28.954 36.662 1.00 41.78 333 THR B C 1
ATOM 6233 O O . THR B 1 326 ? -46.167 -29.419 37.404 1.00 44.58 333 THR B O 1
ATOM 6237 N N . ARG B 1 327 ? -47.537 -29.612 35.615 1.00 42.72 334 ARG B N 1
ATOM 6238 C CA . ARG B 1 327 ? -46.983 -30.872 35.126 1.00 44.87 334 ARG B CA 1
ATOM 6239 C C . ARG B 1 327 ? -46.476 -30.693 33.697 1.00 44.68 334 ARG B C 1
ATOM 6240 O O . ARG B 1 327 ? -47.172 -30.126 32.845 1.00 43.11 334 ARG B O 1
ATOM 6248 N N . LEU B 1 328 ? -45.257 -31.166 33.444 1.00 44.19 335 LEU B N 1
ATOM 6249 C CA . LEU B 1 328 ? -44.646 -31.121 32.123 1.00 41.32 335 LEU B CA 1
ATOM 6250 C C . LEU B 1 328 ? -44.483 -32.539 31.578 1.00 44.54 335 LEU B C 1
ATOM 6251 O O . LEU B 1 328 ? -43.765 -33.355 32.163 1.00 45.42 335 LEU B O 1
ATOM 6256 N N . TYR B 1 329 ? -45.141 -32.826 30.458 1.00 45.33 336 TYR B N 1
ATOM 6257 C CA . TYR B 1 329 ? -45.000 -34.097 29.762 1.00 40.57 336 TYR B CA 1
ATOM 6258 C C . TYR B 1 329 ? -44.143 -33.918 28.522 1.00 40.84 336 TYR B C 1
ATOM 6259 O O . TYR B 1 329 ? -44.388 -33.017 27.717 1.00 42.85 336 TYR B O 1
ATOM 6268 N N . VAL B 1 330 ? -43.131 -34.758 28.381 1.00 41.07 337 VAL B N 1
ATOM 6269 C CA . VAL B 1 330 ? -42.387 -34.873 27.135 1.00 43.03 337 VAL B CA 1
ATOM 6270 C C . VAL B 1 330 ? -42.952 -36.088 26.430 1.00 42.86 337 VAL B C 1
ATOM 6271 O O . VAL B 1 330 ? -42.747 -37.221 26.874 1.00 44.95 337 VAL B O 1
ATOM 6275 N N . LEU B 1 331 ? -43.703 -35.867 25.365 1.00 44.71 338 LEU B N 1
ATOM 6276 C CA . LEU B 1 331 ? -44.397 -36.961 24.710 1.00 47.30 338 LEU B CA 1
ATOM 6277 C C . LEU B 1 331 ? -43.821 -37.180 23.323 1.00 54.35 338 LEU B C 1
ATOM 6278 O O . LEU B 1 331 ? -43.131 -36.313 22.770 1.00 51.86 338 LEU B O 1
ATOM 6283 N N . ASP B 1 332 ? -44.108 -38.363 22.774 1.00 53.96 339 ASP B N 1
ATOM 6284 C CA . ASP B 1 332 ? -43.739 -38.692 21.405 1.00 59.80 339 ASP B CA 1
ATOM 6285 C C . ASP B 1 332 ? -44.903 -38.343 20.478 1.00 66.23 339 ASP B C 1
ATOM 6286 O O . ASP B 1 332 ? -45.823 -37.617 20.865 1.00 69.07 339 ASP B O 1
ATOM 6291 N N . GLU B 1 333 ? -44.896 -38.896 19.261 1.00 70.77 340 GLU B N 1
ATOM 6292 C CA . GLU B 1 333 ? -45.924 -38.603 18.266 1.00 68.84 340 GLU B CA 1
ATOM 6293 C C . GLU B 1 333 ? -47.315 -39.088 18.673 1.00 68.26 340 GLU B C 1
ATOM 6294 O O . GLU B 1 333 ? -48.304 -38.541 18.179 1.00 68.38 340 GLU B O 1
ATOM 6300 N N . ASP B 1 334 ? -47.416 -40.107 19.541 1.00 67.65 341 ASP B N 1
ATOM 6301 C CA . ASP B 1 334 ? -48.690 -40.718 19.921 1.00 64.54 341 ASP B CA 1
ATOM 6302 C C . ASP B 1 334 ? -49.060 -40.426 21.372 1.00 65.56 341 ASP B C 1
ATOM 6303 O O . ASP B 1 334 ? -49.799 -41.197 21.996 1.00 66.79 341 ASP B O 1
ATOM 6308 N N . LEU B 1 335 ? -48.536 -39.324 21.922 1.00 63.24 342 LEU B N 1
ATOM 6309 C CA . LEU B 1 335 ? -48.884 -38.849 23.268 1.00 59.16 342 LEU B CA 1
ATOM 6310 C C . LEU B 1 335 ? -48.390 -39.830 24.332 1.00 54.77 342 LEU B C 1
ATOM 6311 O O . LEU B 1 335 ? -49.107 -40.189 25.265 1.00 57.57 342 LEU B O 1
ATOM 6316 N N . VAL B 1 336 ? -47.142 -40.250 24.190 1.00 50.59 343 VAL B N 1
ATOM 6317 C CA . VAL B 1 336 ? -46.591 -41.284 25.056 1.00 49.34 343 VAL B CA 1
ATOM 6318 C C . VAL B 1 336 ? -45.247 -40.813 25.596 1.00 46.27 343 VAL B C 1
ATOM 6319 O O . VAL B 1 336 ? -44.400 -40.313 24.836 1.00 43.06 343 VAL B O 1
ATOM 6323 N N . PRO B 1 337 ? -45.021 -40.921 26.902 1.00 47.79 344 PRO B N 1
ATOM 6324 C CA . PRO B 1 337 ? -43.770 -40.408 27.467 1.00 41.81 344 PRO B CA 1
ATOM 6325 C C . PRO B 1 337 ? -42.583 -41.061 26.788 1.00 44.19 344 PRO B C 1
ATOM 6326 O O . PRO B 1 337 ? -42.506 -42.289 26.666 1.00 44.66 344 PRO B O 1
ATOM 6330 N N . VAL B 1 338 ? -41.694 -40.219 26.271 1.00 43.58 345 VAL B N 1
ATOM 6331 C CA . VAL B 1 338 ? -40.432 -40.718 25.784 1.00 40.31 345 VAL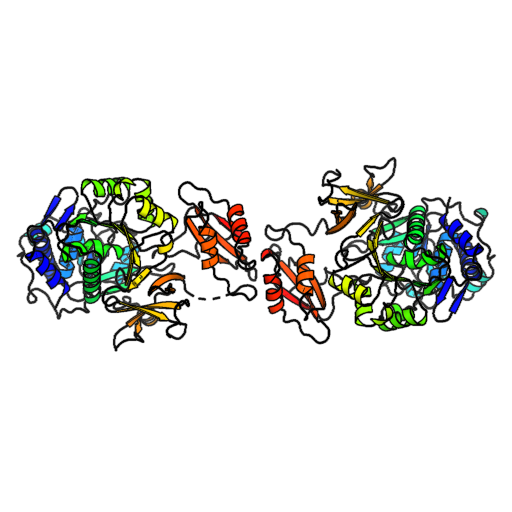 B CA 1
ATOM 6332 C C . VAL B 1 338 ? -39.617 -41.220 26.966 1.00 45.20 345 VAL B C 1
ATOM 6333 O O . VAL B 1 338 ? -39.898 -40.906 28.129 1.00 45.44 345 VAL B O 1
ATOM 6337 N N . GLU B 1 339 ? -38.612 -42.042 26.675 1.00 60.61 346 GLU B N 1
ATOM 6338 C CA . GLU B 1 339 ? -37.692 -42.419 27.740 1.00 56.53 346 GLU B CA 1
ATOM 6339 C C . GLU B 1 339 ? -36.837 -41.220 28.070 1.00 49.08 346 GLU B C 1
ATOM 6340 O O . GLU B 1 339 ? -36.615 -40.349 27.227 1.00 46.63 346 GLU B O 1
ATOM 6346 N N . GLN B 1 340 ? -36.357 -41.185 29.309 1.00 54.30 347 GLN B N 1
ATOM 6347 C CA . GLN B 1 340 ? -35.592 -40.041 29.779 1.00 49.30 347 GLN B CA 1
ATOM 6348 C C . GLN B 1 340 ? -34.470 -39.710 28.806 1.00 53.35 347 GLN B C 1
ATOM 6349 O O . GLN B 1 340 ? -33.881 -40.600 28.183 1.00 52.23 347 GLN B O 1
ATOM 6355 N N . GLY B 1 341 ? -34.217 -38.411 28.633 1.00 53.71 348 GLY B N 1
ATOM 6356 C CA . GLY B 1 341 ? -33.096 -37.956 27.847 1.00 50.00 348 GLY B CA 1
ATOM 6357 C C . GLY B 1 341 ? -33.321 -37.948 26.360 1.00 49.19 348 GLY B C 1
ATOM 6358 O O . GLY B 1 341 ? -32.497 -37.386 25.629 1.00 56.97 348 GLY B O 1
ATOM 6359 N N . THR B 1 342 ? -34.392 -38.559 25.884 1.00 48.75 349 THR B N 1
ATOM 6360 C CA . THR B 1 342 ? -34.764 -38.498 24.477 1.00 54.25 349 THR B CA 1
ATOM 6361 C C . THR B 1 342 ? -35.605 -37.248 24.253 1.00 55.54 349 THR B C 1
ATOM 6362 O O . THR B 1 342 ? -36.387 -36.845 25.124 1.00 57.57 349 THR B O 1
ATOM 6366 N N . GLU B 1 343 ? -35.431 -36.625 23.093 1.00 51.21 350 GLU B N 1
ATOM 6367 C CA . GLU B 1 343 ? -36.123 -35.377 22.812 1.00 55.66 350 GLU B CA 1
ATOM 6368 C C . GLU B 1 343 ? -37.568 -35.628 22.389 1.00 52.79 350 GLU B C 1
ATOM 6369 O O . GLU B 1 343 ? -37.873 -36.600 21.691 1.00 56.75 350 GLU B O 1
ATOM 6375 N N . GLY B 1 344 ? -38.463 -34.765 22.861 1.00 45.48 351 GLY B N 1
ATOM 6376 C CA . GLY B 1 344 ? -39.873 -34.863 22.545 1.00 45.66 351 GLY B CA 1
ATOM 6377 C C . GLY B 1 344 ? -40.538 -33.506 22.667 1.00 50.90 351 GLY B C 1
ATOM 6378 O O . GLY B 1 344 ? -39.926 -32.519 23.086 1.00 47.95 351 GLY B O 1
ATOM 6379 N N . GLU B 1 345 ? -41.819 -33.482 22.302 1.00 50.66 352 GLU B N 1
ATOM 6380 C CA . GLU B 1 345 ? -42.621 -32.267 22.260 1.00 51.63 352 GLU B CA 1
ATOM 6381 C C . GLU B 1 345 ? -43.242 -32.042 23.627 1.00 50.16 352 GLU B C 1
ATOM 6382 O O . GLU B 1 345 ? -43.970 -32.909 24.123 1.00 48.94 352 GLU B O 1
ATOM 6388 N N . LEU B 1 346 ? -42.980 -30.871 24.216 1.00 46.98 353 LEU B N 1
ATOM 6389 C CA . LEU B 1 346 ? -43.421 -30.579 25.576 1.00 47.97 353 LEU B CA 1
ATOM 6390 C C . LEU B 1 346 ? -44.903 -30.236 25.624 1.00 49.11 353 LEU B C 1
ATOM 6391 O O . LEU B 1 346 ? -45.367 -29.343 24.908 1.00 55.97 353 LEU B O 1
ATOM 6396 N N . PHE B 1 347 ? -45.642 -30.931 26.480 1.00 43.91 354 PHE B N 1
ATOM 6397 C CA . PHE B 1 347 ? -47.018 -30.575 26.793 1.00 45.57 354 PHE B CA 1
ATOM 6398 C C . PHE B 1 347 ? -47.035 -30.106 28.237 1.00 42.09 354 PHE B C 1
ATOM 6399 O O . PHE B 1 347 ? -46.288 -30.630 29.065 1.00 41.52 354 PHE B O 1
ATOM 6407 N N . ILE B 1 348 ? -47.865 -29.102 28.525 1.00 43.31 355 ILE B N 1
ATOM 6408 C CA . ILE B 1 348 ? -47.936 -28.456 29.831 1.00 42.39 355 ILE B CA 1
ATOM 6409 C C . ILE B 1 348 ? -49.375 -28.569 30.327 1.00 45.01 355 ILE B C 1
ATOM 6410 O O . ILE B 1 348 ? -50.314 -28.173 29.624 1.00 45.27 355 ILE B O 1
ATOM 6415 N N . ALA B 1 349 ? -49.548 -29.124 31.523 1.00 40.86 356 ALA B N 1
ATOM 6416 C CA . ALA B 1 349 ? -50.859 -29.204 32.139 1.00 43.01 356 ALA B CA 1
ATOM 6417 C C . ALA B 1 349 ? -50.801 -28.593 33.534 1.00 43.33 356 ALA B C 1
ATOM 6418 O O . ALA B 1 349 ? -49.725 -28.317 34.084 1.00 42.84 356 ALA B O 1
ATOM 6420 N N . GLY B 1 350 ? -51.970 -28.305 34.087 1.00 35.60 357 GLY B N 1
ATOM 6421 C CA . GLY B 1 350 ? -51.998 -27.781 35.453 1.00 34.02 357 GLY B CA 1
ATOM 6422 C C . GLY B 1 350 ? -52.865 -26.563 35.617 1.00 37.99 357 GLY B C 1
ATOM 6423 O O . GLY B 1 350 ? -53.601 -26.224 34.684 1.00 38.50 357 GLY B O 1
ATOM 6424 N N . ALA B 1 351 ? -52.730 -25.893 36.754 1.00 36.39 358 ALA B N 1
ATOM 6425 C CA . ALA B 1 351 ? -53.600 -24.747 37.084 1.00 42.70 358 ALA B CA 1
ATOM 6426 C C . ALA B 1 351 ? -53.409 -23.582 36.120 1.00 42.53 358 ALA B C 1
ATOM 6427 O O . ALA B 1 351 ? -54.322 -22.770 36.043 1.00 41.77 358 ALA B O 1
ATOM 6429 N N . GLY B 1 352 ? -52.285 -23.518 35.417 1.00 35.88 359 GLY B N 1
ATOM 6430 C CA . GLY B 1 352 ? -51.998 -22.372 34.543 1.00 37.94 359 GLY B CA 1
ATOM 6431 C C . GLY B 1 352 ? -52.526 -22.567 33.144 1.00 40.90 359 GLY B C 1
ATOM 6432 O O . GLY B 1 352 ? -52.581 -21.586 32.398 1.00 42.32 359 GLY B O 1
ATOM 6433 N N . VAL B 1 353 ? -52.944 -23.778 32.807 1.00 40.43 360 VAL B N 1
ATOM 6434 C CA . VAL B 1 353 ? -53.549 -23.992 31.462 1.00 46.68 360 VAL B CA 1
ATOM 6435 C C . VAL B 1 353 ? -54.692 -22.985 31.319 1.00 48.56 360 VAL B C 1
ATOM 6436 O O . VAL B 1 353 ? -55.499 -22.871 32.254 1.00 45.78 360 VAL B O 1
ATOM 6440 N N . ALA B 1 354 ? -54.742 -22.297 30.185 1.00 49.47 361 ALA B N 1
ATOM 6441 C CA . ALA B 1 354 ? -55.779 -21.276 29.950 1.00 46.93 361 ALA B CA 1
ATOM 6442 C C . ALA B 1 354 ? -57.117 -21.938 29.653 1.00 48.86 361 ALA B C 1
ATOM 6443 O O . ALA B 1 354 ? -57.202 -23.173 29.671 1.00 50.59 361 ALA B O 1
ATOM 6445 N N . ARG B 1 355 ? -58.134 -21.125 29.382 1.00 49.08 362 ARG B N 1
ATOM 6446 C CA . ARG B 1 355 ? -59.460 -21.667 29.006 1.00 44.55 362 ARG B CA 1
ATOM 6447 C C . ARG B 1 355 ? -59.398 -22.046 27.530 1.00 44.79 362 ARG B C 1
ATOM 6448 O O . ARG B 1 355 ? -60.047 -23.026 27.140 1.00 49.57 362 ARG B O 1
ATOM 6456 N N . GLY B 1 356 ? -58.629 -21.294 26.755 1.00 46.53 363 GLY B N 1
ATOM 6457 C CA . GLY B 1 356 ? -58.535 -21.543 25.312 1.00 44.78 363 GLY B CA 1
ATOM 6458 C C . GLY B 1 356 ? -58.436 -20.248 24.541 1.00 50.58 363 GLY B C 1
ATOM 6459 O O . GLY B 1 356 ? -58.265 -19.193 25.171 1.00 44.49 363 GLY B O 1
ATOM 6460 N N . TYR B 1 357 ? -58.544 -20.332 23.218 1.00 52.13 364 TYR B N 1
ATOM 6461 C CA . TYR B 1 357 ? -58.464 -19.122 22.365 1.00 46.91 364 TYR B CA 1
ATOM 6462 C C . TYR B 1 357 ? -59.856 -18.561 22.222 1.00 52.30 364 TYR B C 1
ATOM 6463 O O . TYR B 1 357 ? -60.819 -19.333 22.113 1.00 58.61 364 TYR B O 1
ATOM 6472 N N . LEU B 1 358 ? -59.959 -17.241 22.207 1.00 50.93 365 LEU B N 1
ATOM 6473 C CA . LEU B 1 358 ? -61.241 -16.556 22.144 1.00 52.27 365 LEU B CA 1
ATOM 6474 C C . LEU B 1 358 ? -61.803 -16.586 20.722 1.00 52.63 365 LEU B C 1
ATOM 6475 O O . LEU B 1 358 ? -61.166 -16.089 19.787 1.00 55.23 365 LEU B O 1
ATOM 6480 N N . ASN B 1 359 ? -62.996 -17.153 20.558 1.00 49.06 366 ASN B N 1
ATOM 6481 C CA . ASN B 1 359 ? -63.650 -17.268 19.254 1.00 54.92 366 ASN B CA 1
ATOM 6482 C C . ASN B 1 359 ? -62.825 -18.049 18.234 1.00 60.88 366 ASN B C 1
ATOM 6483 O O . ASN B 1 359 ? -63.028 -17.898 17.027 1.00 62.37 366 ASN B O 1
ATOM 6488 N N . ARG B 1 360 ? -61.877 -18.876 18.663 1.00 60.84 367 ARG B N 1
ATOM 6489 C CA . ARG B 1 360 ? -61.118 -19.731 17.753 1.00 61.93 367 ARG B CA 1
ATOM 6490 C C . ARG B 1 360 ? -61.346 -21.186 18.151 1.00 65.68 367 ARG B C 1
ATOM 6491 O O . ARG B 1 360 ? -60.452 -21.839 18.711 1.00 58.85 367 ARG B O 1
ATOM 6499 N N . PRO B 1 361 ? -62.530 -21.734 17.865 1.00 68.79 368 PRO B N 1
ATOM 6500 C CA . PRO B 1 361 ? -62.816 -23.101 18.333 1.00 71.45 368 PRO B CA 1
ATOM 6501 C C . PRO B 1 361 ? -61.905 -24.154 17.713 1.00 69.20 368 PRO B C 1
ATOM 6502 O O . PRO B 1 361 ? -61.470 -25.075 18.418 1.00 69.19 368 PRO B O 1
ATOM 6506 N N . GLU B 1 362 ? -61.582 -24.030 16.420 1.00 67.31 369 GLU B N 1
ATOM 6507 C CA . GLU B 1 362 ? -60.771 -25.042 15.747 1.00 64.40 369 GLU B CA 1
ATOM 6508 C C . GLU B 1 362 ? -59.324 -24.991 16.209 1.00 66.07 369 GLU B C 1
ATOM 6509 O O . GLU B 1 362 ? -58.743 -26.021 16.561 1.00 70.64 369 GLU B O 1
ATOM 6515 N N . LEU B 1 363 ? -58.719 -23.802 16.204 1.00 66.07 370 LEU B N 1
ATOM 6516 C CA . LEU B 1 363 ? -57.364 -23.668 16.724 1.00 62.03 370 LEU B CA 1
ATOM 6517 C C . LEU B 1 363 ? -57.291 -24.018 18.209 1.00 61.64 370 LEU B C 1
ATOM 6518 O O . LEU B 1 363 ? -56.238 -24.447 18.694 1.00 60.66 370 LEU B O 1
ATOM 6523 N N . THR B 1 364 ? -58.391 -23.865 18.950 1.00 60.47 371 THR B N 1
ATOM 6524 C CA . THR B 1 364 ? -58.326 -24.194 20.370 1.00 60.43 371 THR B CA 1
ATOM 6525 C C . THR B 1 364 ? -58.334 -25.703 20.577 1.00 63.39 371 THR B C 1
ATOM 6526 O O . THR B 1 364 ? -57.476 -26.240 21.285 1.00 64.46 371 THR B O 1
ATOM 6530 N N . ALA B 1 365 ? -59.285 -26.408 19.954 1.00 63.60 372 ALA B N 1
ATOM 6531 C CA . ALA B 1 365 ? -59.341 -27.862 20.088 1.00 60.72 372 ALA B CA 1
ATOM 6532 C C . ALA B 1 365 ? -58.127 -28.550 19.466 1.00 56.83 372 ALA B C 1
ATOM 6533 O O . ALA B 1 365 ? -57.868 -29.722 19.752 1.00 48.60 372 ALA B O 1
ATOM 6535 N N . GLU B 1 366 ? -57.371 -27.834 18.638 1.00 58.94 373 GLU B N 1
ATOM 6536 C CA . GLU B 1 366 ? -56.147 -28.351 18.045 1.00 58.00 373 GLU B CA 1
ATOM 6537 C C . GLU B 1 366 ? -54.941 -28.243 18.979 1.00 53.49 373 GLU B C 1
ATOM 6538 O O . GLU B 1 366 ? -54.005 -29.036 18.858 1.00 53.51 373 GLU B O 1
ATOM 6544 N N . ARG B 1 367 ? -54.926 -27.283 19.911 1.00 54.97 374 ARG B N 1
ATOM 6545 C CA . ARG B 1 367 ? -53.798 -27.129 20.833 1.00 56.43 374 ARG B CA 1
ATOM 6546 C C . ARG B 1 367 ? -54.157 -27.276 22.305 1.00 53.42 374 ARG B C 1
ATOM 6547 O O . ARG B 1 367 ? -53.254 -27.472 23.125 1.00 51.72 374 ARG B O 1
ATOM 6555 N N . PHE B 1 368 ? -55.428 -27.165 22.671 1.00 52.93 375 PHE B N 1
ATOM 6556 C CA . PHE B 1 368 ? -55.867 -27.439 24.038 1.00 51.89 375 PHE B CA 1
ATOM 6557 C C . PHE B 1 368 ? -56.520 -28.814 24.015 1.00 54.79 375 PHE B C 1
ATOM 6558 O O . PHE B 1 368 ? -57.739 -28.954 23.954 1.00 55.94 375 PHE B O 1
ATOM 6566 N N . LEU B 1 369 ? -55.668 -29.841 24.043 1.00 58.53 376 LEU B N 1
ATOM 6567 C CA . LEU B 1 369 ? -56.084 -31.236 24.096 1.00 57.33 376 LEU B CA 1
ATOM 6568 C C . LEU B 1 369 ? -56.470 -31.609 25.510 1.00 54.36 376 LEU B C 1
ATOM 6569 O O . LEU B 1 369 ? -56.011 -30.994 26.474 1.00 50.71 376 LEU B O 1
ATOM 6574 N N . PRO B 1 370 ? -57.315 -32.615 25.664 1.00 57.50 377 PRO B N 1
ATOM 6575 C CA . PRO B 1 370 ? -57.559 -33.151 27.006 1.00 56.79 377 PRO B CA 1
ATOM 6576 C C . PRO B 1 370 ? -56.255 -33.684 27.591 1.00 54.98 377 PRO B C 1
ATOM 6577 O O . PRO B 1 370 ? -55.417 -34.242 26.878 1.00 52.39 377 PRO B O 1
ATOM 6581 N N . ASP B 1 371 ? -56.067 -33.437 28.889 1.00 56.57 378 ASP B N 1
ATOM 6582 C CA . ASP B 1 371 ? -54.874 -33.837 29.633 1.00 51.79 378 ASP B CA 1
ATOM 6583 C C . ASP B 1 371 ? -54.851 -35.350 29.741 1.00 53.44 378 ASP B C 1
ATOM 6584 O O . ASP B 1 371 ? -55.463 -35.928 30.643 1.00 54.56 378 ASP B O 1
ATOM 6589 N N . ARG B 1 372 ? -54.130 -36.002 28.831 1.00 54.74 379 ARG B N 1
ATOM 6590 C CA . ARG B 1 372 ? -54.144 -37.464 28.816 1.00 62.79 379 ARG B CA 1
ATOM 6591 C C . ARG B 1 372 ? -53.678 -38.046 30.156 1.00 60.62 379 ARG B C 1
ATOM 6592 O O . ARG B 1 372 ? -54.137 -39.127 30.554 1.00 61.95 379 ARG B O 1
ATOM 6600 N N . PHE B 1 373 ? -52.831 -37.324 30.896 1.00 47.96 380 PHE B N 1
ATOM 6601 C CA . PHE B 1 373 ? -52.367 -37.799 32.189 1.00 48.30 380 PHE B CA 1
ATOM 6602 C C . PHE B 1 373 ? -53.105 -37.151 33.360 1.00 51.01 380 PHE B C 1
ATOM 6603 O O . PHE B 1 373 ? -52.551 -37.038 34.462 1.00 48.16 380 PHE B O 1
ATOM 6611 N N . GLY B 1 374 ? -54.358 -36.761 33.158 1.00 45.18 381 GLY B N 1
ATOM 6612 C CA . GLY B 1 374 ? -55.116 -36.254 34.277 1.00 45.86 381 GLY B CA 1
ATOM 6613 C C . GLY B 1 374 ? -56.590 -36.578 34.231 1.00 52.56 381 GLY B C 1
ATOM 6614 O O . GLY B 1 374 ? -57.049 -37.388 33.420 1.00 53.13 381 GLY B O 1
ATOM 6615 N N . THR B 1 375 ? -57.369 -35.836 35.023 1.00 62.53 382 THR B N 1
ATOM 6616 C CA . THR B 1 375 ? -58.819 -36.092 35.139 1.00 64.45 382 THR B CA 1
ATOM 6617 C C . THR B 1 375 ? -59.600 -35.409 34.046 1.00 69.63 382 THR B C 1
ATOM 6618 O O . THR B 1 375 ? -58.981 -34.840 33.129 1.00 64.60 382 THR B O 1
ATOM 6622 N N . GLY B 1 376 ? -60.929 -35.450 34.144 1.00 73.59 383 GLY B N 1
ATOM 6623 C CA . GLY B 1 376 ? -61.782 -34.911 33.074 1.00 71.49 383 GLY B CA 1
ATOM 6624 C C . GLY B 1 376 ? -61.856 -33.409 33.081 1.00 72.72 383 GLY B C 1
ATOM 6625 O O . GLY B 1 376 ? -61.596 -32.823 34.145 1.00 77.09 383 GLY B O 1
ATOM 6626 N N . ASP B 1 377 ? -62.168 -32.814 31.928 1.00 74.62 384 ASP B N 1
ATOM 6627 C CA . ASP B 1 377 ? -62.300 -31.337 31.787 1.00 73.99 384 ASP B CA 1
ATOM 6628 C C . ASP B 1 377 ? -60.919 -30.688 31.881 1.00 64.68 384 ASP B C 1
ATOM 6629 O O . ASP B 1 377 ? -60.794 -29.514 31.493 1.00 71.26 384 ASP B O 1
ATOM 6634 N N . ALA B 1 378 ? -59.928 -31.432 32.358 1.00 60.18 385 ALA B N 1
ATOM 6635 C CA . ALA B 1 378 ? -58.556 -30.902 32.451 1.00 51.78 385 ALA B CA 1
ATOM 6636 C C . ALA B 1 378 ? -57.930 -30.941 31.067 1.00 52.13 385 ALA B C 1
ATOM 6637 O O . ALA B 1 378 ? -58.016 -31.971 30.384 1.00 55.48 385 ALA B O 1
ATOM 6639 N N . LEU B 1 379 ? -57.309 -29.839 30.676 1.00 51.74 386 LEU B N 1
ATOM 6640 C CA . LEU B 1 379 ? -56.731 -29.765 29.320 1.00 48.05 386 LEU B CA 1
ATOM 6641 C C . LEU B 1 379 ? -55.222 -29.609 29.415 1.00 46.40 386 LEU B C 1
ATOM 6642 O O . LEU B 1 379 ? -54.733 -29.263 30.497 1.00 48.88 386 LEU B O 1
ATOM 6647 N N . MET B 1 380 ? -54.520 -29.928 28.339 1.00 48.29 387 MET B N 1
ATOM 6648 C CA . MET B 1 380 ? -53.095 -29.667 28.280 1.00 44.13 387 MET B CA 1
ATOM 6649 C C . MET B 1 380 ? -52.838 -28.823 27.051 1.00 46.55 387 MET B C 1
ATOM 6650 O O . MET B 1 380 ? -53.480 -29.013 26.011 1.00 50.61 387 MET B O 1
ATOM 6655 N N . TYR B 1 381 ? -51.903 -27.894 27.170 1.00 44.60 388 TYR B N 1
ATOM 6656 C CA . TYR B 1 381 ? -51.548 -27.044 26.047 1.00 46.75 388 TYR B CA 1
ATOM 6657 C C . TYR B 1 381 ? -50.376 -27.662 25.305 1.00 46.28 388 TYR B C 1
ATOM 6658 O O . TYR B 1 381 ? -49.399 -28.096 25.926 1.00 52.32 388 TYR B O 1
ATOM 6667 N N . ARG B 1 382 ? -50.462 -27.673 23.980 1.00 42.32 389 ARG B N 1
ATOM 6668 C CA . ARG B 1 382 ? -49.415 -28.241 23.139 1.00 50.57 389 ARG B CA 1
ATOM 6669 C C . ARG B 1 382 ? -48.453 -27.136 22.713 1.00 52.60 389 ARG B C 1
ATOM 6670 O O . ARG B 1 382 ? -48.815 -26.259 21.917 1.00 53.14 389 ARG B O 1
ATOM 6678 N N . THR B 1 383 ? -47.222 -27.178 23.227 1.00 45.17 390 THR B N 1
ATOM 6679 C CA . THR B 1 383 ? -46.354 -26.029 23.017 1.00 48.56 390 THR B CA 1
ATOM 6680 C C . THR B 1 383 ? -45.777 -26.007 21.611 1.00 52.62 390 THR B C 1
ATOM 6681 O O . THR B 1 383 ? -45.639 -24.934 21.009 1.00 54.97 390 THR B O 1
ATOM 6685 N N . GLY B 1 384 ? -45.474 -27.169 21.054 1.00 53.53 391 GLY B N 1
ATOM 6686 C CA . GLY B 1 384 ? -44.718 -27.201 19.824 1.00 59.32 391 GLY B CA 1
ATOM 6687 C C . GLY B 1 384 ? -43.238 -27.000 20.030 1.00 63.00 391 GLY B C 1
ATOM 6688 O O . GLY B 1 384 ? -42.477 -26.997 19.050 1.00 66.39 391 GLY B O 1
ATOM 6689 N N . ASP B 1 385 ? -42.816 -26.822 21.275 1.00 60.64 392 ASP B N 1
ATOM 6690 C CA . ASP B 1 385 ? -41.416 -26.707 21.626 1.00 57.60 392 ASP B CA 1
ATOM 6691 C C . ASP B 1 385 ? -40.889 -28.101 21.936 1.00 54.90 392 ASP B C 1
ATOM 6692 O O . ASP B 1 385 ? -41.553 -28.882 22.623 1.00 57.33 392 ASP B O 1
ATOM 6697 N N . VAL B 1 386 ? -39.731 -28.424 21.397 1.00 54.23 393 VAL B N 1
ATOM 6698 C CA . VAL B 1 386 ? -39.069 -29.683 21.711 1.00 56.46 393 VAL B CA 1
ATOM 6699 C C . VAL B 1 386 ? -38.199 -29.461 22.938 1.00 51.83 393 VAL B C 1
ATOM 6700 O O . VAL B 1 386 ? -37.518 -28.437 23.052 1.00 48.63 393 VAL B O 1
ATOM 6704 N N . VAL B 1 387 ? -38.257 -30.408 23.879 1.00 49.19 394 VAL B N 1
ATOM 6705 C CA . VAL B 1 387 ? -37.452 -30.383 25.092 1.00 53.94 394 VAL B CA 1
ATOM 6706 C C . VAL B 1 387 ? -36.879 -31.772 25.296 1.00 51.42 394 VAL B C 1
ATOM 6707 O O . VAL B 1 387 ? -37.261 -32.724 24.619 1.00 53.05 394 VAL B O 1
ATOM 6711 N N . ARG B 1 388 ? -35.952 -31.865 26.254 1.00 54.22 395 ARG B N 1
ATOM 6712 C CA . ARG B 1 388 ? -35.219 -33.081 26.601 1.00 54.94 395 ARG B CA 1
ATOM 6713 C C . ARG B 1 388 ? -35.014 -33.050 28.110 1.00 52.75 395 ARG B C 1
ATOM 6714 O O . ARG B 1 388 ? -34.650 -32.005 28.659 1.00 50.57 395 ARG B O 1
ATOM 6722 N N . MET B 1 389 ? -35.281 -34.168 28.784 1.00 50.89 396 MET B N 1
ATOM 6723 C CA . MET B 1 389 ? -35.122 -34.243 30.233 1.00 50.05 396 MET B CA 1
ATOM 6724 C C . MET B 1 389 ? -33.691 -34.634 30.591 1.00 52.97 396 MET B C 1
ATOM 6725 O O . MET B 1 389 ? -33.215 -35.699 30.185 1.00 61.67 396 MET B O 1
ATOM 6730 N N . ARG B 1 390 ? -33.008 -33.800 31.352 1.00 49.90 397 ARG B N 1
ATOM 6731 C CA . ARG B 1 390 ? -31.659 -34.265 31.647 1.00 54.13 397 ARG B CA 1
ATOM 6732 C C . ARG B 1 390 ? -31.618 -35.063 32.951 1.00 51.52 397 ARG B C 1
ATOM 6733 O O . ARG B 1 390 ? -32.582 -35.073 33.732 1.00 47.56 397 ARG B O 1
ATOM 6741 N N . PRO B 1 391 ? -30.523 -35.820 33.171 1.00 57.52 398 PRO B N 1
ATOM 6742 C CA . PRO B 1 391 ? -30.441 -36.729 34.329 1.00 56.92 398 PRO B CA 1
ATOM 6743 C C . PRO B 1 391 ? -30.371 -36.096 35.712 1.00 51.60 398 PRO B C 1
ATOM 6744 O O . PRO B 1 391 ? -30.240 -36.832 36.690 1.00 57.02 398 PRO B O 1
ATOM 6748 N N . ASP B 1 392 ? -30.424 -34.778 35.842 1.00 49.61 399 ASP B N 1
ATOM 6749 C CA . ASP B 1 392 ? -30.635 -34.185 37.153 1.00 48.22 399 ASP B CA 1
ATOM 6750 C C . ASP B 1 392 ? -32.090 -33.765 37.368 1.00 51.04 399 ASP B C 1
ATOM 6751 O O . ASP B 1 392 ? -32.429 -33.269 38.444 1.00 55.48 399 ASP B O 1
ATOM 6756 N N . GLY B 1 393 ? -32.961 -33.976 36.383 1.00 47.88 400 GLY B N 1
ATOM 6757 C CA . GLY B 1 393 ? -34.369 -33.718 36.534 1.00 48.98 400 GLY B CA 1
ATOM 6758 C C . GLY B 1 393 ? -34.812 -32.379 36.012 1.00 49.72 400 GLY B C 1
ATOM 6759 O O . GLY B 1 393 ? -36.017 -32.100 36.016 1.00 53.18 400 GLY B O 1
ATOM 6760 N N . ASP B 1 394 ? -33.875 -31.550 35.569 1.00 50.71 401 ASP B N 1
ATOM 6761 C CA . ASP B 1 394 ? -34.202 -30.302 34.896 1.00 53.18 401 ASP B CA 1
ATOM 6762 C C . ASP B 1 394 ? -34.513 -30.536 33.416 1.00 50.11 401 ASP B C 1
ATOM 6763 O O . ASP B 1 394 ? -34.046 -31.492 32.800 1.00 49.66 401 ASP B O 1
ATOM 6768 N N . LEU B 1 395 ? -35.311 -29.655 32.841 1.00 46.30 402 LEU B N 1
ATOM 6769 C CA . LEU B 1 395 ? -35.564 -29.726 31.415 1.00 43.59 402 LEU B CA 1
ATOM 6770 C C . LEU B 1 395 ? -34.634 -28.786 30.661 1.00 47.83 402 LEU B C 1
ATOM 6771 O O . LEU B 1 395 ? -34.181 -27.761 31.187 1.00 42.59 402 LEU B O 1
ATOM 6776 N N . GLU B 1 396 ? -34.347 -29.171 29.416 1.00 50.04 403 GLU B N 1
ATOM 6777 C CA . GLU B 1 396 ? -33.542 -28.404 28.474 1.00 45.22 403 GLU B CA 1
ATOM 6778 C C . GLU B 1 396 ? -34.388 -28.041 27.270 1.00 50.79 403 GLU B C 1
ATOM 6779 O O . GLU B 1 396 ? -35.012 -28.916 26.658 1.00 54.10 403 GLU B O 1
ATOM 6785 N N . TYR B 1 397 ? -34.383 -26.773 26.906 1.00 47.34 404 TYR B N 1
ATOM 6786 C CA . TYR B 1 397 ? -34.993 -26.419 25.643 1.00 53.36 404 TYR B CA 1
ATOM 6787 C C . TYR B 1 397 ? -34.139 -26.970 24.500 1.00 52.07 404 TYR B C 1
ATOM 6788 O O . TYR B 1 397 ? -32.916 -27.095 24.615 1.00 52.09 404 TYR B O 1
ATOM 6797 N N . VAL B 1 398 ? -34.801 -27.348 23.402 1.00 52.99 405 VAL B N 1
ATOM 6798 C CA . VAL B 1 398 ? -34.139 -27.875 22.213 1.00 55.40 405 VAL B CA 1
ATOM 6799 C C . VAL B 1 398 ? -34.452 -27.034 20.977 1.00 57.59 405 VAL B C 1
ATOM 6800 O O . VAL B 1 398 ? -33.563 -26.731 20.183 1.00 65.65 405 VAL B O 1
ATOM 6804 N N . GLY B 1 399 ? -35.707 -26.668 20.789 1.00 54.69 406 GLY B N 1
ATOM 6805 C CA . GLY B 1 399 ? -36.094 -25.884 19.636 1.00 58.48 406 GLY B CA 1
ATOM 6806 C C . GLY B 1 399 ? -37.479 -26.285 19.170 1.00 65.79 406 GLY B C 1
ATOM 6807 O O . GLY B 1 399 ? -38.212 -26.982 19.870 1.00 63.15 406 GLY B O 1
ATOM 6808 N N . ARG B 1 400 ? -37.824 -25.832 17.963 1.00 67.02 407 ARG B N 1
ATOM 6809 C CA . ARG B 1 400 ? -39.140 -26.142 17.429 1.00 71.46 407 ARG B CA 1
ATOM 6810 C C . ARG B 1 400 ? -39.178 -27.573 16.890 1.00 79.37 407 ARG B C 1
ATOM 6811 O O . ARG B 1 400 ? -38.144 -28.189 16.594 1.00 77.70 407 ARG B O 1
ATOM 6819 N N . ALA B 1 401 ? -40.399 -28.098 16.773 1.00 77.29 408 ALA B N 1
ATOM 6820 C CA . ALA B 1 401 ? -40.636 -29.525 16.557 1.00 77.84 408 ALA B CA 1
ATOM 6821 C C . ALA B 1 401 ? -39.908 -30.114 15.334 1.00 88.02 408 ALA B C 1
ATOM 6822 O O . ALA B 1 401 ? -40.102 -29.680 14.192 1.00 90.89 408 ALA B O 1
ATOM 6824 N N . LYS B 1 406 ? -31.881 -37.850 8.122 1.00 73.53 413 LYS B N 1
ATOM 6825 C CA . LYS B 1 406 ? -32.000 -36.414 7.856 1.00 77.81 413 LYS B CA 1
ATOM 6826 C C . LYS B 1 406 ? -31.261 -35.979 6.582 1.00 75.27 413 LYS B C 1
ATOM 6827 O O . LYS B 1 406 ? -31.832 -35.283 5.731 1.00 72.57 413 LYS B O 1
ATOM 6833 N N . LEU B 1 407 ? -29.995 -36.389 6.461 1.00 74.61 414 LEU B N 1
ATOM 6834 C CA . LEU B 1 407 ? -29.127 -35.916 5.383 1.00 75.75 414 LEU B CA 1
ATOM 6835 C C . LEU B 1 407 ? -28.160 -37.031 5.013 1.00 72.47 414 LEU B C 1
ATOM 6836 O O . LEU B 1 407 ? -27.338 -37.435 5.844 1.00 68.96 414 LEU B O 1
ATOM 6841 N N . HIS B 1 408 ? -28.274 -37.538 3.783 1.00 67.76 415 HIS B N 1
ATOM 6842 C CA . HIS B 1 408 ? -27.450 -38.659 3.320 1.00 74.01 415 HIS B CA 1
ATOM 6843 C C . HIS B 1 408 ? -27.460 -39.816 4.318 1.00 80.32 415 HIS B C 1
ATOM 6844 O O . HIS B 1 408 ? -26.436 -40.465 4.549 1.00 77.00 415 HIS B O 1
ATOM 6851 N N . GLY B 1 409 ? -28.619 -40.063 4.942 1.00 79.20 416 GLY B N 1
ATOM 6852 C CA . GLY B 1 409 ? -28.824 -41.252 5.748 1.00 71.69 416 GLY B CA 1
ATOM 6853 C C . GLY B 1 409 ? -28.565 -41.109 7.236 1.00 77.61 416 GLY B C 1
ATOM 6854 O O . GLY B 1 409 ? -29.090 -41.907 8.015 1.00 81.03 416 GLY B O 1
ATOM 6855 N N . PHE B 1 410 ? -27.756 -40.140 7.661 1.00 83.27 417 PHE B N 1
ATOM 6856 C CA . PHE B 1 410 ? -27.567 -39.865 9.084 1.00 78.85 417 PHE B CA 1
ATOM 6857 C C . PHE B 1 410 ? -28.581 -38.820 9.536 1.00 80.04 417 PHE B C 1
ATOM 6858 O O . PHE B 1 410 ? -28.844 -37.846 8.819 1.00 77.29 417 PHE B O 1
ATOM 6866 N N . ARG B 1 411 ? -29.167 -39.037 10.722 1.00 87.48 418 ARG B N 1
ATOM 6867 C CA . ARG B 1 411 ? -29.957 -38.000 11.386 1.00 82.06 418 ARG B CA 1
ATOM 6868 C C . ARG B 1 411 ? -28.992 -36.973 11.959 1.00 76.29 418 ARG B C 1
ATOM 6869 O O . ARG B 1 411 ? -28.217 -37.288 12.867 1.00 78.63 418 ARG B O 1
ATOM 6877 N N . VAL B 1 412 ? -29.003 -35.768 11.422 1.00 73.02 419 VAL B N 1
ATOM 6878 C CA . VAL B 1 412 ? -28.091 -34.731 11.892 1.00 76.37 419 VAL B CA 1
ATOM 6879 C C . VAL B 1 412 ? -28.725 -34.004 13.069 1.00 75.83 419 VAL B C 1
ATOM 6880 O O . VAL B 1 412 ? -29.921 -33.678 13.053 1.00 70.82 419 VAL B O 1
ATOM 6884 N N . GLU B 1 413 ? -27.932 -33.780 14.117 1.00 77.17 420 GLU B N 1
ATOM 6885 C CA . GLU B 1 413 ? -28.407 -33.064 15.298 1.00 71.02 420 GLU B CA 1
ATOM 6886 C C . GLU B 1 413 ? -27.895 -31.636 15.214 1.00 64.61 420 GLU B C 1
ATOM 6887 O O . GLU B 1 413 ? -26.735 -31.361 15.526 1.00 65.69 420 GLU B O 1
ATOM 6893 N N . LEU B 1 414 ? -28.774 -30.730 14.779 1.00 60.88 421 LEU B N 1
ATOM 6894 C CA . LEU B 1 414 ? -28.413 -29.332 14.604 1.00 58.03 421 LEU B CA 1
ATOM 6895 C C . LEU B 1 414 ? -28.012 -28.668 15.915 1.00 62.48 421 LEU B C 1
ATOM 6896 O O . LEU B 1 414 ? -27.275 -27.674 15.894 1.00 57.22 421 LEU B O 1
ATOM 6901 N N . GLY B 1 415 ? -28.482 -29.194 17.051 1.00 65.04 422 GLY B N 1
ATOM 6902 C CA . GLY B 1 415 ? -28.075 -28.641 18.326 1.00 54.82 422 GLY B CA 1
ATOM 6903 C C . GLY B 1 415 ? -26.605 -28.864 18.594 1.00 57.40 422 GLY B C 1
ATOM 6904 O O . GLY B 1 415 ? -25.909 -27.972 19.092 1.00 60.46 422 GLY B O 1
ATOM 6905 N N . GLU B 1 416 ? -26.107 -30.052 18.258 1.00 60.57 423 GLU B N 1
ATOM 6906 C CA . GLU B 1 416 ? -24.690 -30.340 18.441 1.00 61.08 423 GLU B CA 1
ATOM 6907 C C . GLU B 1 416 ? -23.820 -29.456 17.546 1.00 55.63 423 GLU B C 1
ATOM 6908 O O . GLU B 1 416 ? -22.725 -29.044 17.947 1.00 52.68 423 GLU B O 1
ATOM 6914 N N . ILE B 1 417 ? -24.305 -29.135 16.342 1.00 55.45 424 ILE B N 1
ATOM 6915 C CA . ILE B 1 417 ? -23.617 -28.190 15.458 1.00 57.60 424 ILE B CA 1
ATOM 6916 C C . ILE B 1 417 ? -23.599 -26.798 16.080 1.00 51.72 424 ILE B C 1
ATOM 6917 O O . ILE B 1 417 ? -22.551 -26.142 16.146 1.00 45.98 424 ILE B O 1
ATOM 6922 N N . GLU B 1 418 ? -24.774 -26.323 16.528 1.00 51.98 425 GLU B N 1
ATOM 6923 C CA . GLU B 1 418 ? -24.884 -24.989 17.125 1.00 55.14 425 GLU B CA 1
ATOM 6924 C C . GLU B 1 418 ? -23.993 -24.837 18.353 1.00 52.75 425 GLU B C 1
ATOM 6925 O O . GLU B 1 418 ? -23.389 -23.777 18.567 1.00 48.65 425 GLU B O 1
ATOM 6931 N N . ALA B 1 419 ? -23.908 -25.883 19.175 1.00 51.02 426 ALA B N 1
ATOM 6932 C CA . ALA B 1 419 ? -23.033 -25.845 20.338 1.00 47.57 426 ALA B CA 1
ATOM 6933 C C . ALA B 1 419 ? -21.576 -25.667 19.919 1.00 54.46 426 ALA B C 1
ATOM 6934 O O . ALA B 1 419 ? -20.851 -24.831 20.478 1.00 54.03 426 ALA B O 1
ATOM 6936 N N . ALA B 1 420 ? -21.130 -26.441 18.926 1.00 50.83 427 ALA B N 1
ATOM 6937 C CA . ALA B 1 420 ? -19.750 -26.326 18.477 1.00 48.17 427 ALA B CA 1
ATOM 6938 C C . ALA B 1 420 ? -19.431 -24.888 18.100 1.00 48.50 427 ALA B C 1
ATOM 6939 O O . ALA B 1 420 ? -18.449 -24.315 18.577 1.00 48.46 427 ALA B O 1
ATOM 6941 N N . LEU B 1 421 ? -20.280 -24.274 17.275 1.00 50.33 428 LEU B N 1
ATOM 6942 C CA . LEU B 1 421 ? -20.058 -22.884 16.898 1.00 50.72 428 LEU B CA 1
ATOM 6943 C C . LEU B 1 421 ? -19.986 -21.985 18.124 1.00 58.24 428 LEU B C 1
ATOM 6944 O O . LEU B 1 421 ? -19.193 -21.032 18.165 1.00 54.56 428 LEU B O 1
ATOM 6949 N N . GLU B 1 422 ? -20.787 -22.292 19.148 1.00 58.49 429 GLU B N 1
ATOM 6950 C CA . GLU B 1 422 ? -20.871 -21.457 20.338 1.00 53.82 429 GLU B CA 1
ATOM 6951 C C . GLU B 1 422 ? -19.664 -21.589 21.274 1.00 54.02 429 GLU B C 1
ATOM 6952 O O . GLU B 1 422 ? -19.522 -20.760 22.177 1.00 51.30 429 GLU B O 1
ATOM 6958 N N . ARG B 1 423 ? -18.794 -22.592 21.086 1.00 55.11 430 ARG B N 1
ATOM 6959 C CA . ARG B 1 423 ? -17.565 -22.695 21.875 1.00 50.83 430 ARG B CA 1
ATOM 6960 C C . ARG B 1 423 ? -16.594 -21.555 21.582 1.00 57.09 430 ARG B C 1
ATOM 6961 O O . ARG B 1 423 ? -15.741 -21.237 22.427 1.00 52.21 430 ARG B O 1
ATOM 6969 N N . SER B 1 424 ? -16.710 -20.948 20.400 1.00 55.93 431 SER B N 1
ATOM 6970 C CA . SER B 1 424 ? -15.858 -19.847 19.980 1.00 55.29 431 SER B CA 1
ATOM 6971 C C . SER B 1 424 ? -16.183 -18.574 20.771 1.00 57.67 431 SER B C 1
ATOM 6972 O O . SER B 1 424 ? -17.330 -18.331 21.154 1.00 56.05 431 SER B O 1
ATOM 6975 N N . GLU B 1 425 ? -15.158 -17.747 21.022 1.00 59.33 432 GLU B N 1
ATOM 6976 C CA . GLU B 1 425 ? -15.406 -16.512 21.767 1.00 60.12 432 GLU B CA 1
ATOM 6977 C C . GLU B 1 425 ? -16.139 -15.445 20.952 1.00 58.27 432 GLU B C 1
ATOM 6978 O O . GLU B 1 425 ? -16.753 -14.551 21.542 1.00 56.52 432 GLU B O 1
ATOM 6984 N N . ASP B 1 426 ? -16.109 -15.513 19.625 1.00 62.12 433 ASP B N 1
ATOM 6985 C CA . ASP B 1 426 ? -16.723 -14.486 18.792 1.00 59.48 433 ASP B CA 1
ATOM 6986 C C . ASP B 1 426 ? -18.207 -14.724 18.520 1.00 56.44 433 ASP B C 1
ATOM 6987 O O . ASP B 1 426 ? -18.835 -13.881 17.878 1.00 59.82 433 ASP B O 1
ATOM 6992 N N . VAL B 1 427 ? -18.780 -15.838 18.981 1.00 53.65 434 VAL B N 1
ATOM 6993 C CA . VAL B 1 427 ? -20.160 -16.225 18.689 1.00 54.61 434 VAL B CA 1
ATOM 6994 C C . VAL B 1 427 ? -21.004 -16.066 19.950 1.00 60.54 434 VAL B C 1
ATOM 6995 O O . VAL B 1 427 ? -20.665 -16.623 21.003 1.00 54.20 434 VAL B O 1
ATOM 6999 N N . ASP B 1 428 ? -22.111 -15.317 19.840 1.00 62.02 435 ASP B N 1
ATOM 7000 C CA . ASP B 1 428 ? -23.114 -15.287 20.902 1.00 58.13 435 ASP B CA 1
ATOM 7001 C C . ASP B 1 428 ? -24.155 -16.377 20.704 1.00 58.95 435 ASP B C 1
ATOM 7002 O O . ASP B 1 428 ? -24.429 -17.161 21.618 1.00 62.38 435 ASP B O 1
ATOM 7007 N N . GLN B 1 429 ? -24.742 -16.436 19.522 1.00 55.63 436 GLN B N 1
ATOM 7008 C CA . GLN B 1 429 ? -25.763 -17.426 19.248 1.00 57.43 436 GLN B CA 1
ATOM 7009 C C . GLN B 1 429 ? -25.510 -18.045 17.885 1.00 59.28 436 GLN B C 1
ATOM 7010 O O . GLN B 1 429 ? -24.912 -17.428 16.998 1.00 58.43 436 GLN B O 1
ATOM 7016 N N . ALA B 1 430 ? -25.968 -19.281 17.733 1.00 58.74 437 ALA B N 1
ATOM 7017 C CA . ALA B 1 430 ? -25.827 -20.003 16.483 1.00 54.64 437 ALA B CA 1
ATOM 7018 C C . ALA B 1 430 ? -27.101 -20.792 16.216 1.00 57.74 437 ALA B C 1
ATOM 7019 O O . ALA B 1 430 ? -27.611 -21.477 17.107 1.00 60.44 437 ALA B O 1
ATOM 7021 N N . SER B 1 431 ? -27.629 -20.659 15.003 1.00 57.41 438 SER B N 1
ATOM 7022 C CA . SER B 1 431 ? -28.669 -21.529 14.481 1.00 63.61 438 SER B CA 1
ATOM 7023 C C . SER B 1 431 ? -28.109 -22.309 13.299 1.00 61.70 438 SER B C 1
ATOM 7024 O O . SER B 1 431 ? -27.357 -21.762 12.487 1.00 62.83 438 SER B O 1
ATOM 7027 N N . ALA B 1 432 ? -28.476 -23.587 13.212 1.00 64.48 439 ALA B N 1
ATOM 7028 C CA . ALA B 1 432 ? -28.030 -24.481 12.151 1.00 62.70 439 ALA B CA 1
ATOM 7029 C C . ALA B 1 432 ? -29.241 -25.163 11.543 1.00 67.05 439 ALA B C 1
ATOM 7030 O O . ALA B 1 432 ? -30.145 -25.591 12.265 1.00 71.32 439 ALA B O 1
ATOM 7032 N N . THR B 1 433 ? -29.251 -25.268 10.216 1.00 68.27 440 THR B N 1
ATOM 7033 C CA . THR B 1 433 ? -30.419 -25.754 9.495 1.00 68.56 440 THR B CA 1
ATOM 7034 C C . THR B 1 433 ? -29.960 -26.427 8.212 1.00 66.14 440 THR B C 1
ATOM 7035 O O . THR B 1 433 ? -28.869 -26.150 7.709 1.00 67.37 440 THR B O 1
ATOM 7039 N N . VAL B 1 434 ? -30.789 -27.326 7.695 1.00 68.82 441 VAL B N 1
ATOM 7040 C CA . VAL B 1 434 ? -30.562 -27.929 6.388 1.00 67.67 441 VAL B CA 1
ATOM 7041 C C . VAL B 1 434 ? -31.510 -27.224 5.418 1.00 66.82 441 VAL B C 1
ATOM 7042 O O . VAL B 1 434 ? -32.721 -27.463 5.400 1.00 65.49 441 VAL B O 1
ATOM 7046 N N . ARG B 1 435 ? -30.940 -26.327 4.622 1.00 69.65 442 ARG B N 1
ATOM 7047 C CA . ARG B 1 435 ? -31.761 -25.549 3.668 1.00 70.08 442 ARG B CA 1
ATOM 7048 C C . ARG B 1 435 ? -31.956 -26.339 2.376 1.00 76.45 442 ARG B C 1
ATOM 7049 O O . ARG B 1 435 ? -31.207 -27.301 2.151 1.00 73.45 442 ARG B O 1
ATOM 7057 N N . GLU B 1 436 ? -32.930 -25.930 1.566 1.00 86.41 443 GLU B N 1
ATOM 7058 C CA . GLU B 1 436 ? -33.162 -26.585 0.256 1.00 89.68 443 GLU B CA 1
ATOM 7059 C C . GLU B 1 436 ? -32.938 -25.547 -0.844 1.00 93.60 443 GLU B C 1
ATOM 7060 O O . GLU B 1 436 ? -32.033 -25.756 -1.670 1.00 101.86 443 GLU B O 1
ATOM 7066 N N . ASP B 1 437 ? -33.724 -24.471 -0.834 1.00 91.86 444 ASP B N 1
ATOM 7067 C CA . ASP B 1 437 ? -33.624 -23.433 -1.896 1.00 94.00 444 ASP B CA 1
ATOM 7068 C C . ASP B 1 437 ? -33.941 -24.105 -3.235 1.00 96.69 444 ASP B C 1
ATOM 7069 O O . ASP B 1 437 ? -35.067 -24.619 -3.375 1.00 96.44 444 ASP B O 1
ATOM 7074 N N . ARG B 1 438 ? -33.002 -24.112 -4.180 1.00 92.91 445 ARG B N 1
ATOM 7075 C CA . ARG B 1 438 ? -33.240 -24.860 -5.440 1.00 93.96 445 ARG B CA 1
ATOM 7076 C C . ARG B 1 438 ? -33.613 -26.290 -5.044 1.00 97.07 445 ARG B C 1
ATOM 7077 O O . ARG B 1 438 ? -32.999 -26.824 -4.103 1.00 92.34 445 ARG B O 1
ATOM 7085 N N . PRO B 1 439 ? -34.534 -26.975 -5.750 1.00 99.44 446 PRO B N 1
ATOM 7086 C CA . PRO B 1 439 ? -35.011 -28.282 -5.275 1.00 95.17 446 PRO B CA 1
ATOM 7087 C C . PRO B 1 439 ? -33.972 -29.368 -5.512 1.00 94.34 446 PRO B C 1
ATOM 7088 O O . PRO B 1 439 ? -33.346 -29.429 -6.574 1.00 98.13 446 PRO B O 1
ATOM 7092 N N . GLY B 1 440 ? -33.778 -30.218 -4.493 1.00 93.36 447 GLY B N 1
ATOM 7093 C CA . GLY B 1 440 ? -32.796 -31.288 -4.533 1.00 90.56 447 GLY B CA 1
ATOM 7094 C C . GLY B 1 440 ? -31.418 -30.953 -3.983 1.00 90.43 447 GLY B C 1
ATOM 7095 O O . GLY B 1 440 ? -30.606 -31.870 -3.803 1.00 89.14 447 GLY B O 1
ATOM 7096 N N . ASP B 1 441 ? -31.128 -29.680 -3.709 1.00 96.22 448 ASP B N 1
ATOM 7097 C CA . ASP B 1 441 ? -29.818 -29.215 -3.243 1.00 96.52 448 ASP B CA 1
ATOM 7098 C C . ASP B 1 441 ? -29.898 -28.881 -1.750 1.00 90.50 448 ASP B C 1
ATOM 7099 O O . ASP B 1 441 ? -30.027 -27.719 -1.355 1.00 89.02 448 ASP B O 1
ATOM 7104 N N . ARG B 1 442 ? -29.790 -29.913 -0.914 1.00 85.87 449 ARG B N 1
ATOM 7105 C CA . ARG B 1 442 ? -29.865 -29.766 0.542 1.00 83.26 449 ARG B CA 1
ATOM 7106 C C . ARG B 1 442 ? -28.472 -29.439 1.083 1.00 77.31 449 ARG B C 1
ATOM 7107 O O . ARG B 1 442 ? -27.615 -30.317 1.203 1.00 74.88 449 ARG B O 1
ATOM 7115 N N . ARG B 1 443 ? -28.241 -28.176 1.420 1.00 72.90 450 ARG B N 1
ATOM 7116 C CA . ARG B 1 443 ? -26.978 -27.737 1.998 1.00 71.27 450 ARG B CA 1
ATOM 7117 C C . ARG B 1 443 ? -27.181 -27.438 3.475 1.00 68.91 450 ARG B C 1
ATOM 7118 O O . ARG B 1 443 ? -28.141 -26.756 3.847 1.00 66.26 450 ARG B O 1
ATOM 7126 N N . LEU B 1 444 ? -26.283 -27.951 4.310 1.00 64.56 451 LEU B N 1
ATOM 7127 C CA . LEU B 1 444 ? -26.273 -27.627 5.731 1.00 57.26 451 LEU B CA 1
ATOM 7128 C C . LEU B 1 444 ? -25.646 -26.250 5.899 1.00 58.56 451 LEU B C 1
ATOM 7129 O O . LEU B 1 444 ? -24.445 -26.076 5.675 1.00 63.68 451 LEU B O 1
ATOM 7134 N N . VAL B 1 445 ? -26.448 -25.262 6.269 1.00 59.86 452 VAL B N 1
ATOM 7135 C CA . VAL B 1 445 ? -25.958 -23.903 6.456 1.00 58.55 452 VAL B CA 1
ATOM 7136 C C . VAL B 1 445 ? -26.148 -23.518 7.913 1.00 56.31 452 VAL B C 1
ATOM 7137 O O . VAL B 1 445 ? -27.074 -23.980 8.585 1.00 58.85 452 VAL B O 1
ATOM 7141 N N . ALA B 1 446 ? -25.243 -22.689 8.412 1.00 58.07 453 ALA B N 1
ATOM 7142 C CA . ALA B 1 446 ? -25.293 -22.230 9.788 1.00 53.00 453 ALA B CA 1
ATOM 7143 C C . ALA B 1 446 ? -25.215 -20.713 9.823 1.00 58.54 453 ALA B C 1
ATOM 7144 O O . ALA B 1 446 ? -24.571 -20.079 8.978 1.00 59.57 453 ALA B O 1
ATOM 7146 N N . TYR B 1 447 ? -25.912 -20.138 10.798 1.00 60.02 454 TYR B N 1
ATOM 7147 C CA . TYR B 1 447 ? -25.895 -18.707 11.054 1.00 60.02 454 TYR B CA 1
ATOM 7148 C C . TYR B 1 447 ? -25.288 -18.479 12.426 1.00 54.29 454 TYR B C 1
ATOM 7149 O O . TYR B 1 447 ? -25.378 -19.336 13.300 1.00 55.91 454 TYR B O 1
ATOM 7158 N N . VAL B 1 448 ? -24.604 -17.353 12.593 1.00 58.66 455 VAL B N 1
ATOM 7159 C CA . VAL B 1 448 ? -23.988 -17.004 13.868 1.00 56.63 455 VAL B CA 1
ATOM 7160 C C . VAL B 1 448 ? -24.131 -15.506 14.063 1.00 61.64 455 VAL B C 1
ATOM 7161 O O . VAL B 1 448 ? -24.350 -14.752 13.111 1.00 58.98 455 VAL B O 1
ATOM 7165 N N . THR B 1 449 ? -24.005 -15.085 15.325 1.00 62.34 456 THR B N 1
ATOM 7166 C CA . THR B 1 449 ? -24.121 -13.684 15.713 1.00 62.34 456 THR B CA 1
ATOM 7167 C C . THR B 1 449 ? -22.929 -13.319 16.587 1.00 59.45 456 THR B C 1
ATOM 7168 O O . THR B 1 449 ? -22.350 -14.177 17.262 1.00 59.43 456 THR B O 1
ATOM 7172 N N . ALA B 1 450 ? -22.550 -12.046 16.555 1.00 53.49 457 ALA B N 1
ATOM 7173 C CA . ALA B 1 450 ? -21.319 -11.623 17.202 1.00 51.69 457 ALA B CA 1
ATOM 7174 C C . ALA B 1 450 ? -21.478 -11.538 18.718 1.00 64.41 457 ALA B C 1
ATOM 7175 O O . ALA B 1 450 ? -22.480 -11.029 19.230 1.00 69.52 457 ALA B O 1
ATOM 7177 N N . ALA B 1 451 ? -20.482 -12.038 19.443 1.00 66.81 458 ALA B N 1
ATOM 7178 C CA . ALA B 1 451 ? -20.365 -11.666 20.841 1.00 67.90 458 ALA B CA 1
ATOM 7179 C C . ALA B 1 451 ? -20.005 -10.191 20.925 1.00 67.63 458 ALA B C 1
ATOM 7180 O O . ALA B 1 451 ? -19.441 -9.619 19.993 1.00 70.24 458 ALA B O 1
ATOM 7182 N N . THR B 1 452 ? -20.350 -9.568 22.045 1.00 71.54 459 THR B N 1
ATOM 7183 C CA . THR B 1 452 ? -20.100 -8.142 22.200 1.00 76.64 459 THR B CA 1
ATOM 7184 C C . THR B 1 452 ? -18.604 -7.859 22.114 1.00 80.64 459 THR B C 1
ATOM 7185 O O . THR B 1 452 ? -17.804 -8.451 22.850 1.00 80.10 459 THR B O 1
ATOM 7189 N N . GLY B 1 453 ? -18.228 -6.976 21.187 1.00 77.96 460 GLY B N 1
ATOM 7190 C CA . GLY B 1 453 ? -16.840 -6.600 21.017 1.00 74.42 460 GLY B CA 1
ATOM 7191 C C . GLY B 1 453 ? -16.014 -7.567 20.210 1.00 72.78 460 GLY B C 1
ATOM 7192 O O . GLY B 1 453 ? -14.782 -7.540 20.299 1.00 79.13 460 GLY B O 1
ATOM 7193 N N . ARG B 1 454 ? -16.690 -8.426 19.452 1.00 71.87 461 ARG B N 1
ATOM 7194 C CA . ARG B 1 454 ? -15.972 -9.473 18.693 1.00 69.30 461 ARG B CA 1
ATOM 7195 C C . ARG B 1 454 ? -16.468 -9.493 17.248 1.00 66.47 461 ARG B C 1
ATOM 7196 O O . ARG B 1 454 ? -17.567 -8.973 16.990 1.00 64.98 461 ARG B O 1
ATOM 7204 N N . VAL B 1 455 ? -15.670 -10.065 16.348 1.00 69.67 462 VAL B N 1
ATOM 7205 C CA . VAL B 1 455 ? -16.090 -10.197 14.922 1.00 70.09 462 VAL B CA 1
ATOM 7206 C C . VAL B 1 455 ? -15.860 -11.650 14.496 1.00 67.25 462 VAL B C 1
ATOM 7207 O O . VAL B 1 455 ? -14.696 -12.052 14.348 1.00 64.84 462 VAL B O 1
ATOM 7211 N N . PRO B 1 456 ? -16.927 -12.438 14.282 1.00 69.54 463 PRO B N 1
ATOM 7212 C CA . PRO B 1 456 ? -16.767 -13.840 13.943 1.00 65.58 463 PRO B CA 1
ATOM 7213 C C . PRO B 1 456 ? -16.198 -14.065 12.558 1.00 67.24 463 PRO B C 1
ATOM 7214 O O . PRO B 1 456 ? -16.820 -13.609 11.587 1.00 59.29 463 PRO B O 1
ATOM 7218 N N . ASP B 1 457 ? -15.051 -14.746 12.461 1.00 66.64 464 ASP B N 1
ATOM 7219 C CA . ASP B 1 457 ? -14.513 -15.087 11.146 1.00 61.19 464 ASP B CA 1
ATOM 7220 C C . ASP B 1 457 ? -15.171 -16.379 10.678 1.00 59.06 464 ASP B C 1
ATOM 7221 O O . ASP B 1 457 ? -14.914 -17.457 11.227 1.00 59.01 464 ASP B O 1
ATOM 7226 N N . VAL B 1 458 ? -16.011 -16.270 9.650 1.00 59.79 465 VAL B N 1
ATOM 7227 C CA . VAL B 1 458 ? -16.809 -17.411 9.224 1.00 59.09 465 VAL B CA 1
ATOM 7228 C C . VAL B 1 458 ? -15.932 -18.591 8.810 1.00 63.39 465 VAL B C 1
ATOM 7229 O O . VAL B 1 458 ? -16.303 -19.754 9.029 1.00 59.95 465 VAL B O 1
ATOM 7233 N N . ARG B 1 459 ? -14.747 -18.327 8.249 1.00 64.51 466 ARG B N 1
ATOM 7234 C CA . ARG B 1 459 ? -13.846 -19.427 7.924 1.00 58.87 466 ARG B CA 1
ATOM 7235 C C . ARG B 1 459 ? -13.286 -20.072 9.183 1.00 57.86 466 ARG B C 1
ATOM 7236 O O . ARG B 1 459 ? -13.340 -21.298 9.325 1.00 55.39 466 ARG B O 1
ATOM 7244 N N . GLU B 1 460 ? -12.740 -19.270 10.112 1.00 54.21 467 GLU B N 1
ATOM 7245 C CA . GLU B 1 460 ? -12.265 -19.841 11.372 1.00 55.07 467 GLU B CA 1
ATOM 7246 C C . GLU B 1 460 ? -13.348 -20.685 12.014 1.00 57.08 467 GLU B C 1
ATOM 7247 O O . GLU B 1 460 ? -13.065 -21.738 12.595 1.00 56.03 467 GLU B O 1
ATOM 7253 N N . LEU B 1 461 ? -14.604 -20.247 11.886 1.00 57.89 468 LEU B N 1
ATOM 7254 C CA . LEU B 1 461 ? -15.725 -20.950 12.500 1.00 54.25 468 LEU B CA 1
ATOM 7255 C C . LEU B 1 461 ? -15.987 -22.280 11.807 1.00 54.25 468 LEU B C 1
ATOM 7256 O O . LEU B 1 461 ? -15.987 -23.335 12.453 1.00 52.70 468 LEU B O 1
ATOM 7261 N N . ARG B 1 462 ? -16.238 -22.248 10.491 1.00 52.22 469 ARG B N 1
ATOM 7262 C CA . ARG B 1 462 ? -16.407 -23.492 9.749 1.00 48.08 469 ARG B CA 1
ATOM 7263 C C . ARG B 1 462 ? -15.201 -24.404 9.927 1.00 57.05 469 ARG B C 1
ATOM 7264 O O . ARG B 1 462 ? -15.352 -25.608 10.169 1.00 56.61 469 ARG B O 1
ATOM 7272 N N . ASN B 1 463 ? -13.991 -23.844 9.818 1.00 55.85 470 ASN B N 1
ATOM 7273 C CA . ASN B 1 463 ? -12.787 -24.644 9.995 1.00 52.10 470 ASN B CA 1
ATOM 7274 C C . ASN B 1 463 ? -12.754 -25.304 11.362 1.00 54.08 470 ASN B C 1
ATOM 7275 O O . ASN B 1 463 ? -12.261 -26.430 11.497 1.00 58.17 470 ASN B O 1
ATOM 7280 N N . PHE B 1 464 ? -13.266 -24.624 12.385 1.00 55.29 471 PHE B N 1
ATOM 7281 C CA . PHE B 1 464 ? -13.257 -25.207 13.719 1.00 54.55 471 PHE B CA 1
ATOM 7282 C C . PHE B 1 464 ? -14.225 -26.379 13.809 1.00 53.84 471 PHE B C 1
ATOM 7283 O O . PHE B 1 464 ? -13.853 -27.470 14.252 1.00 51.63 471 PHE B O 1
ATOM 7291 N N . VAL B 1 465 ? -15.479 -26.168 13.410 1.00 53.95 472 VAL B N 1
ATOM 7292 C CA . VAL B 1 465 ? -16.449 -27.260 13.431 1.00 53.94 472 VAL B CA 1
ATOM 7293 C C . VAL B 1 465 ? -15.881 -28.478 12.718 1.00 56.41 472 VAL B C 1
ATOM 7294 O O . VAL B 1 465 ? -15.942 -29.603 13.229 1.00 58.00 472 VAL B O 1
ATOM 7298 N N . ALA B 1 466 ? -15.287 -28.259 11.535 1.00 59.08 473 ALA B N 1
ATOM 7299 C CA . ALA B 1 466 ? -14.688 -29.351 10.762 1.00 57.33 473 ALA B CA 1
ATOM 7300 C C . ALA B 1 466 ? -13.596 -30.078 11.552 1.00 52.66 473 ALA B C 1
ATOM 7301 O O . ALA B 1 466 ? -13.456 -31.302 11.450 1.00 51.44 473 ALA B O 1
ATOM 7303 N N . GLN B 1 467 ? -12.815 -29.349 12.349 1.00 49.53 474 GLN B N 1
ATOM 7304 C CA . GLN B 1 467 ? -11.811 -30.017 13.167 1.00 53.40 474 GLN B CA 1
ATOM 7305 C C . GLN B 1 467 ? -12.448 -30.866 14.262 1.00 53.12 474 GLN B C 1
ATOM 7306 O O . GLN B 1 467 ? -11.849 -31.858 14.683 1.00 56.48 474 GLN B O 1
ATOM 7312 N N . THR B 1 468 ? -13.650 -30.514 14.737 1.00 51.90 475 THR B N 1
ATOM 7313 C CA . THR B 1 468 ? -14.181 -31.155 15.934 1.00 51.82 475 THR B CA 1
ATOM 7314 C C . THR B 1 468 ? -15.449 -31.994 15.745 1.00 56.84 475 THR B C 1
ATOM 7315 O O . THR B 1 468 ? -15.761 -32.796 16.635 1.00 54.04 475 THR B O 1
ATOM 7319 N N . LEU B 1 469 ? -16.171 -31.869 14.632 1.00 53.19 476 LEU B N 1
ATOM 7320 C CA . LEU B 1 469 ? -17.419 -32.609 14.493 1.00 49.72 476 LEU B CA 1
ATOM 7321 C C . LEU B 1 469 ? -17.312 -33.685 13.412 1.00 57.52 476 LEU B C 1
ATOM 7322 O O . LEU B 1 469 ? -16.395 -33.655 12.584 1.00 60.07 476 LEU B O 1
ATOM 7327 N N . PRO B 1 470 ? -18.229 -34.665 13.403 1.00 60.07 477 PRO B N 1
ATOM 7328 C CA . PRO B 1 470 ? -18.283 -35.625 12.290 1.00 55.71 477 PRO B CA 1
ATOM 7329 C C . PRO B 1 470 ? -18.402 -34.923 10.945 1.00 58.36 477 PRO B C 1
ATOM 7330 O O . PRO B 1 470 ? -18.963 -33.829 10.845 1.00 58.24 477 PRO B O 1
ATOM 7334 N N . LEU B 1 471 ? -17.897 -35.599 9.899 1.00 60.11 478 LEU B N 1
ATOM 7335 C CA . LEU B 1 471 ? -17.843 -35.013 8.560 1.00 54.28 478 LEU B CA 1
ATOM 7336 C C . LEU B 1 471 ? -19.218 -34.571 8.075 1.00 59.04 478 LEU B C 1
ATOM 7337 O O . LEU B 1 471 ? -19.362 -33.491 7.481 1.00 58.44 478 LEU B O 1
ATOM 7342 N N . TYR B 1 472 ? -20.237 -35.394 8.298 1.00 58.62 479 TYR B N 1
ATOM 7343 C CA . TYR B 1 472 ? -21.532 -35.102 7.706 1.00 61.04 479 TYR B CA 1
ATOM 7344 C C . TYR B 1 472 ? -22.299 -34.029 8.456 1.00 60.60 479 TYR B C 1
ATOM 7345 O O . TYR B 1 472 ? -23.359 -33.618 7.982 1.00 63.85 479 TYR B O 1
ATOM 7354 N N . MET B 1 473 ? -21.799 -33.570 9.601 1.00 62.25 480 MET B N 1
ATOM 7355 C CA . MET B 1 473 ? -22.424 -32.490 10.354 1.00 59.64 480 MET B CA 1
ATOM 7356 C C . MET B 1 473 ? -21.705 -31.163 10.177 1.00 60.31 480 MET B C 1
ATOM 7357 O O . MET B 1 473 ? -21.908 -30.258 10.984 1.00 62.35 480 MET B O 1
ATOM 7362 N N . VAL B 1 474 ? -20.850 -31.021 9.168 1.00 58.08 481 VAL B N 1
ATOM 7363 C CA . VAL B 1 474 ? -20.046 -29.814 9.009 1.00 55.92 481 VAL B CA 1
ATOM 7364 C C . VAL B 1 474 ? -20.775 -28.889 8.037 1.00 56.95 481 VAL B C 1
ATOM 7365 O O . VAL B 1 474 ? -20.884 -29.224 6.844 1.00 56.76 481 VAL B O 1
ATOM 7369 N N . PRO B 1 475 ? -21.296 -27.740 8.492 1.00 56.80 482 PRO B N 1
ATOM 7370 C CA . PRO B 1 475 ? -21.957 -26.794 7.583 1.00 56.45 482 PRO B CA 1
ATOM 7371 C C . PRO B 1 475 ? -21.170 -26.516 6.320 1.00 56.45 482 PRO B C 1
ATOM 7372 O O . PRO B 1 475 ? -20.002 -26.122 6.381 1.00 58.06 482 PRO B O 1
ATOM 7376 N N . THR B 1 476 ? -21.798 -26.727 5.164 1.00 57.53 483 THR B N 1
ATOM 7377 C CA . THR B 1 476 ? -21.119 -26.388 3.926 1.00 56.01 483 THR B CA 1
ATOM 7378 C C . THR B 1 476 ? -21.057 -24.879 3.711 1.00 56.67 483 THR B C 1
ATOM 7379 O O . THR B 1 476 ? -20.318 -24.430 2.827 1.00 59.39 483 THR B O 1
ATOM 7383 N N . ALA B 1 477 ? -21.765 -24.088 4.525 1.00 52.49 484 ALA B N 1
ATOM 7384 C CA . ALA B 1 477 ? -21.626 -22.632 4.519 1.00 54.89 484 ALA B CA 1
ATOM 7385 C C . ALA B 1 477 ? -21.970 -22.087 5.897 1.00 56.26 484 ALA B C 1
ATOM 7386 O O . ALA B 1 477 ? -22.658 -22.734 6.691 1.00 56.72 484 ALA B O 1
ATOM 7388 N N . VAL B 1 478 ? -21.478 -20.885 6.181 1.00 55.85 485 VAL B N 1
ATOM 7389 C CA . VAL B 1 478 ? -21.653 -20.276 7.500 1.00 59.53 485 VAL B CA 1
ATOM 7390 C C . VAL B 1 478 ? -21.793 -18.771 7.304 1.00 58.65 485 VAL B C 1
ATOM 7391 O O . VAL B 1 478 ? -20.979 -18.158 6.609 1.00 55.83 485 VAL B O 1
ATOM 7395 N N . VAL B 1 479 ? -22.833 -18.174 7.895 1.00 58.44 486 VAL B N 1
ATOM 7396 C CA . VAL B 1 479 ? -23.182 -16.774 7.646 1.00 60.76 486 VAL B CA 1
ATOM 7397 C C . VAL B 1 479 ? -23.187 -15.995 8.955 1.00 61.26 486 VAL B C 1
ATOM 7398 O O . VAL B 1 479 ? -23.934 -16.327 9.886 1.00 59.21 486 VAL B O 1
ATOM 7402 N N . ALA B 1 480 ? -22.391 -14.938 9.012 1.00 61.76 487 ALA B N 1
ATOM 7403 C CA . ALA B 1 480 ? -22.468 -14.032 10.141 1.00 61.76 487 ALA B CA 1
ATOM 7404 C C . ALA B 1 480 ? -23.697 -13.133 10.006 1.00 70.62 487 ALA B C 1
ATOM 7405 O O . ALA B 1 480 ? -24.125 -12.787 8.901 1.00 67.81 487 ALA B O 1
ATOM 7407 N N . LEU B 1 481 ? -24.275 -12.772 11.153 1.00 74.89 488 LEU B N 1
ATOM 7408 C CA . LEU B 1 481 ? -25.419 -11.870 11.229 1.00 72.18 488 LEU B CA 1
ATOM 7409 C C . LEU B 1 481 ? -25.188 -10.817 12.299 1.00 71.95 488 LEU B C 1
ATOM 7410 O O . LEU B 1 481 ? -24.490 -11.051 13.295 1.00 65.13 488 LEU B O 1
ATOM 7415 N N . GLU B 1 482 ? -25.826 -9.663 12.100 1.00 78.84 489 GLU B N 1
ATOM 7416 C CA . GLU B 1 482 ? -25.875 -8.652 13.151 1.00 80.14 489 GLU B CA 1
ATOM 7417 C C . GLU B 1 482 ? -26.654 -9.177 14.349 1.00 77.48 489 GLU B C 1
ATOM 7418 O O . GLU B 1 482 ? -26.121 -9.289 15.462 1.00 71.20 489 GLU B O 1
ATOM 7424 N N . GLU B 1 483 ? -27.907 -9.552 14.117 1.00 78.22 490 GLU B N 1
ATOM 7425 C CA . GLU B 1 483 ? -28.818 -9.995 15.153 1.00 71.99 490 GLU B CA 1
ATOM 7426 C C . GLU B 1 483 ? -29.628 -11.159 14.615 1.00 69.10 490 GLU B C 1
ATOM 7427 O O . GLU B 1 483 ? -29.802 -11.314 13.404 1.00 74.33 490 GLU B O 1
ATOM 7433 N N . PHE B 1 484 ? -30.135 -11.977 15.530 1.00 68.91 491 PHE B N 1
ATOM 7434 C CA . PHE B 1 484 ? -31.019 -13.063 15.131 1.00 70.71 491 PHE B CA 1
ATOM 7435 C C . PHE B 1 484 ? -32.452 -12.567 15.056 1.00 67.97 491 PHE B C 1
ATOM 7436 O O . PHE B 1 484 ? -32.985 -12.087 16.069 1.00 62.92 491 PHE B O 1
ATOM 7444 N N . PRO B 1 485 ? -33.099 -12.651 13.896 1.00 65.93 492 PRO B N 1
ATOM 7445 C CA . PRO B 1 485 ? -34.532 -12.348 13.821 1.00 64.13 492 PRO B CA 1
ATOM 7446 C C . PRO B 1 485 ? -35.316 -13.212 14.802 1.00 64.35 492 PRO B C 1
ATOM 7447 O O . PRO B 1 485 ? -35.057 -14.408 14.940 1.00 69.74 492 PRO B O 1
ATOM 7451 N N . LEU B 1 486 ? -36.259 -12.596 15.509 1.00 65.20 493 LEU B N 1
ATOM 7452 C CA . LEU B 1 486 ? -37.127 -13.308 16.438 1.00 65.99 493 LEU B CA 1
ATOM 7453 C C . LEU B 1 486 ? -38.590 -13.060 16.095 1.00 66.95 493 LEU B C 1
ATOM 7454 O O . LEU B 1 486 ? -38.975 -11.946 15.728 1.00 67.24 493 LEU B O 1
ATOM 7459 N N . THR B 1 487 ? -39.409 -14.102 16.233 1.00 70.10 494 THR B N 1
ATOM 7460 C CA . THR B 1 487 ? -40.848 -13.977 16.052 1.00 68.82 494 THR B CA 1
ATOM 7461 C C . THR B 1 487 ? -41.414 -13.051 17.121 1.00 68.51 494 THR B C 1
ATOM 7462 O O . THR B 1 487 ? -40.711 -12.659 18.052 1.00 72.02 494 THR B O 1
ATOM 7466 N N . PRO B 1 488 ? -42.685 -12.661 17.008 1.00 75.15 495 PRO B N 1
ATOM 7467 C CA . PRO B 1 488 ? -43.298 -11.885 18.099 1.00 71.49 495 PRO B CA 1
ATOM 7468 C C . PRO B 1 488 ? -43.211 -12.555 19.463 1.00 67.97 495 PRO B C 1
ATOM 7469 O O . PRO B 1 488 ? -43.003 -11.863 20.466 1.00 65.33 495 PRO B O 1
ATOM 7473 N N . ASN B 1 489 ? -43.342 -13.879 19.537 1.00 68.32 496 ASN B N 1
ATOM 7474 C CA . ASN B 1 489 ? -43.265 -14.551 20.828 1.00 66.49 496 ASN B CA 1
ATOM 7475 C C . ASN B 1 489 ? -41.827 -14.762 21.319 1.00 72.04 496 ASN B C 1
ATOM 7476 O O . ASN B 1 489 ? -41.638 -15.177 22.467 1.00 72.39 496 ASN B O 1
ATOM 7481 N N . GLY B 1 490 ? -40.810 -14.465 20.503 1.00 69.09 497 GLY B N 1
ATOM 7482 C CA . GLY B 1 490 ? -39.429 -14.505 20.943 1.00 56.77 497 GLY B CA 1
ATOM 7483 C C . GLY B 1 490 ? -38.635 -15.702 20.478 1.00 57.92 497 GLY B C 1
ATOM 7484 O O . GLY B 1 490 ? -37.451 -15.798 20.820 1.00 59.54 497 GLY B O 1
ATOM 7485 N N . LYS B 1 491 ? -39.236 -16.623 19.727 1.00 62.85 498 LYS B N 1
ATOM 7486 C CA . LYS B 1 491 ? -38.484 -17.724 19.146 1.00 64.67 498 LYS B CA 1
ATOM 7487 C C . LYS B 1 491 ? -37.639 -17.229 17.975 1.00 69.38 498 LYS B C 1
ATOM 7488 O O . LYS B 1 491 ? -37.793 -16.104 17.486 1.00 63.42 498 LYS B O 1
ATOM 7494 N N . LEU B 1 492 ? -36.743 -18.095 17.509 1.00 69.96 499 LEU B N 1
ATOM 7495 C CA . LEU B 1 492 ? -35.970 -17.750 16.329 1.00 71.46 499 LEU B CA 1
ATOM 7496 C C . LEU B 1 492 ? -36.888 -17.720 15.119 1.00 70.96 499 LEU B C 1
ATOM 7497 O O . LEU B 1 492 ? -37.608 -18.686 14.844 1.00 73.31 499 LEU B O 1
ATOM 7502 N N . ASP B 1 493 ? -36.882 -16.587 14.420 1.00 73.69 500 ASP B N 1
ATOM 7503 C CA . ASP B 1 493 ? -37.579 -16.414 13.153 1.00 73.47 500 ASP B CA 1
ATOM 7504 C C . ASP B 1 493 ? -36.843 -17.194 12.066 1.00 77.02 500 ASP B C 1
ATOM 7505 O O . ASP B 1 493 ? -36.155 -16.597 11.231 1.00 75.55 500 ASP B O 1
ATOM 7510 N N . ARG B 1 494 ? -36.983 -18.529 12.089 1.00 79.10 501 ARG B N 1
ATOM 7511 C CA . ARG B 1 494 ? -36.212 -19.404 11.206 1.00 70.07 501 ARG B CA 1
ATOM 7512 C C . ARG B 1 494 ? -36.427 -19.039 9.743 1.00 73.64 501 ARG B C 1
ATOM 7513 O O . ARG B 1 494 ? -35.472 -18.980 8.960 1.00 71.17 501 ARG B O 1
ATOM 7521 N N . LYS B 1 495 ? -37.667 -18.748 9.365 1.00 75.66 502 LYS B N 1
ATOM 7522 C CA . LYS B 1 495 ? -37.972 -18.403 7.984 1.00 77.11 502 LYS B CA 1
ATOM 7523 C C . LYS B 1 495 ? -37.549 -16.981 7.602 1.00 78.83 502 LYS B C 1
ATOM 7524 O O . LYS B 1 495 ? -37.692 -16.610 6.432 1.00 82.36 502 LYS B O 1
ATOM 7530 N N . ALA B 1 496 ? -37.033 -16.179 8.538 1.00 78.96 503 ALA B N 1
ATOM 7531 C CA . ALA B 1 496 ? -36.517 -14.847 8.235 1.00 77.63 503 ALA B CA 1
ATOM 7532 C C . ALA B 1 496 ? -34.997 -14.822 8.106 1.00 80.17 503 ALA B C 1
ATOM 7533 O O . ALA B 1 496 ? -34.399 -13.739 8.077 1.00 80.60 503 ALA B O 1
ATOM 7535 N N . LEU B 1 497 ? -34.363 -15.983 8.041 1.00 79.27 504 LEU B N 1
ATOM 7536 C CA . LEU B 1 497 ? -32.915 -16.054 7.907 1.00 77.66 504 LEU B CA 1
ATOM 7537 C C . LEU B 1 497 ? -32.526 -15.971 6.438 1.00 76.31 504 LEU B C 1
ATOM 7538 O O . LEU B 1 497 ? -33.128 -16.660 5.602 1.00 77.79 504 LEU B O 1
ATOM 7543 N N . PRO B 1 498 ? -31.540 -15.152 6.088 1.00 70.82 505 PRO B N 1
ATOM 7544 C CA . PRO B 1 498 ? -31.212 -14.978 4.674 1.00 79.14 505 PRO B CA 1
ATOM 7545 C C . PRO B 1 498 ? -30.731 -16.291 4.076 1.00 80.13 505 PRO B C 1
ATOM 7546 O O . PRO B 1 498 ? -30.176 -17.142 4.773 1.00 77.78 505 PRO B O 1
ATOM 7550 N N . ALA B 1 499 ? -31.001 -16.474 2.785 1.00 78.36 506 ALA B N 1
ATOM 7551 C CA . ALA B 1 499 ? -30.333 -17.533 2.050 1.00 78.10 506 ALA B CA 1
ATOM 7552 C C . ALA B 1 499 ? -28.869 -17.142 1.833 1.00 85.08 506 ALA B C 1
ATOM 7553 O O . ALA B 1 499 ? -28.542 -15.951 1.792 1.00 85.06 506 ALA B O 1
ATOM 7555 N N . PRO B 1 500 ? -27.960 -18.117 1.737 1.00 90.39 507 PRO B N 1
ATOM 7556 C CA . PRO B 1 500 ? -26.544 -17.779 1.517 1.00 81.00 507 PRO B CA 1
ATOM 7557 C C . PRO B 1 500 ? -26.270 -17.407 0.065 1.00 82.35 507 PRO B C 1
ATOM 7558 O O . PRO B 1 500 ? -26.930 -17.874 -0.864 1.00 83.12 507 PRO B O 1
ATOM 7562 N N . VAL B 1 501 ? -25.269 -16.550 -0.117 1.00 89.19 508 VAL B N 1
ATOM 7563 C CA . VAL B 1 501 ? -25.140 -15.750 -1.341 1.00 92.57 508 VAL B CA 1
ATOM 7564 C C . VAL B 1 501 ? -24.589 -16.497 -2.570 1.00 86.26 508 VAL B C 1
ATOM 7565 O O . VAL B 1 501 ? -23.780 -17.417 -2.466 1.00 86.88 508 VAL B O 1
#

InterPro domains:
  IPR000873 AMP-dependent synthetase/ligase domain [PF00501] (8-358)
  IPR001031 Thioesterase [PF00975] (603-835)
  IPR006162 Phosphopantetheine attachment site [PS00012] (540-555)
  IPR009081 Phosphopantetheine binding ACP domain [PF00550] (520-581)
  IPR009081 Phosphopantetheine binding ACP domain [PS50075] (510-585)
  IPR010071 Amino acid adenylation domain [TIGR01733] (29-430)
  IPR020459 AMP-binding [PR00154] (152-163)
  IPR020459 AMP-binding [PR00154] (164-172)
  IPR020806 Polyketide synthase-like, phosphopantetheine-binding domain [SM00823] (516-585)
  IPR020845 AMP-binding, conserved site [PS00455] (157-168)
  IPR025110 AMP-binding enzyme, C-terminal domain [PF13193] (416-491)
  IPR029058 Alpha/Beta hydrolase fold [G3DSA:3.40.50.1820] (510-846)
  IPR029058 Alpha/Beta hydrolase fold [SSF53474] (584-838)
  IPR036736 ACP-like superfamily [SSF47336] (512-581)
  IPR045851 AMP-binding enzyme domain superfamily [G3DSA:3.30.300.30] (402-509)

Foldseek 3Di:
DLVVLVLLVVLCVVFVAAWAEAEPNDTDGSVRLQLLLQLVLLVVLVLVFAFQAEEEEEEFQDSVRLSPLSSCVLLNHAYEYDYLVDPLVVVQLVCVQRVHSEYEYAPVRDVVSVPRPHHYQHCPDPVSVVSSVPGGRDRDDCVSHPHDHDQQTFHYWAWADPPPDRIWIFTWGSLQLVQVLVLVCVVVVDADPAEEEQQFDPSALQNSCLSCNCSSHVYYYYTYGPVVNPVLQVVLVSLVVVVHAEYEAELLSLLVNCVRRLQSQANHAYEYEDDQFALLSQASSVVSHHFYKYFYDDVQQRHGFAIDGDPHSVCRQFSFGGTPQKDWAFADPVRHGDDAFDKGFIKMWGRRGTPAIRPPVVVRPVAFPAPPPDDDRTTIGRPQWMWHHDPVRIIGTQGGVVQFPADPPHTERQSLLFNQLCVDQQFPGKGWDFDCPDPPPTFIEMETEGDPPHHDPFVVSLVSSPVPDDPRHRGPGYYYDHDADADPSSHGDPVPDDDDD/DQPQLVLLVVLCVVFVQAWAEAEPHDTAGSVRLLLLLCLVLLVVQVLPFAFLAEEEEEEFQDSVVLSPLSSNVLLHHAYEYDYLPDDQVLVLVVCVQSVHQEYEYAPPRPVVSVPSPHHYQHCPPVVSVVSSVPDGRDRDDVVSHDDDHDQQTFHYWAWDDWLDDDIWTATWGSLQLSQVLVLVCVVVVDAAPAEEEQAPDPNALVRSCLSPNCSSHVYYYYTYGNVQNVQLLSVLCVLVVVVHQEYEDELVSLVRNCVNPLVSQANHEYEYEQAAAFLVSLASSVVSNHWYKYFYDDVQLGNGFFIDTRDHSVCRQFRFDGTVFKDKAFAAPVRHGDPAFDKGWIKMWGSSRTLATRPPVPVGCVAFPAPPPDDPPTTIGGDQWIWGQDPVGIIGTQAGDPPPPDDARQVVLFVQLSVDQQFRGKGWDFDQPPHPDTFTEMETEGDVPHDDDFCVSLVRCCVPDDPVRRGPYYYYDHDFDARRSHGGPVVPDDDDD

Solvent-accessible surface area: 42626 Å² total; per-residue (Å²): 116,23,91,1,8,105,23,1,19,105,70,3,96,77,20,34,105,75,23,0,0,5,14,126,81,82,89,22,48,0,114,28,0,3,70,117,0,1,43,6,0,29,38,0,31,90,31,28,1,1,36,64,120,11,0,0,1,2,11,35,49,15,27,69,10,2,8,0,1,0,0,0,7,0,1,5,2,0,2,3,7,8,28,27,149,41,72,80,101,127,4,36,39,23,17,154,38,10,76,14,47,0,0,0,0,12,65,217,21,104,78,119,87,7,94,39,83,23,65,106,7,25,27,62,53,114,21,24,41,118,68,20,70,80,43,87,27,40,60,10,79,74,96,65,33,63,39,97,7,18,55,87,18,8,0,1,1,10,27,23,98,20,83,137,37,67,47,29,1,0,26,0,0,8,78,0,0,38,12,3,0,31,3,0,71,112,103,6,95,7,11,71,70,59,46,1,6,3,18,24,43,15,36,15,8,2,0,0,0,1,6,1,0,1,2,11,0,2,1,38,0,1,2,0,15,115,65,15,26,137,45,21,143,80,14,2,67,25,7,80,161,75,124,8,35,4,1,1,15,2,5,15,66,5,32,66,14,7,80,45,14,51,125,6,0,174,73,2,46,0,0,1,2,34,39,76,7,42,91,77,17,0,32,49,0,46,103,40,24,8,98,4,10,10,4,35,17,20,37,14,1,2,2,14,3,0,4,19,53,6,117,13,63,76,19,4,48,2,8,0,91,63,12,113,92,19,101,28,26,18,2,43,163,103,44,72,77,39,147,94,25,73,82,10,36,0,2,2,1,22,26,8,5,3,89,2,9,21,127,54,99,113,34,27,68,111,60,6,38,101,10,129,98,27,124,82,138,43,54,0,5,84,13,12,18,9,0,62,65,68,115,88,24,14,3,34,65,40,17,112,35,103,123,61,122,88,3,64,53,35,162,22,72,40,32,82,0,35,46,6,0,17,172,17,124,33,1,33,48,9,0,3,23,52,49,104,88,172,115,50,20,68,41,4,3,0,0,0,14,48,22,126,84,103,124,12,69,39,178,109,6,43,40,61,0,0,97,63,13,39,14,47,13,9,0,32,25,14,29,46,36,166,131,16,38,68,44,116,34,5,52,31,38,123,152,53,4,66,57,29,194,101,21,116,1,1,92,31,1,1,117,63,3,92,74,24,31,106,76,25,0,0,7,19,129,72,89,94,44,46,0,110,35,0,3,63,79,0,1,47,2,0,30,42,0,31,89,44,46,3,6,23,56,124,8,0,0,1,2,12,42,45,22,32,44,10,2,2,0,1,0,0,0,7,1,0,18,2,0,6,2,7,6,33,25,124,42,80,86,115,115,6,36,52,18,20,153,26,11,66,14,50,1,0,0,0,9,68,210,20,90,71,133,90,7,106,44,78,20,69,136,8,16,10,54,51,105,43,27,40,123,74,11,67,84,47,87,22,47,54,8,74,89,104,68,31,46,72,122,34,11,74,89,27,7,0,1,3,15,25,9,36,23,80,129,64,92,36,24,1,0,22,0,0,10,62,0,0,40,13,3,0,26,3,0,76,97,117,9,88,12,10,74,72,51,57,3,4,6,29,25,45,15,24,115,17,14,0,1,0,2,6,1,0,2,1,14,1,2,0,37,1,1,2,0,30,156,54,7,29,128,53,17,136,82,17,2,86,11,4,84,155,65,138,8,34,2,2,2,15,25,5,66,93,2,57,69,11,9,90,40,5,51,132,4,0,204,64,4,36,0,1,0,1,38,38,64,11,6,60,57,10,0,37,58,0,48,126,43,39,6,98,2,8,13,4,28,18,24,14,10,2,1,2,14,3,0,2,17,60,3,110,20,64,88,24,3,52,1,10,1,106,58,12,101,85,20,105,34,26,18,1,43,162,105,59,58,77,33,139,123,32,63,71,9,30,0,2,1,1,19,26,12,5,1,84,2,10,29,105,82,91,140,32,25,72,103,45,9,34,98,5,127,76,40,112,55,150,31,58,0,7,97,6,9,1,21,0,69,62,64,114,90,29,14,7,30,59,59,5,101,102,106,14,27,65,52,216,8,80,37,34,98,0,40,51,6,0,36,193,18,108,15,0,21,45,11,7,5,41,30,34,69,88,117,108,36,16,104,73,4,1,0,0,0,9,41,10,94,84,107,134,18,72,47,177,92,1,40,68,67,0,43,156,70,26,59,73,44,10,10,0,21,33,13,38,49,20,159,125,16,28,67,20,90,63,9,55,32,34,91,184,54,11,63,62,43,200

Secondary structure (DSSP, 8-state):
--HHHHHHHHHHHHSTTSEEEE-SS-EEEHHHHHHHHHHHHHHHHHTT--TT-EEEEE--SSHHHHHHHHHHHHTT-EEEE--TTS-HHHHHHHHHHH--SEEEE-TTS-HHHH-SSSEEEETTSTTHHHHHHHS--SPPPGGGSSS---SSSEEEEEE---SSS-PPEEEEEHHHHHHHHHHHHHHHT--TT-EEEE-S-TTSTTHHHHHHHHHHHT-EEEEPPTGGGT-HHHHHHHHHHTT--EEEE-HHHHHHHHHH-GGGGTT-EEEEESS---HHHHHHHHHTT-EEEEEE--GGGSS-SEEEE--SGGGGGEEEEE-TTEEEEEE-TTS-BPPTT--EEEEEEETT--S-BSS-HHHHHHHEEE-TTS-TT-EEEEEEEEEEE-TTS-EEEEEESSTTS-SSSS---HHHHHHHHTTSTTEEEEEEEEEESSTT-EEEEEEEEEPTT----TTHHHHHHHTTS-GGGS-SEEEE-SS--B-TTS-B-GGGPPPP-/--HHHHHHHHHHHHSTTSEEEEETTEEEEHHHHHHHHHHHHHHHHHTT--TT-EEEEE--SSHHHHHHHHHHHHHT-EEEEE-TTS-HHHHHHHHHHH--SEEEE-TTS-GGGT-SSSPEEETTSHHHHHHHHTS--SPP-STTS-S---TTSEEEEEEE--SSSS-EEEEEEHHHHHHHHHHHHHHHT--BTBEEEE-S-TTSTTHHHHHHHHHHHT-EEEEPPTTTSS-HHHHHHHHHHTT--EEEE-HHHHHHHHHH-GGGGTTPEEEEESS---HHHHHHHHHTT-EEEEEE--TBTBS-SEEE---SGGGGGEEEEE-TTEEEEEE-TTS-BPPTTS-EEEEEEETT--SEETT-HHHHHHHEEE-TTS-TT-EEEEEEEEEEE-TTS-EEEEEE--BTTB---HHHHHHHHHTSTTEEEEEEEEE-SSTT--EEEEEEEEPTT----HHHHHHHHHHHS-GGGS-SEEEEESS--B-TTSSB-GGGSPPP-

B-factor: mean 55.6, std 15.58, range [25.86, 129.15]

Sequence (998 aa):
VNMLVKALEERADAVPDLTALECEGVELTFRAVHERANRLARHLVASGVGPDRVVAVMLPRSTDLLVTLLAVLKAGGAYLALDPEHPAERVAFQVRDAAPVVLVTSARIDADRTDLGIARVVLDDPGTAETLAALPAGHLTDAERAAPAGPEDLAYVIYTSGSTGTPKGVEIPVRALHNLLEAMRERLSLGPGDRMLSVTTATFDMSVPELFLPYYTGARAVIAPRATGQDPRELGDLIVRREIGTAQATPTHWHMLATVSPEALRGLRILIGGEALSEKLAATLLDLGAEVVQWYGPTETTVWSTVHPVTGPADAAVIGKPLRNTRLYVLDEDLVPVEQGTEGELFIAGAGVARGYLNRPELTAERFLPDRFGTGDALMYRTGDVVRMRPDGDLEYVGRADHQVKLHGFRVELGEIEAALERSEDVDQASATVREDRPGDRRLVAYVTAATGRVPDVRELRNFVAQTLPLYMVPTAVVALEEFPLTPNGKLDRKALPAPVVNMLVKALEERADAVPDLTALECEGVELTFRAVHERANRLARHLVASGVGPDRVVAVMLPRSTDLLVTLLAVLKAGGAYLALDPEHPAERVAFQVRDAAPVVLVTSARIDADRTDLGIARVVLDDPGTAETLAALPAGHLTDAERAAPAGPEDLAYVIYTSGSTGTPKGVEIPVRALHNLLEAMRERLSLGPGDRMLSVTTATFDMSVPELFLPYYTGARAVIAPRATGQDPRELGDLIVRREIGTAQATPTHWHMLATVSPEALRGLRILIGGEALSEKLAATLLDLGAEVVQWYGPTETTVWSTVHPVTGPADAAVIGKPLRNTRLYVLDEDLVPVEQGTEGELFIAGAGVARGYLNRPELTAERFLPDRFGTGDALMYRTGDVVRMRPDGDLEYVGRAKLHGFRVELGEIEAALERSEDVDQASATVREDRPGDRRLVAYVTAATGRVPDVRELRNFVAQTLPLYMVPTAVVALEEFPLTPNGKLDRKALPAPV

Radius of gyration: 45.3 Å; Cα contacts (8 Å, |Δi|>4): 2176; chains: 2; bounding box: 93×86×119 Å

Organism: NCBI:txid67386

Nearest PDB structures (foldseek):
  8www-assembly1_A  TM=1.002E+00  e=0.000E+00  Streptomyces yokosukanensis
  5u89-assembly1_A  TM=8.070E-01  e=6.865E-64  Geobacillus sp. Y4.1MC1
  7ywk-assembly2_B  TM=9.384E-01  e=3.532E-42  Brevibacillus parabrevis
  5wmm-assembly1_A  TM=7.916E-01  e=2.825E-44  Micromonospora sp. ML1
  8k4r-assembly1_A  TM=6.778E-01  e=1.202E-39  Streptomyces halstedii